Protein AF-A0A1F8PKK1-F1 (afdb_monomer)

Mean predicted aligned error: 17.19 Å

Sequence (999 aa):
MHVAVSKPDPAILRLCERICGFEVVPWLASKGTIEKELKEAKHPSRSLIPALMPALSDLLTLLGMVTPAQADGIRYDERGLYHSLPEGLVREKYLDEFDLVQTLSLQTGLPGTRLDHARITKRNFSLIPEALAHDHALIPLWANGRDLWMAIADPFDTQGLMQVEKITGMRVQPVLAPRSVISATLDRWLDRRQSGSTDPQVLSVLQHLVGEGVITQVSATAALNAYSRDSLPLDEAIASASLMPRLVIAKALSSYNGLPFESLQLVEQHIKRLDALGQEVERTVFVDPVHEQTVTLMTLEQARQYSAIPIRDDGVQLTVGFADPVFSDDLKHLHQLLKRDINPVMVCREEMEDALQRTLGRKTIGTYLLLDGLISRVQLNQALDIARRTGVRLGQALINRGFITDDQLYRYLAKQSSLPLVDLDALSIDFKLANSLPHAFARQNGVLPIERSSGTITLATVDPFNTAGVDQTRLRLGEKISLVLVTESDFEAALERLFKGSYLAQSTSELLERAPQDSAFRVLTRAQAIAFLGLALGSLLWLWFDFNSYIILINALATLFYVGFSSYKFYLVYHALSYNMEMTVSPEELESLDDRDLPVYTLLIPAYKEAEVLPELLSALNRLDYPPTKLDIQVLMEQGDPETIKAYDEWKPPSHFHRVIVPSSIPMTKPKACNYGLIHARGEYVVIYDAEDLPEPDQLKKIVAAFAKAPADVACIQSKLNYFNSEQNILTQWFTIEYSMWFDLFLPGLAASHAPIPLGGTSNHFKRNGLVEVGAWDPYNVTEDADLGIRLFKRGYKTAIVDSTTYEEANSRLYNWLRQRSRWIKGYIQTWLVHMRNPFRLIQEIGVMPFLSFQFVVGGTVFAALLNPIYWLLTTLWFLVHWHFIEAIFPGVIHLLGALALFIGNFAFTYMNVAGALRREKYNMVKYALVSPIYWGLASIGAWMGFIQLLYKPHFWEKTHHGFSKDNDVTEVISLTEEALTPVDLFDIHIQGDHGNPR

Nearest PDB structures (foldseek):
  5htl-assembly1_B  TM=8.736E-01  e=1.395E-07  Vibrio cholerae
  8smm-assembly1_A  TM=5.002E-01  e=7.405E-12  Xenopus laevis
  7lko-assembly2_A  TM=7.769E-01  e=1.395E-06  Xanthomonas citri pv. citri str. 306
  7lkm-assembly2_B  TM=7.730E-01  e=1.748E-06  Xanthomonas citri pv. citri str. 306
  6ejf-assembly1_M  TM=8.071E-01  e=4.123E-06  Thermus thermophilus HB8

Structure (mmCIF, N/CA/C/O backbone):
data_AF-A0A1F8PKK1-F1
#
_entry.id   AF-A0A1F8PKK1-F1
#
loop_
_atom_site.group_PDB
_atom_site.id
_atom_site.type_symbol
_atom_site.label_atom_id
_atom_site.label_alt_id
_atom_site.label_comp_id
_atom_site.label_asym_id
_atom_site.label_entity_id
_atom_site.label_seq_id
_atom_site.pdbx_PDB_ins_code
_atom_site.Cartn_x
_atom_site.Cartn_y
_atom_site.Cartn_z
_atom_site.occupancy
_atom_site.B_iso_or_equiv
_atom_site.auth_seq_id
_atom_site.auth_comp_id
_atom_site.auth_asym_id
_atom_site.auth_atom_id
_atom_site.pdbx_PDB_model_num
ATOM 1 N N . MET A 1 1 ? -65.310 14.454 -2.378 1.00 24.61 1 MET A N 1
ATOM 2 C CA . MET A 1 1 ? -65.255 12.975 -2.419 1.00 24.61 1 MET A CA 1
ATOM 3 C C . MET A 1 1 ? -63.812 12.556 -2.654 1.00 24.61 1 MET A C 1
ATOM 5 O O . MET A 1 1 ? -63.186 13.242 -3.439 1.00 24.61 1 MET A O 1
ATOM 9 N N . HIS A 1 2 ? -63.242 11.562 -1.963 1.00 22.56 2 HIS A N 1
ATOM 10 C CA . HIS A 1 2 ? -61.847 11.751 -1.535 1.00 22.56 2 HIS A CA 1
ATOM 11 C C . HIS A 1 2 ? -60.929 10.452 -1.419 1.00 22.56 2 HIS A C 1
ATOM 13 O O . HIS A 1 2 ? -61.454 9.373 -1.627 1.00 22.56 2 HIS A O 1
ATOM 19 N N . VAL A 1 3 ? -59.602 10.493 -1.097 1.00 29.44 3 VAL A N 1
ATOM 20 C CA . VAL A 1 3 ? -58.678 9.423 -0.527 1.00 29.44 3 VAL A CA 1
ATOM 21 C C . VAL A 1 3 ? -57.476 10.039 0.290 1.00 29.44 3 VAL A C 1
ATOM 23 O O . VAL A 1 3 ? -56.706 10.790 -0.295 1.00 29.44 3 VAL A O 1
ATOM 26 N N . ALA A 1 4 ? -57.323 9.850 1.627 1.00 25.89 4 ALA A N 1
ATOM 27 C CA . ALA A 1 4 ? -56.476 10.705 2.514 1.00 25.89 4 ALA A CA 1
ATOM 28 C C . ALA A 1 4 ? -55.176 10.112 3.080 1.00 25.89 4 ALA A C 1
ATOM 30 O O . ALA A 1 4 ? -55.055 8.930 3.378 1.00 25.89 4 ALA A O 1
ATOM 31 N N . VAL A 1 5 ? -54.298 11.064 3.404 1.00 29.00 5 VAL A N 1
ATOM 32 C CA . VAL A 1 5 ? -53.088 10.974 4.227 1.00 29.00 5 VAL A CA 1
ATOM 33 C C . VAL A 1 5 ? -53.212 12.027 5.343 1.00 29.00 5 VAL A C 1
ATOM 35 O O . VAL A 1 5 ? -54.004 12.970 5.223 1.00 29.00 5 VAL A O 1
ATOM 38 N N . SER A 1 6 ? -52.433 11.931 6.423 1.00 35.66 6 SER A N 1
ATOM 39 C CA . SER A 1 6 ? -52.254 13.020 7.395 1.00 35.66 6 SER A CA 1
ATOM 40 C C . SER A 1 6 ? -51.558 14.230 6.745 1.00 35.66 6 SER A C 1
ATOM 42 O O . SER A 1 6 ? -50.356 14.410 6.901 1.00 35.66 6 SER A O 1
ATOM 44 N N . LYS A 1 7 ? -52.339 15.048 6.020 1.00 37.59 7 LYS A N 1
ATOM 45 C CA . LYS A 1 7 ? -51.914 16.153 5.135 1.00 37.59 7 LYS A CA 1
ATOM 46 C C . LYS A 1 7 ? -50.948 15.715 4.011 1.00 37.59 7 LYS A C 1
ATOM 48 O O . LYS A 1 7 ? -49.741 15.851 4.180 1.00 37.59 7 LYS A O 1
ATOM 53 N N . PRO A 1 8 ? -51.452 15.259 2.846 1.00 42.22 8 PRO A N 1
ATOM 54 C CA . PRO A 1 8 ? -50.613 15.155 1.651 1.00 42.22 8 PRO A CA 1
ATOM 55 C C . PRO A 1 8 ? -50.120 16.547 1.218 1.00 42.22 8 PRO A C 1
ATOM 57 O O . PRO A 1 8 ? -50.826 17.544 1.406 1.00 42.22 8 PRO A O 1
ATOM 60 N N . ASP A 1 9 ? -48.922 16.617 0.636 1.00 43.06 9 ASP A N 1
ATOM 61 C CA . ASP A 1 9 ? -48.311 17.876 0.199 1.00 43.06 9 ASP A CA 1
ATOM 62 C C . ASP A 1 9 ? -49.167 18.565 -0.895 1.00 43.06 9 ASP A C 1
ATOM 64 O O . ASP A 1 9 ? -49.429 17.968 -1.949 1.00 43.06 9 ASP A O 1
ATOM 68 N N . PRO A 1 10 ? -49.590 19.834 -0.702 1.00 44.72 10 PRO A N 1
ATOM 69 C CA . PRO A 1 10 ? -50.296 20.614 -1.718 1.00 44.72 10 PRO A CA 1
ATOM 70 C C . PRO A 1 10 ? -49.543 20.794 -3.046 1.00 44.72 10 PRO A C 1
ATOM 72 O O . PRO A 1 10 ? -50.165 21.184 -4.035 1.00 44.72 10 PRO A O 1
ATOM 75 N N . ALA A 1 11 ? -48.224 20.599 -3.095 1.00 42.50 11 ALA A N 1
ATOM 76 C CA . ALA A 1 11 ? -47.442 20.588 -4.330 1.00 42.50 11 ALA A CA 1
ATOM 77 C C . ALA A 1 11 ? -47.634 19.279 -5.114 1.00 42.50 11 ALA A C 1
ATOM 79 O O . ALA A 1 11 ? -47.857 19.335 -6.324 1.00 42.50 11 ALA A O 1
ATOM 80 N N . ILE A 1 12 ? -47.636 18.132 -4.422 1.00 41.41 12 ILE A N 1
ATOM 81 C CA . ILE A 1 12 ? -47.846 16.800 -5.014 1.00 41.41 12 ILE A CA 1
ATOM 82 C C . ILE A 1 12 ? -49.275 16.680 -5.552 1.00 41.41 12 ILE A C 1
ATOM 84 O O . ILE A 1 12 ? -49.453 16.303 -6.707 1.00 41.41 12 ILE A O 1
ATOM 88 N N . LEU A 1 13 ? -50.287 17.115 -4.788 1.00 44.22 13 LEU A N 1
ATOM 89 C CA . LEU A 1 13 ? -51.675 17.183 -5.273 1.00 44.22 13 LEU A CA 1
ATOM 90 C C . LEU A 1 13 ? -51.778 17.981 -6.585 1.00 44.22 13 LEU A C 1
ATOM 92 O O . LEU A 1 13 ? -52.236 17.454 -7.595 1.00 44.22 13 LEU A O 1
ATOM 96 N N . ARG A 1 14 ? -51.230 19.204 -6.619 1.00 46.88 14 ARG A N 1
ATOM 97 C CA . ARG A 1 14 ? -51.224 20.072 -7.816 1.00 46.88 14 ARG A CA 1
ATOM 98 C C . ARG A 1 14 ? -50.297 19.597 -8.943 1.00 46.88 14 ARG A C 1
ATOM 100 O O . ARG A 1 14 ? -50.269 20.219 -10.012 1.00 46.88 14 ARG A O 1
ATOM 107 N N . LEU A 1 15 ? -49.494 18.559 -8.723 1.00 41.72 15 LEU A N 1
ATOM 108 C CA . LEU A 1 15 ? -48.728 17.870 -9.761 1.00 41.72 15 LEU A CA 1
ATOM 109 C C . LEU A 1 15 ? -49.557 16.716 -10.340 1.00 41.72 15 LEU A C 1
ATOM 111 O O . LEU A 1 15 ? -49.727 16.656 -11.555 1.00 41.72 15 LEU A O 1
ATOM 115 N N . CYS A 1 16 ? -50.162 15.885 -9.487 1.00 40.19 16 CYS A N 1
ATOM 116 C CA . CYS A 1 16 ? -51.088 14.824 -9.889 1.00 40.19 16 CYS A CA 1
ATOM 117 C C . CYS A 1 16 ? -52.283 15.372 -10.686 1.00 40.19 16 CYS A C 1
ATOM 119 O O . CYS A 1 16 ? -52.606 14.837 -11.741 1.00 40.19 16 CYS A O 1
ATOM 121 N N . GLU A 1 17 ? -52.878 16.490 -10.261 1.00 46.81 17 GLU A N 1
ATOM 122 C CA . GLU A 1 17 ? -53.968 17.161 -10.990 1.00 46.81 17 GLU A CA 1
ATOM 123 C C . GLU A 1 17 ? -53.546 17.627 -12.394 1.00 46.81 17 GLU A C 1
ATOM 125 O O . GLU A 1 17 ? -54.329 17.560 -13.342 1.00 46.81 17 GLU A O 1
ATOM 130 N N . ARG A 1 18 ? -52.284 18.053 -12.553 1.00 43.91 18 ARG A N 1
ATOM 131 C CA . ARG A 1 18 ? -51.707 18.452 -13.849 1.00 43.91 18 ARG A CA 1
ATOM 132 C C . ARG A 1 18 ? -51.390 17.267 -14.757 1.00 43.91 18 ARG A C 1
ATOM 134 O O . ARG A 1 18 ? -51.532 17.403 -15.967 1.00 43.91 18 ARG A O 1
ATOM 141 N N . ILE A 1 19 ? -50.949 16.144 -14.191 1.00 42.03 19 ILE A N 1
ATOM 142 C CA . ILE A 1 19 ? -50.595 14.928 -14.941 1.00 42.03 19 ILE A CA 1
ATOM 143 C C . ILE A 1 19 ? -51.859 14.167 -15.365 1.00 42.03 19 ILE A C 1
ATOM 145 O O . ILE A 1 19 ? -51.962 13.739 -16.512 1.00 42.03 19 ILE A O 1
ATOM 149 N N . CYS A 1 20 ? -52.836 14.028 -14.465 1.00 41.56 20 CYS A N 1
ATOM 150 C CA . CYS A 1 20 ? -54.058 13.257 -14.702 1.00 41.56 20 CYS A CA 1
ATOM 151 C C . CYS A 1 20 ? -55.187 14.074 -15.359 1.00 41.56 20 CYS A C 1
ATOM 153 O O . CYS A 1 20 ? -56.102 13.485 -15.930 1.00 41.56 20 CYS A O 1
ATOM 155 N N . GLY A 1 21 ? -55.140 15.411 -15.295 1.00 36.22 21 GLY A N 1
ATOM 156 C CA . GLY A 1 21 ? -56.101 16.308 -15.952 1.00 36.22 21 GLY A CA 1
ATOM 157 C C . GLY A 1 21 ? -57.422 16.544 -15.204 1.00 36.22 21 GLY A C 1
ATOM 158 O O . GLY A 1 21 ? -58.341 17.127 -15.781 1.00 36.22 21 GLY A O 1
ATOM 159 N N . PHE A 1 22 ? -57.530 16.119 -13.939 1.00 40.66 22 PHE A N 1
ATOM 160 C CA . PHE A 1 22 ? -58.726 16.246 -13.090 1.00 40.66 22 PHE A CA 1
ATOM 161 C C . PHE A 1 22 ? -58.343 16.561 -11.627 1.00 40.66 22 PHE A C 1
ATOM 163 O O . PHE A 1 22 ? -57.220 16.281 -11.220 1.00 40.66 22 PHE A O 1
ATOM 170 N N . GLU A 1 23 ? -59.271 17.125 -10.844 1.00 37.94 23 GLU A N 1
ATOM 171 C CA . GLU A 1 23 ? -59.099 17.494 -9.419 1.00 37.94 23 GLU A CA 1
ATOM 172 C C . GLU A 1 23 ? -58.963 16.254 -8.498 1.00 37.94 23 GLU A C 1
ATOM 174 O O . GLU A 1 23 ? -59.710 15.284 -8.657 1.00 37.94 23 GLU A O 1
ATOM 179 N N . VAL A 1 24 ? -58.040 16.276 -7.521 1.00 39.00 24 VAL A N 1
ATOM 180 C CA . VAL A 1 24 ? -57.687 15.122 -6.654 1.00 39.00 24 VAL A CA 1
ATOM 181 C C . VAL A 1 24 ? -57.893 15.474 -5.167 1.00 39.00 24 VAL A C 1
ATOM 183 O O . VAL A 1 24 ? -57.402 16.494 -4.698 1.00 39.00 24 VAL A O 1
ATOM 186 N N . VAL A 1 25 ? -58.615 14.655 -4.378 1.00 37.47 25 VAL A N 1
ATOM 187 C CA . VAL A 1 25 ? -59.196 15.092 -3.071 1.00 37.47 25 VAL A CA 1
ATOM 188 C C . VAL A 1 25 ? -59.065 14.016 -1.943 1.00 37.47 25 VAL A C 1
ATOM 190 O O . VAL A 1 25 ? -59.103 12.851 -2.318 1.00 37.47 25 VAL A O 1
ATOM 193 N N . PRO A 1 26 ? -58.978 14.299 -0.593 1.00 39.00 26 PRO A N 1
ATOM 194 C CA . PRO A 1 26 ? -58.599 13.284 0.455 1.00 39.00 26 PRO A CA 1
ATOM 195 C C . PRO A 1 26 ? -59.604 12.744 1.567 1.00 39.00 26 PRO A C 1
ATOM 197 O O . PRO A 1 26 ? -60.076 13.516 2.397 1.00 39.00 26 PRO A O 1
ATOM 200 N N . TRP A 1 27 ? -59.921 11.414 1.592 1.00 40.34 27 TRP A N 1
ATOM 201 C CA . TRP A 1 27 ? -60.769 10.577 2.522 1.00 40.34 27 TRP A CA 1
ATOM 202 C C . TRP A 1 27 ? -59.883 9.610 3.355 1.00 40.34 27 TRP A C 1
ATOM 204 O O . TRP A 1 27 ? -59.414 8.595 2.845 1.00 40.34 27 TRP A O 1
ATOM 214 N N . LEU A 1 28 ? -59.775 9.808 4.661 1.00 33.06 28 LEU A N 1
ATOM 215 C CA . LEU A 1 28 ? -59.649 8.725 5.642 1.00 33.06 28 LEU A CA 1
ATOM 216 C C . LEU A 1 28 ? -60.792 9.024 6.582 1.00 33.06 28 LEU A C 1
ATOM 218 O O . LEU A 1 28 ? -60.871 10.134 7.111 1.00 33.06 28 LEU A O 1
ATOM 222 N N . ALA A 1 29 ? -61.714 8.088 6.749 1.00 31.12 29 ALA A N 1
ATOM 223 C CA . ALA A 1 29 ? -62.821 8.330 7.645 1.00 31.12 29 ALA A CA 1
ATOM 224 C C . ALA A 1 29 ? -63.253 7.082 8.386 1.00 31.12 29 ALA A C 1
ATOM 226 O O . ALA A 1 29 ? -63.248 5.966 7.867 1.00 31.12 29 ALA A O 1
ATOM 227 N N . SER A 1 30 ? -63.655 7.313 9.631 1.00 37.06 30 SER A N 1
ATOM 228 C CA . SER A 1 30 ? -64.253 6.295 10.467 1.00 37.06 30 SER A CA 1
ATOM 229 C C . SER A 1 30 ? -65.570 5.803 9.860 1.00 37.06 30 SER A C 1
ATOM 231 O O . SER A 1 30 ? -66.240 6.485 9.078 1.00 37.06 30 SER A O 1
ATOM 233 N N . LYS A 1 31 ? -65.955 4.593 10.269 1.00 36.91 31 LYS A N 1
ATOM 234 C CA . LYS A 1 31 ? -67.135 3.856 9.798 1.00 36.91 31 LYS A CA 1
ATOM 235 C C . LYS A 1 31 ? -68.398 4.718 9.607 1.00 36.91 31 LYS A C 1
ATOM 237 O O . LYS A 1 31 ? -69.097 4.560 8.610 1.00 36.91 31 LYS A O 1
ATOM 242 N N . GLY A 1 32 ? -68.683 5.628 10.543 1.00 39.34 32 GLY A N 1
ATOM 243 C CA . GLY A 1 32 ? -69.891 6.462 10.519 1.00 39.34 32 GLY A CA 1
ATOM 244 C C . GLY A 1 32 ? -69.946 7.481 9.375 1.00 39.34 32 GLY A C 1
ATOM 245 O O . GLY A 1 32 ? -71.037 7.850 8.946 1.00 39.34 32 GLY A O 1
ATOM 246 N N . THR A 1 33 ? -68.801 7.915 8.848 1.00 39.25 33 THR A N 1
ATOM 247 C CA . THR A 1 33 ? -68.749 8.865 7.726 1.00 39.25 33 THR A CA 1
ATOM 248 C C . THR A 1 33 ? -68.895 8.137 6.389 1.00 39.25 33 THR A C 1
ATOM 250 O O . THR A 1 33 ? -69.630 8.603 5.520 1.00 39.25 33 THR A O 1
ATOM 253 N N . ILE A 1 34 ? -68.288 6.949 6.252 1.00 39.09 34 ILE A N 1
ATOM 254 C CA . ILE A 1 34 ? -68.420 6.082 5.066 1.00 39.09 34 ILE A CA 1
ATOM 255 C C . ILE A 1 34 ? -69.894 5.698 4.842 1.00 39.09 34 ILE A C 1
ATOM 257 O O . ILE A 1 34 ? -70.418 5.859 3.741 1.00 39.09 34 ILE A O 1
ATOM 261 N N . GLU A 1 35 ? -70.602 5.274 5.897 1.00 42.25 35 GLU A N 1
ATOM 262 C CA . GLU A 1 35 ? -72.040 4.944 5.837 1.00 42.25 35 GLU A CA 1
ATOM 263 C C . GLU A 1 35 ? -72.948 6.153 5.518 1.00 42.25 35 GLU A C 1
ATOM 265 O O . GLU A 1 35 ? -74.111 5.964 5.141 1.00 42.25 35 GLU A O 1
ATOM 270 N N . LYS A 1 36 ? -72.437 7.385 5.671 1.00 41.16 36 LYS A N 1
ATOM 271 C CA . LYS A 1 36 ? -73.161 8.631 5.396 1.00 41.16 36 LYS A CA 1
ATOM 272 C C . LYS A 1 36 ? -72.995 9.076 3.941 1.00 41.16 36 LYS A C 1
ATOM 274 O O . LYS A 1 36 ? -73.998 9.197 3.246 1.00 41.16 36 LYS A O 1
ATOM 279 N N . GLU A 1 37 ? -71.769 9.250 3.445 1.00 41.31 37 GLU A N 1
ATOM 280 C CA . GLU A 1 37 ? -71.571 9.722 2.062 1.00 41.31 37 GLU A CA 1
ATOM 281 C C . GLU A 1 37 ? -71.900 8.659 1.000 1.00 41.31 37 GLU A C 1
ATOM 283 O O . GLU A 1 37 ? -72.373 9.018 -0.076 1.00 41.31 37 GLU A O 1
ATOM 288 N N . LEU A 1 38 ? -71.784 7.353 1.293 1.00 43.44 38 LEU A N 1
ATOM 289 C CA . LEU A 1 38 ? -72.246 6.300 0.366 1.00 43.44 38 LEU A CA 1
ATOM 290 C C . LEU A 1 38 ? -73.766 6.326 0.108 1.00 43.44 38 LEU A C 1
ATOM 292 O O . LEU A 1 38 ? -74.231 5.704 -0.847 1.00 43.44 38 LEU A O 1
ATOM 296 N N . LYS A 1 39 ? -74.551 7.035 0.933 1.00 41.00 39 LYS A N 1
ATOM 297 C CA . LYS A 1 39 ? -75.982 7.293 0.686 1.00 41.00 39 LYS A CA 1
ATOM 298 C C . LYS A 1 39 ? -76.246 8.565 -0.125 1.00 41.00 39 LYS A C 1
ATOM 300 O O . LYS A 1 39 ? -77.358 8.724 -0.620 1.00 41.00 39 LYS A O 1
ATOM 305 N N . GLU A 1 40 ? -75.267 9.462 -0.238 1.00 39.34 40 GLU A N 1
ATOM 306 C CA . GLU A 1 40 ? -75.428 10.808 -0.810 1.00 39.34 40 GLU A CA 1
ATOM 307 C C . GLU A 1 40 ? -74.640 11.005 -2.125 1.00 39.34 40 GLU A C 1
ATOM 309 O O . GLU A 1 40 ? -74.975 11.887 -2.919 1.00 39.34 40 GLU A O 1
ATOM 314 N N . ALA A 1 41 ? -73.634 10.169 -2.406 1.00 38.44 41 ALA A N 1
ATOM 315 C CA . ALA A 1 41 ? -72.797 10.269 -3.601 1.00 38.44 41 ALA A CA 1
ATOM 316 C C . ALA A 1 41 ? -73.542 9.915 -4.906 1.00 38.44 41 ALA A C 1
ATOM 318 O O . ALA A 1 41 ? -74.078 8.818 -5.075 1.00 38.44 41 ALA A O 1
ATOM 319 N N . LYS A 1 42 ? -73.510 10.832 -5.883 1.00 38.59 42 LYS A N 1
ATOM 320 C CA . LYS A 1 42 ? -73.927 10.554 -7.268 1.00 38.59 42 LYS A CA 1
ATOM 321 C C . LYS A 1 42 ? -72.873 9.695 -7.971 1.00 38.59 42 LYS A C 1
ATOM 323 O O . LYS A 1 42 ? -71.682 9.950 -7.836 1.00 38.59 42 LYS A O 1
ATOM 328 N N . HIS A 1 43 ? -73.335 8.707 -8.738 1.00 40.19 43 HIS A N 1
ATOM 329 C CA . HIS A 1 43 ? -72.501 7.704 -9.407 1.00 40.19 43 HIS A CA 1
ATOM 330 C C . HIS A 1 43 ? -71.327 8.305 -10.210 1.00 40.19 43 HIS A C 1
ATOM 332 O O . HIS A 1 43 ? -71.581 9.162 -11.064 1.00 40.19 43 HIS A O 1
ATOM 338 N N . PRO A 1 44 ? -70.088 7.795 -10.064 1.00 37.59 44 PRO A N 1
ATOM 339 C CA . PRO A 1 44 ? -69.090 7.948 -11.112 1.00 37.59 44 PRO A CA 1
ATOM 340 C C . PRO A 1 44 ? -69.559 7.175 -12.355 1.00 37.59 44 PRO A C 1
ATOM 342 O O . PRO A 1 44 ? -69.989 6.021 -12.284 1.00 37.59 44 PRO A O 1
ATOM 345 N N . SER A 1 45 ? -69.530 7.840 -13.508 1.00 36.88 45 SER A N 1
ATOM 346 C CA . SER A 1 45 ? -69.841 7.221 -14.797 1.00 36.88 45 SER A CA 1
ATOM 347 C C . SER A 1 45 ? -68.774 6.179 -15.150 1.00 36.88 45 SER A C 1
ATOM 349 O O . SER A 1 45 ? -67.588 6.435 -14.965 1.00 36.88 45 SER A O 1
ATOM 351 N N . ARG A 1 46 ? -69.171 5.037 -15.733 1.00 40.72 46 ARG A N 1
ATOM 352 C CA . ARG A 1 46 ? -68.276 3.953 -16.212 1.00 40.72 46 ARG A CA 1
ATOM 353 C C . ARG A 1 46 ? -67.503 4.353 -17.490 1.00 40.72 46 ARG A C 1
ATOM 355 O O . ARG A 1 46 ? -67.311 3.536 -18.384 1.00 40.72 46 ARG A O 1
ATOM 362 N N . SER A 1 47 ? -67.143 5.628 -17.625 1.00 38.56 47 SER A N 1
ATOM 363 C CA . SER A 1 47 ? -66.555 6.237 -18.819 1.00 38.56 47 SER A CA 1
ATOM 364 C C . SER A 1 47 ? -65.151 6.753 -18.526 1.00 38.56 47 SER A C 1
ATOM 366 O O . SER A 1 47 ? -65.013 7.677 -17.731 1.00 38.56 47 SER A O 1
ATOM 368 N N . LEU A 1 48 ? -64.175 6.216 -19.267 1.00 40.41 48 LEU A N 1
ATOM 369 C CA . LEU A 1 48 ? -62.749 6.575 -19.281 1.00 40.41 48 LEU A CA 1
ATOM 370 C C . LEU A 1 48 ? -61.937 6.110 -18.057 1.00 40.41 48 LEU A C 1
ATOM 372 O O . LEU A 1 48 ? -61.618 6.893 -17.171 1.00 40.41 48 LEU A O 1
ATOM 376 N N . ILE A 1 49 ? -61.454 4.863 -18.124 1.00 44.94 49 ILE A N 1
ATOM 377 C CA . ILE A 1 49 ? -60.030 4.643 -17.822 1.00 44.94 49 ILE A CA 1
ATOM 378 C C . ILE A 1 49 ? -59.265 5.406 -18.925 1.00 44.94 49 ILE A C 1
ATOM 380 O O . ILE A 1 49 ? -59.567 5.171 -20.104 1.00 44.94 49 ILE A O 1
ATOM 384 N N . PRO A 1 50 ? -58.370 6.360 -18.609 1.00 41.53 50 PRO A N 1
ATOM 385 C CA . PRO A 1 50 ? -57.699 7.166 -19.627 1.00 41.53 50 PRO A CA 1
ATOM 386 C C . PRO A 1 50 ? -56.844 6.323 -20.582 1.00 41.53 50 PRO A C 1
ATOM 388 O O . PRO A 1 50 ? -56.204 5.358 -20.176 1.00 41.53 50 PRO A O 1
ATOM 391 N N . ALA A 1 51 ? -56.794 6.715 -21.860 1.00 44.66 51 ALA A N 1
ATOM 392 C CA . ALA A 1 51 ? -56.021 6.003 -22.886 1.00 44.66 51 ALA A CA 1
ATOM 393 C C . ALA A 1 51 ? -54.489 6.131 -22.722 1.00 44.66 51 ALA A C 1
ATOM 395 O O . ALA A 1 51 ? -53.745 5.393 -23.364 1.00 44.66 51 ALA A O 1
ATOM 396 N N . LEU A 1 52 ? -54.025 7.048 -21.865 1.00 45.81 52 LEU A N 1
ATOM 397 C CA . LEU A 1 52 ? -52.674 7.062 -21.308 1.00 45.81 52 LEU A CA 1
ATOM 398 C C . LEU A 1 52 ? -52.793 6.983 -19.782 1.00 45.81 52 LEU A C 1
ATOM 400 O O . LEU A 1 52 ? -53.315 7.906 -19.162 1.00 45.81 52 LEU A O 1
ATOM 404 N N . MET A 1 53 ? -52.277 5.908 -19.191 1.00 56.06 53 MET A N 1
ATOM 405 C CA . MET A 1 53 ? -51.957 5.847 -17.763 1.00 56.06 53 MET A CA 1
ATOM 406 C C . MET A 1 53 ? -50.437 6.011 -17.612 1.00 56.06 53 MET A C 1
ATOM 408 O O . MET A 1 53 ? -49.707 5.416 -18.410 1.00 56.06 53 MET A O 1
ATOM 412 N N . PRO A 1 54 ? -49.935 6.764 -16.615 1.00 57.97 54 PRO A N 1
ATOM 413 C CA . PRO A 1 54 ? -48.520 6.712 -16.252 1.00 57.97 54 PRO A CA 1
ATOM 414 C C . PRO A 1 54 ? -48.141 5.276 -15.872 1.00 57.97 54 PRO A C 1
ATOM 416 O O . PRO A 1 54 ? -48.962 4.564 -15.279 1.00 57.97 54 PRO A O 1
ATOM 419 N N . ALA A 1 55 ? -46.920 4.835 -16.187 1.00 64.94 55 ALA A N 1
ATOM 420 C CA . ALA A 1 55 ? -46.476 3.521 -15.740 1.00 64.94 55 ALA A CA 1
ATOM 421 C C . ALA A 1 55 ? -46.394 3.499 -14.206 1.00 64.94 55 ALA A C 1
ATOM 423 O O . ALA A 1 55 ? -46.057 4.497 -13.567 1.00 64.94 55 ALA A O 1
ATOM 424 N N . LEU A 1 56 ? -46.726 2.354 -13.603 1.00 67.44 56 LEU A N 1
ATOM 425 C CA . LEU A 1 56 ? -46.786 2.248 -12.144 1.00 67.44 56 LEU A CA 1
ATOM 426 C C . LEU A 1 56 ? -45.404 2.453 -11.498 1.00 67.44 56 LEU A C 1
ATOM 428 O O . LEU A 1 56 ? -45.333 3.042 -10.427 1.00 67.44 56 LEU A O 1
ATOM 432 N N . SER A 1 57 ? -44.321 2.049 -12.178 1.00 61.59 57 SER A N 1
ATOM 433 C CA . SER A 1 57 ? -42.938 2.382 -11.800 1.00 61.59 57 SER A CA 1
ATOM 434 C C . SER A 1 57 ? -42.758 3.885 -11.607 1.00 61.59 57 SER A C 1
ATOM 436 O O . SER A 1 57 ? -42.305 4.333 -10.560 1.00 61.59 57 SER A O 1
ATOM 438 N N . ASP A 1 58 ? -43.183 4.659 -12.598 1.00 62.06 58 ASP A N 1
ATOM 439 C CA . ASP A 1 58 ? -42.912 6.087 -12.690 1.00 62.06 58 ASP A CA 1
ATOM 440 C C . ASP A 1 58 ? -43.712 6.839 -11.620 1.00 62.06 58 ASP A C 1
ATOM 442 O O . ASP A 1 58 ? -43.202 7.773 -11.011 1.00 62.06 58 ASP A O 1
ATOM 446 N N . LEU A 1 59 ? -44.939 6.388 -11.330 1.00 62.91 59 LEU A N 1
ATOM 447 C CA . LEU A 1 59 ? -45.751 6.882 -10.214 1.00 62.91 59 LEU A CA 1
ATOM 448 C C . LEU A 1 59 ? -45.130 6.565 -8.847 1.00 62.91 59 LEU A C 1
ATOM 450 O O . LEU A 1 59 ? -45.071 7.453 -8.001 1.00 62.91 59 LEU A O 1
ATOM 454 N N . LEU A 1 60 ? -44.656 5.335 -8.622 1.00 63.34 60 LEU A N 1
ATOM 455 C CA . LEU A 1 60 ? -44.028 4.940 -7.354 1.00 63.34 60 LEU A CA 1
ATOM 456 C C . LEU A 1 60 ? -42.714 5.703 -7.108 1.00 63.34 60 LEU A C 1
ATOM 458 O O . LEU A 1 60 ? -42.454 6.136 -5.985 1.00 63.34 60 LEU A O 1
ATOM 462 N N . THR A 1 61 ? -41.927 5.936 -8.160 1.00 63.88 61 THR A N 1
ATOM 463 C CA . THR A 1 61 ? -40.710 6.756 -8.103 1.00 63.88 61 THR A CA 1
ATOM 464 C C . THR A 1 61 ? -41.012 8.246 -7.927 1.00 63.88 61 THR A C 1
ATOM 466 O O . THR A 1 61 ? -40.374 8.895 -7.102 1.00 63.88 61 THR A O 1
ATOM 469 N N . LEU A 1 62 ? -42.016 8.799 -8.619 1.00 53.44 62 LEU A N 1
ATOM 470 C CA . LEU A 1 62 ? -42.434 10.202 -8.462 1.00 53.44 62 LEU A CA 1
ATOM 471 C C . LEU A 1 62 ? -42.966 10.499 -7.049 1.00 53.44 62 LEU A C 1
ATOM 473 O O . LEU A 1 62 ? -42.766 11.594 -6.529 1.00 53.44 62 LEU A O 1
ATOM 477 N N . LEU A 1 63 ? -43.636 9.526 -6.423 1.00 52.12 63 LEU A N 1
ATOM 478 C CA . LEU A 1 63 ? -44.105 9.609 -5.037 1.00 52.12 63 LEU A CA 1
ATOM 479 C C . LEU A 1 63 ? -42.987 9.373 -4.002 1.00 52.12 63 LEU A C 1
ATOM 481 O O . LEU A 1 63 ? -43.259 9.431 -2.805 1.00 52.12 63 LEU A O 1
ATOM 485 N N . GLY A 1 64 ? -41.751 9.101 -4.438 1.00 50.81 64 GLY A N 1
ATOM 486 C CA . GLY A 1 64 ? -40.609 8.826 -3.561 1.00 50.81 64 GLY A CA 1
ATOM 487 C C . GLY A 1 64 ? -40.717 7.511 -2.784 1.00 50.81 64 GLY A C 1
ATOM 488 O O . GLY A 1 64 ? -39.995 7.325 -1.809 1.00 50.81 64 GLY A O 1
ATOM 489 N N . MET A 1 65 ? -41.622 6.612 -3.185 1.00 54.44 65 MET A N 1
ATOM 490 C CA . MET A 1 65 ? -41.884 5.357 -2.475 1.00 54.44 65 MET A CA 1
ATOM 491 C C . MET A 1 65 ? -40.861 4.266 -2.818 1.00 54.44 65 MET A C 1
ATOM 493 O O . MET A 1 65 ? -40.589 3.410 -1.984 1.00 54.44 65 MET A O 1
ATOM 497 N N . VAL A 1 66 ? -40.279 4.303 -4.024 1.00 60.69 66 VAL A N 1
ATOM 498 C CA . VAL A 1 66 ? -39.169 3.432 -4.457 1.00 60.69 66 VAL A CA 1
ATOM 499 C C . VAL A 1 66 ? -38.195 4.215 -5.335 1.00 60.69 66 VAL A C 1
ATOM 501 O O . VAL A 1 66 ? -38.606 5.081 -6.112 1.00 60.69 66 VAL A O 1
ATOM 504 N N . THR A 1 67 ? -36.903 3.906 -5.266 1.00 69.06 67 THR A N 1
ATOM 505 C CA . THR A 1 67 ? -35.911 4.509 -6.171 1.00 69.06 67 THR A CA 1
ATOM 506 C C . THR A 1 67 ? -36.044 3.943 -7.596 1.00 69.06 67 THR A C 1
ATOM 508 O O . THR A 1 67 ? -36.568 2.837 -7.766 1.00 69.06 67 THR A O 1
ATOM 511 N N . PRO A 1 68 ? -35.544 4.642 -8.639 1.00 65.50 68 PRO A N 1
ATOM 512 C CA . PRO A 1 68 ? -35.517 4.096 -10.000 1.00 65.50 68 PRO A CA 1
ATOM 513 C C . PRO A 1 68 ? -34.815 2.729 -10.059 1.00 65.50 68 PRO A C 1
ATOM 515 O O . PRO A 1 68 ? -35.332 1.786 -10.648 1.00 65.50 68 PRO A O 1
ATOM 518 N N . ALA A 1 69 ? -33.687 2.593 -9.350 1.00 64.56 69 ALA A N 1
ATOM 519 C CA . ALA A 1 69 ? -32.921 1.351 -9.266 1.00 64.56 69 ALA A CA 1
ATOM 520 C C . ALA A 1 69 ? -33.711 0.197 -8.615 1.00 64.56 69 ALA A C 1
ATOM 522 O O . ALA A 1 69 ? -33.643 -0.934 -9.091 1.00 64.56 69 ALA A O 1
ATOM 523 N N . GLN A 1 70 ? -34.508 0.469 -7.574 1.00 64.25 70 GLN A N 1
ATOM 524 C CA . GLN A 1 70 ? -35.398 -0.532 -6.969 1.00 64.25 70 GLN A CA 1
ATOM 525 C C . GLN A 1 70 ? -36.534 -0.943 -7.919 1.00 64.25 70 GLN A C 1
ATOM 527 O O . GLN A 1 70 ? -36.888 -2.120 -7.977 1.00 64.25 70 GLN A O 1
ATOM 532 N N . ALA A 1 71 ? -37.094 -0.002 -8.687 1.00 63.19 71 ALA A N 1
ATOM 533 C CA . ALA A 1 71 ? -38.156 -0.290 -9.652 1.00 63.19 71 ALA A CA 1
ATOM 534 C C . ALA A 1 71 ? -37.661 -1.092 -10.872 1.00 63.19 71 ALA A C 1
ATOM 536 O O . ALA A 1 71 ? -38.375 -1.977 -11.351 1.00 63.19 71 ALA A O 1
ATOM 537 N N . ASP A 1 72 ? -36.450 -0.814 -11.365 1.00 63.75 72 ASP A N 1
ATOM 538 C CA . ASP A 1 72 ? -35.855 -1.534 -12.495 1.00 63.75 72 ASP A CA 1
ATOM 539 C C . ASP A 1 72 ? -35.203 -2.866 -12.086 1.00 63.75 72 ASP A C 1
ATOM 541 O O . ASP A 1 72 ? -35.285 -3.832 -12.846 1.00 63.75 72 ASP A O 1
ATOM 545 N N . GLY A 1 73 ? -34.649 -2.981 -10.873 1.00 57.56 73 GLY A N 1
ATOM 546 C CA . GLY A 1 73 ? -34.054 -4.226 -10.365 1.00 57.56 73 GLY A CA 1
ATOM 547 C C . GLY A 1 73 ? -35.033 -5.407 -10.311 1.00 57.56 73 GLY A C 1
ATOM 548 O O . GLY A 1 73 ? -34.645 -6.552 -10.528 1.00 57.56 73 GLY A O 1
ATOM 549 N N . ILE A 1 74 ? -36.330 -5.142 -10.124 1.00 60.44 74 ILE A N 1
ATOM 550 C CA . ILE A 1 74 ? -37.380 -6.178 -10.120 1.00 60.44 74 ILE A CA 1
ATOM 551 C C . ILE A 1 74 ? -37.759 -6.656 -11.533 1.00 60.44 74 ILE A C 1
ATOM 553 O O . ILE A 1 74 ? -38.388 -7.704 -11.689 1.00 60.44 74 ILE A O 1
ATOM 557 N N . ARG A 1 75 ? -37.340 -5.951 -12.592 1.00 53.84 75 ARG A N 1
ATOM 558 C CA . ARG A 1 75 ? -37.610 -6.360 -13.982 1.00 53.84 75 ARG A CA 1
ATOM 559 C C . ARG A 1 75 ? -36.711 -7.503 -14.475 1.00 53.84 75 ARG A C 1
ATOM 561 O O . ARG A 1 75 ? -37.004 -8.055 -15.535 1.00 53.84 75 ARG A O 1
ATOM 568 N N . TYR A 1 76 ? -35.667 -7.882 -13.728 1.00 46.62 76 TYR A N 1
ATOM 569 C CA . TYR A 1 76 ? -34.656 -8.857 -14.158 1.00 46.62 76 TYR A CA 1
ATOM 570 C C . TYR A 1 76 ? -34.286 -9.888 -13.064 1.00 46.62 76 TYR A C 1
ATOM 572 O O . TYR A 1 76 ? -33.215 -9.820 -12.471 1.00 46.62 76 TYR A O 1
ATOM 580 N N . ASP A 1 77 ? -35.136 -10.905 -12.857 1.00 39.91 77 ASP A N 1
ATOM 581 C CA . ASP A 1 77 ? -34.724 -12.209 -12.289 1.00 39.91 77 ASP A CA 1
ATOM 582 C C . ASP A 1 77 ? -34.712 -13.251 -13.424 1.00 39.91 77 ASP A C 1
ATOM 584 O O . ASP A 1 77 ? -35.700 -13.417 -14.150 1.00 39.91 77 ASP A O 1
ATOM 588 N N . GLU A 1 78 ? -33.592 -13.962 -13.579 1.00 38.31 78 GLU A N 1
ATOM 589 C CA . GLU A 1 78 ? -33.243 -14.847 -14.706 1.00 38.31 78 GLU A CA 1
ATOM 590 C C . GLU A 1 78 ? -34.161 -16.076 -14.888 1.00 38.31 78 GLU A C 1
ATOM 592 O O . GLU A 1 78 ? -33.931 -16.915 -15.761 1.00 38.31 78 GLU A O 1
ATOM 597 N N . ARG A 1 79 ? -35.219 -16.208 -14.080 1.00 40.72 79 ARG A N 1
ATOM 598 C CA . ARG A 1 79 ? -36.190 -17.316 -14.137 1.00 40.72 79 ARG A CA 1
ATOM 599 C C . ARG A 1 79 ? -37.525 -16.955 -14.786 1.00 40.72 79 ARG A C 1
ATOM 601 O O . ARG A 1 79 ? -38.351 -17.848 -14.963 1.00 40.72 79 ARG A O 1
ATOM 608 N N . GLY A 1 80 ? -37.751 -15.684 -15.136 1.00 39.34 80 GLY A N 1
ATOM 609 C CA . GLY A 1 80 ? -38.930 -15.246 -15.900 1.00 39.34 80 GLY A CA 1
ATOM 610 C C . GLY A 1 80 ? -40.282 -15.544 -15.232 1.00 39.34 80 GLY A C 1
ATOM 611 O O . GLY A 1 80 ? -41.263 -15.795 -15.928 1.00 39.34 80 GLY A O 1
ATOM 612 N N . LEU A 1 81 ? -40.323 -15.566 -13.894 1.00 43.44 81 LEU A N 1
ATOM 613 C CA . LEU A 1 81 ? -41.439 -16.089 -13.092 1.00 43.44 81 LEU A CA 1
ATOM 614 C C . LEU A 1 81 ? -41.991 -15.082 -12.062 1.00 43.44 81 LEU A C 1
ATOM 616 O O . LEU A 1 81 ? -42.328 -15.454 -10.941 1.00 43.44 81 LEU A O 1
ATOM 620 N N . TYR A 1 82 ? -42.156 -13.818 -12.464 1.00 42.84 82 TYR A N 1
ATOM 621 C CA . TYR A 1 82 ? -42.987 -12.843 -11.743 1.00 42.84 82 TYR A CA 1
ATOM 622 C C . TYR A 1 82 ? -43.932 -12.150 -12.725 1.00 42.84 82 TYR A C 1
ATOM 624 O O . TYR A 1 82 ? -43.497 -11.645 -13.758 1.00 42.84 82 TYR A O 1
ATOM 632 N N . HIS A 1 83 ? -45.233 -12.152 -12.423 1.00 51.91 83 HIS A N 1
ATOM 633 C CA . HIS A 1 83 ? -46.259 -11.665 -13.351 1.00 51.91 83 HIS A CA 1
ATOM 634 C C . HIS A 1 83 ? -46.675 -10.203 -13.133 1.00 51.91 83 HIS A C 1
ATOM 636 O O . HIS A 1 83 ? -47.397 -9.665 -13.971 1.00 51.91 83 HIS A O 1
ATOM 642 N N . SER A 1 84 ? -46.191 -9.527 -12.084 1.00 62.22 84 SER A N 1
ATOM 643 C CA . SER A 1 84 ? -46.405 -8.087 -11.907 1.00 62.22 84 SER A CA 1
ATOM 644 C C . SER A 1 84 ? -45.306 -7.410 -11.060 1.00 62.22 84 SER A C 1
ATOM 646 O O . SER A 1 84 ? -44.847 -7.957 -10.059 1.00 62.22 84 SER A O 1
ATOM 648 N N . LEU A 1 85 ? -44.897 -6.191 -11.448 1.00 63.41 85 LEU A N 1
ATOM 649 C CA . LEU A 1 85 ? -43.988 -5.320 -10.674 1.00 63.41 85 LEU A CA 1
ATOM 650 C C . LEU A 1 85 ? -44.457 -5.080 -9.212 1.00 63.41 85 LEU A C 1
ATOM 652 O O . LEU A 1 85 ? -43.615 -5.156 -8.317 1.00 63.41 85 LEU A O 1
ATOM 656 N N . PRO A 1 86 ? -45.763 -4.847 -8.938 1.00 64.06 86 PRO A N 1
ATOM 657 C CA . PRO A 1 86 ? -46.321 -4.796 -7.584 1.00 64.06 86 PRO A CA 1
ATOM 658 C C . PRO A 1 86 ? -45.890 -5.916 -6.635 1.00 64.06 86 PRO A C 1
ATOM 660 O O . PRO A 1 86 ? -45.509 -5.651 -5.498 1.00 64.06 86 PRO A O 1
ATOM 663 N N . GLU A 1 87 ? -45.954 -7.168 -7.091 1.00 62.75 87 GLU A N 1
ATOM 664 C CA . GLU A 1 87 ? -45.743 -8.337 -6.231 1.00 62.75 87 GLU A CA 1
ATOM 665 C C . GLU A 1 87 ? -44.277 -8.491 -5.822 1.00 62.75 87 GLU A C 1
ATOM 667 O O . GLU A 1 87 ? -43.993 -8.897 -4.695 1.00 62.75 87 GLU A O 1
ATOM 672 N N . GLY A 1 88 ? -43.344 -8.114 -6.701 1.00 64.00 88 GLY A N 1
ATOM 673 C CA . GLY A 1 88 ? -41.922 -8.081 -6.370 1.00 64.00 88 GLY A CA 1
ATOM 674 C C . GLY A 1 88 ? -41.598 -7.023 -5.312 1.00 64.00 88 GLY A C 1
ATOM 675 O O . GLY A 1 88 ? -40.934 -7.334 -4.325 1.00 64.00 88 GLY A O 1
ATOM 676 N N . LEU A 1 89 ? -42.096 -5.790 -5.484 1.00 66.06 89 LEU A N 1
ATOM 677 C CA . LEU A 1 89 ? -41.779 -4.667 -4.586 1.00 66.06 89 LEU A CA 1
ATOM 678 C C . LEU A 1 89 ? -42.264 -4.916 -3.151 1.00 66.06 89 LEU A C 1
ATOM 680 O O . LEU A 1 89 ? -41.557 -4.594 -2.196 1.00 66.06 89 LEU A O 1
ATOM 684 N N . VAL A 1 90 ? -43.433 -5.543 -3.005 1.00 62.84 90 VAL A N 1
ATOM 685 C CA . VAL A 1 90 ? -43.965 -5.970 -1.704 1.00 62.84 90 VAL A CA 1
ATOM 686 C C . VAL A 1 90 ? -43.149 -7.129 -1.119 1.00 62.84 90 VAL A C 1
ATOM 688 O O . VAL A 1 90 ? -42.810 -7.105 0.065 1.00 62.84 90 VAL A O 1
ATOM 691 N N . ARG A 1 91 ? -42.794 -8.145 -1.923 1.00 60.12 91 ARG A N 1
ATOM 692 C CA . ARG A 1 91 ? -42.076 -9.335 -1.426 1.00 60.12 91 ARG A CA 1
ATOM 693 C C . ARG A 1 91 ? -40.679 -9.006 -0.903 1.00 60.12 91 ARG A C 1
ATOM 695 O O . ARG A 1 91 ? -40.306 -9.492 0.163 1.00 60.12 91 ARG A O 1
ATOM 702 N N . GLU A 1 92 ? -39.941 -8.165 -1.621 1.00 64.44 92 GLU A N 1
ATOM 703 C CA . GLU A 1 92 ? -38.602 -7.708 -1.222 1.00 64.44 92 GLU A CA 1
ATOM 704 C C . GLU A 1 92 ? -38.650 -6.568 -0.178 1.00 64.44 92 GLU A C 1
ATOM 706 O O . GLU A 1 92 ? -37.617 -6.033 0.219 1.00 64.44 92 GLU A O 1
ATOM 711 N N . LYS A 1 93 ? -39.851 -6.240 0.334 1.00 57.97 93 LYS A N 1
ATOM 712 C CA . LYS A 1 93 ? -40.121 -5.248 1.392 1.00 57.97 93 LYS A CA 1
ATOM 713 C C . LYS A 1 93 ? -39.715 -3.810 1.046 1.00 57.97 93 LYS A C 1
ATOM 715 O O . LYS A 1 93 ? -39.486 -3.007 1.949 1.00 57.97 93 LYS A O 1
ATOM 720 N N . TYR A 1 94 ? -39.661 -3.471 -0.241 1.00 53.88 94 TYR A N 1
ATOM 721 C CA . TYR A 1 94 ? -39.463 -2.091 -0.695 1.00 53.88 94 TYR A CA 1
ATOM 722 C C . TYR A 1 94 ? -40.747 -1.255 -0.624 1.00 53.88 94 TYR A C 1
ATOM 724 O O . TYR A 1 94 ? -40.665 -0.032 -0.615 1.00 53.88 94 TYR A O 1
ATOM 732 N N . LEU A 1 95 ? -41.922 -1.891 -0.559 1.00 59.88 95 LEU A N 1
ATOM 733 C CA . LEU A 1 95 ? -43.219 -1.217 -0.478 1.00 59.88 95 LEU A CA 1
ATOM 734 C C . LEU A 1 95 ? -44.200 -1.990 0.421 1.00 59.88 95 LEU A C 1
ATOM 736 O O . LEU A 1 95 ? -44.189 -3.221 0.411 1.00 59.88 95 LEU A O 1
ATOM 740 N N . ASP A 1 96 ? -45.082 -1.301 1.151 1.00 62.44 96 ASP A N 1
ATOM 741 C CA . ASP A 1 96 ? -46.226 -1.949 1.814 1.00 62.44 96 ASP A CA 1
ATOM 742 C C . ASP A 1 96 ? -47.372 -2.209 0.816 1.00 62.44 96 ASP A C 1
ATOM 744 O O . ASP A 1 96 ? -47.583 -1.451 -0.137 1.00 62.44 96 ASP A O 1
ATOM 748 N N . GLU A 1 97 ? -48.181 -3.249 1.049 1.00 62.34 97 GLU A N 1
ATOM 749 C CA . GLU A 1 97 ? -49.367 -3.502 0.220 1.00 62.34 97 GLU A CA 1
ATOM 750 C C . GLU A 1 97 ? -50.398 -2.367 0.319 1.00 62.34 97 GLU A C 1
ATOM 752 O O . GLU A 1 97 ? -51.190 -2.172 -0.607 1.00 62.34 97 GLU A O 1
ATOM 757 N N . PHE A 1 98 ? -50.423 -1.610 1.422 1.00 62.12 98 PHE A N 1
ATOM 758 C CA . PHE A 1 98 ? -51.334 -0.476 1.547 1.00 62.12 98 PHE A CA 1
ATOM 759 C C . PHE A 1 98 ? -50.888 0.733 0.717 1.00 62.12 98 PHE A C 1
ATOM 761 O O . PHE A 1 98 ? -51.736 1.387 0.103 1.00 62.12 98 PHE A O 1
ATOM 768 N N . ASP A 1 99 ? -49.582 0.990 0.633 1.00 60.28 99 ASP A N 1
ATOM 769 C CA . ASP A 1 99 ? -49.024 2.028 -0.238 1.00 60.28 99 ASP A CA 1
ATOM 770 C C . ASP A 1 99 ? -49.281 1.681 -1.709 1.00 60.28 99 ASP A C 1
ATOM 772 O O . ASP A 1 99 ? -49.790 2.516 -2.456 1.00 60.28 99 ASP A O 1
ATOM 776 N N . LEU A 1 100 ? -49.094 0.411 -2.094 1.00 67.94 100 LEU A N 1
ATOM 777 C CA . LEU A 1 100 ? -49.463 -0.101 -3.419 1.00 67.94 100 LEU A CA 1
ATOM 778 C C . LEU A 1 100 ? -50.942 0.161 -3.752 1.00 67.94 100 LEU A C 1
ATOM 780 O O . LEU A 1 100 ? -51.263 0.623 -4.848 1.00 67.94 100 LEU A O 1
ATOM 784 N N . VAL A 1 101 ? -51.853 -0.117 -2.813 1.00 66.88 101 VAL A N 1
ATOM 785 C CA . VAL A 1 101 ? -53.294 0.139 -2.981 1.00 66.88 101 VAL A CA 1
ATOM 786 C C . VAL A 1 101 ? -53.587 1.633 -3.135 1.00 66.88 101 VAL A C 1
ATOM 788 O O . VAL A 1 101 ? -54.456 1.992 -3.933 1.00 66.88 101 VAL A O 1
ATOM 791 N N . GLN A 1 102 ? -52.863 2.514 -2.438 1.00 60.28 102 GLN A N 1
ATOM 792 C CA . GLN A 1 102 ? -52.978 3.960 -2.651 1.00 60.28 102 GLN A CA 1
ATOM 793 C C . GLN A 1 102 ? -52.468 4.376 -4.035 1.00 60.28 102 GLN A C 1
ATOM 795 O O . GLN A 1 102 ? -53.161 5.122 -4.727 1.00 60.28 102 GLN A O 1
ATOM 800 N N . THR A 1 103 ? -51.320 3.870 -4.494 1.00 63.41 103 THR A N 1
ATOM 801 C CA . THR A 1 103 ? -50.798 4.203 -5.828 1.00 63.41 103 THR A CA 1
ATOM 802 C C . THR A 1 103 ? -51.707 3.683 -6.943 1.00 63.41 103 THR A C 1
ATOM 804 O O . THR A 1 103 ? -51.990 4.418 -7.886 1.00 63.41 103 THR A O 1
ATOM 807 N N . LEU A 1 104 ? -52.249 2.466 -6.819 1.00 67.38 104 LEU A N 1
ATOM 808 C CA . LEU A 1 104 ? -53.245 1.926 -7.754 1.00 67.38 104 LEU A CA 1
ATOM 809 C C . LEU A 1 104 ? -54.560 2.723 -7.716 1.00 67.38 104 LEU A C 1
ATOM 811 O O . LEU A 1 104 ? -55.177 2.936 -8.761 1.00 67.38 104 LEU A O 1
ATOM 815 N N . SER A 1 105 ? -54.976 3.214 -6.544 1.00 61.41 105 SER A N 1
ATOM 816 C CA . SER A 1 105 ? -56.135 4.105 -6.396 1.00 61.41 105 SER A CA 1
ATOM 817 C C . SER A 1 105 ? -55.918 5.436 -7.128 1.00 61.41 105 SER A C 1
ATOM 819 O O . SER A 1 105 ? -56.797 5.875 -7.871 1.00 61.41 105 SER A O 1
ATOM 821 N N . LEU A 1 106 ? -54.722 6.025 -7.018 1.00 60.59 106 LEU A N 1
ATOM 822 C CA . LEU A 1 106 ? -54.322 7.230 -7.756 1.00 60.59 106 LEU A CA 1
ATOM 823 C C . LEU A 1 106 ? -54.200 6.988 -9.272 1.00 60.59 106 LEU A C 1
ATOM 825 O O . LEU A 1 106 ? -54.591 7.850 -10.056 1.00 60.59 106 LEU A O 1
ATOM 829 N N . GLN A 1 107 ? -53.693 5.825 -9.694 1.00 62.66 107 GLN A N 1
ATOM 830 C CA . GLN A 1 107 ? -53.509 5.474 -11.108 1.00 62.66 107 GLN A CA 1
ATOM 831 C C . GLN A 1 107 ? -54.838 5.184 -11.827 1.00 62.66 107 GLN A C 1
ATOM 833 O O . GLN A 1 107 ? -54.991 5.522 -12.999 1.00 62.66 107 GLN A O 1
ATOM 838 N N . THR A 1 108 ? -55.793 4.544 -11.143 1.00 60.62 108 THR A N 1
ATOM 839 C CA . THR A 1 108 ? -57.044 4.046 -11.753 1.00 60.62 108 THR A CA 1
ATOM 840 C C . THR A 1 108 ? -58.288 4.866 -11.412 1.00 60.62 108 THR A C 1
ATOM 842 O O . THR A 1 108 ? -59.329 4.684 -12.043 1.00 60.62 108 THR A O 1
ATOM 845 N N . GLY A 1 109 ? -58.216 5.746 -10.410 1.00 52.75 109 GLY A N 1
ATOM 846 C CA . GLY A 1 109 ? -59.361 6.502 -9.894 1.00 52.75 109 GLY A CA 1
ATOM 847 C C . GLY A 1 109 ? -60.362 5.667 -9.083 1.00 52.75 109 GLY A C 1
ATOM 848 O O . GLY A 1 109 ? -61.405 6.187 -8.682 1.00 52.75 109 GLY A O 1
ATOM 849 N N . LEU A 1 110 ? -60.080 4.382 -8.831 1.00 60.38 110 LEU A N 1
ATOM 850 C CA . LEU A 1 110 ? -60.919 3.527 -7.992 1.00 60.38 110 LEU A CA 1
ATOM 851 C C . LEU A 1 110 ? -60.651 3.786 -6.502 1.00 60.38 110 LEU A C 1
ATOM 853 O O . LEU A 1 110 ? -59.496 3.955 -6.114 1.00 60.38 110 LEU A O 1
ATOM 857 N N . PRO A 1 111 ? -61.679 3.789 -5.634 1.00 50.72 111 PRO A N 1
ATOM 858 C CA . PRO A 1 111 ? -61.491 4.046 -4.209 1.00 50.72 111 PRO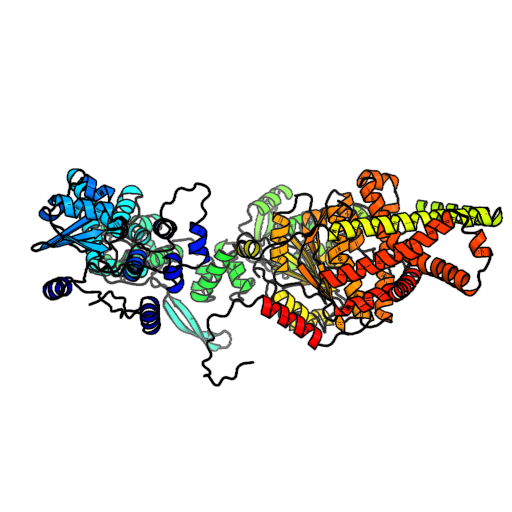 A CA 1
ATOM 859 C C . PRO A 1 111 ? -60.738 2.892 -3.532 1.00 50.72 111 PRO A C 1
ATOM 861 O O . PRO A 1 111 ? -61.146 1.738 -3.645 1.00 50.72 111 PRO A O 1
ATOM 864 N N . GLY A 1 112 ? -59.673 3.197 -2.788 1.00 55.94 112 GLY A N 1
ATOM 865 C CA . GLY A 1 112 ? -59.020 2.247 -1.879 1.00 55.94 112 GLY A CA 1
ATOM 866 C C . GLY A 1 112 ? -59.759 2.098 -0.543 1.00 55.94 112 GLY A C 1
ATOM 867 O O . GLY A 1 112 ? -60.402 3.036 -0.065 1.00 55.94 112 GLY A O 1
ATOM 868 N N . THR A 1 113 ? -59.675 0.926 0.093 1.00 56.59 113 THR A N 1
ATOM 869 C CA . THR A 1 113 ? -60.281 0.668 1.406 1.00 56.59 113 THR A CA 1
ATOM 870 C C . THR A 1 113 ? -59.428 -0.224 2.309 1.00 56.59 113 THR A C 1
ATOM 872 O O . THR A 1 113 ? -58.749 -1.145 1.858 1.00 56.59 113 THR A O 1
ATOM 875 N N . ARG A 1 114 ? -59.510 0.019 3.623 1.00 53.41 114 ARG A N 1
ATOM 876 C CA . ARG A 1 114 ? -58.930 -0.849 4.656 1.00 53.41 114 ARG A CA 1
ATOM 877 C C . ARG A 1 114 ? -59.970 -1.863 5.114 1.00 53.41 114 ARG A C 1
ATOM 879 O O . ARG A 1 114 ? -60.830 -1.558 5.941 1.00 53.41 114 ARG A O 1
ATOM 886 N N . LEU A 1 115 ? -59.884 -3.083 4.585 1.00 57.47 115 LEU A N 1
ATOM 887 C CA . LEU A 1 115 ? -60.761 -4.188 4.992 1.00 57.47 115 LEU A CA 1
ATOM 888 C C . LEU A 1 115 ? -60.508 -4.673 6.428 1.00 57.47 115 LEU A C 1
ATOM 890 O O . LEU A 1 115 ? -61.381 -5.334 6.987 1.00 57.47 115 LEU A O 1
ATOM 894 N N . ASP A 1 116 ? -59.384 -4.280 7.039 1.00 48.25 116 ASP A N 1
ATOM 895 C CA . ASP A 1 116 ? -58.958 -4.567 8.420 1.00 48.25 116 ASP A CA 1
ATOM 896 C C . ASP A 1 116 ? -60.083 -4.454 9.471 1.00 48.25 116 ASP A C 1
ATOM 898 O O . ASP A 1 116 ? -60.078 -5.162 10.478 1.00 48.25 116 ASP A O 1
ATOM 902 N N . HIS A 1 117 ? -61.068 -3.578 9.231 1.00 43.75 117 HIS A N 1
ATOM 903 C CA . HIS A 1 117 ? -62.179 -3.289 10.145 1.00 43.75 117 HIS A CA 1
ATOM 904 C C . HIS A 1 117 ? -63.583 -3.527 9.538 1.00 43.75 117 HIS A C 1
ATOM 906 O O . HIS A 1 117 ? -64.600 -3.180 10.151 1.00 43.75 117 HIS A O 1
ATOM 912 N N . ALA A 1 118 ? -63.681 -4.117 8.341 1.00 47.34 118 ALA A N 1
ATOM 913 C CA . ALA A 1 118 ? -64.946 -4.306 7.629 1.00 47.34 118 ALA A CA 1
ATOM 914 C C . ALA A 1 118 ? -65.749 -5.518 8.155 1.00 47.34 118 ALA A C 1
ATOM 916 O O . ALA A 1 118 ? -65.310 -6.666 8.097 1.00 47.34 118 ALA A O 1
ATOM 917 N N . ARG A 1 119 ? -66.989 -5.296 8.622 1.00 47.06 119 ARG A N 1
ATOM 918 C CA . ARG A 1 119 ? -67.901 -6.385 9.037 1.00 47.06 119 ARG A CA 1
ATOM 919 C C . ARG A 1 119 ? -68.606 -7.030 7.838 1.00 47.06 119 ARG A C 1
ATOM 921 O O . ARG A 1 119 ? -69.783 -6.772 7.593 1.00 47.06 119 ARG A O 1
ATOM 928 N N . ILE A 1 120 ? -67.908 -7.912 7.130 1.00 60.47 120 ILE A N 1
ATOM 929 C CA . ILE A 1 120 ? -68.499 -8.710 6.046 1.00 60.47 120 ILE A CA 1
ATOM 930 C C . ILE A 1 120 ? -69.395 -9.802 6.656 1.00 60.47 120 ILE A C 1
ATOM 932 O O . ILE A 1 120 ? -68.967 -10.572 7.518 1.00 60.47 120 ILE A O 1
ATOM 936 N N . THR A 1 121 ? -70.666 -9.868 6.246 1.00 59.03 121 THR A N 1
ATOM 937 C CA . THR A 1 121 ? -71.621 -10.847 6.799 1.00 59.03 121 THR A CA 1
ATOM 938 C C . THR A 1 121 ? -71.661 -12.136 5.975 1.00 59.03 121 THR A C 1
ATOM 940 O O . THR A 1 121 ? -71.373 -12.126 4.780 1.00 59.03 121 THR A O 1
ATOM 943 N N . LYS A 1 122 ? -72.110 -13.252 6.577 1.00 61.22 122 LYS A N 1
ATOM 944 C CA . LYS A 1 122 ? -72.304 -14.534 5.862 1.00 61.22 122 LYS A CA 1
ATOM 945 C C . LYS A 1 122 ? -73.208 -14.423 4.624 1.00 61.22 122 LYS A C 1
ATOM 947 O O . LYS A 1 122 ? -73.071 -15.238 3.725 1.00 61.22 122 LYS A O 1
ATOM 952 N N . ARG A 1 123 ? -74.110 -13.432 4.576 1.00 61.56 123 ARG A N 1
ATOM 953 C CA . ARG A 1 123 ? -75.006 -13.178 3.436 1.00 61.56 123 ARG A CA 1
ATOM 954 C C . ARG A 1 123 ? -74.281 -12.568 2.230 1.00 61.56 123 ARG A C 1
ATOM 956 O O . ARG A 1 123 ? -74.822 -12.610 1.133 1.00 61.56 123 ARG A O 1
ATOM 963 N N . ASN A 1 124 ? -73.097 -11.992 2.433 1.00 68.06 124 ASN A N 1
ATOM 964 C CA . ASN A 1 124 ? -72.343 -11.314 1.384 1.00 68.06 124 ASN A CA 1
ATOM 965 C C . ASN A 1 124 ? -71.442 -12.315 0.646 1.00 68.06 124 ASN A C 1
ATOM 967 O O . ASN A 1 124 ? -71.460 -12.357 -0.577 1.00 68.06 124 ASN A O 1
ATOM 971 N N . PHE A 1 125 ? -70.733 -13.182 1.380 1.00 70.38 125 PHE A N 1
ATOM 972 C CA . PHE A 1 125 ? -69.907 -14.246 0.788 1.00 70.38 125 PHE A CA 1
ATOM 973 C C . PHE A 1 125 ? -70.709 -15.244 -0.060 1.00 70.38 125 PHE A C 1
ATOM 975 O O . PHE A 1 125 ? -70.175 -15.787 -1.014 1.00 70.38 125 PHE A O 1
ATOM 982 N N . SER A 1 126 ? -71.999 -15.450 0.225 1.00 72.31 126 SER A N 1
ATOM 983 C CA . SER A 1 126 ? -72.868 -16.323 -0.576 1.00 72.31 126 SER A CA 1
ATOM 984 C C . SER A 1 126 ? -73.416 -15.684 -1.865 1.00 72.31 126 SER A C 1
ATOM 986 O O . SER A 1 126 ? -74.254 -16.295 -2.526 1.00 72.31 126 SER A O 1
ATOM 988 N N . LEU A 1 127 ? -72.979 -14.470 -2.231 1.00 75.44 127 LEU A N 1
ATOM 989 C CA . LEU A 1 127 ? -73.366 -13.804 -3.485 1.00 75.44 127 LEU A CA 1
ATOM 990 C C . LEU A 1 127 ? -72.544 -14.265 -4.700 1.00 75.44 127 LEU A C 1
ATOM 992 O O . LEU A 1 127 ? -72.999 -14.083 -5.826 1.00 75.44 127 LEU A O 1
ATOM 996 N N . ILE A 1 128 ? -71.359 -14.849 -4.488 1.00 82.75 128 ILE A N 1
ATOM 997 C CA . ILE A 1 128 ? -70.477 -15.366 -5.546 1.00 82.75 128 ILE A CA 1
ATOM 998 C C . ILE A 1 128 ? -69.945 -16.764 -5.173 1.00 82.75 128 ILE A C 1
ATOM 1000 O O . ILE A 1 128 ? -69.894 -17.086 -3.986 1.00 82.75 128 ILE A O 1
ATOM 1004 N N . PRO A 1 129 ? -69.561 -17.617 -6.143 1.00 82.12 129 PRO A N 1
ATOM 1005 C CA . PRO A 1 129 ? -68.940 -18.911 -5.851 1.00 82.12 129 PRO A CA 1
ATOM 1006 C C . PRO A 1 129 ? -67.585 -18.774 -5.138 1.00 82.12 129 PRO A C 1
ATOM 1008 O O . PRO A 1 129 ? -66.797 -17.898 -5.482 1.00 82.12 129 PRO A O 1
ATOM 1011 N N . GLU A 1 130 ? -67.282 -19.689 -4.210 1.00 76.69 130 GLU A N 1
ATOM 1012 C CA . GLU A 1 130 ? -66.030 -19.692 -3.425 1.00 76.69 130 GLU A CA 1
ATOM 1013 C C . GLU A 1 130 ? -64.772 -19.743 -4.315 1.00 76.69 130 GLU A C 1
ATOM 1015 O O . GLU A 1 130 ? -63.840 -18.976 -4.095 1.00 76.69 130 GLU A O 1
ATOM 1020 N N . ALA A 1 131 ? -64.775 -20.575 -5.365 1.00 76.88 131 ALA A N 1
ATOM 1021 C CA . ALA A 1 131 ? -63.674 -20.642 -6.333 1.00 76.88 131 ALA A CA 1
ATOM 1022 C C . ALA A 1 131 ? -63.449 -19.292 -7.038 1.00 76.88 131 ALA A C 1
ATOM 1024 O O . ALA A 1 131 ? -62.337 -18.784 -7.049 1.00 76.88 131 ALA A O 1
ATOM 1025 N N . LEU A 1 132 ? -64.522 -18.642 -7.507 1.00 81.75 132 LEU A N 1
ATOM 1026 C CA . LEU A 1 132 ? -64.442 -17.327 -8.156 1.00 81.75 132 LEU A CA 1
ATOM 1027 C C . LEU A 1 132 ? -63.909 -16.238 -7.204 1.00 81.75 132 LEU A C 1
ATOM 1029 O O . LEU A 1 132 ? -63.222 -15.322 -7.644 1.00 81.75 132 LEU A O 1
ATOM 1033 N N . ALA A 1 133 ? -64.222 -16.337 -5.908 1.00 80.31 133 ALA A N 1
ATOM 1034 C CA . ALA A 1 133 ? -63.719 -15.421 -4.887 1.00 80.31 133 ALA A CA 1
ATOM 1035 C C . ALA A 1 133 ? -62.206 -15.581 -4.643 1.00 80.31 133 ALA A C 1
ATOM 1037 O O . ALA A 1 133 ? -61.518 -14.576 -4.474 1.00 80.31 133 ALA A O 1
ATOM 1038 N N . HIS A 1 134 ? -61.685 -16.813 -4.656 1.00 79.06 134 HIS A N 1
ATOM 1039 C CA . HIS A 1 134 ? -60.250 -17.085 -4.515 1.00 79.06 134 HIS A CA 1
ATOM 1040 C C . HIS A 1 134 ? -59.463 -16.811 -5.803 1.00 79.06 134 HIS A C 1
ATOM 1042 O O . HIS A 1 134 ? -58.488 -16.063 -5.756 1.00 79.06 134 HIS A O 1
ATOM 1048 N N . ASP A 1 135 ? -59.896 -17.366 -6.939 1.00 77.88 135 ASP A N 1
ATOM 1049 C CA . ASP A 1 135 ? -59.168 -17.325 -8.218 1.00 77.88 135 ASP A CA 1
ATOM 1050 C C . ASP A 1 135 ? -58.902 -15.883 -8.689 1.00 77.88 135 ASP A C 1
ATOM 1052 O O . ASP A 1 135 ? -57.845 -15.594 -9.248 1.00 77.88 135 ASP A O 1
ATOM 1056 N N . HIS A 1 136 ? -59.839 -14.971 -8.405 1.00 79.38 136 HIS A N 1
ATOM 1057 C CA . HIS A 1 136 ? -59.792 -13.557 -8.795 1.00 79.38 136 HIS A CA 1
ATOM 1058 C C . HIS A 1 136 ? -59.611 -12.585 -7.605 1.00 79.38 136 HIS A C 1
ATOM 1060 O O . HIS A 1 136 ? -59.724 -11.374 -7.775 1.00 79.38 136 HIS A O 1
ATOM 1066 N N . ALA A 1 137 ? -59.361 -13.091 -6.387 1.00 82.19 137 ALA A N 1
ATOM 1067 C CA . ALA A 1 137 ? -59.227 -12.294 -5.156 1.00 82.19 137 ALA A CA 1
ATOM 1068 C C . ALA A 1 137 ? -60.358 -11.248 -4.965 1.00 82.19 137 ALA A C 1
ATOM 1070 O O . ALA A 1 137 ? -60.115 -10.040 -4.889 1.00 82.19 137 ALA A O 1
ATOM 1071 N N . LEU A 1 138 ? -61.607 -11.724 -4.882 1.00 83.88 138 LEU A N 1
ATOM 1072 C CA . LEU A 1 138 ? -62.826 -10.904 -4.835 1.00 83.88 138 LEU A CA 1
ATOM 1073 C C . LEU A 1 138 ? -63.599 -11.090 -3.521 1.00 83.88 138 LEU A C 1
ATOM 1075 O O . LEU A 1 138 ? -63.937 -12.212 -3.142 1.00 83.88 138 LEU A O 1
ATOM 1079 N N . ILE A 1 139 ? -63.989 -9.992 -2.863 1.00 80.38 139 ILE A N 1
ATOM 1080 C CA . ILE A 1 139 ? -64.855 -10.026 -1.669 1.00 80.38 139 ILE A CA 1
ATOM 1081 C C . ILE A 1 139 ? -66.086 -9.124 -1.854 1.00 80.38 139 ILE A C 1
ATOM 1083 O O . ILE A 1 139 ? -65.946 -7.904 -1.958 1.00 80.38 139 ILE A O 1
ATOM 1087 N N . PRO A 1 140 ? -67.320 -9.669 -1.815 1.00 77.25 140 PRO A N 1
ATOM 1088 C CA . PRO A 1 140 ? -68.537 -8.860 -1.805 1.00 77.25 140 PRO A CA 1
ATOM 1089 C C . PRO A 1 140 ? -68.671 -8.069 -0.492 1.00 77.25 140 PRO A C 1
ATOM 1091 O O . PRO A 1 140 ? -68.869 -8.642 0.583 1.00 77.25 140 PRO A O 1
ATOM 1094 N N . LEU A 1 141 ? -68.608 -6.739 -0.565 1.00 67.75 141 LEU A N 1
ATOM 1095 C CA . LEU A 1 141 ? -68.703 -5.860 0.604 1.00 67.75 141 LEU A CA 1
ATOM 1096 C C . LEU A 1 141 ? -70.151 -5.537 0.959 1.00 67.75 141 LEU A C 1
ATOM 1098 O O . LEU A 1 141 ? -70.544 -5.681 2.117 1.00 67.75 141 LEU A O 1
ATOM 1102 N N . TRP A 1 142 ? -70.954 -5.115 -0.021 1.00 66.81 142 TRP A N 1
ATOM 1103 C CA . TRP A 1 142 ? -72.355 -4.739 0.185 1.00 66.81 142 TRP A CA 1
ATOM 1104 C C . TRP A 1 142 ? -73.139 -4.697 -1.132 1.00 66.81 142 TRP A C 1
ATOM 1106 O O . TRP A 1 142 ? -72.589 -4.367 -2.176 1.00 66.81 142 TRP A O 1
ATOM 1116 N N . ALA A 1 143 ? -74.438 -4.991 -1.080 1.00 64.75 143 ALA A N 1
ATOM 1117 C CA . ALA A 1 143 ? -75.338 -4.990 -2.231 1.00 64.75 143 ALA A CA 1
ATOM 1118 C C . ALA A 1 143 ? -76.487 -3.994 -2.009 1.00 64.75 143 ALA A C 1
ATOM 1120 O O . ALA A 1 143 ? -77.152 -4.046 -0.971 1.00 64.75 143 ALA A O 1
ATOM 1121 N N . ASN A 1 144 ? -76.745 -3.117 -2.984 1.00 60.97 144 ASN A N 1
ATOM 1122 C CA . ASN A 1 144 ? -77.803 -2.109 -2.919 1.00 60.97 144 ASN A CA 1
ATOM 1123 C C . ASN A 1 144 ? -78.513 -1.937 -4.271 1.00 60.97 144 ASN A C 1
ATOM 1125 O O . ASN A 1 144 ? -77.930 -1.465 -5.244 1.00 60.97 144 ASN A O 1
ATOM 1129 N N . GLY A 1 145 ? -79.800 -2.286 -4.335 1.00 71.94 145 GLY A N 1
ATOM 1130 C CA . GLY A 1 145 ? -80.611 -2.127 -5.545 1.00 71.94 145 GLY A CA 1
ATOM 1131 C C . GLY A 1 145 ? -80.090 -2.960 -6.720 1.00 71.94 145 GLY A C 1
ATOM 1132 O O . GLY A 1 145 ? -80.333 -4.163 -6.773 1.00 71.94 145 GLY A O 1
ATOM 1133 N N . ARG A 1 146 ? -79.404 -2.312 -7.670 1.00 75.00 146 ARG A N 1
ATOM 1134 C CA . ARG A 1 146 ? -78.743 -2.956 -8.821 1.00 75.00 146 ARG A CA 1
ATOM 1135 C C . ARG A 1 146 ? -77.213 -2.918 -8.753 1.00 75.00 146 ARG A C 1
ATOM 1137 O O . ARG A 1 146 ? -76.591 -3.459 -9.659 1.00 75.00 146 ARG A O 1
ATOM 1144 N N . ASP A 1 147 ? -76.621 -2.315 -7.724 1.00 69.81 147 ASP A N 1
ATOM 1145 C CA . ASP A 1 147 ? -75.171 -2.161 -7.575 1.00 69.81 147 ASP A CA 1
ATOM 1146 C C . ASP A 1 147 ? -74.618 -3.095 -6.478 1.00 69.81 147 ASP A C 1
ATOM 1148 O O . ASP A 1 147 ? -75.193 -3.215 -5.390 1.00 69.81 147 ASP A O 1
ATOM 1152 N N . LEU A 1 148 ? -73.495 -3.758 -6.761 1.00 76.25 148 LEU A N 1
ATOM 1153 C CA . LEU A 1 148 ? -72.772 -4.662 -5.863 1.00 76.25 148 LEU A CA 1
ATOM 1154 C C . LEU A 1 148 ? -71.356 -4.125 -5.630 1.00 76.25 148 LEU A C 1
ATOM 1156 O O . LEU A 1 148 ? -70.521 -4.158 -6.529 1.00 76.25 148 LEU A O 1
ATOM 1160 N N . TRP A 1 149 ? -71.079 -3.651 -4.420 1.00 74.19 149 TRP A N 1
ATOM 1161 C CA . TRP A 1 149 ? -69.757 -3.172 -4.023 1.00 74.19 149 TRP A CA 1
ATOM 1162 C C . TRP A 1 149 ? -68.841 -4.347 -3.694 1.00 74.19 149 TRP A C 1
ATOM 1164 O O . TRP A 1 149 ? -69.191 -5.204 -2.874 1.00 74.19 149 TRP A O 1
ATOM 1174 N N . MET A 1 150 ? -67.671 -4.380 -4.324 1.00 76.62 150 MET A N 1
ATOM 1175 C CA . MET A 1 150 ? -66.746 -5.511 -4.295 1.00 76.62 150 MET A CA 1
ATOM 1176 C C . MET A 1 150 ? -65.323 -5.030 -4.034 1.00 76.62 150 MET A C 1
ATOM 1178 O O . MET A 1 150 ? -64.831 -4.168 -4.754 1.00 76.62 150 MET A O 1
ATOM 1182 N N . ALA A 1 151 ? -64.667 -5.595 -3.023 1.00 76.94 151 ALA A N 1
ATOM 1183 C CA . ALA A 1 151 ? -63.234 -5.421 -2.856 1.00 76.94 151 ALA A CA 1
ATOM 1184 C C . ALA A 1 151 ? -62.483 -6.328 -3.831 1.00 76.94 151 ALA A C 1
ATOM 1186 O O . ALA A 1 151 ? -62.836 -7.504 -3.958 1.00 76.94 151 ALA A O 1
ATOM 1187 N N . ILE A 1 152 ? -61.464 -5.769 -4.479 1.00 79.75 152 ILE A N 1
ATOM 1188 C CA . ILE A 1 152 ? -60.591 -6.440 -5.443 1.00 79.75 152 ILE A CA 1
ATOM 1189 C C . ILE A 1 152 ? -59.126 -6.109 -5.147 1.00 79.75 152 ILE A C 1
ATOM 1191 O O . ILE A 1 152 ? -58.824 -5.009 -4.678 1.00 79.75 152 ILE A O 1
ATOM 1195 N N . ALA A 1 153 ? -58.231 -7.055 -5.430 1.00 75.00 153 ALA A N 1
ATOM 1196 C CA . ALA A 1 153 ? -56.786 -6.845 -5.317 1.00 75.00 153 ALA A CA 1
ATOM 1197 C C . ALA A 1 153 ? -56.191 -6.170 -6.566 1.00 75.00 153 ALA A C 1
ATOM 1199 O O . ALA A 1 153 ? -55.340 -5.293 -6.445 1.00 75.00 153 ALA A O 1
ATOM 1200 N N . ASP A 1 154 ? -56.655 -6.563 -7.757 1.00 76.81 154 ASP A N 1
ATOM 1201 C CA . ASP A 1 154 ? -56.168 -6.069 -9.048 1.00 76.81 154 ASP A CA 1
ATOM 1202 C C . ASP A 1 154 ? -57.295 -5.326 -9.798 1.00 76.81 154 ASP A C 1
ATOM 1204 O O . ASP A 1 154 ? -58.312 -5.943 -10.130 1.00 76.81 154 ASP A O 1
ATOM 1208 N N . PRO A 1 155 ? -57.156 -4.015 -10.088 1.00 70.94 155 PRO A N 1
ATOM 1209 C CA . PRO A 1 155 ? -58.149 -3.259 -10.853 1.00 70.94 155 PRO A CA 1
ATOM 1210 C C . PRO A 1 155 ? -58.225 -3.650 -12.336 1.00 70.94 155 PRO A C 1
ATOM 1212 O O . PRO A 1 155 ? -59.197 -3.294 -13.008 1.00 70.94 155 PRO A O 1
ATOM 1215 N N . PHE A 1 156 ? -57.222 -4.358 -12.856 1.00 72.06 156 PHE A N 1
ATOM 1216 C CA . PHE A 1 156 ? -57.120 -4.750 -14.259 1.00 72.06 156 PHE A CA 1
ATOM 1217 C C . PHE A 1 156 ? -57.676 -6.157 -14.537 1.00 72.06 156 PHE A C 1
ATOM 1219 O O . PHE A 1 156 ? -57.856 -6.514 -15.708 1.00 72.06 156 PHE A O 1
ATOM 1226 N N . ASP A 1 157 ? -58.066 -6.916 -13.502 1.00 71.00 157 ASP A N 1
ATOM 1227 C CA . ASP A 1 157 ? -58.800 -8.181 -13.640 1.00 71.00 157 ASP A CA 1
ATOM 1228 C C . ASP A 1 157 ? -60.267 -7.954 -14.051 1.00 71.00 157 ASP A C 1
ATOM 1230 O O . ASP A 1 157 ? -61.248 -8.118 -13.316 1.00 71.00 157 ASP A O 1
ATOM 1234 N N . THR A 1 158 ? -60.416 -7.576 -15.314 1.00 70.88 158 THR A N 1
ATOM 1235 C CA . THR A 1 158 ? -61.715 -7.395 -15.955 1.00 70.88 158 THR A CA 1
ATOM 1236 C C . THR A 1 158 ? -62.483 -8.711 -16.114 1.00 70.88 158 THR A C 1
ATOM 1238 O O . THR A 1 158 ? -63.710 -8.672 -16.235 1.00 70.88 158 THR A O 1
ATOM 1241 N N . GLN A 1 159 ? -61.817 -9.875 -16.087 1.00 75.69 159 GLN A N 1
ATOM 1242 C CA . GLN A 1 159 ? -62.486 -11.169 -16.241 1.00 75.69 159 GLN A CA 1
ATOM 1243 C C . GLN A 1 159 ? -63.272 -11.546 -14.985 1.00 75.69 159 GLN A C 1
ATOM 1245 O O . GLN A 1 159 ? -64.458 -11.867 -15.108 1.00 75.69 159 GLN A O 1
ATOM 1250 N N . GLY A 1 160 ? -62.662 -11.454 -13.799 1.00 77.06 160 GLY A N 1
ATOM 1251 C CA . GLY A 1 160 ? -63.340 -11.721 -12.529 1.00 77.06 160 GLY A CA 1
ATOM 1252 C C . GLY A 1 160 ? -64.565 -10.821 -12.344 1.00 77.06 160 GLY A C 1
ATOM 1253 O O . GLY A 1 160 ? -65.680 -11.302 -12.113 1.00 77.06 160 GLY A O 1
ATOM 1254 N N . LEU A 1 161 ? -64.395 -9.515 -12.577 1.00 78.69 161 LEU A N 1
ATOM 1255 C CA . LEU A 1 161 ? -65.473 -8.523 -12.500 1.00 78.69 161 LEU A CA 1
ATOM 1256 C C . LEU A 1 161 ? -66.637 -8.819 -13.468 1.00 78.69 161 LEU A C 1
ATOM 1258 O O . LEU A 1 161 ? -67.800 -8.809 -13.056 1.00 78.69 161 LEU A O 1
ATOM 1262 N N . MET A 1 162 ? -66.352 -9.130 -14.739 1.00 76.88 162 MET A N 1
ATOM 1263 C CA . MET A 1 162 ? -67.391 -9.472 -15.725 1.00 76.88 162 MET A CA 1
ATOM 1264 C C . MET A 1 162 ? -68.131 -10.773 -15.383 1.00 76.88 162 MET A C 1
ATOM 1266 O O . MET A 1 162 ? -69.338 -10.875 -15.625 1.00 76.88 162 MET A O 1
ATOM 1270 N N . GLN A 1 163 ? -67.443 -11.769 -14.816 1.00 82.06 163 GLN A N 1
ATOM 1271 C CA . GLN A 1 163 ? -68.082 -13.008 -14.369 1.00 82.06 163 GLN A CA 1
ATOM 1272 C C . GLN A 1 163 ? -69.047 -12.754 -13.204 1.00 82.06 163 GLN A C 1
ATOM 1274 O O . GLN A 1 163 ? -70.171 -13.262 -13.230 1.00 82.06 163 GLN A O 1
ATOM 1279 N N . VAL A 1 164 ? -68.676 -11.907 -12.237 1.00 82.69 164 VAL A N 1
ATOM 1280 C CA . VAL A 1 164 ? -69.572 -11.509 -11.139 1.00 82.69 164 VAL A CA 1
ATOM 1281 C C . VAL A 1 164 ? -70.793 -10.736 -11.649 1.00 82.69 164 VAL A C 1
ATOM 1283 O O . VAL A 1 164 ? -71.911 -11.073 -11.250 1.00 82.69 164 VAL A O 1
ATOM 1286 N N . GLU A 1 165 ? -70.633 -9.759 -12.554 1.00 81.94 165 GLU A N 1
ATOM 1287 C CA . GLU A 1 165 ? -71.780 -9.040 -13.147 1.00 81.94 165 GLU A CA 1
ATOM 1288 C C . GLU A 1 165 ? -72.749 -10.014 -13.845 1.00 81.94 165 GLU A C 1
ATOM 1290 O O . GLU A 1 165 ? -73.969 -9.925 -13.682 1.00 81.94 165 GLU A O 1
ATOM 1295 N N . LYS A 1 166 ? -72.212 -11.003 -14.571 1.00 82.06 166 LYS A N 1
ATOM 1296 C CA . LYS A 1 166 ? -72.993 -12.018 -15.294 1.00 82.06 166 LYS A CA 1
ATOM 1297 C C . LYS A 1 166 ? -73.721 -13.006 -14.374 1.00 82.06 166 LYS A C 1
ATOM 1299 O O . LYS A 1 166 ? -74.838 -13.403 -14.695 1.00 82.06 166 LYS A O 1
ATOM 1304 N N . ILE A 1 167 ? -73.101 -13.421 -13.267 1.00 83.88 167 ILE A N 1
ATOM 1305 C CA . ILE A 1 167 ? -73.677 -14.384 -12.309 1.00 83.88 167 ILE A CA 1
ATOM 1306 C C . ILE A 1 167 ? -74.732 -13.717 -11.421 1.00 83.88 167 ILE A C 1
ATOM 1308 O O . ILE A 1 167 ? -75.794 -14.289 -11.184 1.00 83.88 167 ILE A O 1
ATOM 1312 N N . THR A 1 168 ? -74.449 -12.511 -10.929 1.00 81.44 168 THR A N 1
ATOM 1313 C CA . THR A 1 168 ? -75.317 -11.814 -9.966 1.00 81.44 168 THR A CA 1
ATOM 1314 C C . THR A 1 168 ? -76.435 -11.012 -10.634 1.00 81.44 168 THR A C 1
ATOM 1316 O O . THR A 1 168 ? -77.437 -10.706 -9.989 1.00 81.44 168 THR A O 1
ATOM 1319 N N . GLY A 1 169 ? -76.272 -10.634 -11.909 1.00 79.12 169 GLY A N 1
ATOM 1320 C CA . GLY A 1 169 ? -77.158 -9.690 -12.597 1.00 79.12 169 GLY A CA 1
ATOM 1321 C C . GLY A 1 169 ? -77.080 -8.258 -12.046 1.00 79.12 169 GLY A C 1
ATOM 1322 O O . GLY A 1 169 ? -77.891 -7.409 -12.424 1.00 79.12 169 GLY A O 1
ATOM 1323 N N . MET A 1 170 ? -76.130 -7.991 -11.145 1.00 80.75 170 MET A N 1
ATOM 1324 C CA . MET A 1 170 ? -75.865 -6.686 -10.548 1.00 80.75 170 MET A CA 1
ATOM 1325 C C . MET A 1 170 ? -74.689 -6.019 -11.264 1.00 80.75 170 MET A C 1
ATOM 1327 O O . MET A 1 170 ? -73.786 -6.688 -11.758 1.00 80.75 170 MET A O 1
ATOM 1331 N N . ARG A 1 171 ? -74.683 -4.687 -11.300 1.00 76.06 171 ARG A N 1
ATOM 1332 C CA . ARG A 1 171 ? -73.530 -3.897 -11.732 1.00 76.06 171 ARG A CA 1
ATOM 1333 C C . ARG A 1 171 ? -72.489 -3.905 -10.618 1.00 76.06 171 ARG A C 1
ATOM 1335 O O . ARG A 1 171 ? -72.826 -3.574 -9.483 1.00 76.06 171 ARG A O 1
ATOM 1342 N N . VAL A 1 172 ? -71.245 -4.260 -10.916 1.00 76.31 172 VAL A N 1
ATOM 1343 C CA . VAL A 1 172 ? -70.190 -4.303 -9.892 1.00 76.31 172 VAL A CA 1
ATOM 1344 C C . VAL A 1 172 ? -69.538 -2.928 -9.748 1.00 76.31 172 VAL A C 1
ATOM 1346 O O . VAL A 1 172 ? -69.201 -2.279 -10.736 1.00 76.31 172 VAL A O 1
ATOM 1349 N N . GLN A 1 173 ? -69.376 -2.492 -8.500 1.00 73.25 173 GLN A N 1
ATOM 1350 C CA . GLN A 1 173 ? -68.699 -1.261 -8.096 1.00 73.25 173 GLN A CA 1
ATOM 1351 C C . GLN A 1 173 ? -67.399 -1.655 -7.367 1.00 73.25 173 GLN A C 1
ATOM 1353 O O . GLN A 1 173 ? -67.457 -2.054 -6.198 1.00 73.25 173 GLN A O 1
ATOM 1358 N N . PRO A 1 174 ? -66.242 -1.649 -8.054 1.00 70.38 174 PRO A N 1
ATOM 1359 C CA . PRO A 1 174 ? -64.988 -2.123 -7.482 1.00 70.38 174 PRO A CA 1
ATOM 1360 C C . PRO A 1 174 ? -64.374 -1.128 -6.486 1.00 70.38 174 PRO A C 1
ATOM 1362 O O . PRO A 1 174 ? -64.487 0.089 -6.635 1.00 70.38 174 PRO A O 1
ATOM 1365 N N . VAL A 1 175 ? -63.698 -1.676 -5.479 1.00 69.06 175 VAL A N 1
ATOM 1366 C CA . VAL A 1 175 ? -62.963 -0.972 -4.421 1.00 69.06 175 VAL A CA 1
ATOM 1367 C C . VAL A 1 175 ? -61.631 -1.696 -4.234 1.00 69.06 175 VAL A C 1
ATOM 1369 O O . VAL A 1 175 ? -61.618 -2.919 -4.137 1.00 69.06 175 VAL A O 1
ATOM 1372 N N . LEU A 1 176 ? -60.513 -0.981 -4.183 1.00 65.81 176 LEU A N 1
ATOM 1373 C CA . LEU A 1 176 ? -59.193 -1.598 -4.037 1.00 65.81 176 LEU A CA 1
ATOM 1374 C C . LEU A 1 176 ? -58.906 -1.974 -2.581 1.00 65.81 176 LEU A C 1
ATOM 1376 O O . LEU A 1 176 ? -59.156 -1.175 -1.677 1.00 65.81 176 LEU A O 1
ATOM 1380 N N . ALA A 1 177 ? -58.356 -3.164 -2.347 1.00 69.06 177 ALA A N 1
ATOM 1381 C CA . ALA A 1 177 ? -57.873 -3.591 -1.035 1.00 69.06 177 ALA A CA 1
ATOM 1382 C C . ALA A 1 177 ? -56.641 -4.513 -1.155 1.00 69.06 177 ALA A C 1
ATOM 1384 O O . ALA A 1 177 ? -56.490 -5.177 -2.181 1.00 69.06 177 ALA A O 1
ATOM 1385 N N . PRO A 1 178 ? -55.775 -4.590 -0.123 1.00 74.19 178 PRO A N 1
ATOM 1386 C CA . PRO A 1 178 ? -54.545 -5.384 -0.175 1.00 74.19 178 PRO A CA 1
ATOM 1387 C C . PRO A 1 178 ? -54.799 -6.870 -0.472 1.00 74.19 178 PRO A C 1
ATOM 1389 O O . PRO A 1 178 ? -55.732 -7.466 0.083 1.00 74.19 178 PRO A O 1
ATOM 1392 N N . ARG A 1 179 ? -53.958 -7.485 -1.317 1.00 75.81 179 ARG A N 1
ATOM 1393 C CA . ARG A 1 179 ? -54.121 -8.888 -1.742 1.00 75.81 179 ARG A CA 1
ATOM 1394 C C . ARG A 1 179 ? -54.002 -9.838 -0.551 1.00 75.81 179 ARG A C 1
ATOM 1396 O O . ARG A 1 179 ? -54.841 -10.727 -0.411 1.00 75.81 179 ARG A O 1
ATOM 1403 N N . SER A 1 180 ? -53.040 -9.611 0.345 1.00 64.44 180 SER A N 1
ATOM 1404 C CA . SER A 1 180 ? -52.892 -10.372 1.592 1.00 64.44 180 SER A CA 1
ATOM 1405 C C . SER A 1 180 ? -54.126 -10.270 2.489 1.00 64.44 180 SER A C 1
ATOM 1407 O O . SER A 1 180 ? -54.547 -11.271 3.065 1.00 64.44 180 SER A O 1
ATOM 1409 N N . VAL A 1 181 ? -54.755 -9.093 2.581 1.00 66.56 181 VAL A N 1
ATOM 1410 C CA . VAL A 1 181 ? -55.940 -8.870 3.423 1.00 66.56 181 VAL A CA 1
ATOM 1411 C C . VAL A 1 181 ? -57.174 -9.546 2.826 1.00 66.56 181 VAL A C 1
ATOM 1413 O O . VAL A 1 181 ? -57.979 -10.104 3.576 1.00 66.56 181 VAL A O 1
ATOM 1416 N N . ILE A 1 182 ? -57.316 -9.558 1.496 1.00 73.94 182 ILE A N 1
ATOM 1417 C CA . ILE A 1 182 ? -58.361 -10.327 0.810 1.00 73.94 182 ILE A CA 1
ATOM 1418 C C . ILE A 1 182 ? -58.161 -11.830 1.044 1.00 73.94 182 ILE A C 1
ATOM 1420 O O . ILE A 1 182 ? -59.065 -12.473 1.584 1.00 73.94 182 ILE A O 1
ATOM 1424 N N . SER A 1 183 ? -56.978 -12.375 0.741 1.00 71.25 183 SER A N 1
ATOM 1425 C CA . SER A 1 183 ? -56.670 -13.798 0.947 1.00 71.25 183 SER A CA 1
ATOM 1426 C C . SER A 1 183 ? -56.864 -14.211 2.406 1.00 71.25 183 SER A C 1
ATOM 1428 O O . SER A 1 183 ? -57.678 -15.083 2.687 1.00 71.25 183 SER A O 1
ATOM 1430 N N . ALA A 1 184 ? -56.269 -13.494 3.365 1.00 62.56 184 ALA A N 1
ATOM 1431 C CA . ALA A 1 184 ? -56.411 -13.787 4.792 1.00 62.56 184 ALA A CA 1
ATOM 1432 C C . ALA A 1 184 ? -57.856 -13.657 5.313 1.00 62.56 184 ALA A C 1
ATOM 1434 O O . ALA A 1 184 ? -58.190 -14.219 6.358 1.00 62.56 184 ALA A O 1
ATOM 1435 N N . THR A 1 185 ? -58.727 -12.916 4.622 1.00 67.81 185 THR A N 1
ATOM 1436 C CA . THR A 1 185 ? -60.157 -12.830 4.957 1.00 67.81 185 THR A CA 1
ATOM 1437 C C . THR A 1 185 ? -60.942 -14.025 4.407 1.00 67.81 185 THR A C 1
ATOM 1439 O O . THR A 1 185 ? -61.832 -14.525 5.102 1.00 67.81 185 THR A O 1
ATOM 1442 N N . LEU A 1 186 ? -60.601 -14.506 3.208 1.00 72.50 186 LEU A N 1
ATOM 1443 C CA . LEU A 1 186 ? -61.149 -15.731 2.616 1.00 72.50 186 LEU A CA 1
ATOM 1444 C C . LEU A 1 186 ? -60.671 -16.977 3.384 1.00 72.50 186 LEU A C 1
ATOM 1446 O O . LEU A 1 186 ? -61.491 -17.768 3.853 1.00 72.50 186 LEU A O 1
ATOM 1450 N N . ASP A 1 187 ? -59.368 -17.083 3.642 1.00 65.81 187 ASP A N 1
ATOM 1451 C CA . ASP A 1 187 ? -58.754 -18.180 4.395 1.00 65.81 187 ASP A CA 1
ATOM 1452 C C . ASP A 1 187 ? -59.339 -18.274 5.809 1.00 65.81 187 ASP A C 1
ATOM 1454 O O . ASP A 1 187 ? -59.766 -19.341 6.235 1.00 65.81 187 ASP A O 1
ATOM 1458 N N . ARG A 1 188 ? -59.509 -17.149 6.520 1.00 63.25 188 ARG A N 1
ATOM 1459 C CA . ARG A 1 188 ? -60.154 -17.115 7.851 1.00 63.25 188 ARG A CA 1
ATOM 1460 C C . ARG A 1 188 ? -61.621 -17.566 7.830 1.00 63.25 188 ARG A C 1
ATOM 1462 O O . ARG A 1 188 ? -62.148 -18.003 8.859 1.00 63.25 188 ARG A O 1
ATOM 1469 N N . TRP A 1 189 ? -62.312 -17.438 6.698 1.00 62.38 189 TRP A N 1
ATOM 1470 C CA . TRP A 1 189 ? -63.671 -17.957 6.533 1.00 62.38 189 TRP A CA 1
ATOM 1471 C C . TRP A 1 189 ? -63.676 -19.485 6.355 1.00 62.38 189 TRP A C 1
ATOM 1473 O O . TRP A 1 189 ? -64.561 -20.148 6.906 1.00 62.38 189 TRP A O 1
ATOM 1483 N N . LEU A 1 190 ? -62.657 -20.040 5.689 1.00 58.59 190 LEU A N 1
ATOM 1484 C CA . LEU A 1 190 ? -62.415 -21.482 5.577 1.00 58.59 190 LEU A CA 1
ATOM 1485 C C . LEU A 1 190 ? -61.928 -22.092 6.909 1.00 58.59 190 LEU A C 1
ATOM 1487 O O . LEU A 1 190 ? -62.541 -23.039 7.405 1.00 58.59 190 LEU A O 1
ATOM 1491 N N . ASP A 1 191 ? -60.911 -21.504 7.545 1.00 49.38 191 ASP A N 1
ATOM 1492 C CA . ASP A 1 191 ? -60.264 -21.990 8.778 1.00 49.38 191 ASP A CA 1
ATOM 1493 C C . ASP A 1 191 ? -61.188 -22.002 9.999 1.00 49.38 191 ASP A C 1
ATOM 1495 O O . ASP A 1 191 ? -61.039 -22.831 10.901 1.00 49.38 191 ASP A O 1
ATOM 1499 N N . ARG A 1 192 ? -62.233 -21.163 10.008 1.00 50.69 192 ARG A N 1
ATOM 1500 C CA . ARG A 1 192 ? -63.317 -21.239 11.006 1.00 50.69 192 ARG A CA 1
ATOM 1501 C C . ARG A 1 192 ? -64.104 -22.557 10.978 1.00 50.69 192 ARG A C 1
ATOM 1503 O O . ARG A 1 192 ? -64.975 -22.744 11.828 1.00 50.69 192 ARG A O 1
ATOM 1510 N N . ARG A 1 193 ? -63.824 -23.462 10.032 1.00 43.84 193 ARG A N 1
ATOM 1511 C CA . ARG A 1 193 ? -64.293 -24.855 10.039 1.00 43.84 193 ARG A CA 1
ATOM 1512 C C . ARG A 1 193 ? -63.308 -25.850 10.682 1.00 43.84 193 ARG A C 1
ATOM 1514 O O . ARG A 1 193 ? -63.735 -26.987 10.862 1.00 43.84 193 ARG A O 1
ATOM 1521 N N . GLN A 1 194 ? -62.048 -25.498 10.992 1.00 44.53 194 GLN A N 1
ATOM 1522 C CA . GLN A 1 194 ? -61.003 -26.507 11.274 1.00 44.53 194 GLN A CA 1
ATOM 1523 C C . GLN A 1 194 ? -60.090 -26.343 12.511 1.00 44.53 194 GLN A C 1
ATOM 1525 O O . GLN A 1 194 ? -59.660 -27.383 13.007 1.00 44.53 194 GLN A O 1
ATOM 1530 N N . SER A 1 195 ? -59.775 -25.152 13.046 1.00 40.91 195 SER A N 1
ATOM 1531 C CA . SER A 1 195 ? -58.753 -25.046 14.119 1.00 40.91 195 SER A CA 1
ATOM 1532 C C . SER A 1 195 ? -59.292 -24.908 15.556 1.00 40.91 195 SER A C 1
ATOM 1534 O O . SER A 1 195 ? -60.321 -24.284 15.820 1.00 40.91 195 SER A O 1
ATOM 1536 N N . GLY A 1 196 ? -58.570 -25.522 16.502 1.00 43.28 196 GLY A N 1
ATOM 1537 C CA . GLY A 1 196 ? -58.807 -25.467 17.948 1.00 43.28 196 GLY A CA 1
ATOM 1538 C C . GLY A 1 196 ? -57.525 -25.147 18.730 1.00 43.28 196 GLY A C 1
ATOM 1539 O O . GLY A 1 196 ? -56.453 -25.064 18.142 1.00 43.28 196 GLY A O 1
ATOM 1540 N N . SER A 1 197 ? -57.667 -24.973 20.051 1.00 49.84 197 SER A N 1
ATOM 1541 C CA . SER A 1 197 ? -56.636 -24.542 21.021 1.00 49.84 197 SER A CA 1
ATOM 1542 C C . SER A 1 197 ? -55.841 -23.292 20.619 1.00 49.84 197 SER A C 1
ATOM 1544 O O . SER A 1 197 ? -54.826 -23.359 19.933 1.00 49.84 197 SER A O 1
ATOM 1546 N N . THR A 1 198 ? -56.274 -22.143 21.128 1.00 57.47 198 THR A N 1
ATOM 1547 C CA . THR A 1 198 ? -55.537 -20.874 21.076 1.00 57.47 198 THR A CA 1
ATOM 1548 C C . THR A 1 198 ? -55.685 -20.217 22.442 1.00 57.47 198 THR A C 1
ATOM 1550 O O . THR A 1 198 ? -56.789 -20.246 22.992 1.00 57.47 198 THR A O 1
ATOM 1553 N N . ASP A 1 199 ? -54.609 -19.667 23.010 1.00 67.81 199 ASP A N 1
ATOM 1554 C CA . ASP A 1 199 ? -54.668 -19.077 24.351 1.00 67.81 199 ASP A CA 1
ATOM 1555 C C . ASP A 1 199 ? -55.617 -17.855 24.365 1.00 67.81 199 ASP A C 1
ATOM 1557 O O . ASP A 1 199 ? -55.397 -16.901 23.605 1.00 67.81 199 ASP A O 1
ATOM 1561 N N . PRO A 1 200 ? -56.682 -17.855 25.196 1.00 72.56 200 PRO A N 1
ATOM 1562 C CA . PRO A 1 200 ? -57.632 -16.749 25.251 1.00 72.56 200 PRO A CA 1
ATOM 1563 C C . PRO A 1 200 ? -57.012 -15.410 25.672 1.00 72.56 200 PRO A C 1
ATOM 1565 O O . PRO A 1 200 ? -57.505 -14.369 25.238 1.00 72.56 200 PRO A O 1
ATOM 1568 N N . GLN A 1 201 ? -55.961 -15.424 26.500 1.00 76.81 201 GLN A N 1
ATOM 1569 C CA . GLN A 1 201 ? -55.332 -14.223 27.059 1.00 76.81 201 GLN A CA 1
ATOM 1570 C C . GLN A 1 201 ? -54.397 -13.558 26.039 1.00 76.81 201 GLN A C 1
ATOM 1572 O O . GLN A 1 201 ? -54.413 -12.338 25.875 1.00 76.81 201 GLN A O 1
ATOM 1577 N N . VAL A 1 202 ? -53.655 -14.357 25.267 1.00 80.12 202 VAL A N 1
ATOM 1578 C CA . VAL A 1 202 ? -52.843 -13.877 24.131 1.00 80.12 202 VAL A CA 1
ATOM 1579 C C . VAL A 1 202 ? -53.741 -13.266 23.051 1.00 80.12 202 VAL A C 1
ATOM 1581 O O . VAL A 1 202 ? -53.466 -12.184 22.528 1.00 80.12 202 VAL A O 1
ATOM 1584 N N . LEU A 1 203 ? -54.874 -13.915 22.760 1.00 79.75 203 LEU A N 1
ATOM 1585 C CA . LEU A 1 203 ? -55.884 -13.391 21.841 1.00 79.75 203 LEU A CA 1
ATOM 1586 C C . LEU A 1 203 ? -56.482 -12.055 22.306 1.00 79.75 203 LEU A C 1
ATOM 1588 O O . LEU A 1 203 ? -56.739 -11.205 21.452 1.00 79.75 203 LEU A O 1
ATOM 1592 N N . SER A 1 204 ? -56.700 -11.842 23.609 1.00 80.44 204 SER A N 1
ATOM 1593 C CA . SER A 1 204 ? -57.230 -10.566 24.111 1.00 80.44 204 SER A CA 1
ATOM 1594 C C . SER A 1 204 ? -56.196 -9.437 24.097 1.00 80.44 204 SER A C 1
ATOM 1596 O O . SER A 1 204 ? -56.572 -8.319 23.745 1.00 80.44 204 SER A O 1
ATOM 1598 N N . VAL A 1 205 ? -54.911 -9.718 24.367 1.00 83.69 205 VAL A N 1
ATOM 1599 C CA . VAL A 1 205 ? -53.807 -8.750 24.165 1.00 83.69 205 VAL A CA 1
ATOM 1600 C C . VAL A 1 205 ? -53.796 -8.277 22.711 1.00 83.69 205 VAL A C 1
ATOM 1602 O O . VAL A 1 205 ? -53.920 -7.085 22.433 1.00 83.69 205 VAL A O 1
ATOM 1605 N N . LEU A 1 206 ? -53.710 -9.216 21.764 1.00 82.12 206 LEU A N 1
ATOM 1606 C CA . LEU A 1 206 ? -53.616 -8.901 20.338 1.00 82.12 206 LEU A CA 1
ATOM 1607 C C . LEU A 1 206 ? -54.868 -8.171 19.824 1.00 82.12 206 LEU A C 1
ATOM 1609 O O . LEU A 1 206 ? -54.750 -7.227 19.047 1.00 82.12 206 LEU A O 1
ATOM 1613 N N . GLN A 1 207 ? -56.067 -8.547 20.284 1.00 77.75 207 GLN A N 1
ATOM 1614 C CA . GLN A 1 207 ? -57.306 -7.838 19.939 1.00 77.75 207 GLN A CA 1
ATOM 1615 C C . GLN A 1 207 ? -57.358 -6.413 20.501 1.00 77.75 207 GLN A C 1
ATOM 1617 O O . GLN A 1 207 ? -57.864 -5.524 19.817 1.00 77.75 207 GLN A O 1
ATOM 1622 N N . HIS A 1 208 ? -56.833 -6.173 21.706 1.00 80.69 208 HIS A N 1
ATOM 1623 C CA . HIS A 1 208 ? -56.742 -4.825 22.267 1.00 80.69 208 HIS A CA 1
ATOM 1624 C C . HIS A 1 208 ? -55.757 -3.957 21.474 1.00 80.69 208 HIS A C 1
ATOM 1626 O O . HIS A 1 208 ? -56.117 -2.858 21.067 1.00 80.69 208 HIS A O 1
ATOM 1632 N N . LEU A 1 209 ? -54.566 -4.475 21.154 1.00 78.25 209 LEU A N 1
ATOM 1633 C CA . LEU A 1 209 ? -53.567 -3.751 20.356 1.00 78.25 209 LEU A CA 1
ATOM 1634 C C . LEU A 1 209 ? -54.053 -3.425 18.932 1.00 78.25 209 LEU A C 1
ATOM 1636 O O . LEU A 1 209 ? -53.726 -2.363 18.405 1.00 78.25 209 LEU A O 1
ATOM 1640 N N . VAL A 1 210 ? -54.864 -4.297 18.318 1.00 75.25 210 VAL A N 1
ATOM 1641 C CA . VAL A 1 210 ? -55.558 -3.991 17.051 1.00 75.25 210 VAL A CA 1
ATOM 1642 C C . VAL A 1 210 ? -56.668 -2.950 17.253 1.00 75.25 210 VAL A C 1
ATOM 1644 O O . VAL A 1 210 ? -56.866 -2.094 16.393 1.00 75.25 210 VAL A O 1
ATOM 1647 N N . GLY A 1 211 ? -57.388 -2.996 18.378 1.00 67.44 211 GLY A N 1
ATOM 1648 C CA . GLY A 1 211 ? -58.437 -2.031 18.727 1.00 67.44 211 GLY A CA 1
ATOM 1649 C C . GLY A 1 211 ? -57.916 -0.606 18.944 1.00 67.44 211 GLY A C 1
ATOM 1650 O O . GLY A 1 211 ? -58.542 0.341 18.475 1.00 67.44 211 GLY A O 1
ATOM 1651 N N . GLU A 1 212 ? -56.751 -0.472 19.579 1.00 72.81 212 GLU A N 1
ATOM 1652 C CA . GLU A 1 212 ? -56.018 0.791 19.772 1.00 72.81 212 GLU A CA 1
ATOM 1653 C C . GLU A 1 212 ? -55.234 1.236 18.516 1.00 72.81 212 GLU A C 1
ATOM 1655 O O . GLU A 1 212 ? -54.619 2.300 18.505 1.00 72.81 212 GLU A O 1
ATOM 1660 N N . GLY A 1 213 ? -55.233 0.437 17.440 1.00 68.25 213 GLY A N 1
ATOM 1661 C CA . GLY A 1 213 ? -54.532 0.753 16.190 1.00 68.25 213 GLY A CA 1
ATOM 1662 C C . GLY A 1 213 ? -53.002 0.656 16.262 1.00 68.25 213 GLY A C 1
ATOM 1663 O O . GLY A 1 213 ? -52.320 1.177 15.383 1.00 68.25 213 GLY A O 1
ATOM 1664 N N . VAL A 1 214 ? -52.457 -0.009 17.286 1.00 73.00 214 VAL A N 1
ATOM 1665 C CA . VAL A 1 214 ? -51.008 -0.181 17.498 1.00 73.00 214 VAL A CA 1
ATOM 1666 C C . VAL A 1 214 ? -50.421 -1.220 16.541 1.00 73.00 214 VAL A C 1
ATOM 1668 O O . VAL A 1 214 ? -49.284 -1.074 16.101 1.00 73.00 214 VAL A O 1
ATOM 1671 N N . ILE A 1 215 ? -51.192 -2.257 16.197 1.00 74.50 215 ILE A N 1
ATOM 1672 C CA . ILE A 1 215 ? -50.815 -3.281 15.212 1.00 74.50 215 ILE A CA 1
ATOM 1673 C C . ILE A 1 215 ? -51.978 -3.598 14.270 1.00 74.50 215 ILE A C 1
ATOM 1675 O O . ILE A 1 215 ? -53.146 -3.433 14.619 1.00 74.50 215 ILE A O 1
ATOM 1679 N N . THR A 1 216 ? -51.673 -4.093 13.070 1.00 73.81 216 THR A N 1
ATOM 1680 C CA . THR A 1 216 ? -52.705 -4.536 12.121 1.00 73.81 216 THR A CA 1
ATOM 1681 C C . THR A 1 216 ? -53.230 -5.932 12.471 1.00 73.81 216 THR A C 1
ATOM 1683 O O . THR A 1 216 ? -52.570 -6.718 13.152 1.00 73.81 216 THR A O 1
ATOM 1686 N N . GLN A 1 217 ? -54.400 -6.298 11.939 1.00 62.12 217 GLN A N 1
ATOM 1687 C CA . GLN A 1 217 ? -54.933 -7.661 12.066 1.00 62.12 217 GLN A CA 1
ATOM 1688 C C . GLN A 1 217 ? -54.024 -8.714 11.388 1.00 62.12 217 GLN A C 1
ATOM 1690 O O . GLN A 1 217 ? -54.026 -9.878 11.796 1.00 62.12 217 GLN A O 1
ATOM 1695 N N . VAL A 1 218 ? -53.240 -8.314 10.376 1.00 63.41 218 VAL A N 1
ATOM 1696 C CA . VAL A 1 218 ? -52.230 -9.159 9.713 1.00 63.41 218 VAL A CA 1
ATOM 1697 C C . VAL A 1 218 ? -51.046 -9.384 10.654 1.00 63.41 218 VAL A C 1
ATOM 1699 O O . VAL A 1 218 ? -50.745 -10.532 10.979 1.00 63.41 218 VAL A O 1
ATOM 1702 N N . SER A 1 219 ? -50.464 -8.310 11.197 1.00 72.44 219 SER A N 1
ATOM 1703 C CA . SER A 1 219 ? -49.385 -8.364 12.193 1.00 72.44 219 SER A CA 1
ATOM 1704 C C . SER A 1 219 ? -49.787 -9.150 13.441 1.00 72.44 219 SER A C 1
ATOM 1706 O O . SER A 1 219 ? -49.007 -9.957 13.925 1.00 72.44 219 SER A O 1
ATOM 1708 N N . ALA A 1 220 ? -51.023 -9.003 13.926 1.00 73.56 220 ALA A N 1
ATOM 1709 C CA . ALA A 1 220 ? -51.540 -9.797 15.040 1.00 73.56 220 ALA A CA 1
ATOM 1710 C C . ALA A 1 220 ? -51.612 -11.304 14.721 1.00 73.56 220 ALA A C 1
ATOM 1712 O O . ALA A 1 220 ? -51.372 -12.133 15.594 1.00 73.56 220 ALA A O 1
ATOM 1713 N N . THR A 1 221 ? -51.911 -11.673 13.471 1.00 71.62 221 THR A N 1
ATOM 1714 C CA . THR A 1 221 ? -51.948 -13.082 13.038 1.00 71.62 221 THR A CA 1
ATOM 1715 C C . THR A 1 221 ? -50.531 -13.647 12.876 1.00 71.62 221 THR A C 1
ATOM 1717 O O . THR A 1 221 ? -50.266 -14.775 13.285 1.00 71.62 221 THR A O 1
ATOM 1720 N N . ALA A 1 222 ? -49.598 -12.856 12.338 1.00 71.81 222 ALA A N 1
ATOM 1721 C CA . ALA A 1 222 ? -48.185 -13.220 12.252 1.00 71.81 222 ALA A CA 1
ATOM 1722 C C . ALA A 1 222 ? -47.530 -13.342 13.643 1.00 71.81 222 ALA A C 1
ATOM 1724 O O . ALA A 1 222 ? -46.853 -14.334 13.899 1.00 71.81 222 ALA A O 1
ATOM 1725 N N . ALA A 1 223 ? -47.816 -12.418 14.567 1.00 78.31 223 ALA A N 1
ATOM 1726 C CA . ALA A 1 223 ? -47.375 -12.485 15.961 1.00 78.31 223 ALA A CA 1
ATOM 1727 C C . ALA A 1 223 ? -47.922 -13.730 16.675 1.00 78.31 223 ALA A C 1
ATOM 1729 O O . ALA A 1 223 ? -47.171 -14.446 17.328 1.00 78.31 223 ALA A O 1
ATOM 1730 N N . LEU A 1 224 ? -49.210 -14.051 16.498 1.00 80.62 224 LEU A N 1
ATOM 1731 C CA . LEU A 1 224 ? -49.801 -15.272 17.053 1.00 80.62 224 LEU A CA 1
ATOM 1732 C C . LEU A 1 224 ? -49.120 -16.545 16.515 1.00 80.62 224 LEU A C 1
ATOM 1734 O O . LEU A 1 224 ? -48.907 -17.494 17.272 1.00 80.62 224 LEU A O 1
ATOM 1738 N N . ASN A 1 225 ? -48.749 -16.565 15.229 1.00 74.62 225 ASN A N 1
ATOM 1739 C CA . ASN A 1 225 ? -48.003 -17.674 14.627 1.00 74.62 225 ASN A CA 1
ATOM 1740 C C . ASN A 1 225 ? -46.576 -17.787 15.184 1.00 74.62 225 ASN A C 1
ATOM 1742 O O . ASN A 1 225 ? -46.174 -18.893 15.533 1.00 74.62 225 ASN A O 1
ATOM 1746 N N . ALA A 1 226 ? -45.846 -16.675 15.307 1.00 75.44 226 ALA A N 1
ATOM 1747 C CA . ALA A 1 226 ? -44.488 -16.647 15.855 1.00 75.44 226 ALA A CA 1
ATOM 1748 C C . ALA A 1 226 ? -44.463 -17.070 17.338 1.00 75.44 226 ALA A C 1
ATOM 1750 O O . ALA A 1 226 ? -43.684 -17.935 17.730 1.00 75.44 226 ALA A O 1
ATOM 1751 N N . TYR A 1 227 ? -45.403 -16.563 18.140 1.00 81.25 227 TYR A N 1
ATOM 1752 C CA . TYR A 1 227 ? -45.628 -17.005 19.519 1.00 81.25 227 TYR A CA 1
ATOM 1753 C C . TYR A 1 227 ? -45.911 -18.519 19.602 1.00 81.25 227 TYR A C 1
ATOM 1755 O O . TYR A 1 227 ? -45.293 -19.230 20.391 1.00 81.25 227 TYR A O 1
ATOM 1763 N N . SER A 1 228 ? -46.798 -19.045 18.745 1.00 74.56 228 SER A N 1
ATOM 1764 C CA . SER A 1 228 ? -47.229 -20.454 18.819 1.00 74.56 228 SER A CA 1
ATOM 1765 C C . SER A 1 228 ? -46.242 -21.464 18.219 1.00 74.56 228 SER A C 1
ATOM 1767 O O . SER A 1 228 ? -46.292 -22.637 18.586 1.00 74.56 228 SER A O 1
ATOM 1769 N N . ARG A 1 229 ? -45.400 -21.061 17.256 1.00 71.38 229 ARG A N 1
ATOM 1770 C CA . ARG A 1 229 ? -44.460 -21.959 16.554 1.00 71.38 229 ARG A CA 1
ATOM 1771 C C . ARG A 1 229 ? -43.026 -21.818 17.039 1.00 71.38 229 ARG A C 1
ATOM 1773 O O . ARG A 1 229 ? -42.364 -22.832 17.241 1.00 71.38 229 ARG A O 1
ATOM 1780 N N . ASP A 1 230 ? -42.573 -20.587 17.244 1.00 62.72 230 ASP A N 1
ATOM 1781 C CA . ASP A 1 230 ? -41.164 -20.277 17.495 1.00 62.72 230 ASP A CA 1
ATOM 1782 C C . ASP A 1 230 ? -40.873 -20.082 18.997 1.00 62.72 230 ASP A C 1
ATOM 1784 O O . ASP A 1 230 ? -39.728 -19.870 19.387 1.00 62.72 230 ASP A O 1
ATOM 1788 N N . SER A 1 231 ? -41.902 -20.204 19.853 1.00 71.12 231 SER A N 1
ATOM 1789 C CA . SER A 1 231 ? -41.837 -20.033 21.319 1.00 71.12 231 SER A CA 1
ATOM 1790 C C . SER A 1 231 ? -41.261 -18.682 21.768 1.00 71.12 231 SER A C 1
ATOM 1792 O O . SER A 1 231 ? -40.646 -18.584 22.831 1.00 71.12 231 SER A O 1
ATOM 1794 N N . LEU A 1 232 ? -41.447 -17.641 20.952 1.00 77.19 232 LEU A N 1
ATOM 1795 C CA . LEU A 1 232 ? -41.012 -16.285 21.276 1.00 77.19 232 LEU A CA 1
ATOM 1796 C C . LEU A 1 232 ? -41.926 -15.644 22.337 1.00 77.19 232 LEU A C 1
ATOM 1798 O O . LEU A 1 232 ? -43.140 -15.860 22.288 1.00 77.19 232 LEU A O 1
ATOM 1802 N N . PRO A 1 233 ? -41.382 -14.798 23.237 1.00 85.12 233 PRO A N 1
ATOM 1803 C CA . PRO A 1 233 ? -42.175 -13.886 24.063 1.00 85.12 233 PRO A CA 1
ATOM 1804 C C . PRO A 1 233 ? -43.127 -13.041 23.210 1.00 85.12 233 PRO A C 1
ATOM 1806 O O . PRO A 1 233 ? -42.831 -12.729 22.050 1.00 85.12 233 PRO A O 1
ATOM 1809 N N . LEU A 1 234 ? -44.284 -12.674 23.759 1.00 85.62 234 LEU A N 1
ATOM 1810 C CA . LEU A 1 234 ? -45.361 -12.084 22.964 1.00 85.62 234 LEU A CA 1
ATOM 1811 C C . LEU A 1 234 ? -44.991 -10.688 22.434 1.00 85.62 234 LEU A C 1
ATOM 1813 O O . LEU A 1 234 ? -45.306 -10.378 21.286 1.00 85.62 234 LEU A O 1
ATOM 1817 N N . ASP A 1 235 ? -44.263 -9.873 23.197 1.00 86.19 235 ASP A N 1
ATOM 1818 C CA . ASP A 1 235 ? -43.749 -8.573 22.754 1.00 86.19 235 ASP A CA 1
ATOM 1819 C C . ASP A 1 235 ? -42.730 -8.695 21.601 1.00 86.19 235 ASP A C 1
ATOM 1821 O O . ASP A 1 235 ? -42.766 -7.896 20.662 1.00 86.19 235 ASP A O 1
ATOM 1825 N N . GLU A 1 236 ? -41.880 -9.729 21.601 1.00 83.56 236 GLU A N 1
ATOM 1826 C CA . GLU A 1 236 ? -40.948 -10.018 20.497 1.00 83.56 236 GLU A CA 1
ATOM 1827 C C . GLU A 1 236 ? -41.672 -10.538 19.250 1.00 83.56 236 GLU A C 1
ATOM 1829 O O . GLU A 1 236 ? -41.367 -10.122 18.125 1.00 83.56 236 GLU A O 1
ATOM 1834 N N . ALA A 1 237 ? -42.670 -11.403 19.440 1.00 83.00 237 ALA A N 1
ATOM 1835 C CA . ALA A 1 237 ? -43.545 -11.872 18.372 1.00 83.00 237 ALA A CA 1
ATOM 1836 C C . ALA A 1 237 ? -44.333 -10.706 17.738 1.00 83.00 237 ALA A C 1
ATOM 1838 O O . ALA A 1 237 ? -44.500 -10.652 16.520 1.00 83.00 237 ALA A O 1
ATOM 1839 N N . ILE A 1 238 ? -44.759 -9.723 18.538 1.00 83.06 238 ILE A N 1
ATOM 1840 C CA . ILE A 1 238 ? -45.402 -8.493 18.056 1.00 83.06 238 ILE A CA 1
ATOM 1841 C C . ILE A 1 238 ? -44.402 -7.581 17.328 1.00 83.06 238 ILE A C 1
ATOM 1843 O O . ILE A 1 238 ? -44.724 -7.066 16.254 1.00 83.06 238 ILE A O 1
ATOM 1847 N N . ALA A 1 239 ? -43.196 -7.379 17.865 1.00 80.12 239 ALA A N 1
ATOM 1848 C CA . ALA A 1 239 ? -42.183 -6.506 17.265 1.00 80.12 239 ALA A CA 1
ATOM 1849 C C . ALA A 1 239 ? -41.717 -7.017 15.893 1.00 80.12 239 ALA A C 1
ATOM 1851 O O . ALA A 1 239 ? -41.699 -6.263 14.917 1.00 80.12 239 ALA A O 1
ATOM 1852 N N . SER A 1 240 ? -41.420 -8.315 15.794 1.00 76.62 240 SER A N 1
ATOM 1853 C CA . SER A 1 240 ? -41.025 -8.970 14.538 1.00 76.62 240 SER A CA 1
ATOM 1854 C C . SER A 1 240 ? -42.132 -8.961 13.472 1.00 76.62 240 SER A C 1
ATOM 1856 O O . SER A 1 240 ? -41.831 -8.881 12.282 1.00 76.62 240 SER A O 1
ATOM 1858 N N . ALA A 1 241 ? -43.405 -8.981 13.883 1.00 75.12 241 ALA A N 1
ATOM 1859 C CA . ALA A 1 241 ? -44.565 -9.000 12.991 1.00 75.12 241 ALA A CA 1
ATOM 1860 C C . ALA A 1 241 ? -45.129 -7.617 12.600 1.00 75.12 241 ALA A C 1
ATOM 1862 O O . ALA A 1 241 ? -46.006 -7.545 11.733 1.00 75.12 241 ALA A O 1
ATOM 1863 N N . SER A 1 242 ? -44.696 -6.528 13.246 1.00 72.38 242 SER A N 1
ATOM 1864 C CA . SER A 1 242 ? -45.267 -5.182 13.040 1.00 72.38 242 SER A CA 1
ATOM 1865 C C . SER A 1 242 ? -44.271 -4.102 12.616 1.00 72.38 242 SER A C 1
ATOM 1867 O O . SER A 1 242 ? -44.718 -3.032 12.218 1.00 72.38 242 SER A O 1
ATOM 1869 N N . LEU A 1 243 ? -42.955 -4.347 12.706 1.00 66.44 243 LEU A N 1
ATOM 1870 C CA . LEU A 1 243 ? -41.890 -3.347 12.480 1.00 66.44 243 LEU A CA 1
ATOM 1871 C C . LEU A 1 243 ? -41.989 -2.087 13.374 1.00 66.44 243 LEU A C 1
ATOM 1873 O O . LEU A 1 243 ? -41.232 -1.134 13.193 1.00 66.44 243 LEU A O 1
ATOM 1877 N N . MET A 1 244 ? -42.885 -2.078 14.366 1.00 73.19 244 MET A N 1
ATOM 1878 C CA . MET A 1 244 ? -43.079 -0.947 15.270 1.00 73.19 244 MET A CA 1
ATOM 1879 C C . MET A 1 244 ? -41.919 -0.837 16.274 1.00 73.19 244 MET A C 1
ATOM 1881 O O . MET A 1 244 ? -41.455 -1.861 16.786 1.00 73.19 244 MET A O 1
ATOM 1885 N N . PRO A 1 245 ? -41.467 0.383 16.634 1.00 75.81 245 PRO A N 1
ATOM 1886 C CA . PRO A 1 245 ? -40.431 0.559 17.649 1.00 75.81 245 PRO A CA 1
ATOM 1887 C C . PRO A 1 245 ? -40.844 -0.078 18.982 1.00 75.81 245 PRO A C 1
ATOM 1889 O O . PRO A 1 245 ? -41.946 0.177 19.476 1.00 75.81 245 PRO A O 1
ATOM 1892 N N . ARG A 1 246 ? -39.953 -0.855 19.615 1.00 82.62 246 ARG A N 1
ATOM 1893 C CA . ARG A 1 246 ? -40.277 -1.624 20.838 1.00 82.62 246 ARG A CA 1
ATOM 1894 C C . ARG A 1 246 ? -40.815 -0.765 21.989 1.00 82.62 246 ARG A C 1
ATOM 1896 O O . ARG A 1 246 ? -41.677 -1.213 22.739 1.00 82.62 246 ARG A O 1
ATOM 1903 N N . LEU A 1 247 ? -40.383 0.495 22.080 1.00 82.69 247 LEU A N 1
ATOM 1904 C CA . LEU A 1 247 ? -40.898 1.472 23.046 1.00 82.69 247 LEU A CA 1
ATOM 1905 C C . LEU A 1 247 ? -42.402 1.771 22.868 1.00 82.69 247 LEU A C 1
ATOM 1907 O O . LEU A 1 247 ? -43.092 2.040 23.850 1.00 82.69 247 LEU A O 1
ATOM 1911 N N . VAL A 1 248 ? -42.920 1.734 21.635 1.00 82.31 248 VAL A N 1
ATOM 1912 C CA . VAL A 1 248 ? -44.353 1.917 21.343 1.00 82.31 248 VAL A CA 1
ATOM 1913 C C . VAL A 1 248 ? -45.139 0.690 21.805 1.00 82.31 248 VAL A C 1
ATOM 1915 O O . VAL A 1 248 ? -46.168 0.837 22.462 1.00 82.31 248 VAL A O 1
ATOM 1918 N N . ILE A 1 249 ? -44.611 -0.509 21.542 1.00 84.12 249 ILE A N 1
ATOM 1919 C CA . ILE A 1 249 ? -45.210 -1.783 21.966 1.00 84.12 249 ILE A CA 1
ATOM 1920 C C . ILE A 1 249 ? -45.284 -1.845 23.499 1.00 84.12 249 ILE A C 1
ATOM 1922 O O . ILE A 1 249 ? -46.366 -2.039 24.044 1.00 84.12 249 ILE A O 1
ATOM 1926 N N . ALA A 1 250 ? -44.185 -1.569 24.208 1.00 85.00 250 ALA A N 1
ATOM 1927 C CA . ALA A 1 250 ? -44.152 -1.592 25.674 1.00 85.00 250 ALA A CA 1
ATOM 1928 C C . ALA A 1 250 ? -45.149 -0.606 26.325 1.00 85.00 250 ALA A C 1
ATOM 1930 O O . ALA A 1 250 ? -45.805 -0.938 27.314 1.00 85.00 250 ALA A O 1
ATOM 1931 N N . LYS A 1 251 ? -45.334 0.588 25.740 1.00 86.19 251 LYS A N 1
ATOM 1932 C CA . LYS A 1 251 ? -46.356 1.556 26.183 1.00 86.19 251 LYS A CA 1
ATOM 1933 C C . LYS A 1 251 ? -47.786 1.082 25.909 1.00 86.19 251 LYS A C 1
ATOM 1935 O O . LYS A 1 251 ? -48.677 1.339 26.714 1.00 86.19 251 LYS A O 1
ATOM 1940 N N . ALA A 1 252 ? -48.016 0.370 24.810 1.00 83.12 252 ALA A N 1
ATOM 1941 C CA . ALA A 1 252 ? -49.323 -0.206 24.514 1.00 83.12 252 ALA A CA 1
ATOM 1942 C C . ALA A 1 252 ? -49.665 -1.386 25.444 1.00 83.12 252 ALA A C 1
ATOM 1944 O O . ALA A 1 252 ? -50.803 -1.503 25.896 1.00 83.12 252 ALA A O 1
ATOM 1945 N N . LEU A 1 253 ? -48.676 -2.210 25.810 1.00 86.88 253 LEU A N 1
ATOM 1946 C CA . LEU A 1 253 ? -48.842 -3.269 26.811 1.00 86.88 253 LEU A CA 1
ATOM 1947 C C . LEU A 1 253 ? -49.098 -2.703 28.221 1.00 86.88 253 LEU A C 1
ATOM 1949 O O . LEU A 1 253 ? -49.976 -3.194 28.925 1.00 86.88 253 LEU A O 1
ATOM 1953 N N . SER A 1 254 ? -48.426 -1.606 28.595 1.00 88.00 254 SER A N 1
ATOM 1954 C CA . SER A 1 254 ? -48.740 -0.812 29.799 1.00 88.00 254 SER A CA 1
ATOM 1955 C C . SER A 1 254 ? -50.215 -0.396 29.854 1.00 88.00 254 SER A C 1
ATOM 1957 O O . SER A 1 254 ? -50.868 -0.605 30.879 1.00 88.00 254 SER A O 1
ATOM 1959 N N . SER A 1 255 ? -50.765 0.096 28.738 1.00 85.31 255 SER A N 1
ATOM 1960 C CA . SER A 1 255 ? -52.190 0.433 28.622 1.00 85.31 255 SER A CA 1
ATOM 1961 C C . SER A 1 255 ? -53.102 -0.792 28.790 1.00 85.31 255 SER A C 1
ATOM 1963 O O . SER A 1 255 ? -54.077 -0.728 29.537 1.00 85.31 255 SER A O 1
ATOM 1965 N N . TYR A 1 256 ? -52.766 -1.927 28.161 1.00 86.88 256 TYR A N 1
ATOM 1966 C CA . TYR A 1 256 ? -53.548 -3.167 28.258 1.00 86.88 256 TYR A CA 1
ATOM 1967 C C . TYR A 1 256 ? -53.594 -3.744 29.680 1.00 86.88 256 TYR A C 1
ATOM 1969 O O . TYR A 1 256 ? -54.667 -4.069 30.187 1.00 86.88 256 TYR A O 1
ATOM 1977 N N . ASN A 1 257 ? -52.433 -3.882 30.329 1.00 87.38 257 ASN A N 1
ATOM 1978 C CA . ASN A 1 257 ? -52.335 -4.465 31.667 1.00 87.38 257 ASN A CA 1
ATOM 1979 C C . ASN A 1 257 ? -52.783 -3.494 32.779 1.00 87.38 257 ASN A C 1
ATOM 1981 O O . ASN A 1 257 ? -52.929 -3.918 33.924 1.00 87.38 257 ASN A O 1
ATOM 1985 N N . GLY A 1 258 ? -52.998 -2.208 32.470 1.00 84.56 258 GLY A N 1
ATOM 1986 C CA . GLY A 1 258 ? -53.335 -1.176 33.456 1.00 84.56 258 GLY A CA 1
ATOM 1987 C C . GLY A 1 258 ? -52.178 -0.837 34.405 1.00 84.56 258 GLY A C 1
ATOM 1988 O O . GLY A 1 258 ? -52.414 -0.390 35.526 1.00 84.56 258 GLY A O 1
ATOM 1989 N N . LEU A 1 259 ? -50.938 -1.078 33.970 1.00 88.50 259 LEU A N 1
ATOM 1990 C CA . LEU A 1 259 ? -49.716 -0.923 34.762 1.00 88.50 259 LEU A CA 1
ATOM 1991 C C . LEU A 1 259 ? -48.934 0.320 34.319 1.00 88.50 259 LEU A C 1
ATOM 1993 O O . LEU A 1 259 ? -48.907 0.615 33.122 1.00 88.50 259 LEU A O 1
ATOM 1997 N N . PRO A 1 260 ? -48.257 1.043 35.228 1.00 89.31 260 PRO A N 1
ATOM 1998 C CA . PRO A 1 260 ? -47.431 2.184 34.844 1.00 89.31 260 PRO A CA 1
ATOM 1999 C C . PRO A 1 260 ? -46.223 1.731 34.010 1.00 89.31 260 PRO A C 1
ATOM 2001 O O . PRO A 1 260 ? -45.657 0.663 34.245 1.00 89.31 260 PRO A O 1
ATOM 2004 N N . PHE A 1 261 ? -45.818 2.557 33.044 1.00 90.12 261 PHE A N 1
ATOM 2005 C CA . PHE A 1 261 ? -44.581 2.369 32.286 1.00 90.12 261 PHE A CA 1
ATOM 2006 C C . PHE A 1 261 ? -43.419 3.094 32.978 1.00 90.12 261 PHE A C 1
ATOM 2008 O O . PHE A 1 261 ? -43.508 4.299 33.223 1.00 90.12 261 PHE A O 1
ATOM 2015 N N . GLU A 1 262 ? -42.316 2.390 33.226 1.00 89.44 262 GLU A N 1
ATOM 2016 C CA . GLU A 1 262 ? -41.053 2.966 33.696 1.00 89.44 262 GLU A CA 1
ATOM 2017 C C . GLU A 1 262 ? -39.937 2.721 32.671 1.00 89.44 262 GLU A C 1
ATOM 2019 O O . GLU A 1 262 ? -39.872 1.671 32.033 1.00 89.44 262 GLU A O 1
ATOM 2024 N N . SER A 1 263 ? -39.043 3.699 32.507 1.00 86.56 263 SER A N 1
ATOM 2025 C CA . SER A 1 263 ? -37.843 3.532 31.682 1.00 86.56 263 SER A CA 1
ATOM 2026 C C . SER A 1 263 ? -36.665 3.090 32.545 1.00 86.56 263 SER A C 1
ATOM 2028 O O . SER A 1 263 ? -36.471 3.608 33.645 1.00 86.56 263 SER A O 1
ATOM 2030 N N . LEU A 1 264 ? -35.859 2.158 32.031 1.00 86.12 264 LEU A N 1
ATOM 2031 C CA . LEU A 1 264 ? -34.653 1.649 32.698 1.00 86.12 264 LEU A CA 1
ATOM 2032 C C . LEU A 1 264 ? -33.363 2.293 32.162 1.00 86.12 264 LEU A C 1
ATOM 2034 O O . LEU A 1 264 ? -32.261 1.794 32.419 1.00 86.12 264 LEU A O 1
ATOM 2038 N N . GLN A 1 265 ? -33.491 3.391 31.411 1.00 82.19 265 GLN A N 1
ATOM 2039 C CA . GLN A 1 265 ? -32.363 4.201 30.958 1.00 82.19 265 GLN A CA 1
ATOM 2040 C C . GLN A 1 265 ? -31.649 4.862 32.145 1.00 82.19 265 GLN A C 1
ATOM 2042 O O . GLN A 1 265 ? -32.271 5.256 33.130 1.00 82.19 265 GLN A O 1
ATOM 2047 N N . LEU A 1 266 ? -30.325 4.995 32.040 1.00 74.19 266 LEU A N 1
ATOM 2048 C CA . LEU A 1 266 ? -29.519 5.690 33.043 1.00 74.19 266 LEU A CA 1
ATOM 2049 C C . LEU A 1 266 ? -29.949 7.156 33.161 1.00 74.19 266 LEU A C 1
ATOM 2051 O O . LEU A 1 266 ? -30.028 7.866 32.159 1.00 74.19 266 LEU A O 1
ATOM 2055 N N . VAL A 1 267 ? -30.174 7.614 34.391 1.00 78.75 267 VAL A N 1
ATOM 2056 C CA . VAL A 1 267 ? -30.586 8.992 34.670 1.00 78.75 267 VAL A CA 1
ATOM 2057 C C . VAL A 1 267 ? -29.344 9.859 34.835 1.00 78.75 267 VAL A C 1
ATOM 2059 O O . VAL A 1 267 ? -28.488 9.578 35.675 1.00 78.75 267 VAL A O 1
ATOM 2062 N N . GLU A 1 268 ? -29.243 10.924 34.043 1.00 68.69 268 GLU A N 1
ATOM 2063 C CA . GLU A 1 268 ? -28.158 11.893 34.169 1.00 68.69 268 GLU A CA 1
ATOM 2064 C C . GLU A 1 268 ? -28.338 12.746 35.436 1.00 68.69 268 GLU A C 1
ATOM 2066 O O . GLU A 1 268 ? -29.389 13.356 35.640 1.00 68.69 268 GLU A O 1
ATOM 2071 N N . GLN A 1 269 ? -27.320 12.795 36.299 1.00 74.12 269 GLN A N 1
ATOM 2072 C CA . GLN A 1 269 ? -27.285 13.673 37.468 1.00 74.12 269 GLN A CA 1
ATOM 2073 C C . GLN A 1 269 ? -26.004 14.507 37.473 1.00 74.12 269 GLN A C 1
ATOM 2075 O O . GLN A 1 269 ? -24.898 13.970 37.501 1.00 74.12 269 GLN A O 1
ATOM 2080 N N . HIS A 1 270 ? -26.138 15.831 37.502 1.00 68.81 270 HIS A N 1
ATOM 2081 C CA . HIS A 1 270 ? -24.994 16.727 37.665 1.00 68.81 270 HIS A CA 1
ATOM 2082 C C . HIS A 1 270 ? -24.652 16.854 39.154 1.00 68.81 270 HIS A C 1
ATOM 2084 O O . HIS A 1 270 ? -25.409 17.430 39.937 1.00 68.81 270 HIS A O 1
ATOM 2090 N N . ILE A 1 271 ? -23.505 16.308 39.554 1.00 68.06 271 ILE A N 1
ATOM 2091 C CA . ILE A 1 271 ? -23.015 16.339 40.932 1.00 68.06 271 ILE A CA 1
ATOM 2092 C C . ILE A 1 271 ? -21.833 17.304 41.012 1.00 68.06 271 ILE A C 1
ATOM 2094 O O . ILE A 1 271 ? -20.813 17.123 40.345 1.00 68.06 271 ILE A O 1
ATOM 2098 N N . LYS A 1 272 ? -21.946 18.315 41.876 1.00 56.62 272 LYS A N 1
ATOM 2099 C CA . LYS A 1 272 ? -20.832 19.209 42.210 1.00 56.62 272 LYS A CA 1
ATOM 2100 C C . LYS A 1 272 ? -19.858 18.492 43.135 1.00 56.62 272 LYS A C 1
ATOM 2102 O O . LYS A 1 272 ? -20.244 18.018 44.204 1.00 56.62 272 LYS A O 1
ATOM 2107 N N . ARG A 1 273 ? -18.589 18.416 42.735 1.00 54.47 273 ARG A N 1
ATOM 2108 C CA . ARG A 1 273 ? -17.487 17.968 43.595 1.00 54.47 273 ARG A CA 1
ATOM 2109 C C . ARG A 1 273 ? -16.310 18.918 43.478 1.00 54.47 273 ARG A C 1
ATOM 2111 O O . ARG A 1 273 ? -16.093 19.520 42.435 1.00 54.47 273 ARG A O 1
ATOM 2118 N N . LEU A 1 274 ? -15.532 18.999 44.549 1.00 45.09 274 LEU A N 1
ATOM 2119 C CA . LEU A 1 274 ? -14.229 19.648 44.517 1.00 45.09 274 LEU A CA 1
ATOM 2120 C C . LEU A 1 274 ? -13.238 18.743 43.771 1.00 45.09 274 LEU A C 1
ATOM 2122 O O . LEU A 1 274 ? -13.212 17.530 44.004 1.00 45.09 274 LEU A O 1
ATOM 2126 N N . ASP A 1 275 ? -12.454 19.321 42.868 1.00 44.03 275 ASP A N 1
ATOM 2127 C CA . ASP A 1 275 ? -11.360 18.634 42.188 1.00 44.03 275 ASP A CA 1
ATOM 2128 C C . ASP A 1 275 ? -10.110 18.500 43.084 1.00 44.03 275 ASP A C 1
ATOM 2130 O O . ASP A 1 275 ? -10.106 18.872 44.260 1.00 44.03 275 ASP A O 1
ATOM 2134 N N . ALA A 1 276 ? -9.022 17.959 42.528 1.00 30.59 276 ALA A N 1
ATOM 2135 C CA . ALA A 1 276 ? -7.759 17.779 43.249 1.00 30.59 276 ALA A CA 1
ATOM 2136 C C . ALA A 1 276 ? -7.055 19.102 43.634 1.00 30.59 276 ALA A C 1
ATOM 2138 O O . ALA A 1 276 ? -6.079 19.068 44.382 1.00 30.59 276 ALA A O 1
ATOM 2139 N N . LEU A 1 277 ? -7.534 20.248 43.136 1.00 38.44 277 LEU A N 1
ATOM 2140 C CA . LEU A 1 277 ? -7.037 21.595 43.428 1.00 38.44 277 LEU A CA 1
ATOM 2141 C C . LEU A 1 277 ? -8.010 22.399 44.313 1.00 38.44 277 LEU A C 1
ATOM 2143 O O . LEU A 1 277 ? -7.699 23.528 44.694 1.00 38.44 277 LEU A O 1
ATOM 2147 N N . GLY A 1 278 ? -9.161 21.824 44.677 1.00 37.16 278 GLY A N 1
ATOM 2148 C CA . GLY A 1 278 ? -10.179 22.464 45.507 1.00 37.16 278 GLY A CA 1
ATOM 2149 C C . GLY A 1 278 ? -11.137 23.391 44.750 1.00 37.16 278 GLY A C 1
ATOM 2150 O O . GLY A 1 278 ? -11.787 24.214 45.393 1.00 37.16 278 GLY A O 1
ATOM 2151 N N . GLN A 1 279 ? -11.244 23.285 43.422 1.00 43.47 279 GLN A N 1
ATOM 2152 C CA . GLN A 1 279 ? -12.257 23.999 42.634 1.00 43.47 279 GLN A CA 1
ATOM 2153 C C . GLN A 1 279 ? -13.534 23.165 42.482 1.00 43.47 279 GLN A C 1
ATOM 2155 O O . GLN A 1 279 ? -13.465 21.953 42.292 1.00 43.47 279 GLN A O 1
ATOM 2160 N N . GLU A 1 280 ? -14.709 23.802 42.546 1.00 42.47 280 GLU A N 1
ATOM 2161 C CA . GLU A 1 280 ? -15.976 23.131 42.233 1.00 42.47 280 GLU A CA 1
ATOM 2162 C C . GLU A 1 280 ? -16.055 22.806 40.737 1.00 42.47 280 GLU A C 1
ATOM 2164 O O . GLU A 1 280 ? -16.122 23.701 39.896 1.00 42.47 280 GLU A O 1
ATOM 2169 N N . VAL A 1 281 ? -16.103 21.515 40.420 1.00 47.94 281 VAL A N 1
ATOM 2170 C CA . VAL A 1 281 ? -16.328 20.990 39.074 1.00 47.94 281 VAL A CA 1
ATOM 2171 C C . VAL A 1 281 ? -17.661 20.244 39.069 1.00 47.94 281 VAL A C 1
ATOM 2173 O O . VAL A 1 281 ? -17.889 19.327 39.865 1.00 47.94 281 VAL A O 1
ATOM 2176 N N . GLU A 1 282 ? -18.559 20.630 38.162 1.00 51.97 282 GLU A N 1
ATOM 2177 C CA . GLU A 1 282 ? -19.746 19.833 37.851 1.00 51.97 282 GLU A CA 1
ATOM 2178 C C . GLU A 1 282 ? -19.317 18.583 37.080 1.00 51.97 282 GLU A C 1
ATOM 2180 O O . GLU A 1 282 ? -18.728 18.667 36.003 1.00 51.97 282 GLU A O 1
ATOM 2185 N N . ARG A 1 283 ? -19.610 17.405 37.637 1.00 47.91 283 ARG A N 1
ATOM 2186 C CA . ARG A 1 283 ? -19.529 16.140 36.908 1.00 47.91 283 ARG A CA 1
ATOM 2187 C C . ARG A 1 283 ? -20.926 15.607 36.664 1.00 47.91 283 ARG A C 1
ATOM 2189 O O . ARG A 1 283 ? -21.668 15.368 37.615 1.00 47.91 283 ARG A O 1
ATOM 2196 N N . THR A 1 284 ? -21.238 15.334 35.405 1.00 54.09 284 THR A N 1
ATOM 2197 C CA . THR A 1 284 ? -22.288 14.376 35.070 1.00 54.09 284 THR A CA 1
ATOM 2198 C C . THR A 1 284 ? -21.907 13.007 35.633 1.00 54.09 284 THR A C 1
ATOM 2200 O O . THR A 1 284 ? -20.813 12.499 35.385 1.00 54.09 284 THR A O 1
ATOM 2203 N N . VAL A 1 285 ? -22.818 12.418 36.400 1.00 54.12 285 VAL A N 1
ATOM 2204 C CA . VAL A 1 285 ? -22.766 11.038 36.878 1.00 54.12 285 VAL A CA 1
ATOM 2205 C C . VAL A 1 285 ? -24.070 10.372 36.463 1.00 54.12 285 VAL A C 1
ATOM 2207 O O . VAL A 1 285 ? -25.153 10.905 36.703 1.00 54.12 285 VAL A O 1
ATOM 2210 N N . PHE A 1 286 ? -23.971 9.210 35.829 1.00 63.72 286 PHE A N 1
ATOM 2211 C CA . PHE A 1 286 ? -25.134 8.429 35.434 1.00 63.72 286 PHE A CA 1
ATOM 2212 C C . PHE A 1 286 ? -25.567 7.530 36.591 1.00 63.72 286 PHE A C 1
ATOM 2214 O O . PHE A 1 286 ? -24.789 6.700 37.060 1.00 63.72 286 PHE A O 1
ATOM 2221 N N . VAL A 1 287 ? -26.803 7.700 37.058 1.00 75.06 287 VAL A N 1
ATOM 2222 C CA . VAL A 1 287 ? -27.380 6.886 38.131 1.00 75.06 287 VAL A CA 1
ATOM 2223 C C . VAL A 1 287 ? -28.267 5.802 37.536 1.00 75.06 287 VAL A C 1
ATOM 2225 O O . VAL A 1 287 ? -29.087 6.047 36.648 1.00 75.06 287 VAL A O 1
ATOM 2228 N N . ASP A 1 288 ? -28.082 4.589 38.043 1.00 80.12 288 ASP A N 1
ATOM 2229 C CA . ASP A 1 288 ? -28.879 3.429 37.682 1.00 80.12 288 ASP A CA 1
ATOM 2230 C C . ASP A 1 288 ? -30.275 3.498 38.328 1.00 80.12 288 ASP A C 1
ATOM 2232 O O . ASP A 1 288 ? -30.348 3.543 39.559 1.00 80.12 288 ASP A O 1
ATOM 2236 N N . PRO A 1 289 ? -31.385 3.483 37.562 1.00 83.50 289 PRO A N 1
ATOM 2237 C CA . PRO A 1 289 ? -32.716 3.308 38.147 1.00 83.50 289 PRO A CA 1
ATOM 2238 C C . PRO A 1 289 ? -32.920 1.912 38.763 1.00 83.50 289 PRO A C 1
ATOM 2240 O O . PRO A 1 289 ? -33.831 1.735 39.570 1.00 83.50 289 PRO A O 1
ATOM 2243 N N . VAL A 1 290 ? -32.088 0.926 38.401 1.00 85.69 290 VAL A N 1
ATOM 2244 C CA . VAL A 1 290 ? -32.080 -0.426 38.970 1.00 85.69 290 VAL A CA 1
ATOM 2245 C C . VAL A 1 290 ? -31.065 -0.494 40.111 1.00 85.69 290 VAL A C 1
ATOM 2247 O O . VAL A 1 290 ? -29.864 -0.306 39.926 1.00 85.69 290 VAL A O 1
ATOM 2250 N N . HIS A 1 291 ? -31.535 -0.789 41.319 1.00 85.19 291 HIS A N 1
ATOM 2251 C CA . HIS A 1 291 ? -30.681 -0.916 42.493 1.00 85.19 291 HIS A CA 1
ATOM 2252 C C . HIS A 1 291 ? -29.914 -2.249 42.470 1.00 85.19 291 HIS A C 1
ATOM 2254 O O . HIS A 1 291 ? -30.514 -3.324 42.497 1.00 85.19 291 HIS A O 1
ATOM 2260 N N . GLU A 1 292 ? -28.577 -2.188 42.506 1.00 75.31 292 GLU A N 1
ATOM 2261 C CA . GLU A 1 292 ? -27.686 -3.362 42.411 1.00 75.31 292 GLU A CA 1
ATOM 2262 C C . GLU A 1 292 ? -27.983 -4.424 43.492 1.00 75.31 292 GLU A C 1
ATOM 2264 O O . GLU A 1 292 ? -27.959 -5.617 43.211 1.00 75.31 292 GLU A O 1
ATOM 2269 N N . GLN A 1 293 ? -28.369 -4.015 44.707 1.00 78.25 293 GLN A N 1
ATOM 2270 C CA . GLN A 1 293 ? -28.795 -4.947 45.763 1.00 78.25 293 GLN A CA 1
ATOM 2271 C C . GLN A 1 293 ? -30.121 -5.650 45.432 1.00 78.25 293 GLN A C 1
ATOM 2273 O O . GLN A 1 293 ? -30.279 -6.836 45.716 1.00 78.25 293 GLN A O 1
ATOM 2278 N N . THR A 1 294 ? -31.067 -4.940 44.816 1.00 82.38 294 THR A N 1
ATOM 2279 C CA . THR A 1 294 ? -32.400 -5.460 44.497 1.00 82.38 294 THR A CA 1
ATOM 2280 C C . THR A 1 294 ? -32.367 -6.442 43.331 1.00 82.38 294 THR A C 1
ATOM 2282 O O . THR A 1 294 ? -33.031 -7.475 43.386 1.00 82.38 294 THR A O 1
ATOM 2285 N N . VAL A 1 295 ? -31.574 -6.173 42.292 1.00 82.69 295 VAL A N 1
ATOM 2286 C CA . VAL A 1 295 ? -31.555 -7.033 41.099 1.00 82.69 295 VAL A CA 1
ATOM 2287 C C . VAL A 1 295 ? -31.028 -8.446 41.400 1.00 82.69 295 VAL A C 1
ATOM 2289 O O . VAL A 1 295 ? -31.471 -9.411 40.784 1.00 82.69 295 VAL A O 1
ATOM 2292 N N . THR A 1 296 ? -30.145 -8.591 42.402 1.00 81.19 296 THR A N 1
ATOM 2293 C CA . THR A 1 296 ? -29.578 -9.892 42.826 1.00 81.19 296 THR A CA 1
ATOM 2294 C C . THR A 1 296 ? -30.596 -10.866 43.426 1.00 81.19 296 THR A C 1
ATOM 2296 O O . THR A 1 296 ? -30.264 -12.028 43.657 1.00 81.19 296 THR A O 1
ATOM 2299 N N . LEU A 1 297 ? -31.844 -10.431 43.637 1.00 84.38 297 LEU A N 1
ATOM 2300 C CA . LEU A 1 297 ? -32.959 -11.308 44.002 1.00 84.38 297 LEU A CA 1
ATOM 2301 C C . LEU A 1 297 ? -33.330 -12.302 42.880 1.00 84.38 297 LEU A C 1
ATOM 2303 O O . LEU A 1 297 ? -34.032 -13.275 43.154 1.00 84.38 297 LEU A O 1
ATOM 2307 N N . MET A 1 298 ? -32.856 -12.091 41.644 1.00 85.75 298 MET A N 1
ATOM 2308 C CA . MET A 1 298 ? -33.009 -13.016 40.513 1.00 85.75 298 MET A CA 1
ATOM 2309 C C . MET A 1 298 ? -31.665 -13.331 39.848 1.00 85.75 298 MET A C 1
ATOM 2311 O O . MET A 1 298 ? -30.765 -12.495 39.784 1.00 85.75 298 MET A O 1
ATOM 2315 N N . THR A 1 299 ? -31.538 -14.537 39.292 1.00 82.81 299 THR A N 1
ATOM 2316 C CA . THR A 1 299 ? -30.458 -14.859 38.349 1.00 82.81 299 THR A CA 1
ATOM 2317 C C . THR A 1 299 ? -30.780 -14.327 36.949 1.00 82.81 299 THR A C 1
ATOM 2319 O O . THR A 1 299 ? -31.942 -14.129 36.598 1.00 82.81 299 THR A O 1
ATOM 2322 N N . LEU A 1 300 ? -29.755 -14.149 36.105 1.00 79.25 300 LEU A N 1
ATOM 2323 C CA . LEU A 1 300 ? -29.929 -13.728 34.705 1.00 79.25 300 LEU A CA 1
ATOM 2324 C C . LEU A 1 300 ? -30.840 -14.683 33.905 1.00 79.25 300 LEU A C 1
ATOM 2326 O O . LEU A 1 300 ? -31.605 -14.244 33.050 1.00 79.25 300 LEU A O 1
ATOM 2330 N N . GLU A 1 301 ? -30.770 -15.983 34.197 1.00 78.81 301 GLU A N 1
ATOM 2331 C CA . GLU A 1 301 ? -31.607 -17.012 33.572 1.00 78.81 301 GLU A CA 1
ATOM 2332 C C . GLU A 1 301 ? -33.077 -16.874 33.993 1.00 78.81 301 GLU A C 1
ATOM 2334 O O . GLU A 1 301 ? -33.957 -16.861 33.138 1.00 78.81 301 GLU A O 1
ATOM 2339 N N . GLN A 1 302 ? -33.343 -16.659 35.287 1.00 83.12 302 GLN A N 1
ATOM 2340 C CA . GLN A 1 302 ? -34.693 -16.393 35.794 1.00 83.12 302 GLN A CA 1
ATOM 2341 C C . GLN A 1 302 ? -35.264 -15.087 35.227 1.00 83.12 302 GLN A C 1
ATOM 2343 O O . GLN A 1 302 ? -36.424 -15.049 34.829 1.00 83.12 302 GLN A O 1
ATOM 2348 N N . ALA A 1 303 ? -34.462 -14.022 35.162 1.00 84.81 303 ALA A N 1
ATOM 2349 C CA . ALA A 1 303 ? -34.912 -12.729 34.652 1.00 84.81 303 ALA A CA 1
ATOM 2350 C C . ALA A 1 303 ? -35.372 -12.814 33.187 1.00 84.81 303 ALA A C 1
ATOM 2352 O O . ALA A 1 303 ? -36.420 -12.279 32.828 1.00 84.81 303 ALA A O 1
ATOM 2353 N N . ARG A 1 304 ? -34.640 -13.571 32.360 1.00 83.00 304 ARG A N 1
ATOM 2354 C CA . ARG A 1 304 ? -35.035 -13.867 30.976 1.00 83.00 304 ARG A CA 1
ATOM 2355 C C . ARG A 1 304 ? -36.233 -14.805 30.889 1.00 83.00 304 ARG A C 1
ATOM 2357 O O . ARG A 1 304 ? -37.145 -14.531 30.118 1.00 83.00 304 ARG A O 1
ATOM 2364 N N . GLN A 1 305 ? -36.268 -15.864 31.702 1.00 82.44 305 GLN A N 1
ATOM 2365 C CA . GLN A 1 305 ? -37.378 -16.821 31.739 1.00 82.44 305 GLN A CA 1
ATOM 2366 C C . GLN A 1 305 ? -38.724 -16.139 32.023 1.00 82.44 305 GLN A C 1
ATOM 2368 O O . GLN A 1 305 ? -39.712 -16.455 31.368 1.00 82.44 305 GLN A O 1
ATOM 2373 N N . TYR A 1 306 ? -38.762 -15.209 32.980 1.00 85.38 306 TYR A N 1
ATOM 2374 C CA . TYR A 1 306 ? -39.979 -14.483 33.357 1.00 85.38 306 TYR A CA 1
ATOM 2375 C C . TYR A 1 306 ? -40.151 -13.140 32.625 1.00 85.38 306 TYR A C 1
ATOM 2377 O O . TYR A 1 306 ? -41.097 -12.415 32.919 1.00 85.38 306 TYR A O 1
ATOM 2385 N N . SER A 1 307 ? -39.246 -12.787 31.698 1.00 88.62 307 SER A N 1
ATOM 2386 C CA . SER A 1 307 ? -39.188 -11.468 31.039 1.00 88.62 307 SER A CA 1
ATOM 2387 C C . SER A 1 307 ? -39.332 -10.295 32.027 1.00 88.62 307 SER A C 1
ATOM 2389 O O . SER A 1 307 ? -40.083 -9.347 31.778 1.00 88.62 307 SER A O 1
ATOM 2391 N N . ALA A 1 308 ? -38.641 -10.393 33.170 1.00 90.44 308 ALA A N 1
ATOM 2392 C CA . ALA A 1 308 ? -38.829 -9.526 34.329 1.00 90.44 308 ALA A CA 1
ATOM 2393 C C . ALA A 1 308 ? -37.511 -9.165 35.039 1.00 90.44 308 ALA A C 1
ATOM 2395 O O . ALA A 1 308 ? -36.611 -9.996 35.169 1.00 90.44 308 ALA A O 1
ATOM 2396 N N . ILE A 1 309 ? -37.418 -7.938 35.563 1.00 90.69 309 ILE A N 1
ATOM 2397 C CA . ILE A 1 309 ? -36.258 -7.423 36.306 1.00 90.69 309 ILE A CA 1
ATOM 2398 C C . ILE A 1 309 ? -36.681 -6.743 37.626 1.00 90.69 309 ILE A C 1
ATOM 2400 O O . ILE A 1 309 ? -37.533 -5.852 37.612 1.00 90.69 309 ILE A O 1
ATOM 2404 N N . PRO A 1 310 ? -36.091 -7.098 38.785 1.00 90.69 310 PRO A N 1
ATOM 2405 C CA . PRO A 1 310 ? -36.293 -6.353 40.028 1.00 90.69 310 PRO A CA 1
ATOM 2406 C C . PRO A 1 310 ? -35.605 -4.980 39.955 1.00 90.69 310 PRO A C 1
ATOM 2408 O O . PRO A 1 310 ? -34.387 -4.910 39.811 1.00 90.69 310 PRO A O 1
ATOM 2411 N N . ILE A 1 311 ? -36.371 -3.890 40.060 1.00 90.06 311 ILE A N 1
ATOM 2412 C CA . ILE A 1 311 ? -35.872 -2.513 39.898 1.00 90.06 311 ILE A CA 1
ATOM 2413 C C . ILE A 1 311 ? -35.413 -1.942 41.245 1.00 90.06 311 ILE A C 1
ATOM 2415 O O . ILE A 1 311 ? -34.265 -1.531 41.389 1.00 90.06 311 ILE A O 1
ATOM 2419 N N . ARG A 1 312 ? -36.302 -1.916 42.247 1.00 89.88 312 ARG A N 1
ATOM 2420 C CA . ARG A 1 312 ? -36.046 -1.329 43.577 1.00 89.88 312 ARG A CA 1
ATOM 2421 C C . ARG A 1 312 ? -36.909 -1.987 44.661 1.00 89.88 312 ARG A C 1
ATOM 2423 O O . ARG A 1 312 ? -38.071 -2.298 44.411 1.00 89.88 312 ARG A O 1
ATOM 2430 N N . ASP A 1 313 ? -36.331 -2.198 45.842 1.00 86.06 313 ASP A N 1
ATOM 2431 C CA . ASP A 1 313 ? -37.002 -2.668 47.068 1.00 86.06 313 ASP A CA 1
ATOM 2432 C C . ASP A 1 313 ? -37.014 -1.494 48.062 1.00 86.06 313 ASP A C 1
ATOM 2434 O O . ASP A 1 313 ? -35.947 -0.981 48.410 1.00 86.06 313 ASP A O 1
ATOM 2438 N N . ASP A 1 314 ? -38.198 -1.032 48.473 1.00 82.38 314 ASP A N 1
ATOM 2439 C CA . ASP A 1 314 ? -38.358 0.030 49.483 1.00 82.38 314 ASP A CA 1
ATOM 2440 C C . ASP A 1 314 ? -38.547 -0.517 50.914 1.00 82.38 314 ASP A C 1
ATOM 2442 O O . ASP A 1 314 ? -38.716 0.243 51.871 1.00 82.38 314 ASP A O 1
ATOM 2446 N N . GLY A 1 315 ? -38.478 -1.843 51.075 1.00 71.00 315 GLY A N 1
ATOM 2447 C CA . GLY A 1 315 ? -38.697 -2.564 52.326 1.00 71.00 315 GLY A CA 1
ATOM 2448 C C . GLY A 1 315 ? -40.157 -2.941 52.592 1.00 71.00 315 GLY A C 1
ATOM 2449 O O . GLY A 1 315 ? -40.406 -3.728 53.510 1.00 71.00 315 GLY A O 1
ATOM 2450 N N . VAL A 1 316 ? -41.109 -2.428 51.805 1.00 75.69 316 VAL A N 1
ATOM 2451 C CA . VAL A 1 316 ? -42.548 -2.726 51.896 1.00 75.69 316 VAL A CA 1
ATOM 2452 C C . VAL A 1 316 ? -43.039 -3.422 50.624 1.00 75.69 316 VAL A C 1
ATOM 2454 O O . VAL A 1 316 ? -43.707 -4.451 50.726 1.00 75.69 316 VAL A O 1
ATOM 2457 N N . GLN A 1 317 ? -42.670 -2.914 49.445 1.00 83.19 317 GLN A N 1
ATOM 2458 C CA . GLN A 1 317 ? -42.963 -3.511 48.142 1.00 83.19 317 GLN A CA 1
ATOM 2459 C C . GLN A 1 317 ? -41.726 -3.542 47.231 1.00 83.19 317 GLN A C 1
ATOM 2461 O O . GLN A 1 317 ? -40.900 -2.630 47.185 1.00 83.19 317 GLN A O 1
ATOM 2466 N N . LEU A 1 318 ? -41.623 -4.622 46.458 1.00 88.62 318 LEU A N 1
ATOM 2467 C CA . LEU A 1 318 ? -40.595 -4.827 45.448 1.00 88.62 318 LEU A CA 1
ATOM 2468 C C . LEU A 1 318 ? -41.138 -4.392 44.085 1.00 88.62 318 LEU A C 1
ATOM 2470 O O . LEU A 1 318 ? -42.044 -5.025 43.543 1.00 88.62 318 LEU A O 1
ATOM 2474 N N . THR A 1 319 ? -40.577 -3.331 43.508 1.00 91.12 319 THR A N 1
ATOM 2475 C CA . THR A 1 319 ? -40.939 -2.909 42.148 1.00 91.12 319 THR A CA 1
ATOM 2476 C C . THR A 1 319 ? -40.247 -3.815 41.132 1.00 91.12 319 THR A C 1
ATOM 2478 O O . THR A 1 319 ? -39.015 -3.887 41.111 1.00 91.12 319 THR A O 1
ATOM 2481 N N . VAL A 1 320 ? -41.026 -4.496 40.288 1.00 91.12 320 VAL A N 1
ATOM 2482 C CA . VAL A 1 320 ? -40.530 -5.419 39.252 1.00 91.12 320 VAL A CA 1
ATOM 2483 C C . VAL A 1 320 ? -41.008 -4.938 37.885 1.00 91.12 320 VAL A C 1
ATOM 2485 O O . VAL A 1 320 ? -42.207 -4.767 37.673 1.00 91.12 320 VAL A O 1
ATOM 2488 N N . GLY A 1 321 ? -40.066 -4.711 36.971 1.00 91.06 321 GLY A N 1
ATOM 2489 C CA . GLY A 1 321 ? -40.336 -4.337 35.587 1.00 91.06 321 GLY A CA 1
ATOM 2490 C C . GLY A 1 321 ? -40.544 -5.562 34.708 1.00 91.06 321 GLY A C 1
ATOM 2491 O O . GLY A 1 321 ? -39.720 -6.469 34.754 1.00 91.06 321 GLY A O 1
ATOM 2492 N N . PHE A 1 322 ? -41.597 -5.570 33.895 1.00 92.50 322 PHE A N 1
ATOM 2493 C CA . PHE A 1 322 ? -41.937 -6.637 32.951 1.00 92.50 322 PHE A CA 1
ATOM 2494 C C . PHE A 1 322 ? -41.861 -6.138 31.505 1.00 92.50 322 PHE A C 1
ATOM 2496 O O . PHE A 1 322 ? -42.336 -5.043 31.199 1.00 92.50 322 PHE A O 1
ATOM 2503 N N . ALA A 1 323 ? -41.266 -6.936 30.619 1.00 88.06 323 ALA A N 1
ATOM 2504 C CA . ALA A 1 323 ? -41.171 -6.637 29.187 1.00 88.06 323 ALA A CA 1
ATOM 2505 C C . ALA A 1 323 ? -42.309 -7.258 28.349 1.00 88.06 323 ALA A C 1
ATOM 2507 O O . ALA A 1 323 ? -42.631 -6.737 27.283 1.00 88.06 323 ALA A O 1
ATOM 2508 N N . ASP A 1 324 ? -42.922 -8.337 28.843 1.00 88.75 324 ASP A N 1
ATOM 2509 C CA . ASP A 1 324 ? -44.029 -9.074 28.211 1.00 88.75 324 ASP A CA 1
ATOM 2510 C C . ASP A 1 324 ? -45.331 -8.880 29.035 1.00 88.75 324 ASP A C 1
ATOM 2512 O O . ASP A 1 324 ? -45.241 -8.489 30.205 1.00 88.75 324 ASP A O 1
ATOM 2516 N N . PRO A 1 325 ? -46.548 -9.101 28.489 1.00 84.06 325 PRO A N 1
ATOM 2517 C CA . PRO A 1 325 ? -47.796 -8.871 29.217 1.00 84.06 325 PRO A CA 1
ATOM 2518 C C . PRO A 1 325 ? -47.899 -9.685 30.503 1.00 84.06 325 PRO A C 1
ATOM 2520 O O . PRO A 1 325 ? -47.731 -10.901 30.516 1.00 84.06 325 PRO A O 1
ATOM 2523 N N . VAL A 1 326 ? -48.252 -9.007 31.591 1.00 81.62 326 VAL A N 1
ATOM 2524 C CA . VAL A 1 326 ? -48.305 -9.619 32.920 1.00 81.62 326 VAL A CA 1
ATOM 2525 C C . VAL A 1 326 ? -49.619 -10.378 33.114 1.00 81.62 326 VAL A C 1
ATOM 2527 O O . VAL A 1 326 ? -50.677 -9.762 33.280 1.00 81.62 326 VAL A O 1
ATOM 2530 N N . PHE A 1 327 ? -49.562 -11.710 33.132 1.00 80.62 327 PHE A N 1
ATOM 2531 C CA . PHE A 1 327 ? -50.715 -12.561 33.433 1.00 80.62 327 PHE A CA 1
ATOM 2532 C C . PHE A 1 327 ? -50.784 -12.936 34.924 1.00 80.62 327 PHE A C 1
ATOM 2534 O O . PHE A 1 327 ? -49.817 -12.842 35.684 1.00 80.62 327 PHE A O 1
ATOM 2541 N N . SER A 1 328 ? -51.969 -13.356 35.385 1.00 70.25 328 SER A N 1
ATOM 2542 C CA . SER A 1 328 ? -52.244 -13.538 36.821 1.00 70.25 328 SER A CA 1
ATOM 2543 C C . SER A 1 328 ? -51.488 -14.689 37.487 1.00 70.25 328 SER A C 1
ATOM 2545 O O . SER A 1 328 ? -51.487 -14.776 38.715 1.00 70.25 328 SER A O 1
ATOM 2547 N N . ASP A 1 329 ? -50.908 -15.597 36.704 1.00 71.06 329 ASP A N 1
ATOM 2548 C CA . ASP A 1 329 ? -50.202 -16.774 37.214 1.00 71.06 329 ASP A CA 1
ATOM 2549 C C . ASP A 1 329 ? -48.683 -16.551 37.289 1.00 71.06 329 ASP A C 1
ATOM 2551 O O . ASP A 1 329 ? -48.054 -17.013 38.244 1.00 71.06 329 ASP A O 1
ATOM 2555 N N . ASP A 1 330 ? -48.113 -15.724 36.408 1.00 69.50 330 ASP A N 1
ATOM 2556 C CA . ASP A 1 330 ? -46.703 -15.311 36.471 1.00 69.50 330 ASP A CA 1
ATOM 2557 C C . ASP A 1 330 ? -46.412 -14.492 37.732 1.00 69.50 330 ASP A C 1
ATOM 2559 O O . ASP A 1 330 ? -45.444 -14.762 38.446 1.00 69.50 330 ASP A O 1
ATOM 2563 N N . LEU A 1 331 ? -47.314 -13.567 38.090 1.00 78.50 331 LEU A N 1
ATOM 2564 C CA . LEU A 1 331 ? -47.229 -12.813 39.346 1.00 78.50 331 LEU A CA 1
ATOM 2565 C C . LEU A 1 331 ? -47.236 -13.722 40.582 1.00 78.50 331 LEU A C 1
ATOM 2567 O O . LEU A 1 331 ? -46.505 -13.459 41.535 1.00 78.50 331 LEU A O 1
ATOM 2571 N N . LYS A 1 332 ? -48.019 -14.810 40.580 1.00 79.12 332 LYS A N 1
ATOM 2572 C CA . LYS A 1 332 ? -48.053 -15.766 41.704 1.00 79.12 332 LYS A CA 1
ATOM 2573 C C . LYS A 1 332 ? -46.740 -16.536 41.812 1.00 79.12 332 LYS A C 1
ATOM 2575 O O . LYS A 1 332 ? -46.238 -16.707 42.923 1.00 79.12 332 LYS A O 1
ATOM 2580 N N . HIS A 1 333 ? -46.179 -16.983 40.688 1.00 80.19 333 HIS A N 1
ATOM 2581 C CA . HIS A 1 333 ? -44.894 -17.683 40.671 1.00 80.19 333 HIS A CA 1
ATOM 2582 C C . HIS A 1 333 ? -43.740 -16.767 41.098 1.00 80.19 333 HIS A C 1
ATOM 2584 O O . HIS A 1 333 ? -42.956 -17.151 41.966 1.00 80.19 333 HIS A O 1
ATOM 2590 N N . LEU A 1 334 ? -43.677 -15.533 40.589 1.00 81.56 334 LEU A N 1
ATOM 2591 C CA . LEU A 1 334 ? -42.678 -14.546 41.012 1.00 81.56 334 LEU A CA 1
ATOM 2592 C C . LEU A 1 334 ? -42.825 -14.164 42.490 1.00 81.56 334 LEU A C 1
ATOM 2594 O O . LEU A 1 334 ? -41.821 -14.083 43.193 1.00 81.56 334 LEU A O 1
ATOM 2598 N N . HIS A 1 335 ? -44.047 -14.014 43.008 1.00 83.69 335 HIS A N 1
ATOM 2599 C CA . HIS A 1 335 ? -44.274 -13.751 44.433 1.00 83.69 335 HIS A CA 1
ATOM 2600 C C . HIS A 1 335 ? -43.782 -14.913 45.320 1.00 83.69 335 HIS A C 1
ATOM 2602 O O . HIS A 1 335 ? -43.160 -14.685 46.359 1.00 83.69 335 HIS A O 1
ATOM 2608 N N . GLN A 1 336 ? -43.983 -16.168 44.895 1.00 80.81 336 GLN A N 1
ATOM 2609 C CA . GLN A 1 336 ? -43.441 -17.348 45.586 1.00 80.81 336 GLN A CA 1
ATOM 2610 C C . GLN A 1 336 ? -41.908 -17.442 45.501 1.00 80.81 336 GLN A C 1
ATOM 2612 O O . GLN A 1 336 ? -41.268 -17.827 46.483 1.00 80.81 336 GLN A O 1
ATOM 2617 N N . LEU A 1 337 ? -41.325 -17.086 44.351 1.00 83.94 337 LEU A N 1
ATOM 2618 C CA . LEU A 1 337 ? -39.881 -17.097 44.112 1.00 83.94 337 LEU A CA 1
ATOM 2619 C C . LEU A 1 337 ? -39.163 -16.034 44.959 1.00 83.94 337 LEU A C 1
ATOM 2621 O O . LEU A 1 337 ? -38.208 -16.348 45.669 1.00 83.94 337 LEU A O 1
ATOM 2625 N N . LEU A 1 338 ? -39.654 -14.793 44.907 1.00 84.00 338 LEU A N 1
ATOM 2626 C CA . LEU A 1 338 ? -39.019 -13.611 45.495 1.00 84.00 338 LEU A CA 1
ATOM 2627 C C . LEU A 1 338 ? -39.395 -13.387 46.966 1.00 84.00 338 LEU A C 1
ATOM 2629 O O . LEU A 1 338 ? -38.662 -12.711 47.684 1.00 84.00 338 LEU A O 1
ATOM 2633 N N . LYS A 1 339 ? -40.515 -13.959 47.437 1.00 82.56 339 LYS A N 1
ATOM 2634 C CA . LYS A 1 339 ? -41.025 -13.827 48.821 1.00 82.56 339 LYS A CA 1
ATOM 2635 C C . LYS A 1 339 ? -41.191 -12.366 49.269 1.00 82.56 339 LYS A C 1
ATOM 2637 O O . LYS A 1 339 ? -40.991 -12.026 50.438 1.00 82.56 339 LYS A O 1
ATOM 2642 N N . ARG A 1 340 ? -41.558 -11.507 48.318 1.00 82.62 340 ARG A N 1
ATOM 2643 C CA . ARG A 1 340 ? -41.833 -10.076 48.475 1.00 82.62 340 ARG A CA 1
ATOM 2644 C C . ARG A 1 340 ? -43.182 -9.758 47.855 1.00 82.62 340 ARG A C 1
ATOM 2646 O O . ARG A 1 340 ? -43.565 -10.392 46.876 1.00 82.62 340 ARG A O 1
ATOM 2653 N N . ASP A 1 341 ? -43.872 -8.764 48.402 1.00 84.12 341 ASP A N 1
ATOM 2654 C CA . ASP A 1 341 ? -45.029 -8.190 47.721 1.00 84.12 341 ASP A CA 1
ATOM 2655 C C . ASP A 1 341 ? -44.553 -7.419 46.483 1.00 84.12 341 ASP A C 1
ATOM 2657 O O . ASP A 1 341 ? -43.563 -6.690 46.560 1.00 84.12 341 ASP A O 1
ATOM 2661 N N . ILE A 1 342 ? -45.189 -7.650 45.333 1.00 88.50 342 ILE A N 1
ATOM 2662 C CA . ILE A 1 342 ? -44.697 -7.180 44.031 1.00 88.50 342 ILE A CA 1
ATOM 2663 C C . ILE A 1 342 ? -45.556 -6.014 43.560 1.00 88.50 342 ILE A C 1
ATOM 2665 O O . ILE A 1 342 ? -46.769 -6.150 43.424 1.00 88.50 342 ILE A O 1
ATOM 2669 N N . ASN A 1 343 ? -44.901 -4.902 43.239 1.00 89.75 343 ASN A N 1
ATOM 2670 C CA . ASN A 1 343 ? -45.476 -3.782 42.510 1.00 89.75 343 ASN A CA 1
ATOM 2671 C C . ASN A 1 343 ? -45.045 -3.884 41.029 1.00 89.75 343 ASN A C 1
ATOM 2673 O O . ASN A 1 343 ? -43.902 -3.539 40.711 1.00 89.75 343 ASN A O 1
ATOM 2677 N N . PRO A 1 344 ? -45.886 -4.427 40.129 1.00 90.12 344 PRO A N 1
ATOM 2678 C CA . PRO A 1 344 ? -45.506 -4.649 38.740 1.00 90.12 344 PRO A CA 1
ATOM 2679 C C . PRO A 1 344 ? -45.580 -3.357 37.915 1.00 90.12 344 PRO A C 1
ATOM 2681 O O . PRO A 1 344 ? -46.574 -2.632 37.951 1.00 90.12 344 PRO A O 1
ATOM 2684 N N . VAL A 1 345 ? -44.541 -3.102 37.123 1.00 91.62 345 VAL A N 1
ATOM 2685 C CA . VAL A 1 345 ? -44.475 -1.997 36.153 1.00 91.62 345 VAL A CA 1
ATOM 2686 C C . VAL A 1 345 ? -44.087 -2.550 34.782 1.00 91.62 345 VAL A C 1
ATOM 2688 O O . VAL A 1 345 ? -43.441 -3.592 34.700 1.00 91.62 345 VAL A O 1
ATOM 2691 N N . MET A 1 346 ? -44.460 -1.878 33.697 1.00 91.94 346 MET A N 1
ATOM 2692 C CA . MET A 1 346 ? -44.021 -2.261 32.350 1.00 91.94 346 MET A CA 1
ATOM 2693 C C . MET A 1 346 ? -42.742 -1.520 31.968 1.00 91.94 346 MET A C 1
ATOM 2695 O O . MET A 1 346 ? -42.605 -0.330 32.246 1.00 91.94 346 MET A O 1
ATOM 2699 N N . VAL A 1 347 ? -41.830 -2.211 31.288 1.00 92.19 347 VAL A N 1
ATOM 2700 C CA . VAL A 1 347 ? -40.550 -1.670 30.809 1.00 92.19 347 VAL A CA 1
ATOM 2701 C C . VAL A 1 347 ? -40.331 -2.043 29.342 1.00 92.19 347 VAL A C 1
ATOM 2703 O O . VAL A 1 347 ? -40.933 -2.980 28.824 1.00 92.19 347 VAL A O 1
ATOM 2706 N N . CYS A 1 348 ? -39.468 -1.316 28.632 1.00 91.38 348 CYS A N 1
ATOM 2707 C CA . CYS A 1 348 ? -39.088 -1.696 27.269 1.00 91.38 348 CYS A CA 1
ATOM 2708 C C . CYS A 1 348 ? -38.092 -2.868 27.296 1.00 91.38 348 CYS A C 1
ATOM 2710 O O . CYS A 1 348 ? -37.096 -2.796 28.015 1.00 91.38 348 CYS A O 1
ATOM 2712 N N . ARG A 1 349 ? -38.295 -3.914 26.477 1.00 87.38 349 ARG A N 1
ATOM 2713 C CA . ARG A 1 349 ? -37.404 -5.092 26.439 1.00 87.38 349 ARG A CA 1
ATOM 2714 C C . ARG A 1 349 ? -35.935 -4.754 26.175 1.00 87.38 349 ARG A C 1
ATOM 2716 O O . ARG A 1 349 ? -35.061 -5.327 26.813 1.00 87.38 349 ARG A O 1
ATOM 2723 N N . GLU A 1 350 ? -35.651 -3.815 25.273 1.00 81.81 350 GLU A N 1
ATOM 2724 C CA . GLU A 1 350 ? -34.272 -3.369 25.000 1.00 81.81 350 GLU A CA 1
ATOM 2725 C C . GLU A 1 350 ? -33.629 -2.699 26.221 1.00 81.81 350 GLU A C 1
ATOM 2727 O O . GLU A 1 350 ? -32.450 -2.910 26.496 1.00 81.81 350 GLU A O 1
ATOM 2732 N N . GLU A 1 351 ? -34.408 -1.938 26.992 1.00 87.06 351 GLU A N 1
ATOM 2733 C CA . GLU A 1 351 ? -33.938 -1.313 28.230 1.00 87.06 351 GLU A CA 1
ATOM 2734 C C . GLU A 1 351 ? -33.789 -2.343 29.358 1.00 87.06 351 GLU A C 1
ATOM 2736 O O . GLU A 1 351 ? -32.868 -2.228 30.162 1.00 87.06 351 GLU A O 1
ATOM 2741 N N . MET A 1 352 ? -34.643 -3.374 29.391 1.00 88.19 352 MET A N 1
ATOM 2742 C CA . MET A 1 352 ? -34.534 -4.505 30.316 1.00 88.19 352 MET A CA 1
ATOM 2743 C C . MET A 1 352 ? -33.293 -5.353 30.033 1.00 88.19 352 MET A C 1
ATOM 2745 O O . MET A 1 352 ? -32.537 -5.620 30.957 1.00 88.19 352 MET A O 1
ATOM 2749 N N . GLU A 1 353 ? -33.039 -5.760 28.789 1.00 82.81 353 GLU A N 1
ATOM 2750 C CA . GLU A 1 353 ? -31.846 -6.548 28.448 1.00 82.81 353 GLU A CA 1
ATOM 2751 C C . GLU A 1 353 ? -30.553 -5.746 28.661 1.00 82.81 353 GLU A C 1
ATOM 2753 O O . GLU A 1 353 ? -29.586 -6.290 29.194 1.00 82.81 353 GLU A O 1
ATOM 2758 N N . ASP A 1 354 ? -30.538 -4.440 28.359 1.00 75.31 354 ASP A N 1
ATOM 2759 C CA . ASP A 1 354 ? -29.422 -3.561 28.737 1.00 75.31 354 ASP A CA 1
ATOM 2760 C C . ASP A 1 354 ? -29.265 -3.494 30.267 1.00 75.31 354 ASP A C 1
ATOM 2762 O O . ASP A 1 354 ? -28.154 -3.660 30.770 1.00 75.31 354 ASP A O 1
ATOM 2766 N N . ALA A 1 355 ? -30.362 -3.346 31.024 1.00 81.94 355 ALA A N 1
ATOM 2767 C CA . ALA A 1 355 ? -30.372 -3.368 32.491 1.00 81.94 355 ALA A CA 1
ATOM 2768 C C . ALA A 1 355 ? -29.865 -4.694 33.085 1.00 81.94 355 ALA A C 1
ATOM 2770 O O . ALA A 1 355 ? -29.038 -4.682 33.999 1.00 81.94 355 ALA A O 1
ATOM 2771 N N . LEU A 1 356 ? -30.275 -5.839 32.541 1.00 80.50 356 LEU A N 1
ATOM 2772 C CA . LEU A 1 356 ? -29.785 -7.156 32.942 1.00 80.50 356 LEU A CA 1
ATOM 2773 C C . LEU A 1 356 ? -28.297 -7.313 32.610 1.00 80.50 356 LEU A C 1
ATOM 2775 O O . LEU A 1 356 ? -27.519 -7.727 33.469 1.00 80.50 356 LEU A O 1
ATOM 2779 N N . GLN A 1 357 ? -27.866 -6.914 31.411 1.00 71.56 357 GLN A N 1
ATOM 2780 C CA . GLN A 1 357 ? -26.468 -7.000 30.984 1.00 71.56 357 GLN A CA 1
ATOM 2781 C C . GLN A 1 357 ? -25.539 -6.089 31.802 1.00 71.56 357 GLN A C 1
ATOM 2783 O O . GLN A 1 357 ? -24.388 -6.458 32.056 1.00 71.56 357 GLN A O 1
ATOM 2788 N N . ARG A 1 358 ? -26.019 -4.910 32.221 1.00 71.69 358 ARG A N 1
ATOM 2789 C CA . ARG A 1 358 ? -25.241 -3.937 33.002 1.00 71.69 358 ARG A CA 1
ATOM 2790 C C . ARG A 1 358 ? -25.267 -4.163 34.514 1.00 71.69 358 ARG A C 1
ATOM 2792 O O . ARG A 1 358 ? -24.408 -3.600 35.185 1.00 71.69 358 ARG A O 1
ATOM 2799 N N . THR A 1 359 ? -26.171 -4.990 35.043 1.00 77.31 359 THR A N 1
ATOM 2800 C CA . THR A 1 359 ? -26.270 -5.259 36.491 1.00 77.31 359 THR A CA 1
ATOM 2801 C C . THR A 1 359 ? -25.966 -6.717 36.874 1.00 77.31 359 THR A C 1
ATOM 2803 O O . THR A 1 359 ? -25.099 -6.942 37.715 1.00 77.31 359 THR A O 1
ATOM 2806 N N . LEU A 1 360 ? -26.602 -7.705 36.229 1.00 70.88 360 LEU A N 1
ATOM 2807 C CA . LEU A 1 360 ? -26.398 -9.147 36.464 1.00 70.88 360 LEU A CA 1
ATOM 2808 C C . LEU A 1 360 ? -25.398 -9.793 35.487 1.00 70.88 360 LEU A C 1
ATOM 2810 O O . LEU A 1 360 ? -24.811 -10.832 35.788 1.00 70.88 360 LEU A O 1
ATOM 2814 N N . GLY A 1 361 ? -25.220 -9.208 34.302 1.00 61.75 361 GLY A N 1
ATOM 2815 C CA . GLY A 1 361 ? -24.283 -9.675 33.284 1.00 61.75 361 GLY A CA 1
ATOM 2816 C C . GLY A 1 361 ? -22.829 -9.271 33.552 1.00 61.75 361 GLY A C 1
ATOM 2817 O O . GLY A 1 361 ? -22.519 -8.404 34.372 1.00 61.75 361 GLY A O 1
ATOM 2818 N N . ARG A 1 362 ? -21.893 -9.864 32.796 1.00 57.44 362 ARG A N 1
ATOM 2819 C CA . ARG A 1 362 ? -20.512 -9.359 32.745 1.00 57.44 362 ARG A CA 1
ATOM 2820 C C . ARG A 1 362 ? -20.542 -7.988 32.062 1.00 57.44 362 ARG A C 1
ATOM 2822 O O . ARG A 1 362 ? -20.676 -7.923 30.837 1.00 57.44 362 ARG A O 1
ATOM 2829 N N . LYS A 1 363 ? -20.422 -6.916 32.859 1.00 58.78 363 LYS A N 1
ATOM 2830 C CA . LYS A 1 363 ? -20.396 -5.514 32.402 1.00 58.78 363 LYS A CA 1
ATOM 2831 C C . LYS A 1 363 ? -19.468 -5.388 31.178 1.00 58.78 363 LYS A C 1
ATOM 2833 O O . LYS A 1 363 ? -18.303 -5.804 31.205 1.00 58.78 363 LYS A O 1
ATOM 2838 N N . THR A 1 364 ? -20.014 -4.889 30.067 1.00 70.62 364 THR A N 1
ATOM 2839 C CA . THR A 1 364 ? -19.240 -4.679 28.833 1.00 70.62 364 THR A CA 1
ATOM 2840 C C . THR A 1 364 ? -18.316 -3.475 29.008 1.00 70.62 364 THR A C 1
ATOM 2842 O O . THR A 1 364 ? -18.538 -2.651 29.896 1.00 70.62 364 THR A O 1
ATOM 2845 N N . ILE A 1 365 ? -17.292 -3.318 28.165 1.00 78.44 365 ILE A N 1
ATOM 2846 C CA . ILE A 1 365 ? -16.406 -2.153 28.291 1.00 78.44 365 ILE A CA 1
ATOM 2847 C C . ILE A 1 365 ? -17.141 -0.828 28.034 1.00 78.44 365 ILE A C 1
ATOM 2849 O O . ILE A 1 365 ? -16.911 0.138 28.754 1.00 78.44 365 ILE A O 1
ATOM 2853 N N . GLY A 1 366 ? -18.108 -0.808 27.108 1.00 73.88 366 GLY A N 1
ATOM 2854 C CA . GLY A 1 366 ? -18.993 0.343 26.905 1.00 73.88 366 GLY A CA 1
ATOM 2855 C C . GLY A 1 366 ? -19.836 0.656 28.144 1.00 73.88 366 GLY A C 1
ATOM 2856 O O . GLY A 1 366 ? -19.956 1.814 28.527 1.00 73.88 366 GLY A O 1
ATOM 2857 N N . THR A 1 367 ? -20.341 -0.376 28.829 1.00 69.12 367 THR A N 1
ATOM 2858 C CA . THR A 1 367 ? -21.052 -0.235 30.110 1.00 69.12 367 THR A CA 1
ATOM 2859 C C . THR A 1 367 ? -20.158 0.371 31.194 1.00 69.12 367 THR A C 1
ATOM 2861 O O . THR A 1 367 ? -20.580 1.293 31.883 1.00 69.12 367 THR A O 1
ATOM 2864 N N . TYR A 1 368 ? -18.923 -0.120 31.345 1.00 74.56 368 TYR A N 1
ATOM 2865 C CA . TYR A 1 368 ? -17.975 0.409 32.330 1.00 74.56 368 TYR A CA 1
ATOM 2866 C C . TYR A 1 368 ? -17.624 1.882 32.076 1.00 74.56 368 TYR A C 1
ATOM 2868 O O . TYR A 1 368 ? -17.619 2.677 33.011 1.00 74.56 368 TYR A O 1
ATOM 2876 N N . LEU A 1 369 ? -17.355 2.249 30.819 1.00 79.94 369 LEU A N 1
ATOM 2877 C CA . LEU A 1 369 ? -17.028 3.625 30.433 1.00 79.94 369 LEU A CA 1
ATOM 2878 C C . LEU A 1 369 ? -18.215 4.584 30.633 1.00 79.94 369 LEU A C 1
ATOM 2880 O O . LEU A 1 369 ? -18.010 5.732 31.020 1.00 79.94 369 LEU A O 1
ATOM 2884 N N . LEU A 1 370 ? -19.442 4.109 30.394 1.00 75.69 370 LEU A N 1
ATOM 2885 C CA . LEU A 1 370 ? -20.679 4.868 30.591 1.00 75.69 370 LEU A CA 1
ATOM 2886 C C . LEU A 1 370 ? -20.992 5.085 32.083 1.00 75.69 370 LEU A C 1
ATOM 2888 O O . LEU A 1 370 ? -21.311 6.202 32.480 1.00 75.69 370 LEU A O 1
ATOM 2892 N N . LEU A 1 371 ? -20.859 4.047 32.920 1.00 66.31 371 LEU A N 1
ATOM 2893 C CA . LEU A 1 371 ? -21.104 4.137 34.369 1.00 66.31 371 LEU A CA 1
ATOM 2894 C C . LEU A 1 371 ? -20.077 5.025 35.093 1.00 66.31 371 LEU A C 1
ATOM 2896 O O . LEU A 1 371 ? -20.462 5.830 35.938 1.00 66.31 371 LEU A O 1
ATOM 2900 N N . ASP A 1 372 ? -18.792 4.937 34.730 1.00 71.69 372 ASP A N 1
ATOM 2901 C CA . ASP A 1 372 ? -17.739 5.795 35.301 1.00 71.69 372 ASP A CA 1
ATOM 2902 C C . ASP A 1 372 ? -17.742 7.222 34.679 1.00 71.69 372 ASP A C 1
ATOM 2904 O O . ASP A 1 372 ? -16.891 8.050 35.019 1.00 71.69 372 ASP A O 1
ATOM 2908 N N . GLY A 1 373 ? -18.702 7.537 33.793 1.00 71.12 373 GLY A N 1
ATOM 2909 C CA . GLY A 1 373 ? -18.943 8.879 33.242 1.00 71.12 373 GLY A CA 1
ATOM 2910 C C . GLY A 1 373 ? -17.914 9.364 32.214 1.00 71.12 373 GLY A C 1
ATOM 2911 O O . GLY A 1 373 ? -17.770 10.569 32.022 1.00 71.12 373 GLY A O 1
ATOM 2912 N N . LEU A 1 374 ? -17.175 8.453 31.573 1.00 77.25 374 LEU A N 1
ATOM 2913 C CA . LEU A 1 374 ? -16.159 8.794 30.566 1.00 77.25 374 LEU A CA 1
ATOM 2914 C C . LEU A 1 374 ? -16.726 8.971 29.157 1.00 77.25 374 LEU A C 1
ATOM 2916 O O . LEU A 1 374 ? -16.124 9.678 28.357 1.00 77.25 374 LEU A O 1
ATOM 2920 N N . ILE A 1 375 ? -17.860 8.337 28.856 1.00 79.25 375 ILE A N 1
ATOM 2921 C CA . ILE A 1 375 ? -18.584 8.502 27.591 1.00 79.25 375 ILE A CA 1
ATOM 2922 C C . ILE A 1 375 ? -20.076 8.675 27.865 1.00 79.25 375 ILE A C 1
ATOM 2924 O O . ILE A 1 375 ? -20.612 8.096 28.808 1.00 79.25 375 ILE A O 1
ATOM 2928 N N . SER A 1 376 ? -20.765 9.435 27.018 1.00 72.38 376 SER A N 1
ATOM 2929 C CA . SER A 1 376 ? -22.226 9.524 27.025 1.00 72.38 376 SER A CA 1
ATOM 2930 C C . SER A 1 376 ? -22.871 8.353 26.274 1.00 72.38 376 SER A C 1
ATOM 2932 O O . SER A 1 376 ? -22.239 7.679 25.455 1.00 72.38 376 SER A O 1
ATOM 2934 N N . ARG A 1 377 ? -24.177 8.138 26.484 1.00 70.62 377 ARG A N 1
ATOM 2935 C CA . ARG A 1 377 ? -24.964 7.154 25.715 1.00 70.62 377 ARG A CA 1
ATOM 2936 C C . ARG A 1 377 ? -24.942 7.448 24.208 1.00 70.62 377 ARG A C 1
ATOM 2938 O O . ARG A 1 377 ? -24.912 6.515 23.413 1.00 70.62 377 ARG A O 1
ATOM 2945 N N . VAL A 1 378 ? -24.893 8.726 23.817 1.00 68.44 378 VAL A N 1
ATOM 2946 C CA . VAL A 1 378 ? -24.784 9.154 22.410 1.00 68.44 378 VAL A CA 1
ATOM 2947 C C . VAL A 1 378 ? -23.432 8.747 21.820 1.00 68.44 378 VAL A C 1
ATOM 2949 O O . VAL A 1 378 ? -23.398 8.131 20.759 1.00 68.44 378 VAL A O 1
ATOM 2952 N N . GLN A 1 379 ? -22.331 9.012 22.530 1.00 75.00 379 GLN A N 1
ATOM 2953 C CA . GLN A 1 379 ? -20.980 8.613 22.109 1.00 75.00 379 GLN A CA 1
ATOM 2954 C C . GLN A 1 379 ? -20.831 7.088 22.021 1.00 75.00 379 GLN A C 1
ATOM 2956 O O . GLN A 1 379 ? -20.244 6.579 21.066 1.00 75.00 379 GLN A O 1
ATOM 2961 N N . LEU A 1 380 ? -21.405 6.349 22.979 1.00 78.94 380 LEU A N 1
ATOM 2962 C CA . LEU A 1 380 ? -21.433 4.887 22.950 1.00 78.94 380 LEU A CA 1
ATOM 2963 C C . LEU A 1 380 ? -22.201 4.359 21.729 1.00 78.94 380 LEU A C 1
ATOM 2965 O O . LEU A 1 380 ? -21.693 3.481 21.036 1.00 78.94 380 LEU A O 1
ATOM 2969 N N . ASN A 1 381 ? -23.383 4.907 21.432 1.00 73.81 381 ASN A N 1
ATOM 2970 C CA . ASN A 1 381 ? -24.173 4.508 20.264 1.00 73.81 381 ASN A CA 1
ATOM 2971 C C . ASN A 1 381 ? -23.433 4.809 18.950 1.00 73.81 381 ASN A C 1
ATOM 2973 O O . ASN A 1 381 ? -23.317 3.928 18.105 1.00 73.81 381 ASN A O 1
ATOM 2977 N N . GLN A 1 382 ? -22.843 6.002 18.812 1.00 78.50 382 GLN A N 1
ATOM 2978 C CA . GLN A 1 382 ? -22.026 6.366 17.647 1.00 78.50 382 GLN A CA 1
ATOM 2979 C C . GLN A 1 382 ? -20.843 5.405 17.447 1.00 78.50 382 GLN A C 1
ATOM 2981 O O . GLN A 1 382 ? -20.575 4.976 16.325 1.00 78.50 382 GLN A O 1
ATOM 2986 N N . ALA A 1 383 ? -20.149 5.024 18.522 1.00 82.12 383 ALA A N 1
ATOM 2987 C CA . ALA A 1 383 ? -19.045 4.070 18.445 1.00 82.12 383 ALA A CA 1
ATOM 2988 C C . ALA A 1 383 ? -19.508 2.629 18.164 1.00 82.12 383 ALA A C 1
ATOM 2990 O O . ALA A 1 383 ? -18.809 1.897 17.463 1.00 82.12 383 ALA A O 1
ATOM 2991 N N . LEU A 1 384 ? -20.685 2.224 18.654 1.00 80.00 384 LEU A N 1
ATOM 2992 C CA . LEU A 1 384 ? -21.312 0.943 18.314 1.00 80.00 384 LEU A CA 1
ATOM 2993 C C . LEU A 1 384 ? -21.718 0.882 16.839 1.00 80.00 384 LEU A C 1
ATOM 2995 O O . LEU A 1 384 ? -21.511 -0.149 16.206 1.00 80.00 384 LEU A O 1
ATOM 2999 N N . ASP A 1 385 ? -22.246 1.965 16.271 1.00 81.81 385 ASP A N 1
ATOM 3000 C CA . ASP A 1 385 ? -22.610 2.011 14.854 1.00 81.81 385 ASP A CA 1
ATOM 3001 C C . ASP A 1 385 ? -21.377 1.985 13.944 1.00 81.81 385 ASP A C 1
ATOM 3003 O O . ASP A 1 385 ? -21.394 1.298 12.926 1.00 81.81 385 ASP A O 1
ATOM 3007 N N . ILE A 1 386 ? -20.271 2.625 14.338 1.00 85.75 386 ILE A N 1
ATOM 3008 C CA . ILE A 1 386 ? -18.977 2.483 13.645 1.00 85.75 386 ILE A CA 1
ATOM 3009 C C . ILE A 1 386 ? -18.471 1.042 13.747 1.00 85.75 386 ILE A C 1
ATOM 3011 O O . ILE A 1 386 ? -18.162 0.438 12.728 1.00 85.75 386 ILE A O 1
ATOM 3015 N N . ALA A 1 387 ? -18.443 0.461 14.951 1.00 83.81 387 ALA A N 1
ATOM 3016 C CA . ALA A 1 387 ? -18.025 -0.926 15.164 1.00 83.81 387 ALA A CA 1
ATOM 3017 C C . ALA A 1 387 ? -18.866 -1.927 14.346 1.00 83.81 387 ALA A C 1
ATOM 3019 O O . ALA A 1 387 ? -18.332 -2.900 13.819 1.00 83.81 387 ALA A O 1
ATOM 3020 N N . ARG A 1 388 ? -20.171 -1.666 14.183 1.00 84.06 388 ARG A N 1
ATOM 3021 C CA . ARG A 1 388 ? -21.060 -2.437 13.300 1.00 84.06 388 ARG A CA 1
ATOM 3022 C C . ARG A 1 388 ? -20.742 -2.224 11.822 1.00 84.06 388 ARG A C 1
ATOM 3024 O O . ARG A 1 388 ? -20.681 -3.213 11.107 1.00 84.06 388 ARG A O 1
ATOM 3031 N N . ARG A 1 389 ? -20.554 -0.978 11.369 1.00 84.00 389 ARG A N 1
ATOM 3032 C CA . ARG A 1 389 ? -20.308 -0.633 9.954 1.00 84.00 389 ARG A CA 1
ATOM 3033 C C . ARG A 1 389 ? -18.922 -1.020 9.451 1.00 84.00 389 ARG A C 1
ATOM 3035 O O . ARG A 1 389 ? -18.791 -1.303 8.277 1.00 84.00 389 ARG A O 1
ATOM 3042 N N . THR A 1 390 ? -17.901 -1.036 10.306 1.00 86.19 390 THR A N 1
ATOM 3043 C CA . THR A 1 390 ? -16.518 -1.340 9.894 1.00 86.19 390 THR A CA 1
ATOM 3044 C C . THR A 1 390 ? -15.991 -2.653 10.475 1.00 86.19 390 THR A C 1
ATOM 3046 O O . THR A 1 390 ? -14.867 -3.048 10.183 1.00 86.19 390 THR A O 1
ATOM 3049 N N . GLY A 1 391 ? -16.770 -3.356 11.303 1.00 85.88 391 GLY A N 1
ATOM 3050 C CA . GLY A 1 391 ? -16.386 -4.637 11.911 1.00 85.88 391 GLY A CA 1
ATOM 3051 C C . GLY A 1 391 ? -15.313 -4.544 13.007 1.00 85.88 391 GLY A C 1
ATOM 3052 O O . GLY A 1 391 ? -14.868 -5.572 13.519 1.00 85.88 391 GLY A O 1
ATOM 3053 N N . VAL A 1 392 ? -14.873 -3.338 13.386 1.00 88.00 392 VAL A N 1
ATOM 3054 C CA . VAL A 1 392 ? -13.817 -3.151 14.396 1.00 88.00 392 VAL A CA 1
ATOM 3055 C C . VAL A 1 392 ? -14.333 -3.290 15.829 1.00 88.00 392 VAL A C 1
ATOM 3057 O O . VAL A 1 392 ? -15.515 -3.119 16.124 1.00 88.00 392 VAL A O 1
ATOM 3060 N N . ARG A 1 393 ? -13.423 -3.554 16.773 1.00 88.19 393 ARG A N 1
ATOM 3061 C CA . ARG A 1 393 ? -13.753 -3.605 18.206 1.00 88.19 393 ARG A CA 1
ATOM 3062 C C . ARG A 1 393 ? -14.223 -2.231 18.704 1.00 8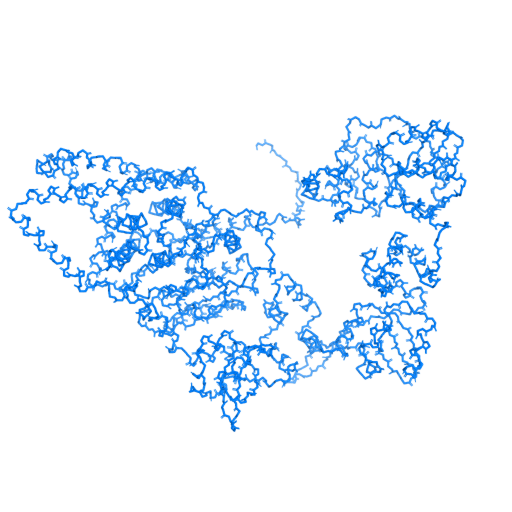8.19 393 ARG A C 1
ATOM 3064 O O . ARG A 1 393 ? -13.627 -1.211 18.369 1.00 88.19 393 ARG A O 1
ATOM 3071 N N . LEU A 1 394 ? -15.216 -2.213 19.600 1.00 87.81 394 LEU A N 1
ATOM 3072 C CA . LEU A 1 394 ? -15.786 -0.984 20.180 1.00 87.81 394 LEU A CA 1
ATOM 3073 C C . LEU A 1 394 ? -14.724 -0.021 20.750 1.00 87.81 394 LEU A C 1
ATOM 3075 O O . LEU A 1 394 ? -14.822 1.183 20.540 1.00 87.81 394 LEU A O 1
ATOM 3079 N N . GLY A 1 395 ? -13.690 -0.539 21.423 1.00 87.44 395 GLY A N 1
ATOM 3080 C CA . GLY A 1 395 ? -12.584 0.283 21.932 1.00 87.44 395 GLY A CA 1
ATOM 3081 C C . GLY A 1 395 ? -11.855 1.065 20.832 1.00 87.44 395 GLY A C 1
ATOM 3082 O O . GLY A 1 395 ? -11.602 2.255 20.993 1.00 87.44 395 GLY A 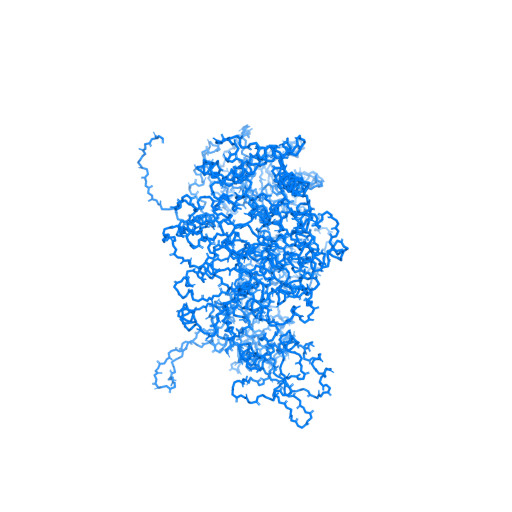O 1
ATOM 3083 N N . GLN A 1 396 ? -11.621 0.437 19.676 1.00 86.56 396 GLN A N 1
ATOM 3084 C CA . GLN A 1 396 ? -10.973 1.068 18.525 1.00 86.56 396 GLN A CA 1
ATOM 3085 C C . GLN A 1 396 ? -11.848 2.156 17.890 1.00 86.56 396 GLN A C 1
ATOM 3087 O O . GLN A 1 396 ? -11.330 3.177 17.437 1.00 86.56 396 GLN A O 1
ATOM 3092 N N . ALA A 1 397 ? -13.170 1.960 17.865 1.00 88.56 397 ALA A N 1
ATOM 3093 C CA . ALA A 1 397 ? -14.119 2.975 17.408 1.00 88.56 397 ALA A CA 1
ATOM 3094 C C . ALA A 1 397 ? -14.181 4.184 18.363 1.00 88.56 397 ALA A C 1
ATOM 3096 O O . ALA A 1 397 ? -14.238 5.324 17.903 1.00 88.56 397 ALA A O 1
ATOM 3097 N N . LEU A 1 398 ? -14.115 3.950 19.681 1.00 89.69 398 LEU A N 1
ATOM 3098 C CA . LEU A 1 398 ? -14.087 5.004 20.703 1.00 89.69 398 LEU A CA 1
ATOM 3099 C C . LEU A 1 398 ? -12.792 5.837 20.646 1.00 89.69 398 LEU A C 1
ATOM 3101 O O . LEU A 1 398 ? -12.864 7.064 20.725 1.00 89.69 398 LEU A O 1
ATOM 3105 N N . ILE A 1 399 ? -11.633 5.190 20.457 1.00 88.56 399 ILE A N 1
ATOM 3106 C CA . ILE A 1 399 ? -10.332 5.867 20.294 1.00 88.56 399 ILE A CA 1
ATOM 3107 C C . ILE A 1 399 ? -10.291 6.672 18.987 1.00 88.56 399 ILE A C 1
ATOM 3109 O O . ILE A 1 399 ? -9.962 7.854 19.019 1.00 88.56 399 ILE A O 1
ATOM 3113 N N . ASN A 1 400 ? -10.704 6.096 17.849 1.00 85.25 400 ASN A N 1
ATOM 3114 C CA . ASN A 1 400 ? -10.683 6.807 16.558 1.00 85.25 400 ASN A CA 1
ATOM 3115 C C . ASN A 1 400 ? -11.627 8.018 16.488 1.00 85.25 400 ASN A C 1
ATOM 3117 O O . ASN A 1 400 ? -11.412 8.911 15.673 1.00 85.25 400 ASN A O 1
ATOM 3121 N N . ARG A 1 401 ? -12.662 8.077 17.334 1.00 86.06 401 ARG A N 1
ATOM 3122 C CA . ARG A 1 401 ? -13.510 9.272 17.490 1.00 86.06 401 ARG A CA 1
ATOM 3123 C C . ARG A 1 401 ? -12.992 10.271 18.528 1.00 86.06 401 ARG A C 1
ATOM 3125 O O . ARG A 1 401 ? -13.627 11.302 18.725 1.00 86.06 401 ARG A O 1
ATOM 3132 N N . GLY A 1 402 ? -11.873 9.982 19.193 1.00 86.94 402 GLY A N 1
ATOM 3133 C CA . GLY A 1 402 ? -11.318 10.815 20.260 1.00 86.94 402 GLY A CA 1
ATOM 3134 C C . GLY A 1 402 ? -12.193 10.876 21.516 1.00 86.94 402 GLY A C 1
ATOM 3135 O O . GLY A 1 402 ? -12.051 11.803 22.308 1.00 86.94 402 GLY A O 1
ATOM 3136 N N . PHE A 1 403 ? -13.119 9.926 21.703 1.00 88.88 403 PHE A N 1
ATOM 3137 C CA . PHE A 1 403 ? -14.012 9.909 22.869 1.00 88.88 403 PHE A CA 1
ATOM 3138 C C . PHE A 1 403 ? -13.307 9.399 24.131 1.00 88.88 403 PHE A C 1
ATOM 3140 O O . PHE A 1 403 ? -13.672 9.803 25.231 1.00 88.88 403 PHE A O 1
ATOM 3147 N N . ILE A 1 404 ? -12.300 8.533 23.973 1.00 90.62 404 ILE A N 1
ATOM 3148 C CA . ILE A 1 404 ? -11.419 8.061 25.050 1.00 90.62 404 ILE A CA 1
ATOM 3149 C C . ILE A 1 404 ? -9.972 7.969 24.554 1.00 90.62 404 ILE A C 1
ATOM 3151 O O . ILE A 1 404 ? -9.734 7.823 23.356 1.00 90.62 404 ILE A O 1
ATOM 3155 N N . THR A 1 405 ? -9.012 7.989 25.479 1.00 88.00 405 THR A N 1
ATOM 3156 C CA . THR A 1 405 ? -7.602 7.677 25.197 1.00 88.00 405 THR A CA 1
ATOM 3157 C C . THR A 1 405 ? -7.301 6.181 25.332 1.00 88.00 405 THR A C 1
ATOM 3159 O O . THR A 1 405 ? -8.065 5.433 25.952 1.00 88.00 405 THR A O 1
ATOM 3162 N N . ASP A 1 406 ? -6.151 5.755 24.804 1.00 85.88 406 ASP A N 1
ATOM 3163 C CA . ASP A 1 406 ? -5.643 4.382 24.928 1.00 85.88 406 ASP A CA 1
ATOM 3164 C C . ASP A 1 406 ? -5.528 3.964 26.411 1.00 85.88 406 ASP A C 1
ATOM 3166 O O . ASP A 1 406 ? -6.172 3.010 26.853 1.00 85.88 406 ASP A O 1
ATOM 3170 N N . ASP A 1 407 ? -4.870 4.785 27.242 1.00 87.69 407 ASP A N 1
ATOM 3171 C CA . ASP A 1 407 ? -4.774 4.588 28.698 1.00 87.69 407 ASP A CA 1
ATOM 3172 C C . ASP A 1 407 ? -6.130 4.425 29.387 1.00 87.69 407 ASP A C 1
ATOM 3174 O O . ASP A 1 407 ? -6.243 3.744 30.411 1.00 87.69 407 ASP A O 1
ATOM 3178 N N . GLN A 1 408 ? -7.159 5.144 28.923 1.00 90.06 408 GLN A N 1
ATOM 3179 C CA . GLN A 1 408 ? -8.501 5.013 29.477 1.00 90.06 408 GLN A CA 1
ATOM 3180 C C . GLN A 1 408 ? -9.058 3.639 29.114 1.00 90.06 408 GLN A C 1
ATOM 3182 O O . GLN A 1 408 ? -9.423 2.903 30.028 1.00 90.06 408 GLN A O 1
ATOM 3187 N N . LEU A 1 409 ? -9.050 3.253 27.834 1.00 90.75 409 LEU A N 1
ATOM 3188 C CA . LEU A 1 409 ? -9.515 1.937 27.386 1.00 90.75 409 LEU A CA 1
ATOM 3189 C C . LEU A 1 409 ? -8.817 0.797 28.147 1.00 90.75 409 LEU A C 1
ATOM 3191 O O . LEU A 1 409 ? -9.486 -0.058 28.736 1.00 90.75 409 LEU A O 1
ATOM 3195 N N . TYR A 1 410 ? -7.485 0.818 28.205 1.00 91.12 410 TYR A N 1
ATOM 3196 C CA . TYR A 1 410 ? -6.685 -0.230 28.836 1.00 91.12 410 TYR A CA 1
ATOM 3197 C C . TYR A 1 410 ? -6.888 -0.325 30.356 1.00 91.12 410 TYR A C 1
ATOM 3199 O O . TYR A 1 410 ? -6.915 -1.432 30.899 1.00 91.12 410 TYR A O 1
ATOM 3207 N N . ARG A 1 411 ? -7.173 0.787 31.054 1.00 90.62 411 ARG A N 1
ATOM 3208 C CA . ARG A 1 411 ? -7.595 0.752 32.470 1.00 90.62 411 ARG A CA 1
ATOM 3209 C C . ARG A 1 411 ? -8.902 -0.017 32.689 1.00 90.62 411 ARG A C 1
ATOM 3211 O O . ARG A 1 411 ? -9.045 -0.665 33.727 1.00 90.62 411 ARG A O 1
ATOM 3218 N N . TYR A 1 412 ? -9.844 0.007 31.744 1.00 88.12 412 TYR A N 1
ATOM 3219 C CA . TYR A 1 412 ? -11.078 -0.789 31.844 1.00 88.12 412 TYR A CA 1
ATOM 3220 C C . TYR A 1 412 ? -10.919 -2.214 31.330 1.00 88.12 412 TYR A C 1
ATOM 3222 O O . TYR A 1 412 ? -11.510 -3.117 31.921 1.00 88.12 412 TYR A O 1
ATOM 3230 N N . LEU A 1 413 ? -10.079 -2.452 30.318 1.00 88.38 413 LEU A N 1
ATOM 3231 C CA . LEU A 1 413 ? -9.693 -3.811 29.925 1.00 88.38 413 LEU A CA 1
ATOM 3232 C C . LEU A 1 413 ? -9.018 -4.550 31.090 1.00 88.38 413 LEU A C 1
ATOM 3234 O O . LEU A 1 413 ? -9.375 -5.695 31.367 1.00 88.38 413 LEU A O 1
ATOM 3238 N N . ALA A 1 414 ? -8.123 -3.892 31.834 1.00 89.50 414 ALA A N 1
ATOM 3239 C CA . ALA A 1 414 ? -7.492 -4.434 33.042 1.00 89.50 414 ALA A CA 1
ATOM 3240 C C . ALA A 1 414 ? -8.529 -4.818 34.116 1.00 89.50 414 ALA A C 1
ATOM 3242 O O . ALA A 1 414 ? -8.555 -5.963 34.569 1.00 89.50 414 ALA A O 1
ATOM 3243 N N . LYS A 1 415 ? -9.464 -3.906 34.448 1.00 84.62 415 LYS A N 1
ATOM 3244 C CA . LYS A 1 415 ? -10.603 -4.191 35.350 1.00 84.62 415 LYS A CA 1
ATOM 3245 C C . LYS A 1 415 ? -11.428 -5.397 34.860 1.00 84.62 415 LYS A C 1
ATOM 3247 O O . LYS A 1 415 ? -11.735 -6.292 35.643 1.00 84.62 415 LYS A O 1
ATOM 3252 N N . GLN A 1 416 ? -11.775 -5.444 33.571 1.00 82.94 416 GLN A N 1
ATOM 3253 C CA . GLN A 1 416 ? -12.646 -6.474 32.986 1.00 82.94 416 GLN A CA 1
ATOM 3254 C C . GLN A 1 416 ? -11.972 -7.855 32.878 1.00 82.94 416 GLN A C 1
ATOM 3256 O O . GLN A 1 416 ? -12.646 -8.884 32.999 1.00 82.94 416 GLN A O 1
ATOM 3261 N N . SER A 1 417 ? -10.660 -7.889 32.636 1.00 85.62 417 SER A N 1
ATOM 3262 C CA . SER A 1 417 ? -9.839 -9.109 32.548 1.00 85.62 417 SER A CA 1
ATOM 3263 C C . SER A 1 417 ? -9.273 -9.564 33.898 1.00 85.62 417 SER A C 1
ATOM 3265 O O . SER A 1 417 ? -8.805 -10.694 33.995 1.00 85.62 417 SER A O 1
ATOM 3267 N N . SER A 1 418 ? -9.358 -8.726 34.941 1.00 87.69 418 SER A N 1
ATOM 3268 C CA . SER A 1 418 ? -8.717 -8.946 36.249 1.00 87.69 418 SER A CA 1
ATOM 3269 C C . SER A 1 418 ? -7.193 -9.124 36.158 1.00 87.69 418 SER A C 1
ATOM 3271 O O . SER A 1 418 ? -6.599 -9.862 36.943 1.00 87.69 418 SER A O 1
ATOM 3273 N N . LEU A 1 419 ? -6.561 -8.433 35.204 1.00 91.19 419 LEU A N 1
ATOM 3274 C CA . LEU A 1 419 ? -5.108 -8.379 35.041 1.00 91.19 419 LEU A CA 1
ATOM 3275 C C . LEU A 1 419 ? -4.554 -7.041 35.552 1.00 91.19 419 LEU A C 1
ATOM 3277 O O . LEU A 1 419 ? -5.228 -6.015 35.426 1.00 91.19 419 LEU A O 1
ATOM 3281 N N . PRO A 1 420 ? -3.325 -7.007 36.098 1.00 92.62 420 PRO A N 1
ATOM 3282 C CA . PRO A 1 420 ? -2.653 -5.749 36.395 1.00 92.62 420 PRO A CA 1
ATOM 3283 C C . PRO A 1 420 ? -2.288 -5.033 35.087 1.00 92.62 420 PRO A C 1
ATOM 3285 O O . PRO A 1 420 ? -1.738 -5.652 34.176 1.00 92.62 420 PRO A O 1
ATOM 3288 N N . LEU A 1 421 ? -2.577 -3.731 35.014 1.00 93.44 421 LEU A N 1
ATOM 3289 C CA . LEU A 1 421 ? -2.039 -2.844 33.981 1.00 93.44 421 LEU A CA 1
ATOM 3290 C C . LEU A 1 421 ? -0.624 -2.418 34.389 1.00 93.44 421 LEU A C 1
ATOM 3292 O O . LEU A 1 421 ? -0.414 -2.029 35.540 1.00 93.44 421 LEU A O 1
ATOM 3296 N N . VAL A 1 422 ? 0.326 -2.503 33.463 1.00 92.19 422 VAL A N 1
ATOM 3297 C CA . VAL A 1 422 ? 1.748 -2.241 33.699 1.00 92.19 422 VAL A CA 1
ATOM 3298 C C . VAL A 1 422 ? 2.275 -1.241 32.672 1.00 92.19 422 VAL A C 1
ATOM 3300 O O . VAL A 1 422 ? 2.049 -1.396 31.478 1.00 92.19 422 VAL A O 1
ATOM 3303 N N . ASP A 1 423 ? 3.009 -0.243 33.156 1.00 89.50 423 ASP A N 1
ATOM 3304 C CA . ASP A 1 423 ? 3.822 0.675 32.354 1.00 89.50 423 ASP A CA 1
ATOM 3305 C C . ASP A 1 423 ? 5.179 0.002 32.064 1.00 89.50 423 ASP A C 1
ATOM 3307 O O . ASP A 1 423 ? 5.882 -0.422 32.988 1.00 89.50 423 ASP A O 1
ATOM 3311 N N . LEU A 1 424 ? 5.531 -0.144 30.782 1.00 88.88 424 LEU A N 1
ATOM 3312 C CA . LEU A 1 424 ? 6.781 -0.784 30.354 1.00 88.88 424 LEU A CA 1
ATOM 3313 C C . LEU A 1 424 ? 7.992 0.157 30.356 1.00 88.88 424 LEU A C 1
ATOM 3315 O O . LEU A 1 424 ? 9.127 -0.326 30.412 1.00 88.88 424 LEU A O 1
ATOM 3319 N N . ASP A 1 425 ? 7.791 1.471 30.312 1.00 84.81 425 ASP A N 1
ATOM 3320 C CA . ASP A 1 425 ? 8.863 2.468 30.355 1.00 84.81 425 ASP A CA 1
ATOM 3321 C C . ASP A 1 425 ? 9.361 2.709 31.783 1.00 84.81 425 ASP A C 1
ATOM 3323 O O . ASP A 1 425 ? 10.559 2.915 31.991 1.00 84.81 425 ASP A O 1
ATOM 3327 N N . ALA A 1 426 ? 8.495 2.522 32.780 1.00 82.75 426 ALA A N 1
ATOM 3328 C CA . ALA A 1 426 ? 8.889 2.431 34.185 1.00 82.75 426 ALA A CA 1
ATOM 3329 C C . ALA A 1 426 ? 9.717 1.167 34.528 1.00 82.75 426 ALA A C 1
ATOM 3331 O O . ALA A 1 426 ? 10.303 1.097 35.614 1.00 82.75 426 ALA A O 1
ATOM 3332 N N . LEU A 1 427 ? 9.782 0.162 33.640 1.00 84.56 427 LEU A N 1
ATOM 3333 C CA . LEU A 1 427 ? 10.410 -1.138 33.903 1.00 84.56 427 LEU A CA 1
ATOM 3334 C C . LEU A 1 427 ? 11.735 -1.380 33.156 1.00 84.56 427 LEU A C 1
ATOM 3336 O O . LEU A 1 427 ? 11.913 -1.105 31.966 1.00 84.56 427 LEU A O 1
ATOM 3340 N N . SER A 1 428 ? 12.661 -2.025 33.871 1.00 84.56 428 SER A N 1
ATOM 3341 C CA . SER A 1 428 ? 13.895 -2.591 33.316 1.00 84.56 428 SER A CA 1
ATOM 3342 C C . SER A 1 428 ? 13.654 -4.022 32.822 1.00 84.56 428 SER A C 1
ATOM 3344 O O . SER A 1 428 ? 13.887 -4.982 33.556 1.00 84.56 428 SER A O 1
ATOM 3346 N N . ILE A 1 429 ? 13.214 -4.160 31.572 1.00 89.31 429 ILE A N 1
ATOM 3347 C CA . ILE A 1 429 ? 12.994 -5.453 30.902 1.00 89.31 429 ILE A CA 1
ATOM 3348 C C . ILE A 1 429 ? 14.329 -6.198 30.708 1.00 89.31 429 ILE A C 1
ATOM 3350 O O . ILE A 1 429 ? 15.301 -5.619 30.216 1.00 89.31 429 ILE A O 1
ATOM 3354 N N . ASP A 1 430 ? 14.386 -7.495 31.039 1.00 87.06 430 ASP A N 1
ATOM 3355 C CA . ASP A 1 430 ? 15.560 -8.325 30.726 1.00 87.06 430 ASP A CA 1
ATOM 3356 C C . ASP A 1 430 ? 15.654 -8.563 29.211 1.00 87.06 430 ASP A C 1
ATOM 3358 O O . ASP A 1 430 ? 14.938 -9.384 28.636 1.00 87.06 430 ASP A O 1
ATOM 3362 N N . PHE A 1 431 ? 16.599 -7.878 28.565 1.00 86.81 431 PHE A N 1
ATOM 3363 C CA . PHE A 1 431 ? 16.880 -8.011 27.136 1.00 86.81 431 PHE A CA 1
ATOM 3364 C C . PHE A 1 431 ? 17.136 -9.464 26.695 1.00 86.81 431 PHE A C 1
ATOM 3366 O O . PHE A 1 431 ? 16.746 -9.837 25.589 1.00 86.81 431 PHE A O 1
ATOM 3373 N N . LYS A 1 432 ? 17.754 -10.317 27.526 1.00 89.12 432 LYS A N 1
ATOM 3374 C CA . LYS A 1 432 ? 17.980 -11.732 27.167 1.00 89.12 432 LYS A CA 1
ATOM 3375 C C . LYS A 1 432 ? 16.684 -12.534 27.180 1.00 89.12 432 LYS A C 1
ATOM 3377 O O . LYS A 1 432 ? 16.518 -13.427 26.353 1.00 89.12 432 LYS A O 1
ATOM 3382 N N . LEU A 1 433 ? 15.781 -12.217 28.105 1.00 91.19 433 LEU A N 1
ATOM 3383 C CA . LEU A 1 433 ? 14.460 -12.827 28.184 1.00 91.19 433 LEU A CA 1
ATOM 3384 C C . LEU A 1 433 ? 13.561 -12.339 27.040 1.00 91.19 433 LEU A C 1
ATOM 3386 O O . LEU A 1 433 ? 12.937 -13.168 26.384 1.00 91.19 433 LEU A O 1
ATOM 3390 N N . ALA A 1 434 ? 13.568 -11.043 26.724 1.00 90.50 434 ALA A N 1
ATOM 3391 C CA . ALA A 1 434 ? 12.846 -10.495 25.576 1.00 90.50 434 ALA A CA 1
ATOM 3392 C C . ALA A 1 434 ? 13.290 -11.154 24.253 1.00 90.50 434 ALA A C 1
ATOM 3394 O O . ALA A 1 434 ? 12.452 -11.633 23.494 1.00 90.50 434 ALA A O 1
ATOM 3395 N N . ASN A 1 435 ? 14.605 -11.292 24.023 1.00 90.19 435 ASN A N 1
ATOM 3396 C CA . ASN A 1 435 ? 15.163 -11.977 22.844 1.00 90.19 435 ASN A CA 1
ATOM 3397 C C . ASN A 1 435 ? 14.946 -13.505 22.821 1.00 90.19 435 ASN A C 1
ATOM 3399 O O . ASN A 1 435 ? 15.314 -14.150 21.839 1.00 90.19 435 ASN A O 1
ATOM 3403 N N . SER A 1 436 ? 14.365 -14.115 23.863 1.00 90.44 436 SER A N 1
ATOM 3404 C CA . SER A 1 436 ? 13.988 -15.538 23.807 1.00 90.44 436 SER A CA 1
ATOM 3405 C C . SER A 1 436 ? 12.805 -15.799 22.863 1.00 90.44 436 SER A C 1
ATOM 3407 O O . SER A 1 436 ? 12.626 -16.928 22.402 1.00 90.44 436 SER A O 1
ATOM 3409 N N . LEU A 1 437 ? 12.042 -14.755 22.513 1.00 90.38 437 LEU A N 1
ATOM 3410 C CA . LEU A 1 437 ? 11.079 -14.768 21.416 1.00 90.38 437 LEU A CA 1
ATOM 3411 C C . LEU A 1 437 ? 11.602 -13.919 20.243 1.00 90.38 437 LEU A C 1
ATOM 3413 O O . LEU A 1 437 ? 12.103 -12.817 20.466 1.00 90.38 437 LEU A O 1
ATOM 3417 N N . PRO A 1 438 ? 11.449 -14.370 18.983 1.00 90.19 438 PRO A N 1
ATOM 3418 C CA . PRO A 1 438 ? 11.711 -13.525 17.821 1.00 90.19 438 PRO A CA 1
ATOM 3419 C C . PRO A 1 438 ? 10.813 -12.283 17.829 1.00 90.19 438 PRO A C 1
ATOM 3421 O O . PRO A 1 438 ? 9.609 -12.402 18.057 1.00 90.19 438 PRO A O 1
ATOM 3424 N N . HIS A 1 439 ? 11.359 -11.110 17.497 1.00 90.31 439 HIS A N 1
ATOM 3425 C CA . HIS A 1 439 ? 10.618 -9.839 17.494 1.00 90.31 439 HIS A CA 1
ATOM 3426 C C . HIS A 1 439 ? 9.359 -9.874 16.620 1.00 90.31 439 HIS A C 1
ATOM 3428 O O . HIS A 1 439 ? 8.311 -9.381 17.025 1.00 90.31 439 HIS A O 1
ATOM 3434 N N . ALA A 1 440 ? 9.435 -10.520 15.452 1.00 86.88 440 ALA A N 1
ATOM 3435 C CA . ALA A 1 440 ? 8.291 -10.704 14.563 1.00 86.88 440 ALA A CA 1
ATOM 3436 C C . ALA A 1 440 ? 7.177 -11.552 15.207 1.00 86.88 440 ALA A C 1
ATOM 3438 O O . ALA A 1 440 ? 6.001 -11.247 15.039 1.00 86.88 440 ALA A O 1
ATOM 3439 N N . PHE A 1 441 ? 7.536 -12.577 15.991 1.00 90.88 441 PHE A N 1
ATOM 3440 C CA . P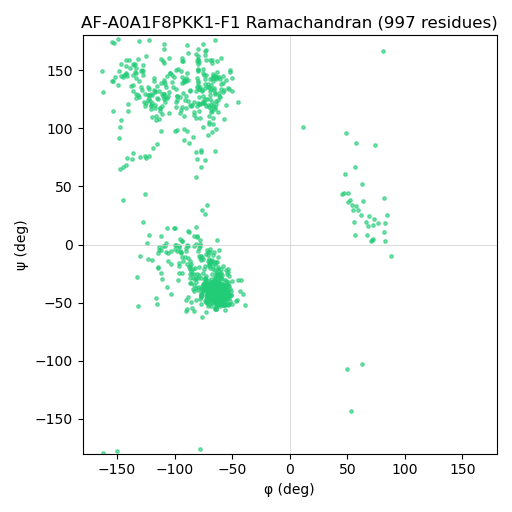HE A 1 441 ? 6.570 -13.395 16.730 1.00 90.88 441 PHE A CA 1
ATOM 3441 C C . PHE A 1 441 ? 5.951 -12.613 17.897 1.00 90.88 441 PHE A C 1
ATOM 3443 O O . PHE A 1 441 ? 4.739 -12.697 18.096 1.00 90.88 441 PHE A O 1
ATOM 3450 N N . ALA A 1 442 ? 6.765 -11.843 18.628 1.00 92.19 442 ALA A N 1
ATOM 3451 C CA . ALA A 1 442 ? 6.318 -10.982 19.721 1.00 92.19 442 ALA A CA 1
ATOM 3452 C C . ALA A 1 442 ? 5.283 -9.952 19.235 1.00 92.19 442 ALA A C 1
ATOM 3454 O O . ALA A 1 442 ? 4.173 -9.917 19.765 1.00 92.19 442 ALA A O 1
ATOM 3455 N N . ARG A 1 443 ? 5.596 -9.199 18.165 1.00 90.81 443 ARG A N 1
ATOM 3456 C CA . ARG A 1 443 ? 4.672 -8.228 17.551 1.00 90.81 443 ARG A CA 1
ATOM 3457 C C . ARG A 1 443 ? 3.416 -8.899 16.987 1.00 90.81 443 ARG A C 1
ATOM 3459 O O . ARG A 1 443 ? 2.317 -8.492 17.336 1.00 90.81 443 ARG A O 1
ATOM 3466 N N . GLN A 1 444 ? 3.553 -9.967 16.192 1.00 88.00 444 GLN A N 1
ATOM 3467 C CA . GLN A 1 444 ? 2.404 -10.658 15.580 1.00 88.00 444 GLN A CA 1
ATOM 3468 C C . GLN A 1 444 ? 1.395 -11.193 16.610 1.00 88.00 444 GLN A C 1
ATOM 3470 O O . GLN A 1 444 ? 0.200 -11.234 16.333 1.00 88.00 444 GLN A O 1
ATOM 3475 N N . ASN A 1 445 ? 1.866 -11.630 17.781 1.00 91.12 445 ASN A N 1
ATOM 3476 C CA . ASN A 1 445 ? 1.005 -12.171 18.834 1.00 91.12 445 ASN A CA 1
ATOM 3477 C C . ASN A 1 445 ? 0.655 -11.138 19.917 1.00 91.12 445 ASN A C 1
ATOM 3479 O O . ASN A 1 445 ? -0.141 -11.457 20.799 1.00 91.12 445 ASN A O 1
ATOM 3483 N N . GLY A 1 446 ? 1.224 -9.929 19.868 1.00 93.25 446 GLY A N 1
ATOM 3484 C CA . GLY A 1 446 ? 1.001 -8.889 20.868 1.00 93.25 446 GLY A CA 1
ATOM 3485 C C . GLY A 1 446 ? 1.496 -9.269 22.267 1.00 93.25 446 GLY A C 1
ATOM 3486 O O . GLY A 1 446 ? 0.812 -8.975 23.243 1.00 93.25 446 GLY A O 1
ATOM 3487 N N . VAL A 1 447 ? 2.632 -9.974 22.369 1.00 95.00 447 VAL A N 1
ATOM 3488 C CA . VAL A 1 447 ? 3.166 -10.531 23.629 1.00 95.00 447 VAL A CA 1
ATOM 3489 C C . VAL A 1 447 ? 4.673 -10.314 23.795 1.00 95.00 447 VAL A C 1
ATOM 3491 O O . VAL A 1 447 ? 5.445 -10.529 22.863 1.00 95.00 447 VAL A O 1
ATOM 3494 N N . LEU A 1 448 ? 5.110 -9.939 25.003 1.00 95.00 448 LEU A N 1
ATOM 3495 C CA . LEU A 1 448 ? 6.514 -9.652 25.329 1.00 95.00 448 LEU A CA 1
ATOM 3496 C C . LEU A 1 448 ? 6.895 -10.197 26.723 1.00 95.00 448 LEU A C 1
ATOM 3498 O O . LEU A 1 448 ? 6.294 -9.798 27.722 1.00 95.00 448 LEU A O 1
ATOM 3502 N N . PRO A 1 449 ? 7.888 -11.099 26.836 1.00 94.19 449 PRO A N 1
ATOM 3503 C CA . PRO A 1 449 ? 8.438 -11.530 28.122 1.00 94.19 449 PRO A CA 1
ATOM 3504 C C . PRO A 1 449 ? 9.211 -10.392 28.796 1.00 94.19 449 PRO A C 1
ATOM 3506 O O . PRO A 1 449 ? 10.189 -9.904 28.229 1.00 94.19 449 PRO A O 1
ATOM 3509 N N . ILE A 1 450 ? 8.794 -9.982 29.999 1.00 93.50 450 ILE A N 1
ATOM 3510 C CA . ILE A 1 450 ? 9.380 -8.818 30.692 1.00 93.50 450 ILE A CA 1
ATOM 3511 C C . ILE A 1 450 ? 10.279 -9.186 31.878 1.00 93.50 450 ILE A C 1
ATOM 3513 O O . ILE A 1 450 ? 11.320 -8.560 32.075 1.00 93.50 450 ILE A O 1
ATOM 3517 N N . GLU A 1 451 ? 9.923 -10.226 32.636 1.00 91.50 451 GLU A N 1
ATOM 3518 C CA . GLU A 1 451 ? 10.634 -10.651 33.850 1.00 91.50 451 GLU A CA 1
ATOM 3519 C C . GLU A 1 451 ? 10.535 -12.175 34.036 1.00 91.50 451 GLU A C 1
ATOM 3521 O O . GLU A 1 451 ? 9.535 -12.789 33.661 1.00 91.50 451 GLU A O 1
ATOM 3526 N N . ARG A 1 452 ? 11.552 -12.802 34.645 1.00 90.31 452 ARG A N 1
ATOM 3527 C CA . ARG A 1 452 ? 11.501 -14.193 35.124 1.00 90.31 452 ARG A CA 1
ATOM 3528 C C . ARG A 1 452 ? 11.752 -14.219 36.631 1.00 90.31 452 ARG A C 1
ATOM 3530 O O . ARG A 1 452 ? 12.847 -13.885 37.074 1.00 90.31 452 ARG A O 1
ATOM 3537 N N . SER A 1 453 ? 10.783 -14.709 37.403 1.00 87.50 453 SER A N 1
ATOM 3538 C CA . SER A 1 453 ? 10.892 -14.872 38.856 1.00 87.50 453 SER A CA 1
ATOM 3539 C C . SER A 1 453 ? 10.405 -16.253 39.297 1.00 87.50 453 SER A C 1
ATOM 3541 O O . SER A 1 453 ? 9.322 -16.700 38.927 1.00 87.50 453 SER A O 1
ATOM 3543 N N . SER A 1 454 ? 11.214 -16.955 40.096 1.00 82.38 454 SER A N 1
ATOM 3544 C CA . SER A 1 454 ? 10.849 -18.227 40.754 1.00 82.38 454 SER A CA 1
ATOM 3545 C C . SER A 1 454 ? 10.248 -19.313 39.832 1.00 82.38 454 SER A C 1
ATOM 3547 O O . SER A 1 454 ? 9.350 -20.052 40.235 1.00 82.38 454 SER A O 1
ATOM 3549 N N . GLY A 1 455 ? 10.726 -19.418 38.585 1.00 82.94 455 GLY A N 1
ATOM 3550 C CA . GLY A 1 455 ? 10.221 -20.381 37.587 1.00 82.94 455 GLY A CA 1
ATOM 3551 C C . GLY A 1 455 ? 8.883 -19.995 36.938 1.00 82.94 455 GLY A C 1
ATOM 3552 O O . GLY A 1 455 ? 8.188 -20.854 36.392 1.00 82.94 455 GLY A O 1
ATOM 3553 N N . THR A 1 456 ? 8.506 -18.718 37.032 1.00 91.06 456 THR A N 1
ATOM 3554 C CA . THR A 1 456 ? 7.384 -18.104 36.317 1.00 91.06 456 THR A CA 1
ATOM 3555 C C . THR A 1 456 ? 7.900 -16.919 35.503 1.00 91.06 456 THR A C 1
ATOM 3557 O O . THR A 1 456 ? 8.688 -16.113 36.000 1.00 91.06 456 THR A O 1
ATOM 3560 N N . ILE A 1 457 ? 7.460 -16.811 34.252 1.00 93.25 457 ILE A N 1
ATOM 3561 C CA . ILE A 1 457 ? 7.733 -15.678 33.367 1.00 93.25 457 ILE A CA 1
ATOM 3562 C C . ILE A 1 457 ? 6.535 -14.732 33.407 1.00 93.25 457 ILE A C 1
ATOM 3564 O O . ILE A 1 457 ? 5.397 -15.147 33.180 1.00 93.25 457 ILE A O 1
ATOM 3568 N N . THR A 1 458 ? 6.794 -13.457 33.668 1.00 94.00 458 THR A N 1
ATOM 3569 C CA . THR A 1 458 ? 5.815 -12.386 33.500 1.00 94.00 458 THR A CA 1
ATOM 3570 C C . THR A 1 458 ? 5.777 -12.007 32.021 1.00 94.00 458 THR A C 1
ATOM 3572 O O . THR A 1 458 ? 6.795 -11.612 31.446 1.00 94.00 458 THR A O 1
ATOM 3575 N N . LEU A 1 459 ? 4.611 -12.161 31.397 1.00 94.62 459 LEU A N 1
ATOM 3576 C CA . LEU A 1 459 ? 4.365 -11.878 29.987 1.00 94.62 459 LEU A CA 1
ATOM 3577 C C . LEU A 1 459 ? 3.420 -10.679 29.876 1.00 94.62 459 LEU A C 1
ATOM 3579 O O . LEU A 1 459 ? 2.260 -10.761 30.285 1.00 94.62 459 LEU A O 1
ATOM 3583 N N . ALA A 1 460 ? 3.920 -9.585 29.312 1.00 95.12 460 ALA A N 1
ATOM 3584 C CA . ALA A 1 460 ? 3.095 -8.469 28.879 1.00 95.12 460 ALA A CA 1
ATOM 3585 C C . ALA A 1 460 ? 2.286 -8.875 27.642 1.00 95.12 460 ALA A C 1
ATOM 3587 O O . ALA A 1 460 ? 2.826 -9.525 26.745 1.00 95.12 460 ALA A O 1
ATOM 3588 N N . THR A 1 461 ? 1.010 -8.491 27.591 1.00 95.19 461 THR A N 1
ATOM 3589 C CA . THR A 1 461 ? 0.146 -8.646 26.413 1.00 95.19 461 THR A CA 1
ATOM 3590 C C . THR A 1 461 ? -0.680 -7.386 26.168 1.00 95.19 461 THR A C 1
ATOM 3592 O O . THR A 1 461 ? -1.101 -6.739 27.127 1.00 95.19 461 THR A O 1
ATOM 3595 N N . VAL A 1 462 ? -0.933 -7.063 24.898 1.00 93.00 462 VAL A N 1
ATOM 3596 C CA . VAL A 1 462 ? -1.876 -5.999 24.490 1.00 93.00 462 VAL A CA 1
ATOM 3597 C C . VAL A 1 462 ? -3.314 -6.519 24.381 1.00 93.00 462 VAL A C 1
ATOM 3599 O O . VAL A 1 462 ? -4.268 -5.794 24.640 1.00 93.00 462 VAL A O 1
ATOM 3602 N N . ASP A 1 463 ? -3.500 -7.807 24.071 1.00 90.62 463 ASP A N 1
ATOM 3603 C CA . ASP A 1 463 ? -4.826 -8.426 24.006 1.00 90.62 463 ASP A CA 1
ATOM 3604 C C . ASP A 1 463 ? -4.963 -9.522 25.079 1.00 90.62 463 ASP A C 1
ATOM 3606 O O . ASP A 1 463 ? -4.391 -10.610 24.930 1.00 90.62 463 ASP A O 1
ATOM 3610 N N . PRO A 1 464 ? -5.734 -9.291 26.160 1.00 87.06 464 PRO A N 1
ATOM 3611 C CA . PRO A 1 464 ? -5.945 -10.290 27.203 1.00 87.06 464 PRO A CA 1
ATOM 3612 C C . PRO A 1 464 ? -6.836 -11.452 26.735 1.00 87.06 464 PRO A C 1
ATOM 3614 O O . PRO A 1 464 ? -6.959 -12.451 27.443 1.00 87.06 464 PRO A O 1
ATOM 3617 N N . PHE A 1 465 ? -7.456 -11.338 25.556 1.00 87.81 465 PHE A N 1
ATOM 3618 C CA . PHE A 1 465 ? -8.284 -12.369 24.939 1.00 87.81 465 PHE A CA 1
ATOM 3619 C C . PHE A 1 465 ? -7.540 -13.164 23.848 1.00 87.81 465 PHE A C 1
ATOM 3621 O O . PHE A 1 465 ? -8.087 -14.152 23.358 1.00 87.81 465 PHE A O 1
ATOM 3628 N N . ASN A 1 466 ? -6.286 -12.817 23.509 1.00 88.75 466 ASN A N 1
ATOM 3629 C CA . ASN A 1 466 ? -5.446 -13.607 22.597 1.00 88.75 466 ASN A CA 1
ATOM 3630 C C . ASN A 1 466 ? -4.863 -14.858 23.289 1.00 88.75 466 ASN A C 1
ATOM 3632 O O . ASN A 1 466 ? -3.654 -14.996 23.497 1.00 88.75 466 ASN A O 1
ATOM 3636 N N . THR A 1 467 ? -5.737 -15.799 23.644 1.00 88.25 467 THR A N 1
ATOM 3637 C CA . THR A 1 467 ? -5.349 -17.069 24.276 1.00 88.25 467 THR A CA 1
ATOM 3638 C C . THR A 1 467 ? -4.390 -17.876 23.400 1.00 88.25 467 THR A C 1
ATOM 3640 O O . THR A 1 467 ? -3.417 -18.424 23.912 1.00 88.25 467 THR A O 1
ATOM 3643 N N . ALA A 1 468 ? -4.592 -17.880 22.079 1.00 90.38 468 ALA A N 1
ATOM 3644 C CA . ALA A 1 468 ? -3.747 -18.604 21.132 1.00 90.38 468 ALA A CA 1
ATOM 3645 C C . ALA A 1 468 ? -2.286 -18.113 21.139 1.00 90.38 468 ALA A C 1
ATOM 3647 O O . ALA A 1 468 ? -1.370 -18.935 21.212 1.00 90.38 468 ALA A O 1
ATOM 3648 N N . GLY A 1 469 ? -2.052 -16.796 21.110 1.00 89.00 469 GLY A N 1
ATOM 3649 C CA . GLY A 1 469 ? -0.702 -16.222 21.170 1.00 89.00 469 GLY A CA 1
ATOM 3650 C C . GLY A 1 469 ? -0.004 -16.485 22.507 1.00 89.00 469 GLY A C 1
ATOM 3651 O O . GLY A 1 469 ? 1.178 -16.847 22.543 1.00 89.00 469 GLY A O 1
ATOM 3652 N N . VAL A 1 470 ? -0.748 -16.401 23.615 1.00 90.69 470 VAL A N 1
ATOM 3653 C CA . VAL A 1 470 ? -0.250 -16.744 24.957 1.00 90.69 470 VAL A CA 1
ATOM 3654 C C . VAL A 1 470 ? 0.102 -18.233 25.065 1.00 90.69 470 VAL A C 1
ATOM 3656 O O . VAL A 1 470 ? 1.157 -18.579 25.601 1.00 90.69 470 VAL A O 1
ATOM 3659 N N . ASP A 1 471 ? -0.731 -19.127 24.537 1.00 90.88 471 ASP A N 1
ATOM 3660 C CA . ASP A 1 471 ? -0.511 -20.575 24.599 1.00 90.88 471 ASP A CA 1
ATOM 3661 C C . ASP A 1 471 ? 0.669 -21.013 23.717 1.00 90.88 471 ASP A C 1
ATOM 3663 O O . ASP A 1 471 ? 1.515 -21.792 24.166 1.00 90.88 471 ASP A O 1
ATOM 3667 N N . GLN A 1 472 ? 0.810 -20.448 22.511 1.00 91.94 472 GLN A N 1
ATOM 3668 C CA . GLN A 1 472 ? 2.005 -20.637 21.676 1.00 91.94 472 GLN A CA 1
ATOM 3669 C C . GLN A 1 472 ? 3.276 -20.138 22.375 1.00 91.94 472 GLN A C 1
ATOM 3671 O O . GLN A 1 472 ? 4.325 -20.782 22.298 1.00 91.94 472 GLN A O 1
ATOM 3676 N N . THR A 1 473 ? 3.188 -19.018 23.094 1.00 91.38 473 THR A N 1
ATOM 3677 C CA . THR A 1 473 ? 4.301 -18.487 23.891 1.00 91.38 473 THR A CA 1
ATOM 3678 C C . THR A 1 473 ? 4.659 -19.423 25.045 1.00 91.38 473 THR A C 1
ATOM 3680 O O . THR A 1 473 ? 5.836 -19.719 25.249 1.00 91.38 473 THR A O 1
ATOM 3683 N N . ARG A 1 474 ? 3.662 -19.986 25.741 1.00 91.44 474 ARG A N 1
ATOM 3684 C CA . ARG A 1 474 ? 3.871 -20.985 26.803 1.00 91.44 474 ARG A CA 1
ATOM 3685 C C . ARG A 1 474 ? 4.575 -22.238 26.283 1.00 91.44 474 ARG A C 1
ATOM 3687 O O . ARG A 1 474 ? 5.502 -22.720 26.927 1.00 91.44 474 ARG A O 1
ATOM 3694 N N . LEU A 1 475 ? 4.186 -22.726 25.104 1.00 90.31 475 LEU A N 1
ATOM 3695 C CA . LEU A 1 475 ? 4.827 -23.872 24.450 1.00 90.31 475 LEU A CA 1
ATOM 3696 C C . LEU A 1 475 ? 6.284 -23.589 24.051 1.00 90.31 475 LEU A C 1
ATOM 3698 O O . LEU A 1 475 ? 7.126 -24.472 24.192 1.00 90.31 475 LEU A O 1
ATOM 3702 N N . ARG A 1 476 ? 6.595 -22.373 23.579 1.00 91.38 476 ARG A N 1
ATOM 3703 C CA . ARG A 1 476 ? 7.965 -21.969 23.204 1.00 91.38 476 ARG A CA 1
ATOM 3704 C C . ARG A 1 476 ? 8.888 -21.783 24.408 1.00 91.38 476 ARG A C 1
ATOM 3706 O O . ARG A 1 476 ? 10.056 -22.148 24.323 1.00 91.38 476 ARG A O 1
ATOM 3713 N N . LEU A 1 477 ? 8.384 -21.202 25.498 1.00 89.88 477 LEU A N 1
ATOM 3714 C CA . LEU A 1 477 ? 9.188 -20.877 26.682 1.00 89.88 477 LEU A CA 1
ATOM 3715 C C . LEU A 1 477 ? 9.292 -22.039 27.684 1.00 89.88 477 LEU A C 1
ATOM 3717 O O . LEU A 1 477 ? 10.253 -22.094 28.443 1.00 89.88 477 LEU A O 1
ATOM 3721 N N . GLY A 1 478 ? 8.325 -22.964 27.706 1.00 85.88 478 GLY A N 1
ATOM 3722 C CA . GLY A 1 478 ? 8.347 -24.157 28.566 1.00 85.88 478 GLY A CA 1
ATOM 3723 C C . GLY A 1 478 ? 8.153 -23.898 30.069 1.00 85.88 478 GLY A C 1
ATOM 3724 O O . GLY A 1 478 ? 8.205 -24.835 30.864 1.00 85.88 478 GLY A O 1
ATOM 3725 N N . GLU A 1 479 ? 7.913 -22.649 30.469 1.00 86.19 479 GLU A N 1
ATOM 3726 C CA . GLU A 1 479 ? 7.742 -22.212 31.860 1.00 86.19 479 GLU A CA 1
ATOM 3727 C C . GLU A 1 479 ? 6.288 -21.816 32.169 1.00 86.19 479 GLU A C 1
ATOM 3729 O O . GLU A 1 479 ? 5.443 -21.664 31.281 1.00 86.19 479 GLU A O 1
ATOM 3734 N N . LYS A 1 480 ? 5.977 -21.632 33.459 1.00 90.19 480 LYS A N 1
ATOM 3735 C CA . LYS A 1 480 ? 4.701 -21.030 33.868 1.00 90.19 480 LYS A CA 1
ATOM 3736 C C . LYS A 1 480 ? 4.673 -19.567 33.433 1.00 90.19 480 LYS A C 1
ATOM 3738 O O . LYS A 1 480 ? 5.687 -18.884 33.524 1.00 90.19 480 LYS A O 1
ATOM 3743 N N . ILE A 1 481 ? 3.509 -19.083 33.008 1.00 92.38 481 ILE A N 1
ATOM 3744 C CA . ILE A 1 481 ? 3.321 -17.694 32.578 1.00 92.38 481 ILE A CA 1
ATOM 3745 C C . ILE A 1 481 ? 2.324 -16.997 33.501 1.00 92.38 481 ILE A C 1
ATOM 3747 O O . ILE A 1 481 ? 1.242 -17.529 33.747 1.00 92.38 481 ILE A O 1
ATOM 3751 N N . SER A 1 482 ? 2.692 -15.804 33.965 1.00 93.12 482 SER A N 1
ATOM 3752 C CA . SER A 1 482 ? 1.795 -14.823 34.578 1.00 93.12 482 SER A CA 1
ATOM 3753 C C . SER A 1 482 ? 1.542 -13.704 33.571 1.00 93.12 482 SER A C 1
ATOM 3755 O O . SER A 1 482 ? 2.495 -13.194 32.987 1.00 93.12 482 SER A O 1
ATOM 3757 N N . LEU A 1 483 ? 0.282 -13.330 33.349 1.00 94.69 483 LEU A N 1
ATOM 3758 C CA . LEU A 1 483 ? -0.079 -12.281 32.393 1.00 94.69 483 LEU A CA 1
ATOM 3759 C C . LEU A 1 483 ? -0.154 -10.913 33.070 1.00 94.69 483 LEU A C 1
ATOM 3761 O O . LEU A 1 483 ? -0.705 -10.788 34.165 1.00 94.69 483 LEU A O 1
ATOM 3765 N N . VAL A 1 484 ? 0.344 -9.892 32.379 1.00 94.94 484 VAL A N 1
ATOM 3766 C CA . VAL A 1 484 ? 0.096 -8.479 32.688 1.00 94.94 484 VAL A CA 1
ATOM 3767 C C . VAL A 1 484 ? -0.397 -7.779 31.427 1.00 94.94 484 VAL A C 1
ATOM 3769 O O . VAL A 1 484 ? 0.004 -8.140 30.320 1.00 94.94 484 VAL A O 1
ATOM 3772 N N . LEU A 1 485 ? -1.289 -6.807 31.585 1.00 95.31 485 LEU A N 1
ATOM 3773 C CA . LEU A 1 485 ? -1.802 -6.013 30.475 1.00 95.31 485 LEU A CA 1
ATOM 3774 C C . LEU A 1 485 ? -0.914 -4.778 30.279 1.00 95.31 485 LEU A C 1
ATOM 3776 O O . LEU A 1 485 ? -0.490 -4.169 31.261 1.00 95.31 485 LEU A O 1
ATOM 3780 N N . VAL A 1 486 ? -0.659 -4.403 29.030 1.00 94.44 486 VAL A N 1
ATOM 3781 C CA . VAL A 1 486 ? 0.075 -3.185 28.639 1.00 94.44 486 VAL A CA 1
ATOM 3782 C C . VAL A 1 486 ? -0.676 -2.497 27.501 1.00 94.44 486 VAL A C 1
ATOM 3784 O O . VAL A 1 486 ? -1.416 -3.176 26.789 1.00 94.44 486 VAL A O 1
ATOM 3787 N N . THR A 1 487 ? -0.527 -1.181 27.328 1.00 91.19 487 THR A N 1
ATOM 3788 C CA . THR A 1 487 ? -1.151 -0.481 26.188 1.00 91.19 487 THR A CA 1
ATOM 3789 C C . THR A 1 487 ? -0.475 -0.874 24.868 1.00 91.19 487 THR A C 1
ATOM 3791 O O . THR A 1 487 ? 0.667 -1.345 24.868 1.00 91.19 487 THR A O 1
ATOM 3794 N N . GLU A 1 488 ? -1.151 -0.687 23.728 1.00 87.75 488 GLU A N 1
ATOM 3795 C CA . GLU A 1 488 ? -0.523 -0.924 22.414 1.00 87.75 488 GLU A CA 1
ATOM 3796 C C . GLU A 1 488 ? 0.627 0.070 22.183 1.00 87.75 488 GLU A C 1
ATOM 3798 O O . GLU A 1 488 ? 1.691 -0.302 21.684 1.00 87.75 488 GLU A O 1
ATOM 3803 N N . SER A 1 489 ? 0.442 1.304 22.655 1.00 86.50 489 SER A N 1
ATOM 3804 C CA . SER A 1 489 ? 1.431 2.382 22.617 1.00 86.50 489 SER A CA 1
ATOM 3805 C C . SER A 1 489 ? 2.722 2.029 23.379 1.00 86.50 489 SER A C 1
ATOM 3807 O O . SER A 1 489 ? 3.814 2.103 22.809 1.00 86.50 489 SER A O 1
ATOM 3809 N N . ASP A 1 490 ? 2.611 1.579 24.636 1.00 90.38 490 ASP A N 1
ATOM 3810 C CA . ASP A 1 490 ? 3.761 1.188 25.472 1.00 90.38 490 ASP A CA 1
ATOM 3811 C C . ASP A 1 490 ? 4.443 -0.076 24.940 1.00 90.38 490 ASP A C 1
ATOM 3813 O O . ASP A 1 490 ? 5.665 -0.219 25.009 1.00 90.38 490 ASP A O 1
ATOM 3817 N N . PHE A 1 491 ? 3.654 -1.014 24.408 1.00 92.44 491 PHE A N 1
ATOM 3818 C CA . PHE A 1 491 ? 4.158 -2.249 23.821 1.00 92.44 491 PHE A CA 1
ATOM 3819 C C . PHE A 1 491 ? 5.033 -1.971 22.597 1.00 92.44 491 PHE A C 1
ATOM 3821 O O . PHE A 1 491 ? 6.159 -2.465 22.521 1.00 92.44 491 PHE A O 1
ATOM 3828 N N . GLU A 1 492 ? 4.559 -1.140 21.669 1.00 90.19 492 GLU A N 1
ATOM 3829 C CA . GLU A 1 492 ? 5.322 -0.757 20.483 1.00 90.19 492 GLU A CA 1
ATOM 3830 C C . GLU A 1 492 ? 6.551 0.098 20.833 1.00 90.19 492 GLU A C 1
ATOM 3832 O O . GLU A 1 492 ? 7.631 -0.135 20.282 1.00 90.19 492 GLU A O 1
ATOM 3837 N N . ALA A 1 493 ? 6.450 1.000 21.817 1.00 90.19 493 ALA A N 1
ATOM 3838 C CA . ALA A 1 493 ? 7.596 1.749 22.339 1.00 90.19 493 ALA A CA 1
ATOM 3839 C C . ALA A 1 493 ? 8.657 0.835 22.989 1.00 90.19 493 ALA A C 1
ATOM 3841 O O . ALA A 1 493 ? 9.859 1.008 22.759 1.00 90.19 493 ALA A O 1
ATOM 3842 N N . ALA A 1 494 ? 8.236 -0.179 23.752 1.00 92.69 494 ALA A N 1
ATOM 3843 C CA . ALA A 1 494 ? 9.130 -1.170 24.346 1.00 92.69 494 ALA A CA 1
ATOM 3844 C C . ALA A 1 494 ? 9.783 -2.069 23.283 1.00 92.69 494 ALA A C 1
ATOM 3846 O O . ALA A 1 494 ? 10.991 -2.313 23.351 1.00 92.69 494 ALA A O 1
ATOM 3847 N N . LEU A 1 495 ? 9.023 -2.526 22.280 1.00 92.75 495 LEU A N 1
ATOM 3848 C CA . LEU A 1 495 ? 9.562 -3.280 21.146 1.00 92.75 495 LEU A CA 1
ATOM 3849 C C . LEU A 1 495 ? 10.596 -2.462 20.363 1.00 92.75 495 LEU A C 1
ATOM 3851 O O . LEU A 1 495 ? 11.672 -2.979 20.072 1.00 92.75 495 LEU A O 1
ATOM 3855 N N . GLU A 1 496 ? 10.323 -1.188 20.082 1.00 91.88 496 GLU A N 1
ATOM 3856 C CA . GLU A 1 496 ? 11.277 -0.279 19.442 1.00 91.88 496 GLU A CA 1
ATOM 3857 C C . GLU A 1 496 ? 12.539 -0.108 20.306 1.00 91.88 496 GLU A C 1
ATOM 3859 O O . GLU A 1 496 ? 13.651 -0.359 19.839 1.00 91.88 496 GLU A O 1
ATOM 3864 N N . ARG A 1 497 ? 12.396 0.215 21.600 1.00 91.25 497 ARG A N 1
ATOM 3865 C CA . ARG A 1 497 ? 13.524 0.368 22.541 1.00 91.25 497 ARG A CA 1
ATOM 3866 C C . ARG A 1 497 ? 14.408 -0.883 22.627 1.00 91.25 497 ARG A C 1
ATOM 3868 O O . ARG A 1 497 ? 15.627 -0.750 22.738 1.00 91.25 497 ARG A O 1
ATOM 3875 N N . LEU A 1 498 ? 13.819 -2.078 22.581 1.00 92.12 498 LEU A N 1
ATOM 3876 C CA . LEU A 1 498 ? 14.542 -3.350 22.664 1.00 92.12 498 LEU A CA 1
ATOM 3877 C C . LEU A 1 498 ? 15.148 -3.769 21.316 1.00 92.12 498 LEU A C 1
ATOM 3879 O O . LEU A 1 498 ? 16.318 -4.141 21.259 1.00 92.12 498 LEU A O 1
ATOM 3883 N N . PHE A 1 499 ? 14.378 -3.722 20.229 1.00 93.31 499 PHE A N 1
ATOM 3884 C CA . PHE A 1 499 ? 14.723 -4.381 18.966 1.00 93.31 499 PHE A CA 1
ATOM 3885 C C . PHE A 1 499 ? 15.155 -3.433 17.837 1.00 93.31 499 PHE A C 1
ATOM 3887 O O . PHE A 1 499 ? 15.540 -3.927 16.779 1.00 93.31 499 PHE A O 1
ATOM 3894 N N . LYS A 1 500 ? 15.216 -2.109 18.053 1.00 92.62 500 LYS A N 1
ATOM 3895 C CA . LYS A 1 500 ? 15.714 -1.101 17.086 1.00 92.62 500 LYS A CA 1
ATOM 3896 C C . LYS A 1 500 ? 17.001 -1.499 16.353 1.00 92.62 500 LYS A C 1
ATOM 3898 O O . LYS A 1 500 ? 17.121 -1.273 15.153 1.00 92.62 500 LYS A O 1
ATOM 3903 N N . GLY A 1 501 ? 17.963 -2.124 17.040 1.00 91.69 501 GLY A N 1
ATOM 3904 C CA . GLY A 1 501 ? 19.187 -2.634 16.403 1.00 91.69 501 GLY A CA 1
ATOM 3905 C C . GLY A 1 501 ? 18.924 -3.753 15.385 1.00 91.69 501 GLY A C 1
ATOM 3906 O O . GLY A 1 501 ? 19.488 -3.739 14.293 1.00 91.69 501 GLY A O 1
ATOM 3907 N N . SER A 1 502 ? 18.024 -4.682 15.714 1.00 92.12 502 SER A N 1
ATOM 3908 C CA . SER A 1 502 ? 17.580 -5.767 14.833 1.00 92.12 502 SER A CA 1
ATOM 3909 C C . SER A 1 502 ? 16.718 -5.250 13.680 1.00 92.12 502 SER A C 1
ATOM 3911 O O . SER A 1 502 ? 16.903 -5.691 12.551 1.00 92.12 502 SER A O 1
ATOM 3913 N N . TYR A 1 503 ? 15.826 -4.285 13.931 1.00 94.50 503 TYR A N 1
ATOM 3914 C CA . TYR A 1 503 ? 15.003 -3.652 12.893 1.00 94.50 503 TYR A CA 1
ATOM 3915 C C . TYR A 1 503 ? 15.862 -2.890 11.880 1.00 94.50 503 TYR A C 1
ATOM 3917 O O . TYR A 1 503 ? 15.632 -2.979 10.678 1.00 94.50 503 TYR A O 1
ATOM 3925 N N . LEU A 1 504 ? 16.897 -2.191 12.354 1.00 93.44 504 LEU A N 1
ATOM 3926 C CA . LEU A 1 504 ? 17.841 -1.455 11.515 1.00 93.44 504 LEU A CA 1
ATOM 3927 C C . LEU A 1 504 ? 18.753 -2.376 10.692 1.00 93.44 504 LEU A C 1
ATOM 3929 O O . LEU A 1 504 ? 19.091 -2.054 9.553 1.00 93.44 504 LEU A O 1
ATOM 3933 N N . ALA A 1 505 ? 19.148 -3.522 11.255 1.00 92.06 505 ALA A N 1
ATOM 3934 C CA . ALA A 1 505 ? 19.831 -4.570 10.503 1.00 92.06 505 ALA A CA 1
ATOM 3935 C C . ALA A 1 505 ? 18.896 -5.123 9.417 1.00 92.06 505 ALA A C 1
ATOM 3937 O O . ALA A 1 505 ? 19.204 -5.008 8.236 1.00 92.06 505 ALA A O 1
ATOM 3938 N N . GLN A 1 506 ? 17.699 -5.585 9.792 1.00 91.88 506 GLN A N 1
ATOM 3939 C CA . GLN A 1 506 ? 16.693 -6.101 8.861 1.00 91.88 506 GLN A CA 1
ATOM 3940 C C . GLN A 1 506 ? 16.377 -5.101 7.731 1.00 91.88 506 GLN A C 1
ATOM 3942 O O . GLN A 1 506 ? 16.370 -5.480 6.562 1.00 91.88 506 GLN A O 1
ATOM 3947 N N . SER A 1 507 ? 16.207 -3.808 8.029 1.00 94.25 507 SER A N 1
ATOM 3948 C CA . SER A 1 507 ? 15.896 -2.803 7.004 1.00 94.25 507 SER A CA 1
ATOM 3949 C C . SER A 1 507 ? 17.044 -2.499 6.031 1.00 94.25 507 SER A C 1
ATOM 3951 O O . SER A 1 507 ? 16.796 -1.924 4.968 1.00 94.25 507 SER A O 1
ATOM 3953 N N . THR A 1 508 ? 18.281 -2.898 6.362 1.00 92.56 508 THR A N 1
ATOM 3954 C CA . THR A 1 508 ? 19.487 -2.666 5.548 1.00 92.56 508 THR A CA 1
ATOM 3955 C C . THR A 1 508 ? 20.086 -3.930 4.918 1.00 92.56 508 THR A C 1
ATOM 3957 O O . THR A 1 508 ? 20.672 -3.825 3.839 1.00 92.56 508 THR A O 1
ATOM 3960 N N . SER A 1 509 ? 19.947 -5.112 5.531 1.00 89.62 509 SER A N 1
ATOM 3961 C CA . SER A 1 509 ? 20.645 -6.341 5.115 1.00 89.62 509 SER A CA 1
ATOM 3962 C C . SER A 1 509 ? 19.756 -7.520 4.700 1.00 89.62 509 SER A C 1
ATOM 3964 O O . SER A 1 509 ? 20.271 -8.421 4.042 1.00 89.62 509 SER A O 1
ATOM 3966 N N . GLU A 1 510 ? 18.445 -7.517 4.973 1.00 89.50 510 GLU A N 1
ATOM 3967 C CA . GLU A 1 510 ? 17.533 -8.656 4.718 1.00 89.50 510 GLU A CA 1
ATOM 3968 C C . GLU A 1 510 ? 17.649 -9.226 3.287 1.00 89.50 510 GLU A C 1
ATOM 3970 O O . GLU A 1 510 ? 17.866 -10.428 3.09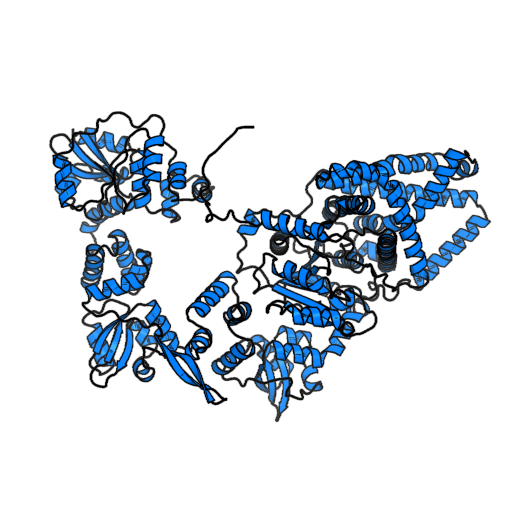6 1.00 89.50 510 GLU A O 1
ATOM 3975 N N . LEU A 1 511 ? 17.571 -8.366 2.261 1.00 92.44 511 LEU A N 1
ATOM 3976 C CA . LEU A 1 511 ? 17.725 -8.776 0.858 1.00 92.44 511 LEU A CA 1
ATOM 3977 C C . LEU A 1 511 ? 19.150 -9.260 0.546 1.00 92.44 511 LEU A C 1
ATOM 3979 O O . LEU A 1 511 ? 19.329 -10.230 -0.189 1.00 92.44 511 LEU A O 1
ATOM 3983 N N . LEU A 1 512 ? 20.168 -8.602 1.105 1.00 90.81 512 LEU A N 1
ATOM 3984 C CA . LEU A 1 512 ? 21.577 -8.938 0.892 1.00 90.81 512 LEU A CA 1
ATOM 3985 C C . LEU A 1 512 ? 21.935 -10.305 1.496 1.00 90.81 512 LEU A C 1
ATOM 3987 O O . LEU A 1 512 ? 22.733 -11.038 0.914 1.00 90.81 512 LEU A O 1
ATOM 3991 N N . GLU A 1 513 ? 21.341 -10.661 2.633 1.00 87.88 513 GLU A N 1
ATOM 3992 C CA . GLU A 1 513 ? 21.542 -11.946 3.305 1.00 87.88 513 GLU A CA 1
ATOM 3993 C C . GLU A 1 513 ? 20.760 -13.075 2.621 1.00 87.88 513 GLU A C 1
ATOM 3995 O O . GLU A 1 513 ? 21.324 -14.139 2.350 1.00 87.88 513 GLU A O 1
ATOM 4000 N N . ARG A 1 514 ? 19.486 -12.843 2.271 1.00 87.25 514 ARG A N 1
ATOM 4001 C CA . ARG A 1 514 ? 18.618 -13.857 1.639 1.00 87.25 514 ARG A CA 1
ATOM 4002 C C . ARG A 1 514 ? 18.912 -14.075 0.155 1.00 87.25 514 ARG A C 1
ATOM 4004 O O . ARG A 1 514 ? 18.800 -15.199 -0.334 1.00 87.25 514 ARG A O 1
ATOM 4011 N N . ALA A 1 515 ? 19.261 -13.019 -0.575 1.00 87.50 515 ALA A N 1
ATOM 4012 C CA . ALA A 1 515 ? 19.474 -13.036 -2.020 1.00 87.50 515 ALA A CA 1
ATOM 4013 C C . ALA A 1 515 ? 20.619 -12.084 -2.443 1.00 87.50 515 ALA A C 1
ATOM 4015 O O . ALA A 1 515 ? 20.399 -11.131 -3.191 1.00 87.50 515 ALA A O 1
ATOM 4016 N N . PRO A 1 516 ? 21.886 -12.359 -2.066 1.00 88.38 516 PRO A N 1
ATOM 4017 C CA . PRO A 1 516 ? 23.028 -11.488 -2.387 1.00 88.38 516 PRO A CA 1
ATOM 4018 C C . PRO A 1 516 ? 23.261 -11.277 -3.892 1.00 88.38 516 PRO A C 1
ATOM 4020 O O . PRO A 1 516 ? 23.914 -10.314 -4.291 1.00 88.38 516 PRO A O 1
ATOM 4023 N N . GLN A 1 517 ? 22.747 -12.178 -4.737 1.00 88.19 517 GLN A N 1
ATOM 4024 C CA . GLN A 1 517 ? 22.798 -12.050 -6.198 1.00 88.19 517 GLN A CA 1
ATOM 4025 C C . GLN A 1 517 ? 21.763 -11.066 -6.759 1.00 88.19 517 GLN A C 1
ATOM 4027 O O . GLN A 1 517 ? 21.922 -10.658 -7.907 1.00 88.19 517 GLN A O 1
ATOM 4032 N N . ASP A 1 518 ? 20.802 -10.625 -5.949 1.00 89.81 518 ASP A N 1
ATOM 4033 C CA . ASP A 1 518 ? 19.717 -9.725 -6.339 1.00 89.81 518 ASP A CA 1
ATOM 4034 C C . ASP A 1 518 ? 19.793 -8.343 -5.654 1.00 89.81 518 ASP A C 1
ATOM 4036 O O . ASP A 1 518 ? 19.029 -7.464 -6.017 1.00 89.81 518 ASP A O 1
ATOM 4040 N N . SER A 1 519 ? 20.735 -8.101 -4.728 1.00 93.44 519 SER A N 1
ATOM 4041 C CA . SER A 1 519 ? 21.011 -6.748 -4.198 1.00 93.44 519 SER A CA 1
ATOM 4042 C C . SER A 1 519 ? 22.116 -6.023 -4.982 1.00 93.44 519 SER A C 1
ATOM 4044 O O . SER A 1 519 ? 23.153 -6.604 -5.342 1.00 93.44 519 SER A O 1
ATOM 4046 N N . ALA A 1 520 ? 21.937 -4.718 -5.187 1.00 92.50 520 ALA A N 1
ATOM 4047 C CA . ALA A 1 520 ? 22.871 -3.780 -5.797 1.00 92.50 520 ALA A CA 1
ATOM 4048 C C . ALA A 1 520 ? 24.083 -3.431 -4.916 1.00 92.50 520 ALA A C 1
ATOM 4050 O O . ALA A 1 520 ? 25.008 -2.799 -5.427 1.00 92.50 520 ALA A O 1
ATOM 4051 N N . PHE A 1 521 ? 24.163 -3.903 -3.658 1.00 90.75 521 PHE A N 1
ATOM 4052 C CA . PHE A 1 521 ? 25.312 -3.705 -2.745 1.00 90.75 521 PHE A CA 1
ATOM 4053 C C . PHE A 1 521 ? 26.690 -3.934 -3.405 1.00 90.75 521 PHE A C 1
ATOM 4055 O O . PHE A 1 521 ? 27.685 -3.304 -3.053 1.00 90.75 521 PHE A O 1
ATOM 4062 N N . ARG A 1 522 ? 26.759 -4.825 -4.404 1.00 88.12 522 ARG A N 1
ATOM 4063 C CA . ARG A 1 522 ? 27.915 -4.988 -5.301 1.00 88.12 522 ARG A CA 1
ATOM 4064 C C . ARG A 1 522 ? 27.516 -4.799 -6.762 1.00 88.12 522 ARG A C 1
ATOM 4066 O O . ARG A 1 522 ? 27.407 -5.788 -7.484 1.00 88.12 522 ARG A O 1
ATOM 4073 N N . VAL A 1 523 ? 27.313 -3.556 -7.203 1.00 86.56 523 VAL A N 1
ATOM 4074 C CA . VAL A 1 523 ? 26.852 -3.204 -8.568 1.00 86.56 523 VAL A CA 1
ATOM 4075 C C . VAL A 1 523 ? 27.470 -4.084 -9.664 1.00 86.56 523 VAL A C 1
ATOM 4077 O O . VAL A 1 523 ? 26.740 -4.690 -10.441 1.00 86.56 523 VAL A O 1
ATOM 4080 N N . LEU A 1 524 ? 28.803 -4.210 -9.692 1.00 90.56 524 LEU A N 1
ATOM 4081 C CA . LEU A 1 524 ? 29.522 -5.026 -10.671 1.00 90.56 524 LEU A CA 1
ATOM 4082 C C . LEU A 1 524 ? 30.242 -6.202 -9.997 1.00 90.56 524 LEU A C 1
ATOM 4084 O O . LEU A 1 524 ? 31.053 -6.017 -9.087 1.00 90.56 524 LEU A O 1
ATOM 4088 N N . THR A 1 525 ? 29.990 -7.427 -10.463 1.00 92.62 525 THR A N 1
ATOM 4089 C CA . THR A 1 525 ? 30.731 -8.609 -9.990 1.00 92.62 525 THR A CA 1
ATOM 4090 C C . THR A 1 525 ? 32.109 -8.714 -10.645 1.00 92.62 525 THR A C 1
ATOM 4092 O O . THR A 1 525 ? 32.328 -8.231 -11.755 1.00 92.62 525 THR A O 1
ATOM 4095 N N . ARG A 1 526 ? 33.051 -9.421 -10.000 1.00 92.25 526 ARG A N 1
ATOM 4096 C CA . ARG A 1 526 ? 34.387 -9.680 -10.579 1.00 92.25 526 ARG A CA 1
ATOM 4097 C C . ARG A 1 526 ? 34.309 -10.391 -11.936 1.00 92.25 526 ARG A C 1
ATOM 4099 O O . ARG A 1 526 ? 35.091 -10.069 -12.821 1.00 92.25 526 ARG A O 1
ATOM 4106 N N . ALA A 1 527 ? 33.362 -11.317 -12.106 1.00 92.88 527 ALA A N 1
ATOM 4107 C CA . ALA A 1 527 ? 33.158 -12.030 -13.366 1.00 92.88 527 ALA A CA 1
ATOM 4108 C C . ALA A 1 527 ? 32.692 -11.085 -14.486 1.00 92.88 527 ALA A C 1
ATOM 4110 O O . ALA A 1 527 ? 33.290 -11.081 -15.558 1.00 92.88 527 ALA A O 1
ATOM 4111 N N . GLN A 1 528 ? 31.701 -10.225 -14.219 1.00 94.31 528 GLN A N 1
ATOM 4112 C CA . GLN A 1 528 ? 31.261 -9.205 -15.178 1.00 94.31 528 GLN A CA 1
ATOM 4113 C C . GLN A 1 528 ? 32.368 -8.189 -15.487 1.00 94.31 528 GLN A C 1
ATOM 4115 O O . GLN A 1 528 ? 32.558 -7.842 -16.644 1.00 94.31 528 GLN A O 1
ATOM 4120 N N . ALA A 1 529 ? 33.140 -7.751 -14.487 1.00 93.50 529 ALA A N 1
ATOM 4121 C CA . ALA A 1 529 ? 34.266 -6.840 -14.696 1.00 93.50 529 ALA A CA 1
ATOM 4122 C C . ALA A 1 529 ? 35.341 -7.445 -15.617 1.00 93.50 529 ALA A C 1
ATOM 4124 O O . ALA A 1 529 ? 35.804 -6.777 -16.539 1.00 93.50 529 ALA A O 1
ATOM 4125 N N . ILE A 1 530 ? 35.697 -8.720 -15.415 1.00 95.88 530 ILE A N 1
ATOM 4126 C CA . ILE A 1 530 ? 36.630 -9.448 -16.290 1.00 95.88 530 ILE A CA 1
ATOM 4127 C C . ILE A 1 530 ? 36.031 -9.631 -17.691 1.00 95.88 530 ILE A C 1
ATOM 4129 O O . ILE A 1 530 ? 36.737 -9.429 -18.675 1.00 95.88 530 ILE A O 1
ATOM 4133 N N . ALA A 1 531 ? 34.740 -9.960 -17.800 1.00 94.81 531 ALA A N 1
ATOM 4134 C CA . ALA A 1 531 ? 34.062 -10.114 -19.085 1.00 94.81 531 ALA A CA 1
ATOM 4135 C C . ALA A 1 531 ? 34.018 -8.795 -19.876 1.00 94.81 531 ALA A C 1
ATOM 4137 O O . ALA A 1 531 ? 34.406 -8.776 -21.041 1.00 94.81 531 ALA A O 1
ATOM 4138 N N . PHE A 1 532 ? 33.628 -7.680 -19.250 1.00 94.56 532 PHE A N 1
ATOM 4139 C CA . PHE A 1 532 ? 33.623 -6.363 -19.892 1.00 94.56 532 PHE A CA 1
ATOM 4140 C C . PHE A 1 532 ? 35.031 -5.877 -20.241 1.00 94.56 532 PHE A C 1
ATOM 4142 O O . PHE A 1 532 ? 35.214 -5.318 -21.318 1.00 94.56 532 PHE A O 1
ATOM 4149 N N . LEU A 1 533 ? 36.038 -6.130 -19.397 1.00 96.00 533 LEU A N 1
ATOM 4150 C CA . LEU A 1 533 ? 37.431 -5.812 -19.725 1.00 96.00 533 LEU A CA 1
ATOM 4151 C C . LEU A 1 533 ? 37.940 -6.656 -20.903 1.00 96.00 533 LEU A C 1
ATOM 4153 O O . LEU A 1 533 ? 38.586 -6.122 -21.799 1.00 96.00 533 LEU A O 1
ATOM 4157 N N . GLY A 1 534 ? 37.621 -7.953 -20.936 1.00 97.44 534 GLY A N 1
ATOM 4158 C CA . GLY A 1 534 ? 37.962 -8.846 -22.044 1.00 97.44 534 GLY A CA 1
ATOM 4159 C C . GLY A 1 534 ? 37.292 -8.437 -23.356 1.00 97.44 534 GLY A C 1
ATOM 4160 O O . GLY A 1 534 ? 37.959 -8.385 -24.387 1.00 97.44 534 GLY A O 1
ATOM 4161 N N . LEU A 1 535 ? 36.006 -8.070 -23.310 1.00 95.81 535 LEU A N 1
ATOM 4162 C CA . LEU A 1 535 ? 35.279 -7.513 -24.453 1.00 95.81 535 LEU A CA 1
ATOM 4163 C C . LEU A 1 535 ? 35.893 -6.185 -24.912 1.00 95.81 535 LEU A C 1
ATOM 4165 O O . LEU A 1 535 ? 36.171 -6.038 -26.094 1.00 95.81 535 LEU A O 1
ATOM 4169 N N . ALA A 1 536 ? 36.180 -5.253 -23.999 1.00 95.62 536 ALA A N 1
ATOM 4170 C CA . ALA A 1 536 ? 36.790 -3.967 -24.335 1.00 95.62 536 ALA A CA 1
ATOM 4171 C C . ALA A 1 536 ? 38.186 -4.126 -24.963 1.00 95.62 536 ALA A C 1
ATOM 4173 O O . ALA A 1 536 ? 38.480 -3.491 -25.974 1.00 95.62 536 ALA A O 1
ATOM 4174 N N . LEU A 1 537 ? 39.033 -5.003 -24.415 1.00 97.25 537 LEU A N 1
ATOM 4175 C CA . LEU A 1 537 ? 40.349 -5.307 -24.984 1.00 97.25 537 LEU A CA 1
ATOM 4176 C C . LEU A 1 537 ? 40.231 -6.005 -26.347 1.00 97.25 537 LEU A C 1
ATOM 4178 O O . LEU A 1 537 ? 40.940 -5.628 -27.275 1.00 97.25 537 LEU A O 1
ATOM 4182 N N . GLY A 1 538 ? 39.315 -6.965 -26.502 1.00 97.19 538 GLY A N 1
ATOM 4183 C CA . GLY A 1 538 ? 39.039 -7.620 -27.785 1.00 97.19 538 GLY A CA 1
ATOM 4184 C C . GLY A 1 538 ? 38.541 -6.641 -28.853 1.00 97.19 538 GLY A C 1
ATOM 4185 O O . GLY A 1 538 ? 39.043 -6.647 -29.974 1.00 97.19 538 GLY A O 1
ATOM 4186 N N . SER A 1 539 ? 37.629 -5.741 -28.481 1.00 95.62 539 SER A N 1
ATOM 4187 C CA . SER A 1 539 ? 37.153 -4.633 -29.314 1.00 95.62 539 SER A CA 1
ATOM 4188 C C . SER A 1 539 ? 38.280 -3.696 -29.743 1.00 95.62 539 SER A C 1
ATOM 4190 O O . SER A 1 539 ? 38.365 -3.356 -30.918 1.00 95.62 539 SER A O 1
ATOM 4192 N N . LEU A 1 540 ? 39.171 -3.299 -28.827 1.00 96.81 540 LEU A N 1
ATOM 4193 C CA . LEU A 1 540 ? 40.322 -2.447 -29.149 1.00 96.81 540 LEU A CA 1
ATOM 4194 C C . LEU A 1 540 ? 41.330 -3.156 -30.068 1.00 96.81 540 LEU A C 1
ATOM 4196 O O . LEU A 1 540 ? 41.863 -2.529 -30.982 1.00 96.81 540 LEU A O 1
ATOM 4200 N N . LEU A 1 541 ? 41.566 -4.456 -29.864 1.00 97.44 541 LEU A N 1
ATOM 4201 C CA . LEU A 1 541 ? 42.439 -5.264 -30.720 1.00 97.44 541 LEU A CA 1
ATOM 4202 C C . LEU A 1 541 ? 41.862 -5.441 -32.131 1.00 97.44 541 LEU A C 1
ATOM 4204 O O . LEU A 1 541 ? 42.606 -5.316 -33.101 1.00 97.44 541 LEU A O 1
ATOM 4208 N N . TRP A 1 542 ? 40.553 -5.682 -32.266 1.00 97.44 542 TRP A N 1
ATOM 4209 C CA . TRP A 1 542 ? 39.901 -5.759 -33.578 1.00 97.44 542 TRP A CA 1
ATOM 4210 C C . TRP A 1 542 ? 39.897 -4.389 -34.264 1.00 97.44 542 TRP A C 1
ATOM 4212 O O . TRP A 1 542 ? 40.342 -4.294 -35.401 1.00 97.44 542 TRP A O 1
ATOM 4222 N N . LEU A 1 543 ? 39.521 -3.314 -33.564 1.00 95.31 543 LEU A N 1
ATOM 4223 C CA . LEU A 1 543 ? 39.568 -1.944 -34.092 1.00 95.31 543 LEU A CA 1
ATOM 4224 C C . LEU A 1 543 ? 40.969 -1.555 -34.610 1.00 95.31 543 LEU A C 1
ATOM 4226 O O . LEU A 1 543 ? 41.075 -0.824 -35.592 1.00 95.31 543 LEU A O 1
ATOM 4230 N N . TRP A 1 544 ? 42.034 -2.045 -33.966 1.00 96.38 544 TRP A N 1
ATOM 4231 C CA . TRP A 1 544 ? 43.420 -1.848 -34.403 1.00 96.38 544 TRP A CA 1
ATOM 4232 C C . TRP A 1 544 ? 43.816 -2.723 -35.605 1.00 96.38 544 TRP A C 1
ATOM 4234 O O . TRP A 1 544 ? 44.557 -2.262 -36.470 1.00 96.38 544 TRP A O 1
ATOM 4244 N N . PHE A 1 545 ? 43.335 -3.968 -35.668 1.00 96.75 545 PHE A N 1
ATOM 4245 C CA . PHE A 1 545 ? 43.656 -4.919 -36.739 1.00 96.75 545 PHE A CA 1
ATOM 4246 C C . PHE A 1 545 ? 42.881 -4.648 -38.041 1.00 96.75 545 PHE A C 1
ATOM 4248 O O . PHE A 1 545 ? 43.468 -4.628 -39.120 1.00 96.75 545 PHE A O 1
ATOM 4255 N N . ASP A 1 546 ? 41.569 -4.434 -37.938 1.00 95.38 546 ASP A N 1
ATOM 4256 C CA . ASP A 1 546 ? 40.679 -4.071 -39.041 1.00 95.38 546 ASP A CA 1
ATOM 4257 C C . ASP A 1 546 ? 39.545 -3.181 -38.519 1.00 95.38 546 ASP A C 1
ATOM 4259 O O . ASP A 1 546 ? 38.475 -3.632 -38.096 1.00 95.38 546 ASP A O 1
ATOM 4263 N N . PHE A 1 547 ? 39.809 -1.878 -38.579 1.00 93.69 547 PHE A N 1
ATOM 4264 C CA . PHE A 1 547 ? 38.881 -0.821 -38.203 1.00 93.69 547 PHE A CA 1
ATOM 4265 C C . PHE A 1 547 ? 37.523 -0.939 -38.914 1.00 93.69 547 PHE A C 1
ATOM 4267 O O . PHE A 1 547 ? 36.477 -0.743 -38.292 1.00 93.69 547 PHE A O 1
ATOM 4274 N N . ASN A 1 548 ? 37.521 -1.255 -40.213 1.00 91.81 548 ASN A N 1
ATOM 4275 C CA . ASN A 1 548 ? 36.312 -1.182 -41.030 1.00 91.81 548 ASN A CA 1
ATOM 4276 C C . ASN A 1 548 ? 35.348 -2.320 -40.691 1.00 91.81 548 ASN A C 1
ATOM 4278 O O . ASN A 1 548 ? 34.175 -2.051 -40.429 1.00 91.81 548 ASN A O 1
ATOM 4282 N N . SER A 1 549 ? 35.817 -3.574 -40.643 1.00 93.81 549 SER A N 1
ATOM 4283 C CA . SER A 1 549 ? 34.925 -4.694 -40.306 1.00 93.81 549 SER A CA 1
ATOM 4284 C C . SER A 1 549 ? 34.386 -4.600 -38.879 1.00 93.81 549 SER A C 1
ATOM 4286 O O . SER A 1 549 ? 33.207 -4.888 -38.663 1.00 93.81 549 SER A O 1
ATOM 4288 N N . TYR A 1 550 ? 35.194 -4.117 -37.927 1.00 95.06 550 TYR A N 1
ATOM 4289 C CA . TYR A 1 550 ? 34.744 -3.893 -36.556 1.00 95.06 550 TYR A CA 1
ATOM 4290 C C . TYR A 1 550 ? 33.621 -2.848 -36.475 1.00 95.06 550 TYR A C 1
ATOM 4292 O O . TYR A 1 550 ? 32.562 -3.127 -35.912 1.00 95.06 550 TYR A O 1
ATOM 4300 N N . ILE A 1 551 ? 33.805 -1.655 -37.058 1.00 93.88 551 ILE A N 1
ATOM 4301 C CA . ILE A 1 551 ? 32.783 -0.597 -36.992 1.00 93.88 551 ILE A CA 1
ATOM 4302 C C . ILE A 1 551 ? 31.514 -1.001 -37.759 1.00 93.88 551 ILE A C 1
ATOM 4304 O O . ILE A 1 551 ? 30.411 -0.760 -37.266 1.00 93.88 551 ILE A O 1
ATOM 4308 N N . ILE A 1 552 ? 31.641 -1.681 -38.906 1.00 94.19 552 ILE A N 1
ATOM 4309 C CA . ILE A 1 552 ? 30.491 -2.232 -39.643 1.00 94.19 552 ILE A CA 1
ATOM 4310 C C . ILE A 1 552 ? 29.721 -3.241 -38.778 1.00 94.19 552 ILE A C 1
ATOM 4312 O O . ILE A 1 552 ? 28.493 -3.176 -38.734 1.00 94.19 552 ILE A O 1
ATOM 4316 N N . LEU A 1 553 ? 30.404 -4.135 -38.049 1.00 94.19 553 LEU A N 1
ATOM 4317 C CA . LEU A 1 553 ? 29.744 -5.071 -37.132 1.00 94.19 553 LEU A CA 1
ATOM 4318 C C . LEU A 1 553 ? 29.023 -4.341 -35.991 1.00 94.19 553 LEU A C 1
ATOM 4320 O O . LEU A 1 553 ? 27.868 -4.654 -35.710 1.00 94.19 553 LEU A O 1
ATOM 4324 N N . ILE A 1 554 ? 29.669 -3.370 -35.342 1.00 93.88 554 ILE A N 1
ATOM 4325 C CA . ILE A 1 554 ? 29.045 -2.607 -34.251 1.00 93.88 554 ILE A CA 1
ATOM 4326 C C . ILE A 1 554 ? 27.808 -1.851 -34.753 1.00 93.88 554 ILE A C 1
ATOM 4328 O O . ILE A 1 554 ? 26.762 -1.913 -34.110 1.00 93.88 554 ILE A O 1
ATOM 4332 N N . ASN A 1 555 ? 27.874 -1.228 -35.933 1.00 93.44 555 ASN A N 1
ATOM 4333 C CA . ASN A 1 555 ? 26.715 -0.589 -36.555 1.00 93.44 555 ASN A CA 1
ATOM 4334 C C . ASN A 1 555 ? 25.627 -1.596 -36.949 1.00 93.44 555 ASN A C 1
ATOM 4336 O O . ASN A 1 555 ? 24.448 -1.293 -36.772 1.00 93.44 555 ASN A O 1
ATOM 4340 N N . ALA A 1 556 ? 25.978 -2.796 -37.423 1.00 93.69 556 ALA A N 1
ATOM 4341 C CA . ALA A 1 556 ? 25.012 -3.860 -37.700 1.00 93.69 556 ALA A CA 1
ATOM 4342 C C . ALA A 1 556 ? 24.269 -4.294 -36.427 1.00 93.69 556 ALA A C 1
ATOM 4344 O O . ALA A 1 556 ? 23.041 -4.375 -36.427 1.00 93.69 556 ALA A O 1
ATOM 4345 N N . LEU A 1 557 ? 25.003 -4.527 -35.333 1.00 94.31 557 LEU A N 1
ATOM 4346 C CA . LEU A 1 557 ? 24.447 -4.929 -34.040 1.00 94.31 557 LEU A CA 1
ATOM 4347 C C . LEU A 1 557 ? 23.581 -3.825 -33.423 1.00 94.31 557 LEU A C 1
ATOM 4349 O O . LEU A 1 557 ? 22.471 -4.108 -32.978 1.00 94.31 557 LEU A O 1
ATOM 4353 N N . ALA A 1 558 ? 24.042 -2.572 -33.446 1.00 92.88 558 ALA A N 1
ATOM 4354 C CA . ALA A 1 558 ? 23.269 -1.428 -32.970 1.00 92.88 558 ALA A CA 1
ATOM 4355 C C . ALA A 1 558 ? 22.000 -1.213 -33.808 1.00 92.88 558 ALA A C 1
ATOM 4357 O O . ALA A 1 558 ? 20.925 -1.013 -33.251 1.00 92.88 558 ALA A O 1
ATOM 4358 N N . THR A 1 559 ? 22.090 -1.325 -35.136 1.00 92.12 559 THR A N 1
ATOM 4359 C CA . THR A 1 559 ? 20.932 -1.207 -36.038 1.00 92.12 559 THR A CA 1
ATOM 4360 C C . THR A 1 559 ? 19.918 -2.324 -35.790 1.00 92.12 559 THR A C 1
ATOM 4362 O O . THR A 1 559 ? 18.726 -2.051 -35.667 1.00 92.12 559 THR A O 1
ATOM 4365 N N . LEU A 1 560 ? 20.373 -3.574 -35.649 1.00 92.56 560 LEU A N 1
ATOM 4366 C CA . LEU A 1 560 ? 19.515 -4.712 -35.306 1.00 92.56 560 LEU A CA 1
ATOM 4367 C C . LEU A 1 560 ? 18.841 -4.518 -33.939 1.00 92.56 560 LEU A C 1
ATOM 4369 O O . LEU A 1 560 ? 17.643 -4.773 -33.806 1.00 92.56 560 LEU A O 1
ATOM 4373 N N . PHE A 1 561 ? 19.585 -4.020 -32.948 1.00 92.62 561 PHE A N 1
ATOM 4374 C CA . PHE A 1 561 ? 19.046 -3.640 -31.645 1.00 92.62 561 PHE A CA 1
ATOM 4375 C C . PHE A 1 561 ? 17.970 -2.551 -31.772 1.00 92.62 561 PHE A C 1
ATOM 4377 O O . PHE A 1 561 ? 16.880 -2.741 -31.240 1.00 92.62 561 PHE A O 1
ATOM 4384 N N . TYR A 1 562 ? 18.219 -1.458 -32.503 1.00 91.56 562 TYR A N 1
ATOM 4385 C CA . TYR A 1 562 ? 17.246 -0.374 -32.687 1.00 91.56 562 TYR A CA 1
ATOM 4386 C C . TYR A 1 562 ? 15.977 -0.838 -33.402 1.00 91.56 562 TYR A C 1
ATOM 4388 O O . TYR A 1 562 ? 14.883 -0.450 -32.992 1.00 91.56 562 TYR A O 1
ATOM 4396 N N . VAL A 1 563 ? 16.100 -1.678 -34.435 1.00 90.88 563 VAL A N 1
ATOM 4397 C CA . VAL A 1 563 ? 14.946 -2.283 -35.117 1.00 90.88 563 VAL A CA 1
ATOM 4398 C C . VAL A 1 563 ? 14.154 -3.146 -34.132 1.00 90.88 563 VAL A C 1
ATOM 4400 O O . VAL A 1 563 ? 12.962 -2.912 -33.960 1.00 90.88 563 VAL A O 1
ATOM 4403 N N . GLY A 1 564 ? 14.806 -4.063 -33.407 1.00 92.25 564 GLY A N 1
ATOM 4404 C CA . GLY A 1 564 ? 14.144 -4.915 -32.412 1.00 92.25 564 GLY A CA 1
ATOM 4405 C C . GLY A 1 564 ? 13.466 -4.127 -31.284 1.00 92.25 564 GLY A C 1
ATOM 4406 O O . GLY A 1 564 ? 12.293 -4.349 -30.999 1.00 92.25 564 GLY A O 1
ATOM 4407 N N . PHE A 1 565 ? 14.171 -3.160 -30.694 1.00 91.38 565 PHE A N 1
ATOM 4408 C CA . PHE A 1 565 ? 13.681 -2.281 -29.628 1.00 91.38 565 PHE A CA 1
ATOM 4409 C C . PHE A 1 565 ? 12.474 -1.448 -30.075 1.00 91.38 565 PHE A C 1
ATOM 4411 O O . PHE A 1 565 ? 11.463 -1.407 -29.373 1.00 91.38 565 PHE A O 1
ATOM 4418 N N . SER A 1 566 ? 12.554 -0.823 -31.255 1.00 90.12 566 SER A N 1
ATOM 4419 C CA . SER A 1 566 ? 11.470 0.011 -31.790 1.00 90.12 566 SER A CA 1
ATOM 4420 C C . SER A 1 566 ? 10.254 -0.837 -32.158 1.00 90.12 566 SER A C 1
ATOM 4422 O O . SER A 1 566 ? 9.137 -0.494 -31.778 1.00 90.12 566 SER A O 1
ATOM 4424 N N . SER A 1 567 ? 10.456 -1.979 -32.828 1.00 90.50 567 SER A N 1
ATOM 4425 C CA . SER A 1 567 ? 9.376 -2.917 -33.153 1.00 90.50 567 SER A CA 1
ATOM 4426 C C . SER A 1 567 ? 8.710 -3.485 -31.899 1.00 90.50 567 SER A C 1
ATOM 4428 O O . SER A 1 567 ? 7.487 -3.587 -31.866 1.00 90.50 567 SER A O 1
ATOM 4430 N N . TYR A 1 568 ? 9.480 -3.809 -30.855 1.00 91.56 568 TYR A N 1
ATOM 4431 C CA . TYR A 1 568 ? 8.940 -4.324 -29.598 1.00 91.56 568 TYR A CA 1
ATOM 4432 C C . TYR A 1 568 ? 8.138 -3.265 -28.830 1.00 91.56 568 TYR A C 1
ATOM 4434 O O . TYR A 1 568 ? 7.007 -3.532 -28.426 1.00 91.56 568 TYR A O 1
ATOM 4442 N N . LYS A 1 569 ? 8.665 -2.039 -28.678 1.00 89.25 569 LYS A N 1
ATOM 4443 C CA . LYS A 1 569 ? 7.921 -0.951 -28.021 1.00 89.25 569 LYS A CA 1
ATOM 4444 C C . LYS A 1 569 ? 6.663 -0.551 -28.802 1.00 89.25 569 LYS A C 1
ATOM 4446 O O . LYS A 1 569 ? 5.622 -0.336 -28.184 1.00 89.25 569 LYS A O 1
ATOM 4451 N N . PHE A 1 570 ? 6.730 -0.520 -30.136 1.00 87.88 570 PHE A N 1
ATOM 4452 C CA . PHE A 1 570 ? 5.560 -0.274 -30.982 1.00 87.88 570 PHE A CA 1
ATOM 4453 C C . PHE A 1 570 ? 4.514 -1.389 -30.853 1.00 87.88 570 PHE A C 1
ATOM 4455 O O . PHE A 1 570 ? 3.337 -1.083 -30.698 1.00 87.88 570 PHE A O 1
ATOM 4462 N N . TYR A 1 571 ? 4.927 -2.663 -30.847 1.00 89.06 571 TYR A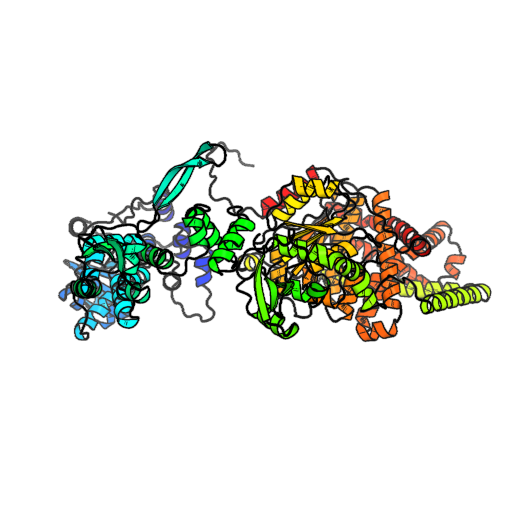 N 1
ATOM 4463 C CA . TYR A 1 571 ? 4.031 -3.803 -30.623 1.00 89.06 571 TYR A CA 1
ATOM 4464 C C . TYR A 1 571 ? 3.254 -3.673 -29.305 1.00 89.06 571 TYR A C 1
ATOM 4466 O O . TYR A 1 571 ? 2.032 -3.795 -29.315 1.00 89.06 571 TYR A O 1
ATOM 4474 N N . LEU A 1 572 ? 3.937 -3.365 -28.194 1.00 88.38 572 LEU A N 1
ATOM 4475 C CA . LEU A 1 572 ? 3.296 -3.218 -26.882 1.00 88.38 572 LEU A CA 1
ATOM 4476 C C . LEU A 1 572 ? 2.243 -2.102 -26.866 1.00 88.38 572 LEU A C 1
ATOM 4478 O O . LEU A 1 572 ? 1.115 -2.339 -26.437 1.00 88.38 572 LEU A O 1
ATOM 4482 N N . VAL A 1 573 ? 2.577 -0.906 -27.367 1.00 84.38 573 VAL A N 1
ATOM 4483 C CA . VAL A 1 573 ? 1.630 0.224 -27.376 1.00 84.38 573 VAL A CA 1
ATOM 4484 C C . VAL A 1 573 ? 0.509 0.025 -28.394 1.00 84.38 573 VAL A C 1
ATOM 4486 O O . VAL A 1 573 ? -0.634 0.344 -28.092 1.00 84.38 573 VAL A O 1
ATOM 4489 N N . TYR A 1 574 ? 0.778 -0.564 -29.561 1.00 83.56 574 TYR A N 1
ATOM 4490 C CA . TYR A 1 574 ? -0.276 -0.922 -30.514 1.00 83.56 574 TYR A CA 1
ATOM 4491 C C . TYR A 1 574 ? -1.287 -1.904 -29.897 1.00 83.56 574 TYR A C 1
ATOM 4493 O O . TYR A 1 574 ? -2.497 -1.740 -30.061 1.00 83.56 574 TYR A O 1
ATOM 4501 N N . HIS A 1 575 ? -0.805 -2.882 -29.125 1.00 81.31 575 HIS A N 1
ATOM 4502 C CA . HIS A 1 575 ? -1.667 -3.827 -28.418 1.00 81.31 575 HIS A CA 1
ATOM 4503 C C . HIS A 1 575 ? -2.462 -3.156 -27.281 1.00 81.31 575 HIS A C 1
ATOM 4505 O O . HIS A 1 575 ? -3.639 -3.463 -27.111 1.00 81.31 575 HIS A O 1
ATOM 4511 N N . ALA A 1 576 ? -1.859 -2.209 -26.552 1.00 82.25 576 ALA A N 1
ATOM 4512 C CA . ALA A 1 576 ? -2.511 -1.437 -25.485 1.00 82.25 576 ALA A CA 1
ATOM 4513 C C . ALA A 1 576 ? -3.485 -0.347 -25.983 1.00 82.25 576 ALA A C 1
ATOM 4515 O O . ALA A 1 576 ? -4.356 0.081 -25.232 1.00 82.25 576 ALA A O 1
ATOM 4516 N N . LEU A 1 577 ? -3.353 0.100 -27.238 1.00 79.12 577 LEU A N 1
ATOM 4517 C CA . LEU A 1 577 ? -4.330 0.962 -27.920 1.00 79.12 577 LEU A CA 1
ATOM 4518 C C . LEU A 1 577 ? -5.524 0.175 -28.474 1.00 79.12 577 LEU A C 1
ATOM 4520 O O . LEU A 1 577 ? -6.593 0.741 -28.674 1.00 79.12 577 LEU A O 1
ATOM 4524 N N . SER A 1 578 ? -5.335 -1.116 -28.757 1.00 69.88 578 SER A N 1
ATOM 4525 C CA . SER A 1 578 ? -6.368 -1.972 -29.356 1.00 69.88 578 SER A CA 1
ATOM 4526 C C . SER A 1 578 ? -7.311 -2.598 -28.322 1.00 69.88 578 SER A C 1
ATOM 4528 O O . SER A 1 578 ? -8.375 -3.089 -28.691 1.00 69.88 578 SER A O 1
ATOM 4530 N N . TYR A 1 579 ? -6.922 -2.600 -27.043 1.00 65.12 579 TYR A N 1
ATOM 4531 C CA . TYR A 1 579 ? -7.649 -3.225 -25.939 1.00 65.12 579 TYR A CA 1
ATOM 4532 C C . TYR A 1 579 ? -7.410 -2.444 -24.639 1.00 65.12 579 TYR A C 1
ATOM 4534 O O . TYR A 1 579 ? -6.266 -2.109 -24.327 1.00 65.12 579 TYR A O 1
ATOM 4542 N N . ASN A 1 580 ? -8.453 -2.226 -23.832 1.00 66.06 580 ASN A N 1
ATOM 4543 C CA . ASN A 1 580 ? -8.283 -1.732 -22.463 1.00 66.06 580 ASN A CA 1
ATOM 4544 C C . ASN A 1 580 ? -7.678 -2.849 -21.597 1.00 66.06 580 ASN A C 1
ATOM 4546 O O . ASN A 1 580 ? -8.389 -3.708 -21.088 1.00 66.06 580 ASN A O 1
ATOM 4550 N N . MET A 1 581 ? -6.348 -2.846 -21.469 1.00 77.50 581 MET A N 1
ATOM 4551 C CA . MET A 1 581 ? -5.574 -3.841 -20.706 1.00 77.50 581 MET A CA 1
ATOM 4552 C C . MET A 1 581 ? -5.392 -3.480 -19.217 1.00 77.50 581 MET A C 1
ATOM 4554 O O . MET A 1 581 ? -4.562 -4.073 -18.530 1.00 77.50 581 MET A O 1
ATOM 4558 N N . GLU A 1 582 ? -6.125 -2.482 -18.733 1.00 85.25 582 GLU A N 1
ATOM 4559 C CA . GLU A 1 582 ? -6.094 -1.996 -17.350 1.00 85.25 582 GLU A CA 1
ATOM 4560 C C . GLU A 1 582 ? -7.201 -2.669 -16.534 1.00 85.25 582 GLU A C 1
ATOM 4562 O O . GLU A 1 582 ? -8.266 -2.995 -17.058 1.00 85.25 582 GLU A O 1
ATOM 4567 N N . MET A 1 583 ? -6.967 -2.864 -15.237 1.00 87.12 583 MET A N 1
ATOM 4568 C CA . MET A 1 583 ? -8.021 -3.254 -14.307 1.00 87.12 583 MET A CA 1
ATOM 4569 C C . MET A 1 583 ? -8.899 -2.040 -14.021 1.00 87.12 583 MET A C 1
ATOM 4571 O O . MET A 1 583 ? -8.536 -1.173 -13.228 1.00 87.12 583 MET A O 1
ATOM 4575 N N . THR A 1 584 ? -10.060 -1.989 -14.665 1.00 86.56 584 THR A N 1
ATOM 4576 C CA . THR A 1 584 ? -11.120 -1.041 -14.326 1.00 86.56 584 THR A CA 1
ATOM 4577 C C . THR A 1 584 ? -11.920 -1.551 -13.127 1.00 86.56 584 THR A C 1
ATOM 4579 O O . THR A 1 584 ? -12.190 -2.753 -12.991 1.00 86.56 584 THR A O 1
ATOM 4582 N N . VAL A 1 585 ? -12.331 -0.623 -12.270 1.00 90.12 585 VAL A N 1
ATOM 4583 C CA . VAL A 1 585 ? -13.307 -0.855 -11.203 1.00 90.12 585 VAL A CA 1
ATOM 4584 C C . VAL A 1 585 ? -14.437 0.133 -11.432 1.00 90.12 585 VAL A C 1
ATOM 4586 O O . VAL A 1 585 ? -14.175 1.325 -11.578 1.00 90.12 585 VAL A O 1
ATOM 4589 N N . SER A 1 586 ? -15.663 -0.367 -11.554 1.00 88.94 586 SER A N 1
ATOM 4590 C CA . SER A 1 586 ? -16.824 0.477 -11.809 1.00 88.94 586 SER A CA 1
ATOM 4591 C C . SER A 1 586 ? -17.326 1.132 -10.512 1.00 88.94 586 SER A C 1
ATOM 4593 O O . SER A 1 586 ? -17.057 0.613 -9.423 1.00 88.94 586 SER A O 1
ATOM 4595 N N . PRO A 1 587 ? -18.061 2.257 -10.592 1.00 88.06 587 PRO A N 1
ATOM 4596 C CA . PRO A 1 587 ? -18.668 2.878 -9.416 1.00 88.06 587 PRO A CA 1
ATOM 4597 C C . PRO A 1 587 ? -19.578 1.912 -8.646 1.00 88.06 587 PRO A C 1
ATOM 4599 O O . PRO A 1 587 ? -19.506 1.850 -7.424 1.00 88.06 587 PRO A O 1
ATOM 4602 N N . GLU A 1 588 ? -20.352 1.079 -9.346 1.00 87.00 588 GLU A N 1
ATOM 4603 C CA . GLU A 1 588 ? -21.245 0.090 -8.731 1.00 87.00 588 GLU A CA 1
ATOM 4604 C C . GLU A 1 588 ? -20.470 -0.969 -7.933 1.00 87.00 588 GLU A C 1
ATOM 4606 O O . GLU A 1 588 ? -20.922 -1.424 -6.883 1.00 87.00 588 GLU A O 1
ATOM 4611 N N . GLU A 1 589 ? -19.276 -1.354 -8.396 1.00 88.62 589 GLU A N 1
ATOM 4612 C CA . GLU A 1 589 ? -18.406 -2.269 -7.657 1.00 88.62 589 GLU A CA 1
ATOM 4613 C C . GLU A 1 589 ? -17.822 -1.606 -6.403 1.00 88.62 589 GLU A C 1
ATOM 4615 O O . GLU A 1 589 ? -17.715 -2.278 -5.378 1.00 88.62 589 GLU A O 1
ATOM 4620 N N . LEU A 1 590 ? -17.494 -0.307 -6.445 1.00 90.38 590 LEU A N 1
ATOM 4621 C CA . LEU A 1 590 ? -17.054 0.453 -5.267 1.00 90.38 590 LEU A CA 1
ATOM 4622 C C . LEU A 1 590 ? -18.179 0.613 -4.237 1.00 90.38 590 LEU A C 1
ATOM 4624 O O . LEU A 1 590 ? -17.943 0.394 -3.051 1.00 90.38 590 LEU A O 1
ATOM 4628 N N . GLU A 1 591 ? -19.398 0.931 -4.680 1.00 86.50 591 GLU A N 1
ATOM 4629 C CA . GLU A 1 591 ? -20.591 1.018 -3.825 1.00 86.50 591 GLU A CA 1
ATOM 4630 C C . GLU A 1 591 ? -20.982 -0.341 -3.220 1.00 86.50 591 GLU A C 1
ATOM 4632 O O . GLU A 1 591 ? -21.545 -0.394 -2.126 1.00 86.50 591 GLU A O 1
ATOM 4637 N N . SER A 1 592 ? -20.656 -1.450 -3.896 1.00 88.62 592 SER A N 1
ATOM 4638 C CA . SER A 1 592 ? -20.907 -2.806 -3.390 1.00 88.62 592 SER A CA 1
ATOM 4639 C C . SER A 1 592 ? -19.948 -3.264 -2.280 1.00 88.62 592 SER A C 1
ATOM 4641 O O . SER A 1 592 ? -20.203 -4.292 -1.646 1.00 88.62 592 SER A O 1
ATOM 4643 N N . LEU A 1 593 ? -18.847 -2.539 -2.037 1.00 91.06 593 LEU A N 1
ATOM 4644 C CA . LEU A 1 593 ? -17.882 -2.885 -0.994 1.00 91.06 593 LEU A CA 1
ATOM 4645 C C . LEU A 1 593 ? -18.454 -2.597 0.397 1.00 91.06 593 LEU A C 1
ATOM 4647 O O . LEU A 1 593 ? -18.713 -1.453 0.764 1.00 91.06 593 LEU A O 1
ATOM 4651 N N . ASP A 1 594 ? -18.569 -3.641 1.215 1.00 90.00 594 ASP A N 1
ATOM 4652 C CA . ASP A 1 594 ? -18.926 -3.491 2.620 1.00 90.00 594 ASP A CA 1
ATOM 4653 C C . ASP A 1 594 ? -17.703 -3.054 3.445 1.00 90.00 594 ASP A C 1
ATOM 4655 O O . ASP A 1 594 ? -16.697 -3.768 3.538 1.00 90.00 594 ASP A O 1
ATOM 4659 N N . ASP A 1 595 ? -17.808 -1.899 4.105 1.00 90.44 595 ASP A N 1
ATOM 4660 C CA . ASP A 1 595 ? -16.800 -1.372 5.034 1.00 90.44 595 ASP A CA 1
ATOM 4661 C C . ASP A 1 595 ? -16.413 -2.375 6.142 1.00 90.44 595 ASP A C 1
ATOM 4663 O O . ASP A 1 595 ? -15.325 -2.259 6.720 1.00 90.44 595 ASP A O 1
ATOM 4667 N N . ARG A 1 596 ? -17.255 -3.377 6.449 1.00 90.19 596 ARG A N 1
ATOM 4668 C CA . ARG A 1 596 ? -16.962 -4.489 7.373 1.00 90.19 596 ARG A CA 1
ATOM 4669 C C . ARG A 1 596 ? -15.926 -5.466 6.836 1.00 90.19 596 ARG A C 1
ATOM 4671 O O . ARG A 1 596 ? -15.103 -5.931 7.627 1.00 90.19 596 ARG A O 1
ATOM 4678 N N . ASP A 1 597 ? -15.908 -5.700 5.530 1.00 91.94 597 ASP A N 1
ATOM 4679 C CA . ASP A 1 597 ? -15.087 -6.730 4.883 1.00 91.94 597 ASP A CA 1
ATOM 4680 C C . ASP A 1 597 ? -13.760 -6.179 4.335 1.00 91.94 597 ASP A C 1
ATOM 4682 O O . ASP A 1 597 ? -12.821 -6.941 4.109 1.00 91.94 597 ASP A O 1
ATOM 4686 N N . LEU A 1 598 ? -13.629 -4.851 4.206 1.00 95.56 598 LEU A N 1
ATOM 4687 C CA . LEU A 1 598 ? -12.361 -4.198 3.854 1.00 95.56 598 LEU A CA 1
ATOM 4688 C C . LEU A 1 598 ? -11.213 -4.622 4.805 1.00 95.56 598 LEU A C 1
ATOM 4690 O O . LEU A 1 598 ? -11.405 -4.617 6.024 1.00 95.56 598 LEU A O 1
ATOM 4694 N N . PRO A 1 599 ? -10.006 -4.955 4.321 1.00 96.06 599 PRO A N 1
ATOM 4695 C CA . PRO A 1 599 ? -8.884 -5.307 5.192 1.00 96.06 599 PRO A CA 1
ATOM 4696 C C . PRO A 1 599 ? -8.261 -4.073 5.865 1.00 96.06 599 PRO A C 1
ATOM 4698 O O . PRO A 1 599 ? -8.578 -2.928 5.537 1.00 96.06 599 PRO A O 1
ATOM 4701 N N . VAL A 1 600 ? -7.325 -4.288 6.795 1.00 96.00 600 VAL A N 1
ATOM 4702 C CA . VAL A 1 600 ? -6.442 -3.203 7.257 1.00 96.00 600 VAL A CA 1
ATOM 4703 C C . VAL A 1 600 ? -5.459 -2.855 6.136 1.00 96.00 600 VAL A C 1
ATOM 4705 O O . VAL A 1 600 ? -4.879 -3.757 5.523 1.00 96.00 600 VAL A O 1
ATOM 4708 N N . TYR A 1 601 ? -5.254 -1.562 5.889 1.00 98.00 601 TYR A N 1
ATOM 4709 C CA . TYR A 1 601 ? -4.395 -1.044 4.824 1.00 98.00 601 TYR A CA 1
ATOM 4710 C C . TYR A 1 601 ? -3.278 -0.170 5.414 1.00 98.00 601 TYR A C 1
ATOM 4712 O O . TYR A 1 601 ? -3.562 0.842 6.054 1.00 98.00 601 TYR A O 1
ATOM 4720 N N . THR A 1 602 ? -2.008 -0.535 5.191 1.00 98.56 602 THR A N 1
ATOM 4721 C CA . THR A 1 602 ? -0.856 0.287 5.608 1.00 98.56 602 THR A CA 1
ATOM 4722 C C . THR A 1 602 ? -0.403 1.228 4.495 1.00 98.56 602 THR A C 1
ATOM 4724 O O . THR A 1 602 ? -0.144 0.791 3.371 1.00 98.56 602 THR A O 1
ATOM 4727 N N . LEU A 1 603 ? -0.236 2.507 4.824 1.00 98.19 603 LEU A N 1
ATOM 4728 C CA . LEU A 1 603 ? 0.364 3.519 3.951 1.00 98.19 603 LEU A CA 1
ATOM 4729 C C . LEU A 1 603 ? 1.746 3.875 4.507 1.00 98.19 603 LEU A C 1
ATOM 4731 O O . LEU A 1 603 ? 1.863 4.228 5.677 1.00 98.19 603 LEU A O 1
ATOM 4735 N N . LEU A 1 604 ? 2.791 3.780 3.689 1.00 98.00 604 LEU A N 1
ATOM 4736 C CA . LEU A 1 604 ? 4.165 4.124 4.051 1.00 98.00 604 LEU A CA 1
ATOM 4737 C C . LEU A 1 604 ? 4.536 5.466 3.416 1.00 98.00 604 LEU A C 1
ATOM 4739 O O . LEU A 1 604 ? 4.641 5.556 2.195 1.00 98.00 604 LEU A O 1
ATOM 4743 N N . ILE A 1 605 ? 4.748 6.486 4.249 1.00 96.31 605 ILE A N 1
ATOM 4744 C CA . ILE A 1 605 ? 4.991 7.870 3.825 1.00 96.31 605 ILE A CA 1
ATOM 4745 C C . ILE A 1 605 ? 6.420 8.284 4.230 1.00 96.31 605 ILE A C 1
ATOM 4747 O O . ILE A 1 605 ? 6.620 8.776 5.345 1.00 96.31 605 ILE A O 1
ATOM 4751 N N . PRO A 1 606 ? 7.454 8.022 3.406 1.00 94.31 606 PRO A N 1
ATOM 4752 C CA . PRO A 1 606 ? 8.820 8.465 3.674 1.00 94.31 606 PRO A CA 1
ATOM 4753 C C . PRO A 1 606 ? 8.947 9.990 3.567 1.00 94.31 606 PRO A C 1
ATOM 4755 O O . PRO A 1 606 ? 8.850 10.542 2.478 1.00 94.31 606 PRO A O 1
ATOM 4758 N N . ALA A 1 607 ? 9.233 10.649 4.693 1.00 92.00 607 ALA A N 1
ATOM 4759 C CA . ALA A 1 607 ? 9.402 12.098 4.781 1.00 92.00 607 ALA A CA 1
ATOM 4760 C C . ALA A 1 607 ? 10.814 12.461 5.283 1.00 92.00 607 ALA A C 1
ATOM 4762 O O . ALA A 1 607 ? 11.235 12.062 6.373 1.00 92.00 607 ALA A O 1
ATOM 4763 N N . TYR A 1 608 ? 11.571 13.225 4.494 1.00 89.75 608 TYR A N 1
ATOM 4764 C CA . TYR A 1 608 ? 12.907 13.712 4.833 1.00 89.75 608 TYR A CA 1
ATOM 4765 C C . TYR A 1 608 ? 13.197 15.096 4.239 1.00 89.75 608 TYR A C 1
ATOM 4767 O O . TYR A 1 608 ? 13.542 15.236 3.060 1.00 89.75 608 TYR A O 1
ATOM 4775 N N . LYS A 1 609 ? 13.209 16.108 5.109 1.00 88.50 609 LYS A N 1
ATOM 4776 C CA . LYS A 1 609 ? 13.301 17.544 4.808 1.00 88.50 609 LYS A CA 1
ATOM 4777 C C . LYS A 1 609 ? 12.110 18.036 3.989 1.00 88.50 609 LYS A C 1
ATOM 4779 O O . LYS A 1 609 ? 12.288 18.655 2.943 1.00 88.50 609 LYS A O 1
ATOM 4784 N N . GLU A 1 610 ? 10.917 17.728 4.490 1.00 85.69 610 GLU A N 1
ATOM 4785 C CA . GLU A 1 610 ? 9.613 18.073 3.904 1.00 85.69 610 GLU A CA 1
ATOM 4786 C C . GLU A 1 610 ? 8.685 18.785 4.912 1.00 85.69 610 GLU A C 1
ATOM 4788 O O . GLU A 1 610 ? 7.479 18.867 4.705 1.00 85.69 610 GLU A O 1
ATOM 4793 N N . ALA A 1 611 ? 9.241 19.351 5.992 1.00 86.94 611 ALA A N 1
ATOM 4794 C CA . ALA A 1 611 ? 8.494 20.050 7.045 1.00 86.94 611 ALA A CA 1
ATOM 4795 C C . ALA A 1 611 ? 7.498 21.118 6.539 1.00 86.94 611 ALA A C 1
ATOM 4797 O O . ALA A 1 611 ? 6.469 21.329 7.174 1.00 86.94 611 ALA A O 1
ATOM 4798 N N . GLU A 1 612 ? 7.798 21.778 5.414 1.00 84.00 612 GLU A N 1
ATOM 4799 C CA . GLU A 1 612 ? 6.950 22.816 4.808 1.00 84.00 612 GLU A CA 1
ATOM 4800 C C . GLU A 1 612 ? 5.696 22.243 4.119 1.00 84.00 612 GLU A C 1
ATOM 4802 O O . GLU A 1 612 ? 4.628 22.834 4.236 1.00 84.00 612 GLU A O 1
ATOM 4807 N N . VAL A 1 613 ? 5.801 21.085 3.451 1.00 82.56 613 VAL A N 1
ATOM 4808 C CA . VAL A 1 613 ? 4.701 20.465 2.674 1.00 82.56 613 VAL A CA 1
ATOM 4809 C C . VAL A 1 613 ? 3.926 19.400 3.458 1.00 82.56 613 VAL A C 1
ATOM 4811 O O . VAL A 1 613 ? 2.789 19.070 3.121 1.00 82.56 613 VAL A O 1
ATOM 4814 N N . LEU A 1 614 ? 4.515 18.876 4.539 1.00 86.81 614 LEU A N 1
ATOM 4815 C CA . LEU A 1 614 ? 3.940 17.789 5.333 1.00 86.81 614 LEU A CA 1
ATOM 4816 C C . LEU A 1 614 ? 2.487 18.044 5.803 1.00 86.81 614 LEU A C 1
ATOM 4818 O O . LEU A 1 614 ? 1.685 17.119 5.689 1.00 86.81 614 LEU A O 1
ATOM 4822 N N . PRO A 1 615 ? 2.081 19.235 6.296 1.00 87.25 615 PRO A N 1
ATOM 4823 C CA . PRO A 1 615 ? 0.706 19.444 6.763 1.00 87.25 615 PRO A CA 1
ATOM 4824 C C . PRO A 1 615 ? -0.354 19.295 5.660 1.00 87.25 615 PRO A C 1
ATOM 4826 O O . PRO A 1 615 ? -1.458 18.817 5.931 1.00 87.25 615 PRO A O 1
ATOM 4829 N N . GLU A 1 616 ? -0.028 19.677 4.423 1.00 84.38 616 GLU A N 1
ATOM 4830 C CA . GLU A 1 616 ? -0.926 19.555 3.268 1.00 84.38 616 GLU A CA 1
ATOM 4831 C C . GLU A 1 616 ? -1.066 18.090 2.846 1.00 84.38 616 GLU A C 1
ATOM 4833 O O . GLU A 1 616 ? -2.190 17.602 2.702 1.00 84.38 616 GLU A O 1
ATOM 4838 N N . LEU A 1 617 ? 0.055 17.361 2.781 1.00 85.81 617 LEU A N 1
ATOM 4839 C CA . LEU A 1 617 ? 0.091 15.917 2.540 1.00 85.81 617 LEU A CA 1
ATOM 4840 C C . LEU A 1 617 ? -0.742 15.142 3.570 1.00 85.81 617 LEU A C 1
ATOM 4842 O O . LEU A 1 617 ? -1.610 14.358 3.197 1.00 85.81 617 LEU A O 1
ATOM 4846 N N . LEU A 1 618 ? -0.518 15.362 4.872 1.00 90.38 618 LEU A N 1
ATOM 4847 C CA . LEU A 1 618 ? -1.265 14.659 5.925 1.00 90.38 618 LEU A CA 1
ATOM 4848 C C . LEU A 1 618 ? -2.769 14.962 5.844 1.00 90.38 618 LEU A C 1
ATOM 4850 O O . LEU A 1 618 ? -3.595 14.071 6.049 1.00 90.38 618 LEU A O 1
ATOM 4854 N N . SER A 1 619 ? -3.126 16.192 5.470 1.00 89.19 619 SER A N 1
ATOM 4855 C CA . SER A 1 619 ? -4.518 16.589 5.244 1.00 89.19 619 SER A CA 1
ATOM 4856 C C . SER A 1 619 ? -5.128 15.914 4.009 1.00 89.19 619 SER A C 1
ATOM 4858 O O . SER A 1 619 ? -6.296 15.537 4.058 1.00 89.19 619 SER A O 1
ATOM 4860 N N . ALA A 1 620 ? -4.363 15.715 2.930 1.00 87.19 620 ALA A N 1
ATOM 4861 C CA . ALA A 1 620 ? -4.800 14.976 1.744 1.00 87.19 620 ALA A CA 1
ATOM 4862 C C . ALA A 1 620 ? -4.975 13.475 2.029 1.00 87.19 620 ALA A C 1
ATOM 4864 O O . ALA A 1 620 ? -6.019 12.909 1.712 1.00 87.19 620 ALA A O 1
ATOM 4865 N N . LEU A 1 621 ? -4.016 12.845 2.714 1.00 91.44 621 LEU A N 1
ATOM 4866 C CA . LEU A 1 621 ? -4.095 11.434 3.108 1.00 91.44 621 LEU A CA 1
ATOM 4867 C C . LEU A 1 621 ? -5.267 11.155 4.067 1.00 91.44 621 LEU A C 1
ATOM 4869 O O . LEU A 1 621 ? -5.888 10.099 3.992 1.00 91.44 621 LEU A O 1
ATOM 4873 N N . ASN A 1 622 ? -5.623 12.116 4.926 1.00 90.88 622 ASN A N 1
ATOM 4874 C CA . ASN A 1 622 ? -6.795 12.033 5.805 1.00 90.88 622 ASN A CA 1
ATOM 4875 C C . ASN A 1 622 ? -8.144 12.202 5.058 1.00 90.88 622 ASN A C 1
ATOM 4877 O O . ASN A 1 622 ? -9.194 12.011 5.668 1.00 90.88 622 ASN A O 1
ATOM 4881 N N . ARG A 1 623 ? -8.141 12.565 3.764 1.00 90.31 623 ARG A N 1
ATOM 4882 C CA . ARG A 1 623 ? -9.341 12.627 2.900 1.00 90.31 623 ARG A CA 1
ATOM 4883 C C . ARG A 1 623 ? -9.562 11.370 2.047 1.00 90.31 623 ARG A C 1
ATOM 4885 O O . ARG A 1 623 ? -10.546 11.326 1.319 1.00 90.31 623 ARG A O 1
ATOM 4892 N N . LEU A 1 624 ? -8.681 10.367 2.118 1.00 94.19 624 LEU A N 1
ATOM 4893 C CA . LEU A 1 624 ? -8.863 9.101 1.399 1.00 94.19 624 LEU A CA 1
ATOM 4894 C C . LEU A 1 624 ? -10.171 8.410 1.827 1.00 94.19 624 LEU A C 1
ATOM 4896 O O . LEU A 1 624 ? -10.445 8.273 3.020 1.00 94.19 624 LEU A O 1
ATOM 4900 N N . ASP A 1 625 ? -10.952 7.936 0.856 1.00 94.62 625 ASP A N 1
ATOM 4901 C CA . ASP A 1 625 ? -12.194 7.195 1.080 1.00 94.62 625 ASP A CA 1
ATOM 4902 C C . ASP A 1 625 ? -11.888 5.747 1.488 1.00 94.62 625 ASP A C 1
ATOM 4904 O O . ASP A 1 625 ? -11.921 4.795 0.703 1.00 94.62 625 ASP A O 1
ATOM 4908 N N . TYR A 1 626 ? -11.544 5.589 2.761 1.00 95.50 626 TYR A N 1
ATOM 4909 C CA . TYR A 1 626 ? -11.364 4.303 3.413 1.00 95.50 626 TYR A CA 1
ATOM 4910 C C . TYR A 1 626 ? -11.670 4.451 4.908 1.00 95.50 626 TYR A C 1
ATOM 4912 O O . TYR A 1 626 ? -11.315 5.477 5.493 1.00 95.50 626 TYR A O 1
ATOM 4920 N N . PRO A 1 627 ? -12.276 3.455 5.581 1.00 93.44 627 PRO A N 1
ATOM 4921 C CA . PRO A 1 627 ? -12.586 3.567 7.002 1.00 93.44 627 PRO A CA 1
ATOM 4922 C C . PRO A 1 627 ? -11.341 3.901 7.842 1.00 93.44 627 PRO A C 1
ATOM 4924 O O . PRO A 1 627 ? -10.426 3.074 7.907 1.00 93.44 627 PRO A O 1
ATOM 4927 N N . PRO A 1 628 ? -11.299 5.036 8.575 1.00 92.44 628 PRO A N 1
ATOM 4928 C CA . PRO A 1 628 ? -10.126 5.415 9.370 1.00 92.44 628 PRO A CA 1
ATOM 4929 C C . PRO A 1 628 ? -9.747 4.368 10.423 1.00 92.44 628 PRO A C 1
ATOM 4931 O O . PRO A 1 628 ? -8.585 4.203 10.766 1.00 92.44 628 PRO A O 1
ATOM 4934 N N . THR A 1 629 ? -10.722 3.578 10.887 1.00 91.12 629 THR A N 1
ATOM 4935 C CA . THR A 1 629 ? -10.504 2.453 11.809 1.00 91.12 629 THR A CA 1
ATOM 4936 C C . THR A 1 629 ? -9.759 1.261 11.188 1.00 91.12 629 THR A C 1
ATOM 4938 O O . THR A 1 629 ? -9.477 0.302 11.902 1.00 91.12 629 THR A O 1
ATOM 4941 N N . LYS A 1 630 ? -9.504 1.285 9.875 1.00 94.31 630 LYS A N 1
ATOM 4942 C CA . LYS A 1 630 ? -8.793 0.267 9.086 1.00 94.31 630 LYS A CA 1
ATOM 4943 C C . LYS A 1 630 ? -7.596 0.835 8.311 1.00 94.31 630 LYS A C 1
ATOM 4945 O O . LYS A 1 630 ? -6.925 0.078 7.611 1.00 94.31 630 LYS A O 1
ATOM 4950 N N . LEU A 1 631 ? -7.308 2.129 8.449 1.00 95.75 631 LEU A N 1
ATOM 4951 C CA . LEU A 1 631 ? -6.085 2.739 7.934 1.00 95.75 631 LEU A CA 1
ATOM 4952 C C . LEU A 1 631 ? -4.957 2.645 8.966 1.00 95.75 631 LEU A C 1
ATOM 4954 O O . LEU A 1 631 ? -5.162 2.809 10.166 1.00 95.75 631 LEU A O 1
ATOM 4958 N N . ASP A 1 632 ? -3.754 2.393 8.469 1.00 95.69 632 ASP A N 1
ATOM 4959 C CA . ASP A 1 632 ? -2.508 2.329 9.227 1.00 95.69 632 ASP A CA 1
ATOM 4960 C C . ASP A 1 632 ? -1.479 3.213 8.509 1.00 95.69 632 ASP A C 1
ATOM 4962 O O . ASP A 1 632 ? -0.627 2.733 7.762 1.00 95.69 632 ASP A O 1
ATOM 4966 N N . ILE A 1 633 ? -1.615 4.534 8.652 1.00 96.88 633 ILE A N 1
ATOM 4967 C CA . ILE A 1 633 ? -0.760 5.505 7.960 1.00 96.88 633 ILE A CA 1
ATOM 4968 C C . ILE A 1 633 ? 0.511 5.693 8.780 1.00 96.88 633 ILE A C 1
ATOM 4970 O O . ILE A 1 633 ? 0.446 6.101 9.935 1.00 96.88 633 ILE A O 1
ATOM 4974 N N . GLN A 1 634 ? 1.670 5.391 8.203 1.00 96.94 634 GLN A N 1
ATOM 4975 C CA . GLN A 1 634 ? 2.962 5.431 8.880 1.00 96.94 634 GLN A CA 1
ATOM 4976 C C . GLN A 1 634 ? 3.853 6.492 8.242 1.00 96.94 634 GLN A C 1
ATOM 4978 O O . GLN A 1 634 ? 4.314 6.338 7.110 1.00 96.94 634 GLN A O 1
ATOM 4983 N N . VAL A 1 635 ? 4.107 7.569 8.985 1.00 96.75 635 VAL A N 1
ATOM 4984 C CA . VAL A 1 635 ? 4.964 8.673 8.540 1.00 96.75 635 VAL A CA 1
ATOM 4985 C C . VAL A 1 635 ? 6.388 8.385 8.999 1.00 96.75 635 VAL A C 1
ATOM 4987 O O . VAL A 1 635 ? 6.680 8.358 10.199 1.00 96.75 635 VAL A O 1
ATOM 4990 N N . LEU A 1 636 ? 7.256 8.100 8.029 1.00 96.44 636 LEU A N 1
ATOM 4991 C CA . LEU A 1 636 ? 8.599 7.567 8.233 1.00 96.44 636 LEU A CA 1
ATOM 4992 C C . LEU A 1 636 ? 9.603 8.722 8.178 1.00 96.44 636 LEU A C 1
ATOM 4994 O O . LEU A 1 636 ? 9.995 9.158 7.097 1.00 96.44 636 LEU A O 1
ATOM 4998 N N . MET A 1 637 ? 10.015 9.217 9.343 1.00 95.00 637 MET A N 1
ATOM 4999 C CA . MET A 1 637 ? 10.889 10.388 9.471 1.00 95.00 637 MET A CA 1
ATOM 5000 C C . MET A 1 637 ? 12.281 9.975 9.945 1.00 95.00 637 MET A C 1
ATOM 5002 O O . MET A 1 637 ? 12.420 9.267 10.942 1.00 95.00 637 MET A O 1
ATOM 5006 N N . GLU A 1 638 ? 13.333 10.413 9.254 1.00 93.56 638 GLU A N 1
ATOM 5007 C CA . GLU A 1 638 ? 14.714 10.137 9.673 1.00 93.56 638 GLU A CA 1
ATOM 5008 C C . GLU A 1 638 ? 15.042 10.844 11.000 1.00 93.56 638 GLU A C 1
ATOM 5010 O O . GLU A 1 638 ? 14.812 12.040 11.165 1.00 93.56 638 GLU A O 1
ATOM 5015 N N . GLN A 1 639 ? 15.685 10.132 11.930 1.00 92.88 639 GLN A N 1
ATOM 5016 C CA . GLN A 1 639 ? 16.076 10.648 13.252 1.00 92.88 639 GLN A CA 1
ATOM 5017 C C . GLN A 1 639 ? 16.947 11.926 13.190 1.00 92.88 639 GLN A C 1
ATOM 5019 O O . GLN A 1 639 ? 17.033 12.672 14.165 1.00 92.88 639 GLN A O 1
ATOM 5024 N N . GLY A 1 640 ? 17.614 12.177 12.059 1.00 90.69 640 GLY A N 1
ATOM 5025 C CA . GLY A 1 640 ? 18.407 13.382 11.804 1.00 90.69 640 GLY A CA 1
ATOM 5026 C C . GLY A 1 640 ? 17.618 14.609 11.325 1.00 90.69 640 GLY A C 1
ATOM 5027 O O . GLY A 1 640 ? 18.259 15.584 10.934 1.00 90.69 640 GLY A O 1
ATOM 5028 N N . ASP A 1 641 ? 16.284 14.565 11.308 1.00 91.81 641 ASP A N 1
ATOM 5029 C CA . ASP A 1 641 ? 15.414 15.620 10.773 1.00 91.81 641 ASP A CA 1
ATOM 5030 C C . ASP A 1 641 ? 14.355 16.101 11.795 1.00 91.81 641 ASP A C 1
ATOM 5032 O O . ASP A 1 641 ? 13.178 15.741 11.718 1.00 91.81 641 ASP A O 1
ATOM 5036 N N . PRO A 1 642 ? 14.758 16.913 12.792 1.00 94.44 642 PRO A N 1
ATOM 5037 C CA . PRO A 1 642 ? 13.856 17.382 13.843 1.00 94.44 642 PRO A CA 1
ATOM 5038 C C . PRO A 1 642 ? 12.805 18.389 13.351 1.00 94.44 642 PRO A C 1
ATOM 5040 O O . PRO A 1 642 ? 11.810 18.594 14.042 1.00 94.44 642 PRO A O 1
ATOM 5043 N N . GLU A 1 643 ? 13.005 19.023 12.192 1.00 94.50 643 GLU A N 1
ATOM 5044 C CA . GLU A 1 643 ? 12.070 20.010 11.634 1.00 94.50 643 GLU A CA 1
ATOM 5045 C C . GLU A 1 643 ? 10.804 19.314 11.119 1.00 94.50 643 GLU A C 1
ATOM 5047 O O . GLU A 1 643 ? 9.698 19.684 11.515 1.00 94.50 643 GLU A O 1
ATOM 5052 N N . THR A 1 644 ? 10.958 18.240 10.337 1.00 92.50 644 THR A N 1
ATOM 5053 C CA . THR A 1 644 ? 9.827 17.431 9.847 1.00 92.50 644 THR A CA 1
ATOM 5054 C C . THR A 1 644 ? 9.100 16.721 11.000 1.00 92.50 644 THR A C 1
ATOM 5056 O O . THR A 1 644 ? 7.871 16.713 11.037 1.00 92.50 644 THR A O 1
ATOM 5059 N N . ILE A 1 645 ? 9.835 16.215 12.003 1.00 94.50 645 ILE A N 1
ATOM 5060 C CA . ILE A 1 645 ? 9.242 15.611 13.216 1.00 94.50 645 ILE A CA 1
ATOM 5061 C C . ILE A 1 645 ? 8.398 16.634 13.989 1.00 94.50 645 ILE A C 1
ATOM 5063 O O . ILE A 1 645 ? 7.283 16.326 14.408 1.00 94.50 645 ILE A O 1
ATOM 5067 N N . LYS A 1 646 ? 8.894 17.868 14.144 1.00 95.00 646 LYS A N 1
ATOM 5068 C CA . LYS A 1 646 ? 8.148 18.949 14.797 1.00 95.00 646 LYS A CA 1
ATOM 5069 C C . LYS A 1 646 ? 6.878 19.312 14.020 1.00 95.00 646 LYS A C 1
ATOM 5071 O O . LYS A 1 646 ? 5.836 19.477 14.645 1.00 95.00 646 LYS A O 1
ATOM 5076 N N . ALA A 1 647 ? 6.946 19.393 12.690 1.00 93.19 647 ALA A N 1
ATOM 5077 C CA . ALA A 1 647 ? 5.781 19.672 11.847 1.00 93.19 647 ALA A CA 1
ATOM 5078 C C . ALA A 1 647 ? 4.688 18.592 11.988 1.00 93.19 647 ALA A C 1
ATOM 5080 O O . ALA A 1 647 ? 3.508 18.926 12.097 1.00 93.19 647 ALA A O 1
ATOM 5081 N N . TYR A 1 648 ? 5.075 17.311 12.073 1.00 94.81 648 TYR A N 1
ATOM 5082 C CA . TYR A 1 648 ? 4.154 16.206 12.369 1.00 94.81 648 TYR A CA 1
ATOM 5083 C C . TYR A 1 648 ? 3.475 16.374 13.738 1.00 94.81 648 TYR A C 1
ATOM 5085 O O . TYR A 1 648 ? 2.249 16.318 13.833 1.00 94.81 648 TYR A O 1
ATOM 5093 N N . ASP A 1 649 ? 4.255 16.608 14.799 1.00 93.38 649 ASP A N 1
ATOM 5094 C CA . ASP A 1 649 ? 3.720 16.750 16.160 1.00 93.38 649 ASP A CA 1
ATOM 5095 C C . ASP A 1 649 ? 2.821 18.009 16.301 1.00 93.38 649 ASP A C 1
ATOM 5097 O O . ASP A 1 649 ? 1.840 17.993 17.050 1.00 93.38 649 ASP A O 1
ATOM 5101 N N . GLU A 1 650 ? 3.100 19.091 15.559 1.00 94.56 650 GLU A N 1
ATOM 5102 C CA . GLU A 1 650 ? 2.300 20.328 15.556 1.00 94.56 650 GLU A CA 1
ATOM 5103 C C . GLU A 1 650 ? 0.953 20.198 14.819 1.00 94.56 650 GLU A C 1
ATOM 5105 O O . GLU A 1 650 ? -0.012 20.854 15.223 1.00 94.56 650 GLU A O 1
ATOM 5110 N N . TRP A 1 651 ? 0.846 19.323 13.809 1.00 93.06 651 TRP A N 1
ATOM 5111 C CA . TRP A 1 651 ? -0.411 19.045 13.087 1.00 93.06 651 TRP A CA 1
ATOM 5112 C C . TRP A 1 651 ? -1.458 18.301 13.940 1.00 93.06 651 TRP A C 1
ATOM 5114 O O . TRP A 1 651 ? -2.651 18.382 13.657 1.00 93.06 651 TRP A O 1
ATOM 5124 N N . LYS A 1 652 ? -1.032 17.635 15.026 1.00 89.19 652 LYS A N 1
ATOM 5125 C CA . LYS A 1 652 ? -1.862 16.801 15.928 1.00 89.19 652 LYS A CA 1
ATOM 5126 C C . LYS A 1 652 ? -2.614 15.663 15.208 1.00 89.19 652 LYS A C 1
ATOM 5128 O O . LYS A 1 652 ? -3.847 15.664 15.175 1.00 89.19 652 LYS A O 1
ATOM 5133 N N . PRO A 1 653 ? -1.880 14.676 14.665 1.00 88.56 653 PRO A N 1
ATOM 5134 C CA . PRO A 1 653 ? -2.453 13.586 13.886 1.00 88.56 653 PRO A CA 1
ATOM 5135 C C . PRO A 1 653 ? -3.563 12.791 14.602 1.00 88.56 653 PRO A C 1
ATOM 5137 O O . PRO A 1 653 ? -3.432 12.493 15.794 1.00 88.56 653 PRO A O 1
ATOM 5140 N N . PRO A 1 654 ? -4.622 12.372 13.879 1.00 88.94 654 PRO A N 1
ATOM 5141 C CA . PRO A 1 654 ? -5.576 11.370 14.352 1.00 88.94 654 PRO A CA 1
ATOM 5142 C C . PRO A 1 654 ? -4.915 10.019 14.663 1.00 88.94 654 PRO A C 1
ATOM 5144 O O . PRO A 1 654 ? -3.866 9.686 14.121 1.00 88.94 654 PRO A O 1
ATOM 5147 N N . SER A 1 655 ? -5.580 9.173 15.455 1.00 86.38 655 SER A N 1
ATOM 5148 C CA . SER A 1 655 ? -5.035 7.891 15.947 1.00 86.38 655 SER A CA 1
ATOM 5149 C C . SER A 1 655 ? -4.682 6.840 14.885 1.00 86.38 655 SER A C 1
ATOM 5151 O O . SER A 1 655 ? -4.090 5.823 15.228 1.00 86.38 655 SER A O 1
ATOM 5153 N N . HIS A 1 656 ? -5.068 7.032 13.622 1.00 90.44 656 HIS A N 1
ATOM 5154 C CA . HIS A 1 656 ? -4.689 6.142 12.519 1.00 90.44 656 HIS A CA 1
ATOM 5155 C C . HIS A 1 656 ? -3.379 6.568 11.820 1.00 90.44 656 HIS A C 1
ATOM 5157 O O . HIS A 1 656 ? -2.855 5.822 10.989 1.00 90.44 656 HIS A O 1
ATOM 5163 N N . PHE A 1 657 ? -2.811 7.720 12.199 1.00 93.88 657 PHE A N 1
ATOM 5164 C CA . PHE A 1 657 ? -1.473 8.173 11.815 1.00 93.88 657 PHE A CA 1
ATOM 5165 C C . PHE A 1 657 ? -0.441 7.806 12.892 1.00 93.88 657 PHE A C 1
ATOM 5167 O O . PHE A 1 657 ? -0.578 8.148 14.067 1.00 93.88 657 PHE A O 1
ATOM 5174 N N . HIS A 1 658 ? 0.628 7.136 12.471 1.00 91.88 658 HIS A N 1
ATOM 5175 C CA . HIS A 1 658 ? 1.662 6.571 13.327 1.00 91.88 658 HIS A CA 1
ATOM 5176 C C . HIS A 1 658 ? 3.016 7.196 13.000 1.00 91.88 658 HIS A C 1
ATOM 5178 O O . HIS A 1 658 ? 3.467 7.218 11.852 1.00 91.88 658 HIS A O 1
ATOM 5184 N N . ARG A 1 659 ? 3.691 7.675 14.045 1.00 92.81 659 ARG A N 1
ATOM 5185 C CA . ARG A 1 659 ? 5.025 8.269 13.966 1.00 92.81 659 ARG A CA 1
ATOM 5186 C C . ARG A 1 659 ? 6.088 7.173 13.970 1.00 92.81 659 ARG A C 1
ATOM 5188 O O . ARG A 1 659 ? 6.287 6.533 15.000 1.00 92.81 659 ARG A O 1
ATOM 5195 N N . VAL A 1 660 ? 6.826 7.014 12.873 1.00 94.88 660 VAL A N 1
ATOM 5196 C CA . VAL A 1 660 ? 7.949 6.066 12.786 1.00 94.88 660 VAL A CA 1
ATOM 5197 C C . VAL A 1 660 ? 9.255 6.843 12.638 1.00 94.88 660 VAL A C 1
ATOM 5199 O O . VAL A 1 660 ? 9.535 7.421 11.589 1.00 94.88 660 VAL A O 1
ATOM 5202 N N . ILE A 1 661 ? 10.074 6.862 13.695 1.00 94.94 661 ILE A N 1
ATOM 5203 C CA . ILE A 1 661 ? 11.380 7.537 13.677 1.00 94.94 661 ILE A CA 1
ATOM 5204 C C . ILE A 1 661 ? 12.455 6.566 13.188 1.00 94.94 661 ILE A C 1
ATOM 5206 O O . ILE A 1 661 ? 12.997 5.764 13.950 1.00 94.94 661 ILE A O 1
ATOM 5210 N N . VAL A 1 662 ? 12.781 6.663 11.902 1.00 95.31 662 VAL A N 1
ATOM 5211 C CA . VAL A 1 662 ? 13.768 5.817 11.231 1.00 95.31 662 VAL A CA 1
ATOM 5212 C C . VAL A 1 662 ? 15.169 6.131 11.780 1.00 95.31 662 VAL A C 1
ATOM 5214 O O . VAL A 1 662 ? 15.617 7.279 11.705 1.00 95.31 662 VAL A O 1
ATOM 5217 N N . PRO A 1 663 ? 15.908 5.148 12.328 1.00 93.38 663 PRO A N 1
ATOM 5218 C CA . PRO A 1 663 ? 17.235 5.397 12.879 1.00 93.38 663 PRO A CA 1
ATOM 5219 C C . PRO A 1 663 ? 18.262 5.807 11.814 1.00 93.38 663 PRO A C 1
ATOM 5221 O O . PRO A 1 663 ? 18.313 5.243 10.713 1.00 93.38 663 PRO A O 1
ATOM 5224 N N . SER A 1 664 ? 19.153 6.727 12.187 1.00 90.31 664 SER A N 1
ATOM 5225 C CA . SER A 1 664 ? 20.283 7.140 11.350 1.00 90.31 664 SER A CA 1
ATOM 5226 C C . SER A 1 664 ? 21.261 5.980 11.127 1.00 90.31 664 SER A C 1
ATOM 5228 O O . SER A 1 664 ? 21.878 5.480 12.069 1.00 90.31 664 SER A O 1
ATOM 5230 N N . SER A 1 665 ? 21.444 5.575 9.871 1.00 87.31 665 SER A N 1
ATOM 5231 C CA . SER A 1 665 ? 22.401 4.542 9.450 1.00 87.31 665 SER A CA 1
ATOM 5232 C C . SER A 1 665 ? 22.821 4.740 7.991 1.00 87.31 665 SER A C 1
ATOM 5234 O O . SER A 1 665 ? 22.302 5.616 7.299 1.00 87.31 665 SER A O 1
ATOM 5236 N N . ILE A 1 666 ? 23.779 3.936 7.523 1.00 81.50 666 ILE A N 1
ATOM 5237 C CA . ILE A 1 666 ? 24.201 3.896 6.119 1.00 81.50 666 ILE A CA 1
ATOM 5238 C C . ILE A 1 666 ? 23.728 2.557 5.525 1.00 81.50 666 ILE A C 1
ATOM 5240 O O . ILE A 1 666 ? 24.079 1.520 6.089 1.00 81.50 666 ILE A O 1
ATOM 5244 N N . PRO A 1 667 ? 23.006 2.543 4.388 1.00 84.38 667 PRO A N 1
ATOM 5245 C CA . PRO A 1 667 ? 22.631 3.688 3.553 1.00 84.38 667 PRO A CA 1
ATOM 5246 C C . PRO A 1 667 ? 21.425 4.467 4.113 1.00 84.38 667 PRO A C 1
ATOM 5248 O O . PRO A 1 667 ? 20.451 3.876 4.562 1.00 84.38 667 PRO A O 1
ATOM 5251 N N . MET A 1 668 ? 21.470 5.801 4.053 1.00 84.44 668 MET A N 1
ATOM 5252 C CA . MET A 1 668 ? 20.343 6.674 4.414 1.00 84.44 668 MET A CA 1
ATOM 5253 C C . MET A 1 668 ? 19.515 6.952 3.151 1.00 84.44 668 MET A C 1
ATOM 5255 O O . MET A 1 668 ? 19.843 7.857 2.382 1.00 84.44 668 MET A O 1
ATOM 5259 N N . THR A 1 669 ? 18.521 6.103 2.881 1.00 88.94 669 THR A N 1
ATOM 5260 C CA . THR A 1 669 ? 17.759 6.067 1.618 1.00 88.94 669 THR A CA 1
ATOM 5261 C C . THR A 1 669 ? 16.271 5.771 1.855 1.00 88.94 669 THR A C 1
ATOM 5263 O O . THR A 1 669 ? 15.920 5.089 2.820 1.00 88.94 669 THR A O 1
ATOM 5266 N N . LYS A 1 670 ? 15.396 6.230 0.940 1.00 91.19 670 LYS A N 1
ATOM 5267 C CA . LYS A 1 670 ? 13.953 5.904 0.905 1.00 91.19 670 LYS A CA 1
ATOM 5268 C C . LYS A 1 670 ? 13.678 4.396 1.088 1.00 91.19 670 LYS A C 1
ATOM 5270 O O . LYS A 1 670 ? 12.904 4.066 1.987 1.00 91.19 670 LYS A O 1
ATOM 5275 N N . PRO A 1 671 ? 14.346 3.468 0.365 1.00 93.62 671 PRO A N 1
ATOM 5276 C CA . PRO A 1 671 ? 14.169 2.031 0.582 1.00 93.62 671 PRO A CA 1
ATOM 5277 C C . PRO A 1 671 ? 14.475 1.555 2.010 1.00 93.62 671 PRO A C 1
ATOM 5279 O O . PRO A 1 671 ? 13.718 0.742 2.535 1.00 93.62 671 PRO A O 1
ATOM 5282 N N . LYS A 1 672 ? 15.511 2.082 2.689 1.00 94.44 672 LYS A N 1
ATOM 5283 C CA . LYS A 1 672 ? 15.765 1.763 4.112 1.00 94.44 672 LYS A CA 1
ATOM 5284 C C . LYS A 1 672 ? 14.582 2.195 4.984 1.00 94.44 672 LYS A C 1
ATOM 5286 O O . LYS A 1 672 ? 14.134 1.415 5.822 1.00 94.44 672 LYS A O 1
ATOM 5291 N N . ALA A 1 673 ? 14.095 3.424 4.804 1.00 95.19 673 ALA A N 1
ATOM 5292 C CA . ALA A 1 673 ? 12.959 3.943 5.564 1.00 95.19 673 ALA A CA 1
ATOM 5293 C C . ALA A 1 673 ? 11.708 3.075 5.351 1.00 95.19 673 ALA A C 1
ATOM 5295 O O . ALA A 1 673 ? 11.126 2.602 6.326 1.00 95.19 673 ALA A O 1
ATOM 5296 N N . CYS A 1 674 ? 11.367 2.769 4.096 1.00 96.38 674 CYS A N 1
ATOM 5297 C CA . CYS A 1 674 ? 10.218 1.930 3.743 1.00 96.38 674 CYS A CA 1
ATOM 5298 C C . CYS A 1 674 ? 10.351 0.498 4.287 1.00 96.38 674 CYS A C 1
ATOM 5300 O O . CYS A 1 674 ? 9.394 -0.037 4.842 1.00 96.38 674 CYS A O 1
ATOM 5302 N N . ASN A 1 675 ? 11.545 -0.105 4.220 1.00 97.00 675 ASN A N 1
ATOM 5303 C CA . ASN A 1 675 ? 11.816 -1.400 4.851 1.00 97.00 675 ASN A CA 1
ATOM 5304 C C . ASN A 1 675 ? 11.648 -1.349 6.377 1.00 97.00 675 ASN A C 1
ATOM 5306 O O . ASN A 1 675 ? 11.167 -2.319 6.953 1.00 97.00 675 ASN A O 1
ATOM 5310 N N . TYR A 1 676 ? 12.035 -0.248 7.035 1.00 96.56 676 TYR A N 1
ATOM 5311 C CA . TYR A 1 676 ? 11.821 -0.066 8.474 1.00 96.56 676 TYR A CA 1
ATOM 5312 C C . TYR A 1 676 ? 10.317 -0.016 8.776 1.00 96.56 676 TYR A C 1
ATOM 5314 O O . TYR A 1 676 ? 9.826 -0.846 9.535 1.00 96.56 676 TYR A O 1
ATOM 5322 N N . GLY A 1 677 ? 9.564 0.855 8.093 1.00 96.50 677 GLY A N 1
ATOM 5323 C CA . GLY A 1 677 ? 8.101 0.944 8.207 1.00 96.50 677 GLY A CA 1
ATOM 5324 C C . GLY A 1 677 ? 7.382 -0.387 7.947 1.00 96.50 677 GLY A C 1
ATOM 5325 O O . GLY A 1 677 ? 6.494 -0.771 8.699 1.00 96.50 677 GLY A O 1
ATOM 5326 N N . LEU A 1 678 ? 7.829 -1.188 6.975 1.00 96.69 678 LEU A N 1
ATOM 5327 C CA . LEU A 1 678 ? 7.253 -2.509 6.679 1.00 96.69 678 LEU A CA 1
ATOM 5328 C C . LEU A 1 678 ? 7.320 -3.507 7.861 1.00 96.69 678 LEU A C 1
ATOM 5330 O O . LEU A 1 678 ? 6.486 -4.419 7.949 1.00 96.69 678 LEU A O 1
ATOM 5334 N N . ILE A 1 679 ? 8.269 -3.332 8.791 1.00 94.56 679 ILE A N 1
ATOM 5335 C CA . ILE A 1 679 ? 8.370 -4.114 10.039 1.00 94.56 679 ILE A CA 1
ATOM 5336 C C . ILE A 1 679 ? 7.270 -3.693 11.037 1.00 94.56 679 ILE A C 1
ATOM 5338 O O . ILE A 1 679 ? 6.807 -4.523 11.824 1.00 94.56 679 ILE A O 1
ATOM 5342 N N . HIS A 1 680 ? 6.822 -2.434 10.997 1.00 93.31 680 HIS A N 1
ATOM 5343 C CA . HIS A 1 680 ? 5.727 -1.888 11.815 1.00 93.31 680 HIS A CA 1
ATOM 5344 C C . HIS A 1 680 ? 4.354 -1.953 11.130 1.00 93.31 680 HIS A C 1
ATOM 5346 O O . HIS A 1 680 ? 3.344 -1.790 11.807 1.00 93.31 680 HIS A O 1
ATOM 5352 N N . ALA A 1 681 ? 4.285 -2.195 9.817 1.00 94.44 681 ALA A N 1
ATOM 5353 C CA . ALA A 1 681 ? 3.027 -2.344 9.086 1.00 94.44 681 ALA A CA 1
ATOM 5354 C C . ALA A 1 681 ? 2.078 -3.346 9.774 1.00 94.44 681 ALA A C 1
ATOM 5356 O O . ALA A 1 681 ? 2.517 -4.387 10.282 1.00 94.44 681 ALA A O 1
ATOM 5357 N N . ARG A 1 682 ? 0.770 -3.076 9.745 1.00 91.31 682 ARG A N 1
ATOM 5358 C CA . ARG A 1 682 ? -0.280 -3.997 10.226 1.00 91.31 682 ARG A CA 1
ATOM 5359 C C . ARG A 1 682 ? -1.205 -4.502 9.117 1.00 91.31 682 ARG A C 1
ATOM 5361 O O . ARG A 1 682 ? -1.811 -5.556 9.287 1.00 91.31 682 ARG A O 1
ATOM 5368 N N . GLY A 1 683 ? -1.272 -3.805 7.986 1.00 95.19 683 GLY A N 1
ATOM 5369 C CA . GLY A 1 683 ? -2.172 -4.118 6.882 1.00 95.19 683 GLY A CA 1
ATOM 5370 C C . GLY A 1 683 ? -1.872 -5.420 6.138 1.00 95.19 683 GLY A C 1
ATOM 5371 O O . GLY A 1 683 ? -0.739 -5.913 6.112 1.00 95.19 683 GLY A O 1
ATOM 5372 N N . GLU A 1 684 ? -2.914 -5.955 5.498 1.00 96.19 684 GLU A N 1
ATOM 5373 C CA . GLU A 1 684 ? -2.799 -7.009 4.480 1.00 96.19 684 GLU A CA 1
ATOM 5374 C C . GLU A 1 684 ? -2.188 -6.437 3.195 1.00 96.19 684 GLU A C 1
ATOM 5376 O O . GLU A 1 684 ? -1.304 -7.048 2.580 1.00 96.19 684 GLU A O 1
ATOM 5381 N N . TYR A 1 685 ? -2.626 -5.226 2.839 1.00 98.25 685 TYR A N 1
ATOM 5382 C CA . TYR A 1 685 ? -2.075 -4.434 1.753 1.00 98.25 685 TYR A CA 1
ATOM 5383 C C . TYR A 1 685 ? -1.170 -3.321 2.283 1.00 98.25 685 TYR A C 1
ATOM 5385 O O . TYR A 1 685 ? -1.404 -2.750 3.352 1.00 98.25 685 TYR A O 1
ATOM 5393 N N . VAL A 1 686 ? -0.120 -3.027 1.516 1.00 98.44 686 VAL A N 1
ATOM 5394 C CA . VAL A 1 686 ? 0.852 -1.960 1.783 1.00 98.44 686 VAL A CA 1
ATOM 5395 C C . VAL A 1 686 ? 1.002 -1.113 0.524 1.00 98.44 686 VAL A C 1
ATOM 5397 O O . VAL A 1 686 ? 1.127 -1.670 -0.564 1.00 98.44 686 VAL A O 1
ATOM 5400 N N . VAL A 1 687 ? 1.020 0.210 0.657 1.00 98.19 687 VAL A N 1
ATOM 5401 C CA . VAL A 1 687 ? 1.356 1.149 -0.427 1.00 98.19 687 VAL A CA 1
ATOM 5402 C C . VAL A 1 687 ? 2.430 2.131 0.043 1.00 98.19 687 VAL A C 1
ATOM 5404 O O . VAL A 1 687 ? 2.505 2.427 1.235 1.00 98.19 687 VAL A O 1
ATOM 5407 N N . ILE A 1 688 ? 3.267 2.614 -0.877 1.00 96.12 688 ILE A N 1
ATOM 5408 C CA . ILE A 1 688 ? 4.109 3.800 -0.665 1.00 96.12 688 ILE A CA 1
ATOM 5409 C C . ILE A 1 688 ? 3.460 4.988 -1.375 1.00 96.12 688 ILE A C 1
ATOM 5411 O O . ILE A 1 688 ? 3.078 4.845 -2.539 1.00 96.12 688 ILE A O 1
ATOM 5415 N N . TYR A 1 689 ? 3.417 6.132 -0.693 1.00 94.88 689 TYR A N 1
ATOM 5416 C CA . TYR A 1 689 ? 3.223 7.449 -1.302 1.00 94.88 689 TYR A CA 1
ATOM 5417 C C . TYR A 1 689 ? 4.412 8.349 -0.948 1.00 94.88 689 TYR A C 1
ATOM 5419 O O . TYR A 1 689 ? 4.836 8.358 0.209 1.00 94.88 689 TYR A O 1
ATOM 5427 N N . ASP A 1 690 ? 4.968 9.068 -1.921 1.00 90.19 690 ASP A N 1
ATOM 5428 C CA . ASP A 1 690 ? 5.973 10.109 -1.682 1.00 90.19 690 ASP A CA 1
ATOM 5429 C C . ASP A 1 690 ? 5.324 11.368 -1.072 1.00 90.19 690 ASP A C 1
ATOM 5431 O O . ASP A 1 690 ? 4.101 11.497 -1.001 1.00 90.19 690 ASP A O 1
ATOM 5435 N N . ALA A 1 691 ? 6.145 12.286 -0.557 1.00 81.38 691 ALA A N 1
ATOM 5436 C CA . ALA A 1 691 ? 5.661 13.416 0.239 1.00 81.38 691 ALA A CA 1
ATOM 5437 C C . ALA A 1 691 ? 4.905 14.488 -0.576 1.00 81.38 691 ALA A C 1
ATOM 5439 O O . ALA A 1 691 ? 4.235 15.344 0.002 1.00 81.38 691 ALA A O 1
ATOM 5440 N N . GLU A 1 692 ? 5.020 14.440 -1.902 1.00 82.50 692 GLU A N 1
ATOM 5441 C CA . GLU A 1 692 ? 4.323 15.286 -2.874 1.00 82.50 692 GLU A CA 1
ATOM 5442 C C . GLU A 1 692 ? 3.074 14.636 -3.511 1.00 82.50 692 GLU A C 1
ATOM 5444 O O . GLU A 1 692 ? 2.433 15.264 -4.356 1.00 82.50 692 GLU A O 1
ATOM 5449 N N . ASP A 1 693 ? 2.735 13.393 -3.149 1.00 89.50 693 ASP A N 1
ATOM 5450 C CA . ASP A 1 693 ? 1.713 12.607 -3.850 1.00 89.50 693 ASP A CA 1
ATOM 5451 C C . ASP A 1 693 ? 0.274 12.991 -3.485 1.00 89.50 693 ASP A C 1
ATOM 5453 O O . ASP A 1 693 ? -0.121 13.032 -2.317 1.00 89.50 693 ASP A O 1
ATOM 5457 N N . LEU A 1 694 ? -0.554 13.135 -4.520 1.00 90.25 694 LEU A N 1
ATOM 5458 C CA . LEU A 1 694 ? -1.997 13.344 -4.426 1.00 90.25 694 LEU A CA 1
ATOM 5459 C C . LEU A 1 694 ? -2.743 12.177 -5.109 1.00 90.25 694 LEU A C 1
ATOM 5461 O O . LEU A 1 694 ? -3.084 12.272 -6.294 1.00 90.25 694 LEU A O 1
ATOM 5465 N N . PRO A 1 695 ? -2.959 11.042 -4.415 1.00 94.19 695 PRO A N 1
ATOM 5466 C CA . PRO A 1 695 ? -3.783 9.942 -4.917 1.00 94.19 695 PRO A CA 1
ATOM 5467 C C . PRO A 1 695 ? -5.263 10.338 -5.027 1.00 94.19 695 PRO A C 1
ATOM 5469 O O . PRO A 1 695 ? -5.777 11.092 -4.199 1.00 94.19 695 PRO A O 1
ATOM 5472 N N . GLU A 1 696 ? -5.969 9.785 -6.018 1.00 93.75 696 GLU A N 1
ATOM 5473 C CA . GLU A 1 696 ? -7.440 9.803 -6.052 1.00 93.75 696 GLU A CA 1
ATOM 5474 C C . GLU A 1 696 ? -8.020 9.252 -4.727 1.00 93.75 696 GLU A C 1
ATOM 5476 O O . GLU A 1 696 ? -7.571 8.194 -4.273 1.00 93.75 696 GLU A O 1
ATOM 5481 N N . PRO A 1 697 ? -9.017 9.901 -4.090 1.00 94.12 697 PRO A N 1
ATOM 5482 C CA . PRO A 1 697 ? -9.438 9.493 -2.746 1.00 94.12 697 PRO A CA 1
ATOM 5483 C C . PRO A 1 697 ? -10.002 8.070 -2.642 1.00 94.12 697 PRO A C 1
ATOM 5485 O O . PRO A 1 697 ? -9.789 7.407 -1.630 1.00 94.12 697 PRO A O 1
ATOM 5488 N N . ASP A 1 698 ? -10.653 7.563 -3.687 1.00 95.12 698 ASP A N 1
ATOM 5489 C CA . ASP A 1 698 ? -11.210 6.204 -3.761 1.00 95.12 698 ASP A CA 1
ATOM 5490 C C . ASP A 1 698 ? -10.179 5.122 -4.159 1.00 95.12 698 ASP A C 1
ATOM 5492 O O . ASP A 1 698 ? -10.504 3.929 -4.204 1.00 95.12 698 ASP A O 1
ATOM 5496 N N . GLN A 1 699 ? -8.919 5.501 -4.415 1.00 96.75 699 GLN A N 1
ATOM 5497 C CA . GLN A 1 699 ? -7.872 4.610 -4.930 1.00 96.75 699 GLN A CA 1
ATOM 5498 C C . GLN A 1 699 ? -7.671 3.361 -4.061 1.00 96.75 699 GLN A C 1
ATOM 5500 O O . GLN A 1 699 ? -7.487 2.266 -4.591 1.00 96.75 699 GLN A O 1
ATOM 5505 N N . LEU A 1 700 ? -7.754 3.477 -2.731 1.00 97.56 700 LEU A N 1
ATOM 5506 C CA . LEU A 1 700 ? -7.600 2.322 -1.839 1.00 97.56 700 LEU A CA 1
ATOM 5507 C C . LEU A 1 700 ? -8.729 1.293 -2.019 1.00 97.56 700 LEU A C 1
ATOM 5509 O O . LEU A 1 700 ? -8.449 0.095 -2.087 1.00 97.56 700 LEU A O 1
ATOM 5513 N N . LYS A 1 701 ? -9.986 1.735 -2.173 1.00 96.56 701 LYS A N 1
ATOM 5514 C CA . LYS A 1 701 ? -11.128 0.850 -2.464 1.00 96.56 701 LYS A CA 1
ATOM 5515 C C . LYS A 1 701 ? -11.028 0.242 -3.864 1.00 96.56 701 LYS A C 1
ATOM 5517 O O . LYS A 1 701 ? -11.185 -0.974 -3.996 1.00 96.56 701 LYS A O 1
ATOM 5522 N N . LYS A 1 702 ? -10.661 1.037 -4.884 1.00 97.12 702 LYS A N 1
ATOM 5523 C CA . LYS A 1 702 ? -10.359 0.539 -6.244 1.00 97.12 702 LYS A CA 1
ATOM 5524 C C . LYS A 1 702 ? -9.318 -0.584 -6.202 1.00 97.12 702 LYS A C 1
ATOM 5526 O O . LYS A 1 702 ? -9.495 -1.621 -6.833 1.00 97.12 702 LYS A O 1
ATOM 5531 N N . ILE A 1 703 ? -8.258 -0.429 -5.414 1.00 97.62 703 ILE A N 1
ATOM 5532 C CA . ILE A 1 703 ? -7.202 -1.438 -5.279 1.00 97.62 703 ILE A CA 1
ATOM 5533 C C . ILE A 1 703 ? -7.684 -2.708 -4.564 1.00 97.62 703 ILE A C 1
ATOM 5535 O O . ILE A 1 703 ? -7.346 -3.803 -5.014 1.00 97.62 703 ILE A O 1
ATOM 5539 N N . VAL A 1 704 ? -8.487 -2.599 -3.499 1.00 96.94 704 VAL A N 1
ATOM 5540 C CA . VAL A 1 704 ? -9.082 -3.773 -2.829 1.00 96.94 704 VAL A CA 1
ATOM 5541 C C . VAL A 1 704 ? -9.980 -4.549 -3.801 1.00 96.94 704 VAL A C 1
ATOM 5543 O O . VAL A 1 704 ? -9.813 -5.760 -3.956 1.00 96.94 704 VAL A O 1
ATOM 5546 N N . ALA A 1 705 ? -10.863 -3.857 -4.529 1.00 96.00 705 ALA A N 1
ATOM 5547 C CA . ALA A 1 705 ? -11.708 -4.468 -5.556 1.00 96.00 705 ALA A CA 1
ATOM 5548 C C . ALA A 1 705 ? -10.884 -5.097 -6.696 1.00 96.00 705 ALA A C 1
ATOM 5550 O O . ALA A 1 705 ? -11.180 -6.206 -7.146 1.00 96.00 705 ALA A O 1
ATOM 5551 N N . ALA A 1 706 ? -9.811 -4.438 -7.143 1.00 95.69 706 ALA A N 1
ATOM 5552 C CA . ALA A 1 706 ? -8.919 -4.973 -8.166 1.00 95.69 706 ALA A CA 1
ATOM 5553 C C . ALA A 1 706 ? -8.179 -6.234 -7.681 1.00 95.69 706 ALA A C 1
ATOM 5555 O O . ALA A 1 706 ? -8.137 -7.224 -8.410 1.00 95.69 706 ALA A O 1
ATOM 5556 N N . PHE A 1 707 ? -7.666 -6.261 -6.443 1.00 96.00 707 PHE A N 1
ATOM 5557 C CA . PHE A 1 707 ? -7.034 -7.454 -5.865 1.00 96.00 707 PHE A CA 1
ATOM 5558 C C . PHE A 1 707 ? -8.006 -8.625 -5.675 1.00 96.00 707 PHE A C 1
ATOM 5560 O O . PHE A 1 707 ? -7.579 -9.768 -5.836 1.00 96.00 707 PHE A O 1
ATOM 5567 N N . ALA A 1 708 ? -9.283 -8.360 -5.379 1.00 93.19 708 ALA A N 1
ATOM 5568 C CA . ALA A 1 708 ? -10.318 -9.388 -5.260 1.00 93.19 708 ALA A CA 1
ATOM 5569 C C . ALA A 1 708 ? -10.633 -10.077 -6.605 1.00 93.19 708 ALA A C 1
ATOM 5571 O O . ALA A 1 708 ? -10.895 -11.279 -6.637 1.00 93.19 708 ALA A O 1
ATOM 5572 N N . LYS A 1 709 ? -10.560 -9.337 -7.721 1.00 91.94 709 LYS A N 1
ATOM 5573 C CA . LYS A 1 709 ? -10.696 -9.880 -9.089 1.00 91.94 709 LYS A CA 1
ATOM 5574 C C . LYS A 1 709 ? -9.393 -10.470 -9.638 1.00 91.94 709 LYS A C 1
ATOM 5576 O O . LYS A 1 709 ? -9.419 -11.288 -10.559 1.00 91.94 709 LYS A O 1
ATOM 5581 N N . ALA A 1 710 ? -8.247 -10.010 -9.140 1.00 93.00 710 ALA A N 1
ATOM 5582 C CA . ALA A 1 710 ? -6.945 -10.371 -9.675 1.00 93.00 710 ALA A CA 1
ATOM 5583 C C . ALA A 1 710 ? -6.598 -11.851 -9.408 1.00 93.00 710 ALA A C 1
ATOM 5585 O O . ALA A 1 710 ? -6.842 -12.365 -8.314 1.00 93.00 710 ALA A O 1
ATOM 5586 N N . PRO A 1 711 ? -5.942 -12.538 -10.363 1.00 91.06 711 PRO A N 1
ATOM 5587 C CA . PRO A 1 711 ? -5.366 -13.856 -10.127 1.00 91.06 711 PRO A CA 1
ATOM 5588 C C . PRO A 1 711 ? -4.458 -13.905 -8.887 1.00 91.06 711 PRO A C 1
ATOM 5590 O O . PRO A 1 711 ? -3.799 -12.928 -8.526 1.00 91.06 711 PRO A O 1
ATOM 5593 N N . ALA A 1 712 ? -4.383 -15.073 -8.241 1.00 90.50 712 ALA A N 1
ATOM 5594 C CA . ALA A 1 712 ? -3.634 -15.247 -6.994 1.00 90.50 712 ALA A CA 1
ATOM 5595 C C . ALA A 1 712 ? -2.126 -14.936 -7.117 1.00 90.50 712 ALA A C 1
ATOM 5597 O O . ALA A 1 712 ? -1.505 -14.558 -6.124 1.00 90.50 712 ALA A O 1
ATOM 5598 N N . ASP A 1 713 ? -1.555 -15.052 -8.322 1.00 90.94 713 ASP A N 1
ATOM 5599 C CA . ASP A 1 713 ? -0.164 -14.705 -8.632 1.00 90.94 713 ASP A CA 1
ATOM 5600 C C . ASP A 1 713 ? 0.073 -13.195 -8.832 1.00 90.94 713 ASP A C 1
ATOM 5602 O O . ASP A 1 713 ? 1.222 -12.768 -8.925 1.00 90.94 713 ASP A O 1
ATOM 5606 N N . VAL A 1 714 ? -0.963 -12.349 -8.828 1.00 95.69 714 VAL A N 1
ATOM 5607 C CA . VAL A 1 714 ? -0.801 -10.889 -8.771 1.00 95.69 714 VAL A CA 1
ATOM 5608 C C . VAL A 1 714 ? -0.491 -10.472 -7.333 1.00 95.69 714 VAL A C 1
ATOM 5610 O O . VAL A 1 714 ? -1.360 -10.522 -6.456 1.00 95.69 714 VAL A O 1
ATOM 5613 N N . ALA A 1 715 ? 0.754 -10.055 -7.091 1.00 95.81 715 ALA A N 1
ATOM 5614 C CA . ALA A 1 715 ? 1.226 -9.576 -5.786 1.00 95.81 715 ALA A CA 1
ATOM 5615 C C . ALA A 1 715 ? 1.346 -8.048 -5.703 1.00 95.81 715 ALA A C 1
ATOM 5617 O O . ALA A 1 715 ? 1.408 -7.511 -4.597 1.00 95.81 715 ALA A O 1
ATOM 5618 N N . CYS A 1 716 ? 1.365 -7.362 -6.849 1.00 97.75 716 CYS A N 1
ATOM 5619 C CA . CYS A 1 716 ? 1.434 -5.910 -6.943 1.00 97.75 716 CYS A CA 1
ATOM 5620 C C . CYS A 1 716 ? 0.365 -5.377 -7.909 1.00 97.75 716 CYS A C 1
ATOM 5622 O O . CYS A 1 716 ? 0.128 -5.964 -8.966 1.00 97.75 716 CYS A O 1
ATOM 5624 N N . ILE A 1 717 ? -0.249 -4.252 -7.561 1.00 97.50 717 ILE A N 1
ATOM 5625 C CA . ILE A 1 717 ? -1.044 -3.431 -8.469 1.00 97.50 717 ILE A CA 1
ATOM 5626 C C . ILE A 1 717 ? -0.427 -2.032 -8.480 1.00 97.50 717 ILE A C 1
ATOM 5628 O O . ILE A 1 717 ? -0.195 -1.434 -7.432 1.00 97.50 717 ILE A O 1
ATOM 5632 N N . GLN A 1 718 ? -0.113 -1.533 -9.668 1.00 97.44 718 GLN A N 1
ATOM 5633 C CA . GLN A 1 718 ? 0.427 -0.198 -9.897 1.00 97.44 718 GLN A CA 1
ATOM 5634 C C . GLN A 1 718 ? -0.723 0.728 -10.297 1.00 97.44 718 GLN A C 1
ATOM 5636 O O . GLN A 1 718 ? -1.402 0.461 -11.291 1.00 97.44 718 GLN A O 1
ATOM 5641 N N . SER A 1 719 ? -0.910 1.825 -9.569 1.00 96.69 719 SER A N 1
ATOM 5642 C CA . SER A 1 719 ? -1.750 2.933 -10.037 1.00 96.69 719 SER A CA 1
ATOM 5643 C C . SER A 1 719 ? -0.970 3.791 -11.032 1.00 96.69 719 SER A C 1
ATOM 5645 O O . SER A 1 719 ? 0.266 3.804 -11.043 1.00 96.69 719 SER A O 1
ATOM 5647 N N . LYS A 1 720 ? -1.684 4.494 -11.904 1.00 95.12 720 LYS A N 1
ATOM 5648 C CA . LYS A 1 720 ? -1.099 5.377 -12.916 1.00 95.12 720 LYS A CA 1
ATOM 5649 C C . LYS A 1 720 ? -0.556 6.637 -12.247 1.00 95.12 720 LYS A C 1
ATOM 5651 O O . LYS A 1 720 ? -1.153 7.132 -11.297 1.00 95.12 720 LYS A O 1
ATOM 5656 N N . LEU A 1 721 ? 0.534 7.188 -12.771 1.00 95.38 721 LEU A N 1
ATOM 5657 C CA . LEU A 1 721 ? 1.105 8.445 -12.283 1.00 95.38 721 LEU A CA 1
ATOM 5658 C C . LEU A 1 721 ? 0.939 9.530 -13.352 1.00 95.38 721 LEU A C 1
ATOM 5660 O O . LEU A 1 721 ? 1.120 9.264 -14.545 1.00 95.38 721 LEU A O 1
ATOM 5664 N N . ASN A 1 722 ? 0.596 10.749 -12.942 1.00 94.50 722 ASN A N 1
ATOM 5665 C CA . ASN A 1 722 ? 0.560 11.924 -13.818 1.00 94.50 722 ASN A CA 1
ATOM 5666 C C . ASN A 1 722 ? 0.866 13.207 -13.022 1.00 94.50 722 ASN A C 1
ATOM 5668 O O . ASN A 1 722 ? 1.164 13.132 -11.837 1.00 94.50 722 ASN A O 1
ATOM 5672 N N . TYR A 1 723 ? 0.823 14.380 -13.656 1.00 93.00 723 TYR A N 1
ATOM 5673 C CA . TYR A 1 723 ? 1.275 15.635 -13.042 1.00 93.00 723 TYR A CA 1
ATOM 5674 C C . TYR A 1 723 ? 0.172 16.682 -12.890 1.00 93.00 723 TYR A C 1
ATOM 5676 O O . TYR A 1 723 ? -0.523 16.989 -13.862 1.00 93.00 723 TYR A O 1
ATOM 5684 N N . PHE A 1 724 ? 0.063 17.294 -11.704 1.00 90.94 724 PHE A N 1
ATOM 5685 C CA . PHE A 1 724 ? -0.899 18.379 -11.472 1.00 90.94 724 PHE A CA 1
ATOM 5686 C C . PHE A 1 724 ? -0.477 19.679 -12.181 1.00 90.94 724 PHE A C 1
ATOM 5688 O O . PHE A 1 724 ? -1.216 20.206 -13.011 1.00 90.94 724 PHE A O 1
ATOM 5695 N N . ASN A 1 725 ? 0.773 20.123 -12.014 1.00 92.62 725 ASN A N 1
ATOM 5696 C CA . ASN A 1 725 ? 1.344 21.319 -12.664 1.00 92.62 725 ASN A CA 1
ATOM 5697 C C . ASN A 1 725 ? 1.715 21.109 -14.155 1.00 92.62 725 ASN A C 1
ATOM 5699 O O . ASN A 1 725 ? 2.641 21.736 -14.683 1.00 92.62 725 ASN A O 1
ATOM 5703 N N . SER A 1 726 ? 1.005 20.220 -14.855 1.00 91.44 726 SER A N 1
ATOM 5704 C CA . SER A 1 726 ? 1.310 19.785 -16.226 1.00 91.44 726 SER A CA 1
ATOM 5705 C C . SER A 1 726 ? 1.481 20.937 -17.229 1.00 91.44 726 SER A C 1
ATOM 5707 O O . SER A 1 726 ? 2.363 20.878 -18.090 1.00 91.44 726 SER A O 1
ATOM 5709 N N . GLU A 1 727 ? 0.719 22.027 -17.094 1.00 89.62 727 GLU A N 1
ATOM 5710 C CA . GLU A 1 727 ? 0.740 23.168 -18.024 1.00 89.62 727 GLU A CA 1
ATOM 5711 C C . GLU A 1 727 ? 1.769 24.266 -17.686 1.00 89.62 727 GLU A C 1
ATOM 5713 O O . GLU A 1 727 ? 1.895 25.235 -18.437 1.00 89.62 727 GLU A O 1
ATOM 5718 N N . GLN A 1 728 ? 2.543 24.123 -16.602 1.00 92.62 728 GLN A N 1
ATOM 5719 C CA . GLN A 1 728 ? 3.411 25.187 -16.083 1.00 92.62 728 GLN A CA 1
ATOM 5720 C C . GLN A 1 728 ? 4.461 25.686 -17.095 1.00 92.62 728 GLN A C 1
ATOM 5722 O O . GLN A 1 728 ? 4.736 26.890 -17.148 1.00 92.62 728 GLN A O 1
ATOM 5727 N N . ASN A 1 729 ? 5.076 24.795 -17.885 1.00 93.19 729 ASN A N 1
ATOM 5728 C CA . ASN A 1 729 ? 5.925 25.147 -19.029 1.00 93.19 729 ASN A CA 1
ATOM 5729 C C . ASN A 1 729 ? 6.133 23.965 -20.009 1.00 93.19 729 ASN A C 1
ATOM 5731 O O . ASN A 1 729 ? 5.638 22.862 -19.808 1.00 93.19 729 ASN A O 1
ATOM 5735 N N . ILE A 1 730 ? 6.911 24.170 -21.080 1.00 93.62 730 ILE A N 1
ATOM 5736 C CA . ILE A 1 730 ? 7.171 23.127 -22.093 1.00 93.62 730 ILE A CA 1
ATOM 5737 C C . ILE A 1 730 ? 7.850 21.862 -21.530 1.00 93.62 730 ILE A C 1
ATOM 5739 O O . ILE A 1 730 ? 7.637 20.770 -22.054 1.00 93.62 730 ILE A O 1
ATOM 5743 N N . LEU A 1 731 ? 8.645 21.980 -20.459 1.00 94.38 731 LEU A N 1
ATOM 5744 C CA . LEU A 1 731 ? 9.290 20.835 -19.816 1.00 94.38 731 LEU A CA 1
ATOM 5745 C C . LEU A 1 731 ? 8.271 19.997 -19.038 1.00 94.38 731 LEU A C 1
ATOM 5747 O O . LEU A 1 731 ? 8.282 18.779 -19.192 1.00 94.38 731 LEU A O 1
ATOM 5751 N N . THR A 1 732 ? 7.363 20.626 -18.280 1.00 94.25 732 THR A N 1
ATOM 5752 C CA . THR A 1 732 ? 6.274 19.911 -17.583 1.00 94.25 732 THR A CA 1
ATOM 5753 C C . THR A 1 732 ? 5.313 19.265 -18.580 1.00 94.25 732 THR A C 1
ATOM 5755 O O . THR A 1 732 ? 4.915 18.119 -18.385 1.00 94.25 732 THR A O 1
ATOM 5758 N N . GLN A 1 733 ? 5.035 19.922 -19.711 1.00 94.81 733 GLN A N 1
ATOM 5759 C CA . GLN A 1 733 ? 4.223 19.362 -20.798 1.00 94.81 733 GLN A CA 1
ATOM 5760 C C . GLN A 1 733 ? 4.881 18.130 -21.436 1.00 94.81 733 GLN A C 1
ATOM 5762 O O . GLN A 1 733 ? 4.237 17.091 -21.551 1.00 94.81 733 GLN A O 1
ATOM 5767 N N . TRP A 1 734 ? 6.170 18.184 -21.799 1.00 94.88 734 TRP A N 1
ATOM 5768 C CA . TRP A 1 734 ? 6.887 16.993 -22.284 1.00 94.88 734 TRP A CA 1
ATOM 5769 C C . TRP A 1 734 ? 6.908 15.856 -21.264 1.00 94.88 734 TRP A C 1
ATOM 5771 O O . TRP A 1 734 ? 6.787 14.694 -21.648 1.00 94.88 734 TRP A O 1
ATOM 5781 N N . PHE A 1 735 ? 7.038 16.187 -19.982 1.00 92.44 735 PHE A N 1
ATOM 5782 C CA . PHE A 1 735 ? 7.081 15.203 -18.911 1.00 92.44 735 PHE A CA 1
ATOM 5783 C C . PHE A 1 735 ? 5.716 14.516 -18.714 1.00 92.44 735 PHE A C 1
ATOM 5785 O O . PHE A 1 735 ? 5.646 13.292 -18.663 1.00 92.44 735 PHE A O 1
ATOM 5792 N N . THR A 1 736 ? 4.628 15.291 -18.749 1.00 94.56 736 THR A N 1
ATOM 5793 C CA . THR A 1 736 ? 3.227 14.819 -18.745 1.00 94.56 736 THR A CA 1
ATOM 5794 C C . THR A 1 736 ? 2.939 13.885 -19.924 1.00 94.56 736 THR A C 1
ATOM 5796 O O . THR A 1 736 ? 2.314 12.838 -19.759 1.00 94.56 736 THR A O 1
ATOM 5799 N N . ILE A 1 737 ? 3.433 14.223 -21.121 1.00 95.25 737 ILE A N 1
ATOM 5800 C CA . ILE A 1 737 ? 3.299 13.388 -22.325 1.00 95.25 737 ILE A CA 1
ATOM 5801 C C . ILE A 1 737 ? 4.056 12.059 -22.166 1.00 95.25 737 ILE A C 1
ATOM 5803 O O . ILE A 1 737 ? 3.513 11.008 -22.506 1.00 95.25 737 ILE A O 1
ATOM 5807 N N . GLU A 1 738 ? 5.291 12.088 -21.647 1.00 93.75 738 GLU A N 1
ATOM 5808 C CA . GLU A 1 738 ? 6.078 10.875 -21.381 1.00 93.75 738 GLU A CA 1
ATOM 5809 C C . GLU A 1 738 ? 5.369 9.966 -20.368 1.00 93.75 738 GLU A C 1
ATOM 5811 O O . GLU A 1 738 ? 5.225 8.773 -20.628 1.00 93.75 738 GLU A O 1
ATOM 5816 N N . TYR A 1 739 ? 4.876 10.529 -19.260 1.00 93.88 739 TYR A N 1
ATOM 5817 C CA . TYR A 1 739 ? 4.137 9.794 -18.232 1.00 93.88 739 TYR A CA 1
ATOM 5818 C C . TYR A 1 739 ? 2.830 9.198 -18.758 1.00 93.88 739 TYR A C 1
ATOM 5820 O O . TYR A 1 739 ? 2.584 8.016 -18.538 1.00 93.88 739 TYR A O 1
ATOM 5828 N N . SER A 1 740 ? 2.041 9.953 -19.527 1.00 93.81 740 SER A N 1
ATOM 5829 C CA . SER A 1 740 ? 0.783 9.448 -20.104 1.00 93.81 740 SER A CA 1
ATOM 5830 C C . SER A 1 740 ? 1.042 8.308 -21.106 1.00 93.81 740 SER A C 1
ATOM 5832 O O . SER A 1 740 ? 0.340 7.302 -21.125 1.00 93.81 740 SER A O 1
ATOM 5834 N N . MET A 1 741 ? 2.109 8.396 -21.911 1.00 92.81 741 MET A N 1
ATOM 5835 C CA . MET A 1 741 ? 2.542 7.283 -22.770 1.00 92.81 741 MET A CA 1
ATOM 5836 C C . MET A 1 741 ? 3.060 6.087 -21.951 1.00 92.81 741 MET A C 1
ATOM 5838 O O . MET A 1 741 ? 2.812 4.935 -22.311 1.00 92.81 741 MET A O 1
ATOM 5842 N N . TRP A 1 742 ? 3.755 6.327 -20.840 1.00 93.50 742 TRP A N 1
ATOM 5843 C CA . TRP A 1 742 ? 4.306 5.269 -19.997 1.00 93.50 742 TRP A CA 1
ATOM 5844 C C . TRP A 1 742 ? 3.222 4.526 -19.202 1.00 93.50 742 TRP A C 1
ATOM 5846 O O . TRP A 1 742 ? 3.068 3.316 -19.372 1.00 93.50 742 TRP A O 1
ATOM 5856 N N . PHE A 1 743 ? 2.448 5.232 -18.376 1.00 93.12 743 PHE A N 1
ATOM 5857 C CA . PHE A 1 743 ? 1.475 4.647 -17.450 1.00 93.12 743 PHE A CA 1
ATOM 5858 C C . PHE A 1 743 ? 0.155 4.237 -18.109 1.00 93.12 743 PHE A C 1
ATOM 5860 O O . PHE A 1 743 ? -0.372 3.195 -17.736 1.00 93.12 743 PHE A O 1
ATOM 5867 N N . ASP A 1 744 ? -0.354 4.980 -19.101 1.00 90.50 744 ASP A N 1
ATOM 5868 C CA . ASP A 1 744 ? -1.639 4.656 -19.748 1.00 90.50 744 ASP A CA 1
ATOM 5869 C C . ASP A 1 744 ? -1.492 3.811 -21.034 1.00 90.50 744 ASP A C 1
ATOM 5871 O O . ASP A 1 744 ? -2.487 3.377 -21.610 1.00 90.50 744 ASP A O 1
ATOM 5875 N N . LEU A 1 745 ? -0.276 3.569 -21.547 1.00 90.31 745 LEU A N 1
ATOM 5876 C CA . LEU A 1 745 ? -0.077 2.733 -22.748 1.00 90.31 745 LEU A CA 1
ATOM 5877 C C . LEU A 1 745 ? 1.012 1.673 -22.574 1.00 90.31 745 LEU A C 1
ATOM 5879 O O . LEU A 1 745 ? 0.772 0.490 -22.822 1.00 90.31 745 LEU A O 1
ATOM 5883 N N . PHE A 1 746 ? 2.216 2.067 -22.162 1.00 91.88 746 PHE A N 1
ATOM 5884 C CA . PHE A 1 746 ? 3.358 1.155 -22.159 1.00 91.88 746 PHE A CA 1
ATOM 5885 C C . PHE A 1 746 ? 3.282 0.093 -21.050 1.00 91.88 746 PHE A C 1
ATOM 5887 O O . PHE A 1 746 ? 3.466 -1.093 -21.334 1.00 91.88 746 PHE A O 1
ATOM 5894 N N . LEU A 1 747 ? 2.973 0.486 -19.809 1.00 92.56 747 LEU A N 1
ATOM 5895 C CA . LEU A 1 747 ? 2.849 -0.449 -18.687 1.00 92.56 747 LEU A CA 1
ATOM 5896 C C . LEU A 1 747 ? 1.653 -1.417 -18.823 1.00 92.56 747 LEU A C 1
ATOM 5898 O O . LEU A 1 747 ? 1.870 -2.615 -18.620 1.00 92.56 747 LEU A O 1
ATOM 5902 N N . PRO A 1 748 ? 0.441 -0.992 -19.245 1.00 90.94 748 PRO A N 1
ATOM 5903 C CA . PRO A 1 748 ? -0.651 -1.917 -19.559 1.00 90.94 748 PRO A CA 1
ATOM 5904 C C . PRO A 1 748 ? -0.277 -2.916 -20.661 1.00 90.94 748 PRO A C 1
ATOM 5906 O O . PRO A 1 748 ? -0.574 -4.105 -20.546 1.00 90.94 748 PRO A O 1
ATOM 5909 N N . GLY A 1 749 ? 0.453 -2.472 -21.693 1.00 91.25 749 GLY A N 1
ATOM 5910 C CA . GLY A 1 749 ? 0.997 -3.356 -22.728 1.00 91.25 749 GLY A CA 1
ATOM 5911 C C . GLY A 1 749 ? 1.978 -4.400 -22.177 1.00 91.25 749 GLY A C 1
ATOM 5912 O O . GLY A 1 749 ? 1.926 -5.568 -22.573 1.00 91.25 749 GLY A O 1
ATOM 5913 N N . LEU A 1 750 ? 2.842 -4.024 -21.226 1.00 92.06 750 LEU A N 1
ATOM 5914 C CA . LEU A 1 750 ? 3.739 -4.968 -20.548 1.00 92.06 750 LEU A CA 1
ATOM 5915 C C . LEU A 1 750 ? 2.972 -5.984 -19.691 1.00 92.06 750 LEU A C 1
ATOM 5917 O O . LEU A 1 750 ? 3.236 -7.184 -19.820 1.00 92.06 750 LEU A O 1
ATOM 5921 N N . ALA A 1 751 ? 1.999 -5.532 -18.892 1.00 90.38 751 ALA A N 1
ATOM 5922 C CA . ALA A 1 751 ? 1.139 -6.392 -18.073 1.00 90.38 751 ALA A CA 1
ATOM 5923 C C . ALA A 1 751 ? 0.398 -7.435 -18.930 1.00 90.38 751 ALA A C 1
ATOM 5925 O O . ALA A 1 751 ? 0.458 -8.639 -18.652 1.00 90.38 751 ALA A O 1
ATOM 5926 N N . ALA A 1 752 ? -0.206 -6.975 -20.032 1.00 87.00 752 ALA A N 1
ATOM 5927 C CA . ALA A 1 752 ? -0.865 -7.802 -21.041 1.00 87.00 752 ALA A CA 1
ATOM 5928 C C . ALA A 1 752 ? 0.063 -8.873 -21.632 1.00 87.00 752 ALA A C 1
ATOM 5930 O O . ALA A 1 752 ? -0.342 -10.015 -21.833 1.00 87.00 752 ALA A O 1
ATOM 5931 N N . SER A 1 753 ? 1.324 -8.514 -21.891 1.00 87.81 753 SER A N 1
ATOM 5932 C CA . SER A 1 753 ? 2.324 -9.420 -22.468 1.00 87.81 753 SER A CA 1
ATOM 5933 C C . SER A 1 753 ? 2.933 -10.420 -21.472 1.00 87.81 753 SER A C 1
ATOM 5935 O O . SER A 1 753 ? 3.805 -11.199 -21.859 1.00 87.81 753 SER A O 1
ATOM 5937 N N . HIS A 1 754 ? 2.504 -10.392 -20.202 1.00 86.88 754 HIS A N 1
ATOM 5938 C CA . HIS A 1 754 ? 3.117 -11.127 -19.089 1.00 86.88 754 HIS A CA 1
ATOM 5939 C C . HIS A 1 754 ? 4.638 -10.904 -19.006 1.00 86.88 754 HIS A C 1
ATOM 5941 O O . HIS A 1 754 ? 5.414 -11.843 -18.828 1.00 86.88 754 HIS A O 1
ATOM 5947 N N . ALA A 1 755 ? 5.065 -9.651 -19.160 1.00 91.56 755 ALA A N 1
ATOM 5948 C CA . ALA A 1 755 ? 6.454 -9.237 -19.012 1.00 91.56 755 ALA A CA 1
ATOM 5949 C C . ALA A 1 755 ? 6.755 -8.734 -17.586 1.00 91.56 755 ALA A C 1
ATOM 5951 O O . ALA A 1 755 ? 5.842 -8.279 -16.893 1.00 91.56 755 ALA A O 1
ATOM 5952 N N . PRO A 1 756 ? 8.030 -8.745 -17.146 1.00 92.88 756 PRO A N 1
ATOM 5953 C CA . PRO A 1 756 ? 8.444 -8.033 -15.947 1.00 92.88 756 PRO A CA 1
ATOM 5954 C C . PRO A 1 756 ? 8.203 -6.530 -16.118 1.00 92.88 756 PRO A C 1
ATOM 5956 O O . PRO A 1 756 ? 8.667 -5.916 -17.081 1.00 92.88 756 PRO A O 1
ATOM 5959 N N . ILE A 1 757 ? 7.500 -5.939 -15.155 1.00 94.50 757 ILE A N 1
ATOM 5960 C CA . ILE A 1 757 ? 7.205 -4.508 -15.118 1.00 94.50 757 ILE A CA 1
ATOM 5961 C C . ILE A 1 757 ? 8.207 -3.837 -14.176 1.00 94.50 757 ILE A C 1
ATOM 5963 O O . ILE A 1 757 ? 8.191 -4.165 -12.991 1.00 94.50 757 ILE A O 1
ATOM 5967 N N . PRO A 1 758 ? 9.061 -2.903 -14.639 1.00 94.06 758 PRO A N 1
ATOM 5968 C CA . PRO A 1 758 ? 9.720 -1.982 -13.723 1.00 94.06 758 PRO A CA 1
ATOM 5969 C C . PRO A 1 758 ? 8.641 -1.075 -13.119 1.00 94.06 758 PRO A C 1
ATOM 5971 O O . PRO A 1 758 ? 7.923 -0.398 -13.858 1.00 94.06 758 PRO A O 1
ATOM 5974 N N . LEU A 1 759 ? 8.486 -1.112 -11.796 1.00 93.81 759 LEU A N 1
ATOM 5975 C CA . LEU A 1 759 ? 7.462 -0.330 -11.099 1.00 93.81 759 LEU A CA 1
ATOM 5976 C C . LEU A 1 759 ? 7.765 1.175 -11.197 1.00 93.81 759 LEU A C 1
ATOM 5978 O O . LEU A 1 759 ? 8.907 1.566 -11.451 1.00 93.81 759 LEU A O 1
ATOM 5982 N N . GLY A 1 760 ? 6.741 2.010 -11.004 1.00 89.88 760 GLY A N 1
ATOM 5983 C CA . GLY A 1 760 ? 6.931 3.442 -10.761 1.00 89.88 760 GLY A CA 1
ATOM 5984 C C . GLY A 1 760 ? 7.485 3.700 -9.356 1.00 89.88 760 GLY A C 1
ATOM 5985 O O . GLY A 1 760 ? 7.441 2.817 -8.505 1.00 89.88 760 GLY A O 1
ATOM 5986 N N . GLY A 1 761 ? 7.957 4.918 -9.084 1.00 86.38 761 GLY A N 1
ATOM 5987 C CA . GLY A 1 761 ? 8.563 5.255 -7.786 1.00 86.38 761 GLY A CA 1
ATOM 5988 C C . GLY A 1 761 ? 7.587 5.291 -6.607 1.00 86.38 761 GLY A C 1
ATOM 5989 O O . GLY A 1 761 ? 8.026 5.295 -5.455 1.00 86.38 761 GLY A O 1
ATOM 5990 N N . THR A 1 762 ? 6.285 5.317 -6.895 1.00 93.88 762 THR A N 1
ATOM 5991 C CA . THR A 1 762 ? 5.214 5.470 -5.914 1.00 93.88 762 THR A CA 1
ATOM 5992 C C . THR A 1 762 ? 3.904 4.820 -6.379 1.00 93.88 762 THR A C 1
ATOM 5994 O O . THR A 1 762 ? 3.802 4.326 -7.510 1.00 93.88 762 THR A O 1
ATOM 5997 N N . SER A 1 763 ? 2.903 4.793 -5.491 1.00 96.06 763 SER A N 1
ATOM 5998 C CA . SER A 1 763 ? 1.564 4.234 -5.714 1.00 96.06 763 SER A CA 1
ATOM 5999 C C . SER A 1 763 ? 1.612 2.786 -6.235 1.00 96.06 763 SER A C 1
ATOM 6001 O O . SER A 1 763 ? 0.851 2.346 -7.102 1.00 96.06 763 SER A O 1
ATOM 6003 N N . ASN A 1 764 ? 2.571 2.026 -5.696 1.00 97.19 764 ASN A N 1
ATOM 6004 C CA . ASN A 1 764 ? 2.651 0.582 -5.862 1.00 97.19 764 ASN A CA 1
ATOM 6005 C C . ASN A 1 764 ? 1.960 -0.068 -4.661 1.00 97.19 764 ASN A C 1
ATOM 6007 O O . ASN A 1 764 ? 2.419 0.045 -3.523 1.00 97.19 764 ASN A O 1
ATOM 6011 N N . HIS A 1 765 ? 0.868 -0.769 -4.920 1.00 98.19 765 HIS A N 1
ATOM 6012 C CA . HIS A 1 765 ? 0.067 -1.437 -3.911 1.00 98.19 765 HIS A CA 1
ATOM 6013 C C . HIS A 1 765 ? 0.452 -2.916 -3.875 1.00 98.19 765 HIS A C 1
ATOM 6015 O O . HIS A 1 765 ? 0.382 -3.605 -4.891 1.00 98.19 765 HIS A O 1
ATOM 6021 N N . PHE A 1 766 ? 0.872 -3.427 -2.721 1.00 98.38 766 PHE A N 1
ATOM 6022 C CA . PHE A 1 766 ? 1.375 -4.790 -2.564 1.00 98.38 766 PHE A CA 1
ATOM 6023 C C . PHE A 1 766 ? 0.508 -5.615 -1.621 1.00 98.38 766 PHE A C 1
ATOM 6025 O O . PHE A 1 766 ? 0.167 -5.159 -0.531 1.00 98.38 766 PHE A O 1
ATOM 6032 N N . LYS A 1 767 ? 0.304 -6.894 -1.957 1.00 97.75 767 LYS A N 1
ATOM 6033 C CA . LYS A 1 767 ? 0.055 -7.936 -0.949 1.00 97.75 767 LYS A CA 1
ATOM 6034 C C . LYS A 1 767 ? 1.297 -8.031 -0.065 1.00 97.75 767 LYS A C 1
ATOM 6036 O O . LYS A 1 767 ? 2.358 -8.448 -0.543 1.00 97.75 767 LYS A O 1
ATOM 6041 N N . ARG A 1 768 ? 1.181 -7.678 1.220 1.00 96.44 768 ARG A N 1
ATOM 6042 C CA . ARG A 1 768 ? 2.321 -7.571 2.149 1.00 96.44 768 ARG A CA 1
ATOM 6043 C C . ARG A 1 768 ? 3.209 -8.815 2.153 1.00 96.44 768 ARG A C 1
ATOM 6045 O O . ARG A 1 768 ? 4.433 -8.704 2.120 1.00 96.44 768 ARG A O 1
ATOM 6052 N N . ASN A 1 769 ? 2.595 -9.997 2.161 1.00 92.56 769 ASN A N 1
ATOM 6053 C CA . ASN A 1 769 ? 3.315 -11.269 2.201 1.00 92.56 769 ASN A CA 1
ATOM 6054 C C . ASN A 1 769 ? 4.227 -11.461 0.977 1.00 92.56 769 ASN A C 1
ATOM 6056 O O . ASN A 1 769 ? 5.372 -11.872 1.145 1.00 92.56 769 ASN A O 1
ATOM 6060 N N . GLY A 1 770 ? 3.768 -11.099 -0.228 1.00 92.12 770 GLY A N 1
ATOM 6061 C CA . GLY A 1 770 ? 4.579 -11.183 -1.449 1.00 92.12 770 GLY A CA 1
ATOM 6062 C C . GLY A 1 770 ? 5.770 -10.221 -1.415 1.00 92.12 770 GLY A C 1
ATOM 6063 O O . GLY A 1 770 ? 6.895 -10.613 -1.719 1.00 92.12 770 GLY A O 1
ATOM 6064 N N . LEU A 1 771 ? 5.554 -8.988 -0.945 1.00 96.12 771 LEU A N 1
ATOM 6065 C CA . LEU A 1 771 ? 6.613 -7.990 -0.755 1.00 96.12 771 LEU A CA 1
ATOM 6066 C C . LEU A 1 771 ? 7.698 -8.465 0.237 1.00 96.12 771 LEU A C 1
ATOM 6068 O O . LEU A 1 771 ? 8.893 -8.346 -0.038 1.00 96.12 771 LEU A O 1
ATOM 6072 N N . VAL A 1 772 ? 7.300 -9.058 1.367 1.00 93.88 772 VAL A N 1
ATOM 6073 C CA . VAL A 1 772 ? 8.228 -9.627 2.367 1.00 93.88 772 VAL A CA 1
ATOM 6074 C C . VAL A 1 772 ? 8.939 -10.888 1.840 1.00 93.88 772 VAL A C 1
ATOM 6076 O O . VAL A 1 772 ? 10.115 -11.126 2.149 1.00 93.88 772 VAL A O 1
ATOM 6079 N N . GLU A 1 773 ? 8.280 -11.696 1.004 1.00 91.06 773 GLU A N 1
ATOM 6080 C CA . GLU A 1 773 ? 8.892 -12.884 0.396 1.00 91.06 773 GLU A CA 1
ATOM 6081 C C . GLU A 1 773 ? 10.024 -12.522 -0.580 1.00 91.06 773 GLU A C 1
ATOM 6083 O O . GLU A 1 773 ? 11.078 -13.167 -0.574 1.00 91.06 773 GLU A O 1
ATOM 6088 N N . VAL A 1 774 ? 9.856 -11.458 -1.372 1.00 91.62 774 VAL A N 1
ATOM 6089 C CA . VAL A 1 774 ? 10.877 -11.015 -2.340 1.00 91.62 774 VAL A CA 1
ATOM 6090 C C . VAL A 1 774 ? 12.003 -10.175 -1.725 1.00 91.62 774 VAL A C 1
ATOM 6092 O O . VAL A 1 774 ? 12.926 -9.778 -2.439 1.00 91.62 774 VAL A O 1
ATOM 6095 N N . GLY A 1 775 ? 11.958 -9.940 -0.409 1.00 91.94 775 GLY A N 1
ATOM 6096 C CA . GLY A 1 775 ? 12.970 -9.190 0.340 1.00 91.94 775 GLY A CA 1
ATOM 6097 C C . GLY A 1 775 ? 12.780 -7.671 0.322 1.00 91.94 775 GLY A C 1
ATOM 6098 O O . GLY A 1 775 ? 13.763 -6.956 0.480 1.00 91.94 775 GLY A O 1
ATOM 6099 N N . ALA A 1 776 ? 11.545 -7.190 0.127 1.00 95.81 776 ALA A N 1
ATOM 6100 C CA . ALA A 1 776 ? 11.172 -5.771 0.142 1.00 95.81 776 ALA A CA 1
ATOM 6101 C C . ALA A 1 776 ? 12.018 -4.902 -0.817 1.00 95.81 776 ALA A C 1
ATOM 6103 O O . ALA A 1 776 ? 12.323 -5.346 -1.927 1.00 95.81 776 ALA A O 1
ATOM 6104 N N . TRP A 1 777 ? 12.361 -3.663 -0.464 1.00 96.38 777 TRP A N 1
ATOM 6105 C CA . TRP A 1 777 ? 13.123 -2.759 -1.335 1.00 96.38 777 TRP A CA 1
ATOM 6106 C C . TRP A 1 777 ? 14.637 -2.897 -1.109 1.00 96.38 777 TRP A C 1
ATOM 6108 O O . TRP A 1 777 ? 15.077 -3.074 0.025 1.00 96.38 777 TRP A O 1
ATOM 6118 N N . ASP A 1 778 ? 15.459 -2.803 -2.163 1.00 95.44 778 ASP A N 1
ATOM 6119 C CA . ASP A 1 778 ? 16.923 -2.896 -2.027 1.00 95.44 778 ASP A CA 1
ATOM 6120 C C . ASP A 1 778 ? 17.523 -1.567 -1.519 1.00 95.44 778 ASP A C 1
ATOM 6122 O O . ASP A 1 778 ? 17.509 -0.581 -2.259 1.00 95.44 778 ASP A O 1
ATOM 6126 N N . PRO A 1 779 ? 18.120 -1.504 -0.311 1.00 92.94 779 PRO A N 1
ATOM 6127 C CA . PRO A 1 779 ? 18.624 -0.252 0.272 1.00 92.94 779 PRO A CA 1
ATOM 6128 C C . PRO A 1 779 ? 19.777 0.399 -0.505 1.00 92.94 779 PRO A C 1
ATOM 6130 O O . PRO A 1 779 ? 20.105 1.564 -0.259 1.00 92.94 779 PRO A O 1
ATOM 6133 N N . TYR A 1 780 ? 20.408 -0.356 -1.411 1.00 91.00 780 TYR A N 1
ATOM 6134 C CA . TYR A 1 780 ? 21.611 0.026 -2.153 1.00 91.00 780 TYR A CA 1
ATOM 6135 C C . TYR A 1 780 ? 21.367 0.392 -3.625 1.00 91.00 780 TYR A C 1
ATOM 6137 O O . TYR A 1 780 ? 22.311 0.853 -4.282 1.00 91.00 780 TYR A O 1
ATOM 6145 N N . ASN A 1 781 ? 20.150 0.196 -4.141 1.00 91.25 781 ASN A N 1
ATOM 6146 C CA . ASN A 1 781 ? 19.751 0.597 -5.491 1.00 91.25 781 ASN A CA 1
ATOM 6147 C C . ASN A 1 781 ? 19.205 2.039 -5.473 1.00 91.25 781 ASN A C 1
ATOM 6149 O O . ASN A 1 781 ? 18.643 2.477 -4.472 1.00 91.25 781 ASN A O 1
ATOM 6153 N N . VAL A 1 782 ? 19.400 2.800 -6.557 1.00 88.94 782 VAL A N 1
ATOM 6154 C CA . VAL A 1 782 ? 18.838 4.163 -6.703 1.00 88.94 782 VAL A CA 1
ATOM 6155 C C . VAL A 1 782 ? 17.513 4.213 -7.487 1.00 88.94 782 VAL A C 1
ATOM 6157 O O . VAL A 1 782 ? 16.958 5.301 -7.665 1.00 88.94 782 VAL A O 1
ATOM 6160 N N . THR A 1 783 ? 17.061 3.053 -7.976 1.00 89.12 783 THR A N 1
ATOM 6161 C CA . THR A 1 783 ? 15.705 2.753 -8.471 1.00 89.12 783 THR A CA 1
ATOM 6162 C C . THR A 1 783 ? 15.303 1.373 -7.935 1.00 89.12 783 THR A C 1
ATOM 6164 O O . THR A 1 783 ? 15.375 0.352 -8.629 1.00 89.12 783 THR A O 1
ATOM 6167 N N . GLU A 1 784 ? 15.001 1.334 -6.639 1.00 92.12 784 GLU A N 1
ATOM 6168 C CA . GLU A 1 784 ? 14.543 0.159 -5.893 1.00 92.12 784 GLU A CA 1
ATOM 6169 C C . GLU A 1 784 ? 13.203 -0.399 -6.398 1.00 92.12 784 GLU A C 1
ATOM 6171 O O . GLU A 1 784 ? 12.935 -1.591 -6.270 1.00 92.12 784 GLU A O 1
ATOM 6176 N N . ASP A 1 785 ? 12.391 0.476 -6.986 1.00 94.00 785 ASP A N 1
ATOM 6177 C CA . ASP A 1 785 ? 11.089 0.267 -7.612 1.00 94.00 785 ASP A CA 1
ATOM 6178 C C . ASP A 1 785 ? 11.188 -0.628 -8.855 1.00 94.00 785 ASP A C 1
ATOM 6180 O O . ASP A 1 785 ? 10.574 -1.698 -8.940 1.00 94.00 785 ASP A O 1
ATOM 6184 N N . ALA A 1 786 ? 12.038 -0.227 -9.800 1.00 93.88 786 ALA A N 1
ATOM 6185 C CA . ALA A 1 786 ? 12.287 -0.953 -11.030 1.00 93.88 786 ALA A CA 1
ATOM 6186 C C . ALA A 1 786 ? 12.870 -2.343 -10.740 1.00 93.88 786 ALA A C 1
ATOM 6188 O O . ALA A 1 786 ? 12.463 -3.318 -11.365 1.00 93.88 786 ALA A O 1
ATOM 6189 N N . ASP A 1 787 ? 13.787 -2.441 -9.773 1.00 95.94 787 ASP A N 1
ATOM 6190 C CA . ASP A 1 787 ? 14.383 -3.699 -9.303 1.00 95.94 787 ASP A CA 1
ATOM 6191 C C . ASP A 1 787 ? 13.375 -4.622 -8.598 1.00 95.94 787 ASP A C 1
ATOM 6193 O O . ASP A 1 787 ? 13.299 -5.812 -8.919 1.00 95.94 787 ASP A O 1
ATOM 6197 N N . LEU A 1 788 ? 12.549 -4.083 -7.695 1.00 96.81 788 LEU A N 1
ATOM 6198 C CA . LEU A 1 788 ? 11.491 -4.837 -7.021 1.00 96.81 788 LEU A CA 1
ATOM 6199 C C . LEU A 1 788 ? 10.517 -5.462 -8.028 1.00 96.81 788 LEU A C 1
ATOM 6201 O O . LEU A 1 788 ? 10.162 -6.634 -7.888 1.00 96.81 788 LEU A O 1
ATOM 6205 N N . GLY A 1 789 ? 10.155 -4.728 -9.081 1.00 95.88 789 GLY A N 1
ATOM 6206 C CA . GLY A 1 789 ? 9.343 -5.242 -10.185 1.00 95.88 789 GLY A CA 1
ATOM 6207 C C . GLY A 1 789 ? 9.945 -6.471 -10.879 1.00 95.88 789 GLY A C 1
ATOM 6208 O O . GLY A 1 789 ? 9.246 -7.459 -11.121 1.00 95.88 789 GLY A O 1
ATOM 6209 N N . ILE A 1 790 ? 11.263 -6.475 -11.124 1.00 95.56 790 ILE A N 1
ATOM 6210 C CA . ILE A 1 790 ? 11.952 -7.654 -11.676 1.00 95.56 790 ILE A CA 1
ATOM 6211 C C . ILE A 1 790 ? 11.996 -8.796 -10.651 1.00 95.56 790 ILE A C 1
ATOM 6213 O O . ILE A 1 790 ? 11.756 -9.949 -11.013 1.00 95.56 790 ILE A O 1
ATOM 6217 N N . ARG A 1 791 ? 12.272 -8.512 -9.370 1.00 96.00 791 ARG A N 1
ATOM 6218 C CA . ARG A 1 791 ? 12.337 -9.537 -8.310 1.00 96.00 791 ARG A CA 1
ATOM 6219 C C . ARG A 1 791 ? 10.995 -10.218 -8.043 1.00 96.00 791 ARG A C 1
ATOM 6221 O O . ARG A 1 791 ? 10.989 -11.432 -7.841 1.00 96.00 791 ARG A O 1
ATOM 6228 N N . LEU A 1 792 ? 9.881 -9.487 -8.110 1.00 95.88 792 LEU A N 1
ATOM 6229 C CA . LEU A 1 792 ? 8.527 -10.055 -8.092 1.00 95.88 792 LEU A CA 1
ATOM 6230 C C . LEU A 1 792 ? 8.345 -11.051 -9.244 1.00 95.88 792 LEU A C 1
ATOM 6232 O O . LEU A 1 792 ? 8.022 -12.216 -9.004 1.00 95.88 792 LEU A O 1
ATOM 6236 N N . PHE A 1 793 ? 8.673 -10.641 -10.472 1.00 95.62 793 PHE A N 1
ATOM 6237 C CA . PHE A 1 793 ? 8.546 -11.504 -11.648 1.00 95.62 793 PHE A CA 1
ATOM 6238 C C . PHE A 1 793 ? 9.440 -12.755 -11.577 1.00 95.62 793 PHE A C 1
ATOM 6240 O O . PHE A 1 793 ? 9.002 -13.856 -11.904 1.00 95.62 793 PHE A O 1
ATOM 6247 N N . LYS A 1 794 ? 10.669 -12.632 -11.056 1.00 93.12 794 LYS A N 1
ATOM 6248 C CA . LYS A 1 794 ? 11.576 -13.770 -10.792 1.00 93.12 794 LYS A CA 1
ATOM 6249 C C . LYS A 1 794 ? 11.037 -14.780 -9.769 1.00 93.12 794 LYS A C 1
ATOM 6251 O O . LYS A 1 794 ? 11.533 -15.903 -9.723 1.00 93.12 794 LYS A O 1
ATOM 6256 N N . ARG A 1 795 ? 10.062 -14.399 -8.938 1.00 90.69 795 ARG A N 1
ATOM 6257 C CA . ARG A 1 795 ? 9.355 -15.295 -8.004 1.00 90.69 795 ARG A CA 1
ATOM 6258 C C . ARG A 1 795 ? 8.043 -15.847 -8.562 1.00 90.69 795 ARG A C 1
ATOM 6260 O O . ARG A 1 795 ? 7.351 -16.575 -7.863 1.00 90.69 795 ARG A O 1
ATOM 6267 N N . GLY A 1 796 ? 7.730 -15.553 -9.825 1.00 90.00 796 GLY A N 1
ATOM 6268 C CA . GLY A 1 796 ? 6.486 -15.959 -10.476 1.00 90.00 796 GLY A CA 1
ATOM 6269 C C . GLY A 1 796 ? 5.303 -15.035 -10.182 1.00 90.00 796 GLY A C 1
ATOM 6270 O O . GLY A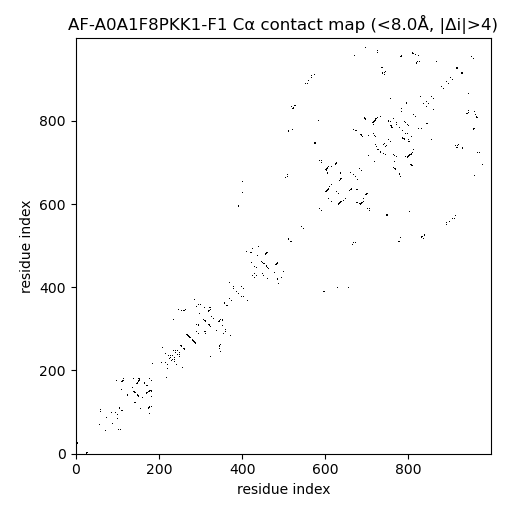 1 796 ? 4.204 -15.313 -10.655 1.00 90.00 796 GLY A O 1
ATOM 6271 N N . TYR A 1 797 ? 5.513 -13.940 -9.445 1.00 95.12 797 TYR A N 1
ATOM 6272 C CA . TYR A 1 797 ? 4.476 -12.943 -9.211 1.00 95.12 797 TYR A CA 1
ATOM 6273 C C . TYR A 1 797 ? 4.312 -11.997 -10.401 1.00 95.12 797 TYR A C 1
ATOM 6275 O O . TYR A 1 797 ? 5.263 -11.670 -11.109 1.00 95.12 797 TYR A O 1
ATOM 6283 N N . LYS A 1 798 ? 3.089 -11.510 -10.589 1.00 93.56 798 LYS A N 1
ATOM 6284 C CA . LYS A 1 798 ? 2.715 -10.531 -11.609 1.00 93.56 798 LYS A CA 1
ATOM 6285 C C . LYS A 1 798 ? 2.368 -9.185 -10.981 1.00 93.56 798 LYS A C 1
ATOM 6287 O O . LYS A 1 798 ? 1.958 -9.105 -9.818 1.00 93.56 798 LYS A O 1
ATOM 6292 N N . THR A 1 799 ? 2.477 -8.154 -11.811 1.00 95.44 799 THR A N 1
ATOM 6293 C CA . THR A 1 799 ? 1.986 -6.804 -11.537 1.00 95.44 799 THR A CA 1
ATOM 6294 C C . THR A 1 799 ? 0.855 -6.487 -12.510 1.00 95.44 799 THR A C 1
ATOM 6296 O O . THR A 1 799 ? 1.009 -6.708 -13.712 1.00 95.44 799 THR A O 1
ATOM 6299 N N . ALA A 1 800 ? -0.265 -5.977 -12.002 1.00 94.56 800 ALA A N 1
ATOM 6300 C CA . ALA A 1 800 ? -1.346 -5.417 -12.815 1.00 94.56 800 ALA A CA 1
ATOM 6301 C C . ALA A 1 800 ? -1.339 -3.880 -12.745 1.00 94.56 800 ALA A C 1
ATOM 6303 O O . ALA A 1 800 ? -0.757 -3.309 -11.824 1.00 94.56 800 ALA A O 1
ATOM 6304 N N . ILE A 1 801 ? -1.982 -3.216 -13.708 1.00 94.69 801 ILE A N 1
ATOM 6305 C CA . ILE A 1 801 ? -2.179 -1.758 -13.711 1.00 94.69 801 ILE A CA 1
ATOM 6306 C C . ILE A 1 801 ? -3.660 -1.484 -13.445 1.00 94.69 801 ILE A C 1
ATOM 6308 O O . ILE A 1 801 ? -4.497 -2.087 -14.120 1.00 94.69 801 ILE A O 1
ATOM 6312 N N . VAL A 1 802 ? -3.988 -0.615 -12.488 1.00 94.69 802 VAL A N 1
ATOM 6313 C CA . VAL A 1 802 ? -5.375 -0.192 -12.207 1.00 94.69 802 VAL A CA 1
ATOM 6314 C C . VAL A 1 802 ? -5.688 1.136 -12.893 1.00 94.69 802 VAL A C 1
ATOM 6316 O O . VAL A 1 802 ? -4.800 1.971 -13.084 1.00 94.69 802 VAL A O 1
ATOM 6319 N N . ASP A 1 803 ? -6.953 1.351 -13.243 1.00 92.38 803 ASP A N 1
ATOM 6320 C CA . ASP A 1 803 ? -7.440 2.662 -13.675 1.00 92.38 803 ASP A CA 1
ATOM 6321 C C . ASP A 1 803 ? -7.727 3.575 -12.468 1.00 92.38 803 ASP A C 1
ATOM 6323 O O . ASP A 1 803 ? -8.864 3.786 -12.052 1.00 92.38 803 ASP A O 1
ATOM 6327 N N . SER A 1 804 ? -6.646 4.056 -11.852 1.00 94.75 804 SER A N 1
ATOM 6328 C CA . SER A 1 804 ? -6.645 5.141 -10.870 1.00 94.75 804 SER A CA 1
ATOM 6329 C C . SER A 1 804 ? -5.353 5.933 -11.003 1.00 94.75 804 SER A C 1
ATOM 6331 O O . SER A 1 804 ? -4.308 5.353 -11.311 1.00 94.75 804 SER A O 1
ATOM 6333 N N . THR A 1 805 ? -5.416 7.244 -10.789 1.00 95.00 805 THR A N 1
ATOM 6334 C CA . THR A 1 805 ? -4.283 8.165 -10.916 1.00 95.00 805 THR A CA 1
ATOM 6335 C C . THR A 1 805 ? -3.811 8.678 -9.556 1.00 95.00 805 THR A C 1
ATOM 6337 O O . THR A 1 805 ? -4.608 9.032 -8.691 1.00 95.00 805 THR A O 1
ATOM 6340 N N . THR A 1 806 ? -2.494 8.770 -9.399 1.00 95.38 806 THR A N 1
ATOM 6341 C CA . THR A 1 806 ? -1.824 9.575 -8.372 1.00 95.38 806 THR A CA 1
ATOM 6342 C C . THR A 1 806 ? -1.125 10.739 -9.066 1.00 95.38 806 THR A C 1
ATOM 6344 O O . THR A 1 806 ? -0.431 10.540 -10.069 1.00 95.38 806 THR A O 1
ATOM 6347 N N . TYR A 1 807 ? -1.352 11.957 -8.577 1.00 93.12 807 TYR A N 1
ATOM 6348 C CA . TYR A 1 807 ? -0.782 13.176 -9.143 1.00 93.12 807 TYR A CA 1
ATOM 6349 C C . TYR A 1 807 ? 0.473 13.607 -8.373 1.00 93.12 807 TYR A C 1
ATOM 6351 O O . TYR A 1 807 ? 0.433 13.759 -7.157 1.00 93.12 807 TYR A O 1
ATOM 6359 N N . GLU A 1 808 ? 1.566 13.824 -9.101 1.00 90.88 808 GLU A N 1
ATOM 6360 C CA . GLU A 1 808 ? 2.877 14.280 -8.611 1.00 90.88 808 GLU A CA 1
ATOM 6361 C C . GLU A 1 808 ? 3.158 15.738 -9.049 1.00 90.88 808 GLU A C 1
ATOM 6363 O O . GLU A 1 808 ? 2.473 16.292 -9.922 1.00 90.88 808 GLU A O 1
ATOM 6368 N N . GLU A 1 809 ? 4.244 16.340 -8.544 1.00 89.25 809 GLU A N 1
ATOM 6369 C CA . GLU A 1 809 ? 4.808 17.581 -9.098 1.00 89.25 809 GLU A CA 1
ATOM 6370 C C . GLU A 1 809 ? 5.785 17.301 -10.265 1.00 89.25 809 GLU A C 1
ATOM 6372 O O . GLU A 1 809 ? 6.850 16.694 -10.108 1.00 89.25 809 GLU A O 1
ATOM 6377 N N . ALA A 1 810 ? 5.486 17.819 -11.459 1.00 91.56 810 ALA A N 1
ATOM 6378 C CA . ALA A 1 810 ? 6.412 17.802 -12.586 1.00 91.56 810 ALA A CA 1
ATOM 6379 C C . ALA A 1 810 ? 7.583 18.759 -12.355 1.00 91.56 810 ALA A C 1
ATOM 6381 O O . ALA A 1 810 ? 7.416 19.944 -12.057 1.00 91.56 810 ALA A O 1
ATOM 6382 N N . ASN A 1 811 ? 8.791 18.287 -12.659 1.00 90.81 811 ASN A N 1
ATOM 6383 C CA . ASN A 1 811 ? 9.992 19.109 -12.594 1.00 90.81 811 ASN A CA 1
ATOM 6384 C C . ASN A 1 811 ? 9.983 20.275 -13.601 1.00 90.81 811 ASN A C 1
ATOM 6386 O O . ASN A 1 811 ? 10.366 20.127 -14.762 1.00 90.81 811 ASN A O 1
ATOM 6390 N N . SER A 1 812 ? 9.646 21.473 -13.124 1.00 91.94 812 SER A N 1
ATOM 6391 C CA . SER A 1 812 ? 9.583 22.698 -13.933 1.00 91.94 812 SER A CA 1
ATOM 6392 C C . SER A 1 812 ? 10.949 23.346 -14.217 1.00 91.94 812 SER A C 1
ATOM 6394 O O . SER A 1 812 ? 11.048 24.260 -15.042 1.00 91.94 812 SER A O 1
ATOM 6396 N N . ARG A 1 813 ? 12.024 22.875 -13.564 1.00 93.12 813 ARG A N 1
ATOM 6397 C CA . ARG A 1 813 ? 13.400 23.397 -13.676 1.00 93.12 813 ARG A CA 1
ATOM 6398 C C . ARG A 1 813 ? 14.334 22.391 -14.355 1.00 93.12 813 ARG A C 1
ATOM 6400 O O . ARG A 1 813 ? 14.643 21.348 -13.785 1.00 93.12 813 ARG A O 1
ATOM 6407 N N . LEU A 1 814 ? 14.889 22.757 -15.518 1.00 92.38 814 LEU A N 1
ATOM 6408 C CA . LEU A 1 814 ? 15.744 21.884 -16.344 1.00 92.38 814 LEU A CA 1
ATOM 6409 C C . LEU A 1 814 ? 16.904 21.220 -15.581 1.00 92.38 814 LEU A C 1
ATOM 6411 O O . LEU A 1 814 ? 17.154 20.034 -15.768 1.00 92.38 814 LEU A O 1
ATOM 6415 N N . TYR A 1 815 ? 17.609 21.954 -14.714 1.00 91.19 815 TYR A N 1
ATOM 6416 C CA . TYR A 1 815 ? 18.719 21.375 -13.947 1.00 91.19 815 TYR A CA 1
ATOM 6417 C C . TYR A 1 815 ? 18.240 20.324 -12.933 1.00 91.19 815 TYR A C 1
ATOM 6419 O O . TYR A 1 815 ? 18.862 19.276 -12.812 1.00 91.19 815 TYR A O 1
ATOM 6427 N N . ASN A 1 816 ? 17.113 20.552 -12.250 1.00 91.00 816 ASN A N 1
ATOM 6428 C CA . ASN A 1 816 ? 16.554 19.585 -11.300 1.00 91.00 816 ASN A CA 1
ATOM 6429 C C . ASN A 1 816 ? 16.011 18.343 -12.035 1.00 91.00 816 ASN A C 1
ATOM 6431 O O . ASN A 1 816 ? 16.297 17.216 -11.636 1.00 91.00 816 ASN A O 1
ATOM 6435 N N . TRP A 1 817 ? 15.357 18.544 -13.186 1.00 93.00 817 TRP A N 1
ATOM 6436 C CA . TRP A 1 817 ? 14.929 17.466 -14.083 1.00 93.00 817 TRP A CA 1
ATOM 6437 C C . TRP A 1 817 ? 16.103 16.606 -14.589 1.00 93.00 817 TRP A C 1
ATOM 6439 O O . TRP A 1 817 ? 16.030 15.378 -14.547 1.00 93.00 817 TRP A O 1
ATOM 6449 N N . LEU A 1 818 ? 17.222 17.219 -15.005 1.00 93.25 818 LEU A N 1
ATOM 6450 C CA . LEU A 1 818 ? 18.422 16.487 -15.447 1.00 93.25 818 LEU A CA 1
ATOM 6451 C C . LEU A 1 818 ? 19.001 15.597 -14.336 1.00 93.25 818 LEU A C 1
ATOM 6453 O O . LEU A 1 818 ? 19.440 14.482 -14.618 1.00 93.25 818 LEU A O 1
ATOM 6457 N N . ARG A 1 819 ? 18.960 16.062 -13.081 1.00 91.06 819 ARG A N 1
ATOM 6458 C CA . ARG A 1 819 ? 19.366 15.287 -11.895 1.00 91.06 819 ARG A CA 1
ATOM 6459 C C . ARG A 1 819 ? 18.405 14.130 -11.593 1.00 91.06 819 ARG A C 1
ATOM 6461 O O . ARG A 1 819 ? 18.842 13.041 -11.230 1.00 91.06 819 ARG A O 1
ATOM 6468 N N . GLN A 1 820 ? 17.102 14.327 -11.808 1.00 91.38 820 GLN A N 1
ATOM 6469 C CA . GLN A 1 820 ? 16.108 13.252 -11.715 1.00 91.38 820 GLN A CA 1
ATOM 6470 C C . GLN A 1 820 ? 16.361 12.174 -12.787 1.00 91.38 820 GLN A C 1
ATOM 6472 O O . GLN A 1 820 ? 16.485 10.994 -12.461 1.00 91.38 820 GLN A O 1
ATOM 6477 N N . ARG A 1 821 ? 16.534 12.577 -14.057 1.00 92.25 821 ARG A N 1
ATOM 6478 C CA . ARG A 1 821 ? 16.856 11.669 -15.175 1.00 92.25 821 ARG A CA 1
ATOM 6479 C C . ARG A 1 821 ? 18.151 10.893 -14.962 1.00 92.25 821 ARG A C 1
ATOM 6481 O O . ARG A 1 821 ? 18.182 9.690 -15.216 1.00 92.25 821 ARG A O 1
ATOM 6488 N N . SER A 1 822 ? 19.217 11.559 -14.511 1.00 93.62 822 SER A N 1
ATOM 6489 C CA . SER A 1 822 ? 20.509 10.903 -14.289 1.00 93.62 822 SER A CA 1
ATOM 6490 C C . SER A 1 822 ? 20.417 9.837 -13.195 1.00 93.62 822 SER A C 1
ATOM 6492 O O . SER A 1 822 ? 20.970 8.749 -13.371 1.00 93.62 822 SER A O 1
ATOM 6494 N N . ARG A 1 823 ? 19.657 10.095 -12.116 1.00 92.00 823 ARG A N 1
ATOM 6495 C CA . ARG A 1 823 ? 19.343 9.108 -11.071 1.00 92.00 823 ARG A CA 1
ATOM 6496 C C . ARG A 1 823 ? 18.613 7.894 -11.646 1.00 92.00 823 ARG A C 1
ATOM 6498 O O . ARG A 1 823 ? 19.070 6.776 -11.424 1.00 92.00 823 ARG A O 1
ATOM 6505 N N . TRP A 1 824 ? 17.539 8.103 -12.409 1.00 92.81 824 TRP A N 1
ATOM 6506 C CA . TRP A 1 824 ? 16.719 7.008 -12.947 1.00 92.81 824 TRP A CA 1
ATOM 6507 C C . TRP A 1 824 ? 17.502 6.117 -13.912 1.00 92.81 824 TRP A C 1
ATOM 6509 O O . TRP A 1 824 ? 17.523 4.899 -13.762 1.00 92.81 824 TRP A O 1
ATOM 6519 N N . ILE A 1 825 ? 18.219 6.718 -14.867 1.00 93.25 825 ILE A N 1
ATOM 6520 C CA . ILE A 1 825 ? 18.994 5.956 -15.855 1.00 93.25 825 ILE A CA 1
ATOM 6521 C C . ILE A 1 825 ? 20.161 5.223 -15.178 1.00 93.25 825 ILE A C 1
ATOM 6523 O O . ILE A 1 825 ? 20.447 4.077 -15.523 1.00 93.25 825 ILE A O 1
ATOM 6527 N N . LYS A 1 826 ? 20.792 5.825 -14.160 1.00 93.38 826 LYS A N 1
ATOM 6528 C CA . LYS A 1 826 ? 21.798 5.143 -13.335 1.00 93.38 826 LYS A CA 1
ATOM 6529 C C . LYS A 1 826 ? 21.222 3.925 -12.608 1.00 93.38 826 LYS A C 1
ATOM 6531 O O . LYS A 1 826 ? 21.873 2.883 -12.595 1.00 93.38 826 LYS A O 1
ATOM 6536 N N . GLY A 1 827 ? 20.027 4.046 -12.034 1.00 92.81 827 GLY A N 1
ATOM 6537 C CA . GLY A 1 827 ? 19.333 2.936 -11.385 1.00 92.81 827 GLY A CA 1
ATOM 6538 C C . GLY A 1 827 ? 18.958 1.825 -12.366 1.00 92.81 827 GLY A C 1
ATOM 6539 O O . GLY A 1 827 ? 19.264 0.665 -12.116 1.00 92.81 827 GLY A O 1
ATOM 6540 N N . TYR A 1 828 ? 18.468 2.165 -13.561 1.00 95.31 828 TYR A N 1
ATOM 6541 C CA . TYR A 1 828 ? 18.228 1.180 -14.624 1.00 95.31 828 TYR A CA 1
ATOM 6542 C C . TYR A 1 828 ? 19.517 0.447 -15.039 1.00 95.31 828 TYR A C 1
ATOM 6544 O O . TYR A 1 828 ? 19.488 -0.768 -15.240 1.00 95.31 828 TYR A O 1
ATOM 6552 N N . ILE A 1 829 ? 20.667 1.138 -15.108 1.00 95.38 829 ILE A N 1
ATOM 6553 C CA . ILE A 1 829 ? 21.970 0.481 -15.321 1.00 95.38 829 ILE A CA 1
ATOM 6554 C C . ILE A 1 829 ? 22.307 -0.458 -14.148 1.00 95.38 829 ILE A C 1
ATOM 6556 O O . ILE A 1 829 ? 22.768 -1.574 -14.387 1.00 95.38 829 ILE A O 1
ATOM 6560 N N . GLN A 1 830 ? 22.079 -0.047 -12.894 1.00 95.06 830 GLN A N 1
ATOM 6561 C CA . GLN A 1 830 ? 22.299 -0.898 -11.714 1.00 95.06 830 GLN A CA 1
ATOM 6562 C C . GLN A 1 830 ? 21.424 -2.153 -11.750 1.00 95.06 830 GLN A C 1
ATOM 6564 O O . GLN A 1 830 ? 21.962 -3.256 -11.686 1.00 95.06 830 GLN A O 1
ATOM 6569 N N . THR A 1 831 ? 20.114 -2.003 -11.930 1.00 95.81 831 THR A N 1
ATOM 6570 C CA . THR A 1 831 ? 19.142 -3.099 -12.029 1.00 95.81 831 THR A CA 1
ATOM 6571 C C . THR A 1 831 ? 19.479 -4.050 -13.183 1.00 95.81 831 THR A C 1
ATOM 6573 O O . THR A 1 831 ? 19.482 -5.271 -13.006 1.00 95.81 831 THR A O 1
ATOM 6576 N N . TRP A 1 832 ? 19.869 -3.520 -14.352 1.00 96.75 832 TRP A N 1
ATOM 6577 C CA . TRP A 1 832 ? 20.355 -4.346 -15.462 1.00 96.75 832 TRP A CA 1
ATOM 6578 C C . TRP A 1 832 ? 21.617 -5.131 -15.078 1.00 96.75 832 TRP A C 1
ATOM 6580 O O . TRP A 1 832 ? 21.653 -6.347 -15.254 1.00 96.75 832 TRP A O 1
ATOM 6590 N N . LEU A 1 833 ? 22.629 -4.481 -14.490 1.00 96.12 833 LEU A N 1
ATOM 6591 C CA . LEU A 1 833 ? 23.868 -5.141 -14.056 1.00 96.12 833 LEU A CA 1
ATOM 6592 C C . LEU A 1 833 ? 23.637 -6.203 -12.972 1.00 96.12 833 LEU A C 1
ATOM 6594 O O . LEU A 1 833 ? 24.296 -7.243 -13.011 1.00 96.12 833 LEU A O 1
ATOM 6598 N N . VAL A 1 834 ? 22.715 -5.976 -12.033 1.00 95.69 834 VAL A N 1
ATOM 6599 C CA . VAL A 1 834 ? 22.361 -6.920 -10.962 1.00 95.69 834 VAL A CA 1
ATOM 6600 C C . VAL A 1 834 ? 21.756 -8.195 -11.547 1.00 95.69 834 VAL A C 1
ATOM 6602 O O . VAL A 1 834 ? 22.298 -9.282 -11.339 1.00 95.69 834 VAL A O 1
ATOM 6605 N N . HIS A 1 835 ? 20.698 -8.097 -12.353 1.00 95.44 835 HIS A N 1
ATOM 6606 C CA . HIS A 1 835 ? 20.056 -9.298 -12.899 1.00 95.44 835 HIS A CA 1
ATOM 6607 C C . HIS A 1 835 ? 20.865 -9.956 -14.032 1.00 95.44 835 HIS A C 1
ATOM 6609 O O . HIS A 1 835 ? 20.815 -11.175 -14.201 1.00 95.44 835 HIS A O 1
ATOM 6615 N N . MET A 1 836 ? 21.721 -9.203 -14.735 1.00 96.06 836 MET A N 1
ATOM 6616 C CA . MET A 1 836 ? 22.658 -9.741 -15.735 1.00 96.06 836 MET A CA 1
ATOM 6617 C C . MET A 1 836 ? 23.950 -10.327 -15.142 1.00 96.06 836 MET A C 1
ATOM 6619 O O . MET A 1 836 ? 24.901 -10.599 -15.878 1.00 96.06 836 MET A O 1
ATOM 6623 N N . ARG A 1 837 ? 24.006 -10.584 -13.827 1.00 94.44 837 ARG A N 1
ATOM 6624 C CA . ARG A 1 837 ? 25.092 -11.371 -13.207 1.00 94.44 837 ARG A CA 1
ATOM 6625 C C . ARG A 1 837 ? 25.154 -12.801 -13.745 1.00 94.44 837 ARG A C 1
ATOM 6627 O O . ARG A 1 837 ? 26.245 -13.339 -13.900 1.00 94.44 837 ARG A O 1
ATOM 6634 N N . ASN A 1 838 ? 23.998 -13.405 -14.031 1.00 93.69 838 ASN A N 1
ATOM 6635 C CA . ASN A 1 838 ? 23.874 -14.783 -14.517 1.00 93.69 838 ASN A CA 1
ATOM 6636 C C . ASN A 1 838 ? 22.765 -14.877 -15.592 1.00 93.69 838 ASN A C 1
ATOM 6638 O O . ASN A 1 838 ? 21.684 -15.392 -15.304 1.00 93.69 838 ASN A O 1
ATOM 6642 N N . PRO A 1 839 ? 22.991 -14.400 -16.832 1.00 95.25 839 PRO A N 1
ATOM 6643 C CA . PRO A 1 839 ? 21.924 -14.240 -17.829 1.00 95.25 839 PRO A CA 1
ATOM 6644 C C . PRO A 1 839 ? 21.227 -15.556 -18.207 1.00 95.25 839 PRO A C 1
ATOM 6646 O O . PRO A 1 839 ? 20.009 -15.582 -18.344 1.00 95.25 839 PRO A O 1
ATOM 6649 N N . PHE A 1 840 ? 21.960 -16.672 -18.300 1.00 95.38 840 PHE A N 1
ATOM 6650 C CA . PHE A 1 840 ? 21.362 -17.988 -18.564 1.00 95.38 840 PHE A CA 1
ATOM 6651 C C . PHE A 1 840 ? 20.441 -18.466 -17.436 1.00 95.38 840 PHE A C 1
ATOM 6653 O O . PHE A 1 840 ? 19.416 -19.083 -17.707 1.00 95.38 840 PHE A O 1
ATOM 6660 N N . ARG A 1 841 ? 20.781 -18.148 -16.181 1.00 92.00 841 ARG A N 1
ATOM 6661 C CA . ARG A 1 841 ? 19.930 -18.445 -15.026 1.00 92.00 841 ARG A CA 1
ATOM 6662 C C . ARG A 1 841 ? 18.686 -17.558 -15.032 1.00 92.00 841 ARG A C 1
ATOM 6664 O O . ARG A 1 841 ? 17.601 -18.069 -14.805 1.00 92.00 841 ARG A O 1
ATOM 6671 N N . LEU A 1 842 ? 18.819 -16.274 -15.374 1.00 93.19 842 LEU A N 1
ATOM 6672 C CA . LEU A 1 842 ? 17.663 -15.387 -15.529 1.00 93.19 842 LEU A CA 1
ATOM 6673 C C . LEU A 1 842 ? 16.697 -15.922 -16.602 1.00 93.19 842 LEU A C 1
ATOM 6675 O O . LEU A 1 842 ? 15.507 -16.027 -16.341 1.00 93.19 842 LEU A O 1
ATOM 6679 N N . ILE A 1 843 ? 17.198 -16.366 -17.762 1.00 95.50 843 ILE A N 1
ATOM 6680 C CA . ILE A 1 843 ? 16.370 -17.005 -18.808 1.00 95.50 843 ILE A CA 1
ATOM 6681 C C . ILE A 1 843 ? 15.645 -18.263 -18.290 1.00 95.50 843 ILE A C 1
ATOM 6683 O O . ILE A 1 843 ? 14.521 -18.524 -18.711 1.00 95.50 843 ILE A O 1
ATOM 6687 N N . GLN A 1 844 ? 16.252 -19.037 -17.385 1.00 90.44 844 GLN A N 1
ATOM 6688 C CA . GLN A 1 844 ? 15.602 -20.191 -16.745 1.00 90.44 844 GLN A CA 1
ATOM 6689 C C . GLN A 1 844 ? 14.548 -19.782 -15.703 1.00 90.44 844 GLN A C 1
ATOM 6691 O O . GLN A 1 844 ? 13.547 -20.476 -15.568 1.00 90.44 844 GLN A O 1
ATOM 6696 N N . GLU A 1 845 ? 14.765 -18.678 -14.983 1.00 88.19 845 GLU A N 1
ATOM 6697 C CA . GLU A 1 845 ? 13.857 -18.168 -13.945 1.00 88.19 845 GLU A CA 1
ATOM 6698 C C . GLU A 1 845 ? 12.626 -17.454 -14.532 1.00 88.19 845 GLU A C 1
ATOM 6700 O O . GLU A 1 845 ? 11.524 -17.662 -14.036 1.00 88.19 845 GLU A O 1
ATOM 6705 N N . ILE A 1 846 ? 12.791 -16.641 -15.587 1.00 92.19 846 ILE A N 1
ATOM 6706 C CA . ILE A 1 846 ? 11.706 -15.809 -16.155 1.00 92.19 846 ILE A CA 1
ATOM 6707 C C . ILE A 1 846 ? 11.283 -16.190 -17.582 1.00 92.19 846 ILE A C 1
ATOM 6709 O O . ILE A 1 846 ? 10.305 -15.656 -18.094 1.00 92.19 846 ILE A O 1
ATOM 6713 N N . GLY A 1 847 ? 11.988 -17.107 -18.247 1.00 93.94 847 GLY A N 1
ATOM 6714 C CA . GLY A 1 847 ? 11.715 -17.497 -19.633 1.00 93.94 847 GLY A CA 1
ATOM 6715 C C . GLY A 1 847 ? 12.283 -16.536 -20.689 1.00 93.94 847 GLY A C 1
ATOM 6716 O O . GLY A 1 847 ? 12.694 -15.410 -20.411 1.00 93.94 847 GLY A O 1
ATOM 6717 N N . VAL A 1 848 ? 12.307 -16.989 -21.949 1.00 95.62 848 VAL A N 1
ATOM 6718 C CA . VAL A 1 848 ? 12.970 -16.271 -23.058 1.00 95.62 848 VAL A CA 1
ATOM 6719 C C . VAL A 1 848 ? 12.252 -14.972 -23.440 1.00 95.62 848 VAL A C 1
ATOM 6721 O O . VAL A 1 848 ? 12.910 -13.946 -23.594 1.00 95.62 848 VAL A O 1
ATOM 6724 N N . MET A 1 849 ? 10.923 -14.981 -23.586 1.00 94.69 849 MET A N 1
ATOM 6725 C CA . MET A 1 849 ? 10.182 -13.780 -24.008 1.00 94.69 849 MET A CA 1
ATOM 6726 C C . MET A 1 849 ? 10.187 -12.685 -22.923 1.00 94.69 849 MET A C 1
ATOM 6728 O O . MET A 1 849 ? 10.500 -11.541 -23.260 1.00 94.69 849 MET A O 1
ATOM 6732 N N . PRO A 1 850 ? 9.977 -12.995 -21.625 1.00 95.38 850 PRO A N 1
ATOM 6733 C CA . PRO A 1 850 ? 10.133 -12.006 -20.558 1.00 95.38 850 PRO A CA 1
ATOM 6734 C C . PRO A 1 850 ? 11.584 -11.520 -20.394 1.00 95.38 850 PRO A C 1
ATOM 6736 O O . PRO A 1 850 ? 11.803 -10.341 -20.124 1.00 95.38 850 PRO A O 1
ATOM 6739 N N . PHE A 1 851 ? 12.590 -12.368 -20.655 1.00 96.75 851 PHE A N 1
ATOM 6740 C CA . PHE A 1 851 ? 13.991 -11.931 -20.730 1.00 96.75 851 PHE A CA 1
ATOM 6741 C C . PHE A 1 851 ? 14.243 -10.942 -21.879 1.00 96.75 851 PHE A C 1
ATOM 6743 O O . PHE A 1 851 ? 14.911 -9.931 -21.668 1.00 96.75 851 PHE A O 1
ATOM 6750 N N . LEU A 1 852 ? 13.703 -11.187 -23.079 1.00 95.50 852 LEU A N 1
ATOM 6751 C CA . LEU A 1 852 ? 13.795 -10.240 -24.199 1.00 95.50 852 LEU A CA 1
ATOM 6752 C C . LEU A 1 852 ? 13.081 -8.921 -23.879 1.00 95.50 852 LEU A C 1
ATOM 6754 O O . LEU A 1 852 ? 13.624 -7.856 -24.170 1.00 95.50 852 LEU A O 1
ATOM 6758 N N . SER A 1 853 ? 11.922 -8.980 -23.215 1.00 95.69 853 SER A N 1
ATOM 6759 C CA . SER A 1 853 ? 11.248 -7.787 -22.697 1.00 95.69 853 SER A CA 1
ATOM 6760 C C . SER A 1 853 ? 12.153 -7.003 -21.748 1.00 95.69 853 SER A C 1
ATOM 6762 O O . SER A 1 853 ? 12.414 -5.829 -21.989 1.00 95.69 853 SER A O 1
ATOM 6764 N N . PHE A 1 854 ? 12.746 -7.657 -20.746 1.00 96.38 854 PHE A N 1
ATOM 6765 C CA . PHE A 1 854 ? 13.702 -7.034 -19.827 1.00 96.38 854 PHE A CA 1
ATOM 6766 C C . PHE A 1 854 ? 14.899 -6.390 -20.555 1.00 96.38 854 PHE A C 1
ATOM 6768 O O . PHE A 1 854 ? 15.291 -5.267 -20.218 1.00 96.38 854 PHE A O 1
ATOM 6775 N N . GLN A 1 855 ? 15.439 -7.041 -21.598 1.00 96.19 855 GLN A N 1
ATOM 6776 C CA . GLN A 1 855 ? 16.500 -6.450 -22.422 1.00 96.19 855 GLN A CA 1
ATOM 6777 C C . GLN A 1 855 ? 16.045 -5.199 -23.175 1.00 96.19 855 GLN A C 1
ATOM 6779 O O . GLN A 1 855 ? 16.835 -4.269 -23.278 1.00 96.19 855 GLN A O 1
ATOM 6784 N N . PHE A 1 856 ? 14.814 -5.130 -23.689 1.00 95.00 856 PHE A N 1
ATOM 6785 C CA . PHE A 1 856 ? 14.329 -3.944 -24.406 1.00 95.00 856 PHE A CA 1
ATOM 6786 C C . PHE A 1 856 ? 13.797 -2.841 -23.479 1.00 95.00 856 PHE A C 1
ATOM 6788 O O . PHE A 1 856 ? 13.984 -1.662 -23.771 1.00 95.00 856 PHE A O 1
ATOM 6795 N N . VAL A 1 857 ? 13.166 -3.187 -22.359 1.00 93.75 857 VAL A N 1
ATOM 6796 C CA . VAL A 1 857 ? 12.572 -2.233 -21.413 1.00 93.75 857 VAL A CA 1
ATOM 6797 C C . VAL A 1 857 ? 13.655 -1.566 -20.569 1.00 93.75 857 VAL A C 1
ATOM 6799 O O . VAL A 1 857 ? 13.841 -0.353 -20.672 1.00 93.75 857 VAL A O 1
ATOM 6802 N N . VAL A 1 858 ? 14.391 -2.349 -19.772 1.00 94.38 858 VAL A N 1
ATOM 6803 C CA . VAL A 1 858 ? 15.371 -1.827 -18.806 1.00 94.38 858 VAL A CA 1
ATOM 6804 C C . VAL A 1 858 ? 16.695 -1.542 -19.509 1.00 94.38 858 VAL A C 1
ATOM 6806 O O . VAL A 1 858 ? 17.144 -0.398 -19.543 1.00 94.38 858 VAL A O 1
ATOM 6809 N N . GLY A 1 859 ? 17.286 -2.557 -20.150 1.00 93.81 859 GLY A N 1
ATOM 6810 C CA . GLY A 1 859 ? 18.540 -2.391 -20.893 1.00 93.81 859 GLY A CA 1
ATOM 6811 C C . GLY A 1 859 ? 18.385 -1.454 -22.094 1.00 93.81 859 GLY A C 1
ATOM 6812 O O . GLY A 1 859 ? 19.178 -0.539 -22.294 1.00 93.81 859 GLY A O 1
ATOM 6813 N N . GLY A 1 860 ? 17.333 -1.641 -22.889 1.00 92.81 860 GLY A N 1
ATOM 6814 C CA . GLY A 1 860 ? 17.175 -0.964 -24.171 1.00 92.81 860 GLY A CA 1
ATOM 6815 C C . GLY A 1 860 ? 16.934 0.534 -24.034 1.00 92.81 860 GLY A C 1
ATOM 6816 O O . GLY A 1 860 ? 17.497 1.308 -24.803 1.00 92.81 860 GLY A O 1
ATOM 6817 N N . THR A 1 861 ? 16.185 0.961 -23.013 1.00 91.38 861 THR A N 1
ATOM 6818 C CA . THR A 1 861 ? 15.998 2.389 -22.710 1.00 91.38 861 THR A CA 1
ATOM 6819 C C . THR A 1 861 ? 17.332 3.059 -22.342 1.00 91.38 861 THR A C 1
ATOM 6821 O O . THR A 1 861 ? 17.613 4.155 -22.826 1.00 91.38 861 THR A O 1
ATOM 6824 N N . VAL A 1 862 ? 18.200 2.377 -21.581 1.00 93.81 862 VAL A N 1
ATOM 6825 C CA . VAL A 1 862 ? 19.566 2.842 -21.269 1.00 93.81 862 VAL A CA 1
ATOM 6826 C C . VAL A 1 862 ? 20.434 2.914 -22.529 1.00 93.81 862 VAL A C 1
ATOM 6828 O O . VAL A 1 862 ? 21.018 3.959 -22.818 1.00 93.81 862 VAL A O 1
ATOM 6831 N N . PHE A 1 863 ? 20.536 1.816 -23.286 1.00 93.31 863 PHE A N 1
ATOM 6832 C CA . PHE A 1 863 ? 21.425 1.745 -24.449 1.00 93.31 863 PHE A CA 1
ATOM 6833 C C . PHE A 1 863 ? 21.003 2.725 -25.547 1.00 93.31 863 PHE A C 1
ATOM 6835 O O . PHE A 1 863 ? 21.861 3.414 -26.094 1.00 93.31 863 PHE A O 1
ATOM 6842 N N . ALA A 1 864 ? 19.702 2.868 -25.816 1.00 93.06 864 ALA A N 1
ATOM 6843 C CA . ALA A 1 864 ? 19.197 3.867 -26.752 1.00 93.06 864 ALA A CA 1
ATOM 6844 C C . ALA A 1 864 ? 19.555 5.296 -26.304 1.00 93.06 864 ALA A C 1
ATOM 6846 O O . ALA A 1 864 ? 20.083 6.062 -27.105 1.00 93.06 864 ALA A O 1
ATOM 6847 N N . ALA A 1 865 ? 19.358 5.652 -25.029 1.00 93.88 865 ALA A N 1
ATOM 6848 C CA . ALA A 1 865 ? 19.680 6.994 -24.531 1.00 93.88 865 ALA A CA 1
ATOM 6849 C C . ALA A 1 865 ? 21.189 7.323 -24.578 1.00 93.88 865 ALA A C 1
ATOM 6851 O O . ALA A 1 865 ? 21.562 8.473 -24.799 1.00 93.88 865 ALA A O 1
ATOM 6852 N N . LEU A 1 866 ? 22.071 6.330 -24.420 1.00 94.94 866 LEU A N 1
ATOM 6853 C CA . LEU A 1 866 ? 23.520 6.526 -24.566 1.00 94.94 866 LEU A CA 1
ATOM 6854 C C . LEU A 1 866 ? 23.962 6.613 -26.038 1.00 94.94 866 LEU A C 1
ATOM 6856 O O . LEU A 1 866 ? 24.838 7.416 -26.367 1.00 94.94 866 LEU A O 1
ATOM 6860 N N . LEU A 1 867 ? 23.360 5.812 -26.924 1.00 93.56 867 LEU A N 1
ATOM 6861 C CA . LEU A 1 867 ? 23.723 5.725 -28.344 1.00 93.56 867 LEU A CA 1
ATOM 6862 C C . LEU A 1 867 ? 23.096 6.829 -29.215 1.00 93.56 867 LEU A C 1
ATOM 6864 O O . LEU A 1 867 ? 23.720 7.247 -30.193 1.00 93.56 867 LEU A O 1
ATOM 6868 N N . ASN A 1 868 ? 21.909 7.339 -28.861 1.00 92.00 868 ASN A N 1
ATOM 6869 C CA . ASN A 1 868 ? 21.169 8.330 -29.654 1.00 92.00 868 ASN A CA 1
ATOM 6870 C C . ASN A 1 868 ? 22.015 9.563 -30.041 1.00 92.00 868 ASN A C 1
ATOM 6872 O O . ASN A 1 868 ? 22.054 9.873 -31.232 1.00 92.00 868 ASN A O 1
ATOM 6876 N N . PRO A 1 869 ? 22.761 10.233 -29.132 1.00 93.31 869 PRO A N 1
ATOM 6877 C CA . PRO A 1 869 ? 23.594 11.382 -29.502 1.00 93.31 869 PRO A CA 1
ATOM 6878 C C . PRO A 1 869 ? 24.659 11.061 -30.555 1.00 93.31 869 PRO A C 1
ATOM 6880 O O . PRO A 1 869 ? 24.956 11.901 -31.401 1.00 93.31 869 PRO A O 1
ATOM 6883 N N . ILE A 1 870 ? 25.221 9.847 -30.523 1.00 92.88 870 ILE A N 1
ATOM 6884 C CA . ILE A 1 870 ? 26.256 9.405 -31.465 1.00 92.88 870 ILE A CA 1
ATOM 6885 C C . ILE A 1 870 ? 25.633 9.215 -32.849 1.00 92.88 870 ILE A C 1
ATOM 6887 O O . ILE A 1 870 ? 26.115 9.785 -33.828 1.00 92.88 870 ILE A O 1
ATOM 6891 N N . TYR A 1 871 ? 24.532 8.462 -32.936 1.00 90.81 871 TYR A N 1
ATOM 6892 C CA . TYR A 1 871 ? 23.870 8.207 -34.215 1.00 90.81 871 TYR A CA 1
ATOM 6893 C C . TYR A 1 871 ? 23.238 9.467 -34.807 1.00 90.81 871 TYR A C 1
ATOM 6895 O O . TYR A 1 871 ? 23.370 9.689 -36.005 1.00 90.81 871 TYR A O 1
ATOM 6903 N N . TRP A 1 872 ? 22.655 10.350 -33.995 1.00 90.38 872 TRP A N 1
ATOM 6904 C CA . TRP A 1 872 ? 22.131 11.633 -34.472 1.00 90.38 872 TRP A CA 1
ATOM 6905 C C . TRP A 1 872 ? 23.234 12.574 -34.960 1.00 90.38 872 TRP A C 1
ATOM 6907 O O . TRP A 1 872 ? 23.041 13.249 -35.973 1.00 90.38 872 TRP A O 1
ATOM 6917 N N . LEU A 1 873 ? 24.401 12.596 -34.305 1.00 91.56 873 LEU A N 1
ATOM 6918 C CA . LEU A 1 873 ? 25.562 13.341 -34.793 1.00 91.56 873 LEU A CA 1
ATOM 6919 C C . LEU A 1 873 ? 26.042 12.792 -36.144 1.00 91.56 873 LEU A C 1
ATOM 6921 O O . LEU A 1 873 ? 26.234 13.573 -37.072 1.00 91.56 873 LEU A O 1
ATOM 6925 N N . LEU A 1 874 ? 26.176 11.468 -36.288 1.00 90.19 874 LEU A N 1
ATOM 6926 C CA . LEU A 1 874 ? 26.543 10.831 -37.561 1.00 90.19 874 LEU A CA 1
ATOM 6927 C C . LEU A 1 874 ? 25.521 11.143 -38.666 1.00 90.19 874 LEU A C 1
ATOM 6929 O O . LEU A 1 874 ? 25.901 11.596 -39.743 1.00 90.19 874 LEU A O 1
ATOM 6933 N N . THR A 1 875 ? 24.224 10.984 -38.394 1.00 88.12 875 THR A N 1
ATOM 6934 C CA . THR A 1 875 ? 23.143 11.346 -39.323 1.00 88.12 875 THR A CA 1
ATOM 6935 C C . THR A 1 875 ? 23.230 12.816 -39.742 1.00 88.12 875 THR A C 1
ATOM 6937 O O . THR A 1 875 ? 23.179 13.120 -40.932 1.00 88.12 875 THR A O 1
ATOM 6940 N N . THR A 1 876 ? 23.420 13.729 -38.7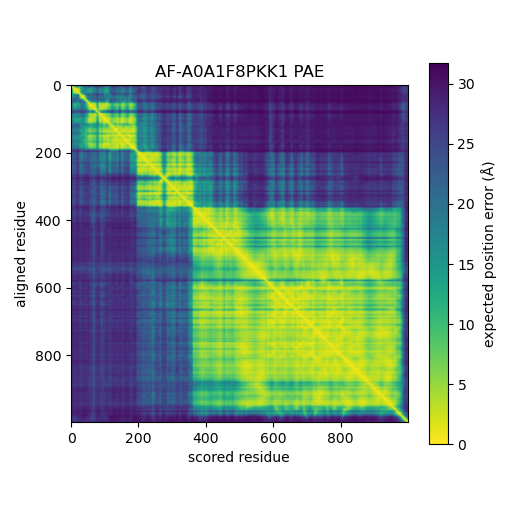86 1.00 89.25 876 THR A N 1
ATOM 6941 C CA . THR A 1 876 ? 23.521 15.174 -39.047 1.00 89.25 876 THR A CA 1
ATOM 6942 C C . THR A 1 876 ? 24.748 15.505 -39.899 1.00 89.25 876 THR A C 1
ATOM 6944 O O . THR A 1 876 ? 24.637 16.239 -40.877 1.00 89.25 876 THR A O 1
ATOM 6947 N N . LEU A 1 877 ? 25.913 14.927 -39.590 1.00 90.25 877 LEU A N 1
ATOM 6948 C CA . LEU A 1 877 ? 27.140 15.114 -40.372 1.00 90.25 877 LEU A CA 1
ATOM 6949 C C . LEU A 1 877 ? 27.011 14.564 -41.799 1.00 90.25 877 LEU A C 1
ATOM 6951 O O . LEU A 1 877 ? 27.530 15.177 -42.734 1.00 90.25 877 LEU A O 1
ATOM 6955 N N . TRP A 1 878 ? 26.296 13.451 -41.992 1.00 88.81 878 TRP A N 1
ATOM 6956 C CA . TRP A 1 878 ? 26.020 12.928 -43.329 1.00 88.81 878 TRP A CA 1
ATOM 6957 C C . TRP A 1 878 ? 25.100 13.859 -44.131 1.00 88.81 878 TRP A C 1
ATOM 6959 O O . TRP A 1 878 ? 25.418 14.154 -45.278 1.00 88.81 878 TRP A O 1
ATOM 6969 N N . PHE A 1 879 ? 24.034 14.403 -43.535 1.00 87.94 879 PHE A N 1
ATOM 6970 C CA . PHE A 1 879 ? 23.162 15.372 -44.218 1.00 87.94 879 PHE A CA 1
ATOM 6971 C C . PHE A 1 879 ? 23.823 16.732 -44.499 1.00 87.94 879 PHE A C 1
ATOM 6973 O O . PHE A 1 879 ? 23.447 17.392 -45.463 1.00 87.94 879 PHE A O 1
ATOM 6980 N N . LEU A 1 880 ? 24.780 17.171 -43.673 1.00 92.38 880 LEU A N 1
ATOM 6981 C CA . LEU A 1 880 ? 25.450 18.468 -43.844 1.00 92.38 880 LEU A CA 1
ATOM 6982 C C . LEU A 1 880 ? 26.663 18.424 -44.784 1.00 92.38 880 LEU A C 1
ATOM 6984 O O . LEU A 1 880 ? 26.964 19.427 -45.426 1.00 92.38 880 LEU A O 1
ATOM 6988 N N . VAL A 1 881 ? 27.399 17.307 -44.816 1.00 93.38 881 VAL A N 1
ATOM 6989 C CA . VAL A 1 881 ? 28.727 17.228 -45.461 1.00 93.38 881 VAL A CA 1
ATOM 6990 C C . VAL A 1 881 ? 28.850 16.037 -46.422 1.00 93.38 881 VAL A C 1
ATOM 6992 O O . VAL A 1 881 ? 29.828 15.960 -47.159 1.00 93.38 881 VAL A O 1
ATOM 6995 N N . HIS A 1 882 ? 27.889 15.102 -46.433 1.00 86.69 882 HIS A N 1
ATOM 6996 C CA . HIS A 1 882 ? 27.955 13.842 -47.194 1.00 86.69 882 HIS A CA 1
ATOM 6997 C C . HIS A 1 882 ? 29.300 13.121 -47.016 1.00 86.69 882 HIS A C 1
ATOM 6999 O O . HIS A 1 882 ? 29.947 12.681 -47.966 1.00 86.69 882 HIS A O 1
ATOM 7005 N N . TRP A 1 883 ? 29.771 13.050 -45.766 1.00 86.31 883 TRP A N 1
ATOM 7006 C CA . TRP A 1 883 ? 31.090 12.504 -45.470 1.00 86.31 883 TRP A CA 1
ATOM 7007 C C . TRP A 1 883 ? 31.126 11.006 -45.793 1.00 86.31 883 TRP A C 1
ATOM 7009 O O . TRP A 1 883 ? 30.565 10.191 -45.063 1.00 86.31 883 TRP A O 1
ATOM 7019 N N . HIS A 1 884 ? 31.840 10.649 -46.863 1.00 85.56 884 HIS A N 1
ATOM 7020 C CA . HIS A 1 884 ? 31.947 9.285 -47.396 1.00 85.56 884 HIS A CA 1
ATOM 7021 C C . HIS A 1 884 ? 32.382 8.220 -46.366 1.00 85.56 884 HIS A C 1
ATOM 7023 O O . HIS A 1 884 ? 32.043 7.047 -46.492 1.00 85.56 884 HIS A O 1
ATOM 7029 N N . PHE A 1 885 ? 33.073 8.627 -45.296 1.00 87.50 885 PHE A N 1
ATOM 7030 C CA . PHE A 1 885 ? 33.363 7.764 -44.148 1.00 87.50 885 PHE A CA 1
ATOM 7031 C C . PHE A 1 885 ? 32.095 7.136 -43.543 1.00 87.50 885 PHE A C 1
ATOM 7033 O O . PHE A 1 885 ? 32.096 5.961 -43.187 1.00 87.50 885 PHE A O 1
ATOM 7040 N N . ILE A 1 886 ? 31.004 7.902 -43.458 1.00 86.00 886 ILE A N 1
ATOM 7041 C CA . ILE A 1 886 ? 29.734 7.454 -42.879 1.00 86.00 886 ILE A CA 1
ATOM 7042 C C . ILE A 1 886 ? 29.063 6.429 -43.805 1.00 86.00 886 ILE A C 1
ATOM 7044 O O . ILE A 1 886 ? 28.538 5.426 -43.340 1.00 86.00 886 ILE A O 1
ATOM 7048 N N . GLU A 1 887 ? 29.155 6.611 -45.120 1.00 85.12 887 GLU A N 1
ATOM 7049 C CA . GLU A 1 887 ? 28.646 5.644 -46.103 1.00 85.12 887 GLU A CA 1
ATOM 7050 C C . GLU A 1 887 ? 29.422 4.321 -46.046 1.00 85.12 887 GLU A C 1
ATOM 7052 O O . GLU A 1 887 ? 28.824 3.247 -46.081 1.00 85.12 887 GLU A O 1
ATOM 7057 N N . ALA A 1 888 ? 30.746 4.388 -45.873 1.00 87.50 888 ALA A N 1
ATOM 7058 C CA . ALA A 1 888 ? 31.601 3.208 -45.759 1.00 87.50 888 ALA A CA 1
ATOM 7059 C C . ALA A 1 888 ? 31.281 2.340 -44.524 1.00 87.50 888 ALA A C 1
ATOM 7061 O O . ALA A 1 888 ? 31.389 1.115 -44.596 1.00 87.50 888 ALA A O 1
ATOM 7062 N N . ILE A 1 889 ? 30.859 2.946 -43.406 1.00 89.75 889 ILE A N 1
ATOM 7063 C CA . ILE A 1 889 ? 30.534 2.225 -42.159 1.00 89.75 889 ILE A CA 1
ATOM 7064 C C . ILE A 1 889 ? 29.061 1.786 -42.040 1.00 89.75 889 ILE A C 1
ATOM 7066 O O . ILE A 1 889 ? 28.708 1.106 -41.073 1.00 89.75 889 ILE A O 1
ATOM 7070 N N . PHE A 1 890 ? 28.212 2.137 -43.012 1.00 88.31 890 PHE A N 1
ATOM 7071 C CA . PHE A 1 890 ? 26.834 1.651 -43.153 1.00 88.31 890 PHE A CA 1
ATOM 7072 C C . PHE A 1 890 ? 26.633 1.030 -44.553 1.00 88.31 890 PHE A C 1
ATOM 7074 O O . PHE A 1 890 ? 25.993 1.629 -45.414 1.00 88.31 890 PHE A O 1
ATOM 7081 N N . PRO A 1 891 ? 27.150 -0.178 -44.836 1.00 88.81 891 PRO A N 1
ATOM 7082 C CA . PRO A 1 891 ? 26.992 -0.785 -46.155 1.00 88.81 891 PRO A CA 1
ATOM 7083 C C . PRO A 1 891 ? 25.578 -1.353 -46.373 1.00 88.81 891 PRO A C 1
ATOM 7085 O O . PRO A 1 891 ? 25.056 -2.118 -45.557 1.00 88.81 891 PRO A O 1
ATOM 7088 N N . GLY A 1 892 ? 24.977 -1.026 -47.522 1.00 87.69 892 GLY A N 1
ATOM 7089 C CA . GLY A 1 892 ? 23.792 -1.687 -48.087 1.00 87.69 892 GLY A CA 1
ATOM 7090 C C . GLY A 1 892 ? 22.617 -1.855 -47.115 1.00 87.69 892 GLY A C 1
ATOM 7091 O O . GLY A 1 892 ? 21.920 -0.898 -46.783 1.00 87.69 892 GLY A O 1
ATOM 7092 N N . VAL A 1 893 ? 22.383 -3.093 -46.667 1.00 86.81 893 VAL A N 1
ATOM 7093 C CA . VAL A 1 893 ? 21.270 -3.450 -45.766 1.00 86.81 893 VAL A CA 1
ATOM 7094 C C . VAL A 1 893 ? 21.359 -2.724 -44.418 1.00 86.81 893 VAL A C 1
ATOM 7096 O O . VAL A 1 893 ? 20.326 -2.354 -43.867 1.00 86.81 893 VAL A O 1
ATOM 7099 N N . ILE A 1 894 ? 22.566 -2.466 -43.901 1.00 88.25 894 ILE A N 1
ATOM 7100 C CA . ILE A 1 894 ? 22.747 -1.770 -42.615 1.00 88.25 894 ILE A CA 1
ATOM 7101 C C . ILE A 1 894 ? 22.311 -0.303 -42.747 1.00 88.25 894 ILE A C 1
ATOM 7103 O O . ILE A 1 894 ? 21.633 0.207 -41.860 1.00 88.25 894 ILE A O 1
ATOM 7107 N N . HIS A 1 895 ? 22.605 0.354 -43.876 1.00 86.62 895 HIS A N 1
ATOM 7108 C CA . HIS A 1 895 ? 22.082 1.694 -44.165 1.00 86.62 895 HIS A CA 1
ATOM 7109 C C . HIS A 1 895 ? 20.557 1.696 -44.279 1.00 86.62 895 HIS A C 1
ATOM 7111 O O . HIS A 1 895 ? 19.905 2.531 -43.661 1.00 86.62 895 HIS A O 1
ATOM 7117 N N . LEU A 1 896 ? 19.979 0.744 -45.023 1.00 86.75 896 LEU A N 1
ATOM 7118 C CA . LEU A 1 896 ? 18.527 0.652 -45.197 1.00 86.75 896 LEU A CA 1
ATOM 7119 C C . LEU A 1 896 ? 17.801 0.471 -43.856 1.00 86.75 896 LEU A C 1
ATOM 7121 O O . LEU A 1 896 ? 16.844 1.190 -43.580 1.00 86.75 896 LEU A O 1
ATOM 7125 N N . LEU A 1 897 ? 18.266 -0.452 -43.010 1.00 87.06 897 LEU A N 1
ATOM 7126 C CA . LEU A 1 897 ? 17.684 -0.688 -41.686 1.00 87.06 897 LEU A CA 1
ATOM 7127 C C . LEU A 1 897 ? 17.949 0.475 -40.716 1.00 87.06 897 LEU A C 1
ATOM 7129 O O . LEU A 1 897 ? 17.071 0.809 -39.925 1.00 87.06 897 LEU A O 1
ATOM 7133 N N . GLY A 1 898 ? 19.112 1.127 -40.801 1.00 86.38 898 GLY A N 1
ATOM 7134 C CA . GLY A 1 898 ? 19.433 2.320 -40.013 1.00 86.38 898 GLY A CA 1
ATOM 7135 C C . GLY A 1 898 ? 18.540 3.508 -40.374 1.00 86.38 898 GLY A C 1
ATOM 7136 O O . GLY A 1 898 ? 17.994 4.161 -39.488 1.00 86.38 898 GLY A O 1
ATOM 7137 N N . ALA A 1 899 ? 18.306 3.741 -41.668 1.00 84.56 899 ALA A N 1
ATOM 7138 C CA . ALA A 1 899 ? 17.356 4.736 -42.157 1.00 84.56 899 ALA A CA 1
ATOM 7139 C C . ALA A 1 899 ? 15.910 4.384 -41.763 1.00 84.56 899 ALA A C 1
ATOM 7141 O O . ALA A 1 899 ? 15.163 5.260 -41.334 1.00 84.56 899 ALA A O 1
ATOM 7142 N N . LEU A 1 900 ? 15.521 3.105 -41.834 1.00 85.44 900 LEU A N 1
ATOM 7143 C CA . LEU A 1 900 ? 14.212 2.633 -41.373 1.00 85.44 900 LEU A CA 1
ATOM 7144 C C . LEU A 1 900 ? 14.008 2.929 -39.878 1.00 85.44 900 LEU A C 1
ATOM 7146 O O . LEU A 1 900 ? 12.983 3.490 -39.498 1.00 85.44 900 LEU A O 1
ATOM 7150 N N . ALA A 1 901 ? 14.995 2.607 -39.037 1.00 85.31 901 ALA A N 1
ATOM 7151 C CA . ALA A 1 901 ? 14.967 2.900 -37.606 1.00 85.31 901 ALA A CA 1
ATOM 7152 C C . ALA A 1 901 ? 14.953 4.414 -37.325 1.00 85.31 901 ALA A C 1
ATOM 7154 O O . ALA A 1 901 ? 14.211 4.870 -36.458 1.00 85.31 901 ALA A O 1
ATOM 7155 N N . LEU A 1 902 ? 15.705 5.209 -38.093 1.00 83.81 902 LEU A N 1
ATOM 7156 C CA . LEU A 1 902 ? 15.713 6.666 -37.976 1.00 83.81 902 LEU A CA 1
ATOM 7157 C C . LEU A 1 902 ? 14.353 7.283 -38.331 1.00 83.81 902 LEU A C 1
ATOM 7159 O O . LEU A 1 902 ? 13.855 8.110 -37.575 1.00 83.81 902 LEU A O 1
ATOM 7163 N N . PHE A 1 903 ? 13.745 6.921 -39.461 1.00 82.69 903 PHE A N 1
ATOM 7164 C CA . PHE A 1 903 ? 12.500 7.555 -39.903 1.00 82.69 903 PHE A CA 1
ATOM 7165 C C . PHE A 1 903 ? 11.267 6.916 -39.262 1.00 82.69 903 PHE A C 1
ATOM 7167 O O . PHE A 1 903 ? 10.487 7.611 -38.615 1.00 82.69 903 PHE A O 1
ATOM 7174 N N . ILE A 1 904 ? 11.100 5.597 -39.391 1.00 82.88 904 ILE A N 1
ATOM 7175 C CA . ILE A 1 904 ? 9.921 4.887 -38.876 1.00 82.88 904 ILE A CA 1
ATOM 7176 C C . ILE A 1 904 ? 9.999 4.731 -37.356 1.00 82.88 904 ILE A C 1
ATOM 7178 O O . ILE A 1 904 ? 8.986 4.910 -36.689 1.00 82.88 904 ILE A O 1
ATOM 7182 N N . GLY A 1 905 ? 11.180 4.463 -36.788 1.00 84.56 905 GLY A N 1
ATOM 7183 C CA . GLY A 1 905 ? 11.344 4.342 -35.334 1.00 84.56 905 GLY A CA 1
ATOM 7184 C C . GLY A 1 905 ? 11.048 5.654 -34.602 1.00 84.56 905 GLY A C 1
ATOM 7185 O O . GLY A 1 905 ? 10.197 5.672 -33.715 1.00 84.56 905 GLY A O 1
ATOM 7186 N N . ASN A 1 906 ? 11.658 6.776 -35.007 1.00 86.06 906 ASN A N 1
ATOM 7187 C CA . ASN A 1 906 ? 11.336 8.076 -34.396 1.00 86.06 906 ASN A CA 1
ATOM 7188 C C . ASN A 1 906 ? 9.881 8.500 -34.658 1.00 86.06 906 ASN A C 1
ATOM 7190 O O . ASN A 1 906 ? 9.252 9.059 -33.761 1.00 86.06 906 ASN A O 1
ATOM 7194 N N . PHE A 1 907 ? 9.318 8.220 -35.843 1.00 87.06 907 PHE A N 1
ATOM 7195 C CA . PHE A 1 907 ? 7.893 8.455 -36.100 1.00 87.06 907 PHE A CA 1
ATOM 7196 C C . PHE A 1 907 ? 7.007 7.643 -35.147 1.00 87.06 907 PHE A C 1
ATOM 7198 O O . PHE A 1 907 ? 6.093 8.207 -34.554 1.00 87.06 907 PHE A O 1
ATOM 7205 N N . ALA A 1 908 ? 7.304 6.357 -34.943 1.00 86.75 908 ALA A N 1
ATOM 7206 C CA . ALA A 1 908 ? 6.574 5.490 -34.024 1.00 86.75 908 ALA A CA 1
ATOM 7207 C C . ALA A 1 908 ? 6.644 6.005 -32.578 1.00 86.75 908 ALA A C 1
ATOM 7209 O O . ALA A 1 908 ? 5.607 6.108 -31.932 1.00 86.75 908 ALA A O 1
ATOM 7210 N N . PHE A 1 909 ? 7.820 6.413 -32.086 1.00 88.31 909 PHE A N 1
ATOM 7211 C CA . PHE A 1 909 ? 7.952 6.983 -30.738 1.00 88.31 909 PHE A CA 1
ATOM 7212 C C . PHE A 1 909 ? 7.223 8.323 -30.574 1.00 88.31 909 PHE A C 1
ATOM 7214 O O . PHE A 1 909 ? 6.546 8.536 -29.569 1.00 88.31 909 PHE A O 1
ATOM 7221 N N . THR A 1 910 ? 7.285 9.206 -31.573 1.00 91.56 910 THR A N 1
ATOM 7222 C CA . THR A 1 910 ? 6.494 10.448 -31.584 1.00 91.56 910 THR A CA 1
ATOM 7223 C C . THR A 1 910 ? 4.992 10.147 -31.614 1.00 91.56 910 THR A C 1
ATOM 7225 O O . THR A 1 910 ? 4.229 10.771 -30.881 1.00 91.56 910 THR A O 1
ATOM 7228 N N . TYR A 1 911 ? 4.558 9.159 -32.400 1.00 89.69 911 TYR A N 1
ATOM 7229 C CA . TYR A 1 911 ? 3.166 8.713 -32.457 1.00 89.69 911 TYR A CA 1
ATOM 7230 C C . TYR A 1 911 ? 2.688 8.122 -31.122 1.00 89.69 911 TYR A C 1
ATOM 7232 O O . TYR A 1 911 ? 1.594 8.455 -30.681 1.00 89.69 911 TYR A O 1
ATOM 7240 N N . MET A 1 912 ? 3.509 7.318 -30.435 1.00 89.88 912 MET A N 1
ATOM 7241 C CA . MET A 1 912 ? 3.204 6.796 -29.093 1.00 89.88 912 MET A CA 1
ATOM 7242 C C . MET A 1 912 ? 3.011 7.931 -28.075 1.00 89.88 912 MET A C 1
ATOM 7244 O O . MET A 1 912 ? 2.070 7.892 -27.286 1.00 89.88 912 MET A O 1
ATOM 7248 N N . ASN A 1 913 ? 3.846 8.974 -28.129 1.00 92.38 913 ASN A N 1
ATOM 7249 C CA . ASN A 1 913 ? 3.693 10.171 -27.296 1.00 92.38 913 ASN A CA 1
ATOM 7250 C C . ASN A 1 913 ? 2.405 10.951 -27.624 1.00 92.38 913 ASN A C 1
ATOM 7252 O O . ASN A 1 913 ? 1.694 11.377 -26.716 1.00 92.38 913 ASN A O 1
ATOM 7256 N N . VAL A 1 914 ? 2.065 11.108 -28.909 1.00 92.81 914 VAL A N 1
ATOM 7257 C CA . VAL A 1 914 ? 0.784 11.704 -29.331 1.00 92.81 914 VAL A CA 1
ATOM 7258 C C . VAL A 1 914 ? -0.397 10.874 -28.819 1.00 92.81 914 VAL A C 1
ATOM 7260 O O . VAL A 1 914 ? -1.335 11.438 -28.265 1.00 92.81 914 VAL A O 1
ATOM 7263 N N . ALA A 1 915 ? -0.343 9.548 -28.948 1.00 90.44 915 ALA A N 1
ATOM 7264 C CA . ALA A 1 915 ? -1.388 8.645 -28.478 1.00 90.44 915 ALA A CA 1
ATOM 7265 C C . ALA A 1 915 ? -1.573 8.712 -26.950 1.00 90.44 915 ALA A C 1
ATOM 7267 O O . ALA A 1 915 ? -2.709 8.742 -26.484 1.00 90.44 915 ALA A O 1
ATOM 7268 N N . GLY A 1 916 ? -0.484 8.816 -26.178 1.00 90.00 916 GLY A N 1
ATOM 7269 C CA . GLY A 1 916 ? -0.541 9.014 -24.725 1.00 90.00 916 GLY A CA 1
ATOM 7270 C C . GLY A 1 916 ? -1.227 10.328 -24.339 1.00 90.00 916 GLY A C 1
ATOM 7271 O O . GLY A 1 916 ? -2.116 10.334 -23.493 1.00 90.00 916 GLY A O 1
ATOM 7272 N N . ALA A 1 917 ? -0.887 11.432 -25.016 1.00 91.69 917 ALA A N 1
ATOM 7273 C CA . ALA A 1 917 ? -1.550 12.721 -24.800 1.00 91.69 917 ALA A CA 1
ATOM 7274 C C . ALA A 1 917 ? -3.049 12.684 -25.158 1.00 91.69 917 ALA A C 1
ATOM 7276 O O . ALA A 1 917 ? -3.864 13.270 -24.448 1.00 91.69 917 ALA A O 1
ATOM 7277 N N . LEU A 1 918 ? -3.422 11.976 -26.232 1.00 90.75 918 LEU A N 1
ATOM 7278 C CA . LEU A 1 918 ? -4.820 11.802 -26.640 1.00 90.75 918 LEU A CA 1
ATOM 7279 C C . LEU A 1 918 ? -5.617 10.918 -25.668 1.00 90.75 918 LEU A C 1
ATOM 7281 O O . LEU A 1 918 ? -6.771 11.236 -25.402 1.00 90.75 918 LEU A O 1
ATOM 7285 N N . ARG A 1 919 ? -5.017 9.862 -25.095 1.00 86.56 919 ARG A N 1
ATOM 7286 C CA . ARG A 1 919 ? -5.679 8.977 -24.112 1.00 86.56 919 ARG A CA 1
ATOM 7287 C C . ARG A 1 919 ? -6.084 9.702 -22.822 1.00 86.56 919 ARG A C 1
ATOM 7289 O O . ARG A 1 919 ? -7.034 9.287 -22.174 1.00 86.56 919 ARG A O 1
ATOM 7296 N N . ARG A 1 920 ? -5.393 10.793 -22.474 1.00 88.88 920 ARG A N 1
ATOM 7297 C CA . ARG A 1 920 ? -5.720 11.696 -21.352 1.00 88.88 920 ARG A CA 1
ATOM 7298 C C . ARG A 1 920 ? -6.445 12.979 -21.790 1.00 88.88 920 ARG A C 1
ATOM 7300 O O . ARG A 1 920 ? -6.469 13.949 -21.039 1.00 88.88 920 ARG A O 1
ATOM 7307 N N . GLU A 1 921 ? -6.960 13.022 -23.021 1.00 90.94 921 GLU A N 1
ATOM 7308 C CA . GLU A 1 921 ? -7.662 14.172 -23.618 1.00 90.94 921 GLU A CA 1
ATOM 7309 C C . GLU A 1 921 ? -6.866 15.500 -23.625 1.00 90.94 921 GLU A C 1
ATOM 7311 O O . GLU A 1 921 ? -7.407 16.588 -23.835 1.00 90.94 921 GLU A O 1
ATOM 7316 N N . LYS A 1 922 ? -5.534 15.444 -23.483 1.00 89.56 922 LYS A N 1
ATOM 7317 C CA . LYS A 1 922 ? -4.633 16.610 -23.503 1.00 89.56 922 LYS A CA 1
ATOM 7318 C C . LYS A 1 922 ? -4.322 17.048 -24.942 1.00 89.56 922 LYS A C 1
ATOM 7320 O O . LYS A 1 922 ? -3.167 17.114 -25.373 1.00 89.56 922 LYS A O 1
ATOM 7325 N N . TYR A 1 923 ? -5.361 17.372 -25.717 1.00 91.31 923 TYR A N 1
ATOM 7326 C CA . TYR A 1 923 ? -5.258 17.770 -27.132 1.00 91.31 923 TYR A CA 1
ATOM 7327 C C . TYR A 1 923 ? -4.316 18.968 -27.356 1.00 91.31 923 TYR A C 1
ATOM 7329 O O . TYR A 1 923 ? -3.591 19.030 -28.351 1.00 91.31 923 TYR A O 1
ATOM 7337 N N . ASN A 1 924 ? -4.275 19.906 -26.406 1.00 90.56 924 ASN A N 1
ATOM 7338 C CA . ASN A 1 924 ? -3.379 21.065 -26.416 1.00 90.56 924 ASN A CA 1
ATOM 7339 C C . ASN A 1 924 ? -1.883 20.684 -26.346 1.00 90.56 924 ASN A C 1
ATOM 7341 O O . ASN A 1 924 ? -1.042 21.448 -26.838 1.00 90.56 924 ASN A O 1
ATOM 7345 N N . MET A 1 925 ? -1.551 19.512 -25.792 1.00 92.31 925 MET A N 1
ATOM 7346 C CA . MET A 1 925 ? -0.183 19.022 -25.611 1.00 92.31 925 MET A CA 1
ATOM 7347 C C . MET A 1 925 ? 0.377 18.271 -26.830 1.00 92.31 925 MET A C 1
ATOM 7349 O O . MET A 1 925 ? 1.596 18.191 -26.990 1.00 92.31 925 MET A O 1
ATOM 7353 N N . VAL A 1 926 ? -0.476 17.805 -27.752 1.00 92.62 926 VAL A N 1
ATOM 7354 C CA . VAL A 1 926 ? -0.087 17.044 -28.963 1.00 92.62 926 VAL A CA 1
ATOM 7355 C C . VAL A 1 926 ? 0.999 17.752 -29.787 1.00 92.62 926 VAL A C 1
ATOM 7357 O O . VAL A 1 926 ? 1.938 17.117 -30.267 1.00 92.62 926 VAL A O 1
ATOM 7360 N N . LYS A 1 927 ? 0.941 19.085 -29.898 1.00 93.31 927 LYS A N 1
ATOM 7361 C CA . LYS A 1 927 ? 1.955 19.889 -30.608 1.00 93.31 927 LYS A CA 1
ATOM 7362 C C . LYS A 1 927 ? 3.361 19.801 -29.991 1.00 93.31 927 LYS A C 1
ATOM 7364 O O . LYS A 1 927 ? 4.342 19.948 -30.714 1.00 93.31 927 LYS A O 1
ATOM 7369 N N . TYR A 1 928 ? 3.472 19.539 -28.686 1.00 93.31 928 TYR A N 1
ATOM 7370 C CA . TYR A 1 928 ? 4.755 19.359 -28.002 1.00 93.31 928 TYR A CA 1
ATOM 7371 C C . TYR A 1 928 ? 5.282 17.923 -28.131 1.00 93.31 928 TYR A C 1
ATOM 7373 O O . TYR A 1 928 ? 6.497 17.736 -28.200 1.00 93.31 928 TYR A O 1
ATOM 7381 N N . ALA A 1 929 ? 4.401 16.923 -28.272 1.00 92.00 929 ALA A N 1
ATOM 7382 C CA . ALA A 1 929 ? 4.798 15.547 -28.588 1.00 92.00 929 ALA A CA 1
ATOM 7383 C C . ALA A 1 929 ? 5.552 15.462 -29.931 1.00 92.00 929 ALA A C 1
ATOM 7385 O O . ALA A 1 929 ? 6.538 14.739 -30.048 1.00 92.00 929 ALA A O 1
ATOM 7386 N N . LEU A 1 930 ? 5.171 16.280 -30.922 1.00 90.44 930 LEU A N 1
ATOM 7387 C CA . LEU A 1 930 ? 5.872 16.369 -32.213 1.00 90.44 930 LEU A CA 1
ATOM 7388 C C . LEU A 1 930 ? 7.337 16.836 -32.100 1.00 90.44 930 LEU A C 1
ATOM 7390 O O . LEU A 1 930 ? 8.141 16.543 -32.982 1.00 90.44 930 LEU A O 1
ATOM 7394 N N . VAL A 1 931 ? 7.699 17.541 -31.021 1.00 92.69 931 VAL A N 1
ATOM 7395 C CA . VAL A 1 931 ? 9.071 18.011 -30.746 1.00 92.69 931 VAL A CA 1
ATOM 7396 C C . VAL A 1 931 ? 9.772 17.221 -29.628 1.00 92.69 931 VAL A C 1
ATOM 7398 O O . VAL A 1 931 ? 10.849 17.613 -29.175 1.00 92.69 931 VAL A O 1
ATOM 7401 N N . SER A 1 932 ? 9.234 16.055 -29.241 1.00 89.62 932 SER A N 1
ATOM 7402 C CA . SER A 1 932 ? 9.876 15.117 -28.304 1.00 89.62 932 SER A CA 1
ATOM 7403 C C . SER A 1 932 ? 11.322 14.701 -28.641 1.00 89.62 932 SER A C 1
ATOM 7405 O O . SER A 1 932 ? 12.062 14.460 -27.688 1.00 89.62 932 SER A O 1
ATOM 7407 N N . PRO A 1 933 ? 11.815 14.678 -29.901 1.00 90.00 933 PRO A N 1
ATOM 7408 C CA . PRO A 1 933 ? 13.237 14.425 -30.163 1.00 90.00 933 PRO A CA 1
ATOM 7409 C C . PRO A 1 933 ? 14.202 15.382 -29.442 1.00 90.00 933 PRO A C 1
ATOM 7411 O O . PRO A 1 933 ? 15.285 14.966 -29.033 1.00 90.00 933 PRO A O 1
ATOM 7414 N N . ILE A 1 934 ? 13.803 16.638 -29.200 1.00 91.88 934 ILE A N 1
ATOM 7415 C CA . ILE A 1 934 ? 14.601 17.590 -28.406 1.00 91.88 934 ILE A CA 1
ATOM 7416 C C . ILE A 1 934 ? 14.681 17.121 -26.945 1.00 91.88 934 ILE A C 1
ATOM 7418 O O . ILE A 1 934 ? 15.763 17.078 -26.358 1.00 91.88 934 ILE A O 1
ATOM 7422 N N . TYR A 1 935 ? 13.547 16.706 -26.378 1.00 92.50 935 TYR A N 1
ATOM 7423 C CA . TYR A 1 935 ? 13.441 16.176 -25.017 1.00 92.50 935 TYR A CA 1
ATOM 7424 C C . TYR A 1 935 ? 14.247 14.880 -24.828 1.00 92.50 935 TYR A C 1
ATOM 7426 O O . TYR A 1 935 ? 14.986 14.747 -23.853 1.00 92.50 935 TYR A O 1
ATOM 7434 N N . TRP A 1 936 ? 14.216 13.961 -25.799 1.00 92.25 936 TRP A N 1
ATOM 7435 C CA . TRP A 1 936 ? 15.061 12.759 -25.798 1.00 92.25 936 TRP A CA 1
ATOM 7436 C C . TRP A 1 936 ? 16.563 13.097 -25.859 1.00 92.25 936 TRP A C 1
ATOM 7438 O O . TRP A 1 936 ? 17.378 12.399 -25.252 1.00 92.25 936 TRP A O 1
ATOM 7448 N N . GLY A 1 937 ? 16.946 14.191 -26.527 1.00 93.12 937 GLY A N 1
ATOM 7449 C CA . GLY A 1 937 ? 18.308 14.731 -26.475 1.00 93.12 937 GLY A CA 1
ATOM 7450 C C . GLY A 1 937 ? 18.715 15.156 -25.059 1.00 93.12 937 GLY A C 1
ATOM 7451 O O . GLY A 1 937 ? 19.790 14.784 -24.588 1.00 93.12 937 GLY A O 1
ATOM 7452 N N . LEU A 1 938 ? 17.829 15.847 -24.333 1.00 94.06 938 LEU A N 1
ATOM 7453 C CA . LEU A 1 938 ? 18.044 16.200 -22.923 1.00 94.06 938 LEU A CA 1
ATOM 7454 C C . LEU A 1 938 ? 18.113 14.951 -22.023 1.00 94.06 938 LEU A C 1
ATOM 7456 O O . LEU A 1 938 ? 18.978 14.866 -21.151 1.00 94.06 938 LEU A O 1
ATOM 7460 N N . ALA A 1 939 ? 17.264 13.948 -22.267 1.00 93.69 939 ALA A N 1
ATOM 7461 C CA . ALA A 1 939 ? 17.301 12.674 -21.544 1.00 93.69 939 ALA A CA 1
ATOM 7462 C C . ALA A 1 939 ? 18.623 11.923 -21.784 1.00 93.69 939 ALA A C 1
ATOM 7464 O O . ALA A 1 939 ? 19.177 11.332 -20.859 1.00 93.69 939 ALA A O 1
ATOM 7465 N N . SER A 1 940 ? 19.179 12.019 -22.995 1.00 95.88 940 SER A N 1
ATOM 7466 C CA . SER A 1 940 ? 20.484 11.449 -23.349 1.00 95.88 940 SER A CA 1
ATOM 7467 C C . SER A 1 940 ? 21.645 12.134 -22.608 1.00 95.88 940 SER A C 1
ATOM 7469 O O . SER A 1 940 ? 22.591 11.464 -22.197 1.00 95.88 940 SER A O 1
ATOM 7471 N N . ILE A 1 941 ? 21.568 13.448 -22.352 1.00 95.44 941 ILE A N 1
ATOM 7472 C CA . ILE A 1 941 ? 22.529 14.151 -21.476 1.00 95.44 941 ILE A CA 1
ATOM 7473 C C . ILE A 1 941 ? 22.449 13.582 -20.051 1.00 95.44 941 ILE A C 1
ATOM 7475 O O . ILE A 1 941 ? 23.476 13.219 -19.473 1.00 95.44 941 ILE A O 1
ATOM 7479 N N . GLY A 1 942 ? 21.232 13.425 -19.515 1.00 93.94 942 GLY A N 1
ATOM 7480 C CA . GLY A 1 942 ? 20.998 12.761 -18.228 1.00 93.94 942 GLY A CA 1
ATOM 7481 C C . GLY A 1 942 ? 21.551 11.329 -18.185 1.00 93.94 942 GLY A C 1
ATOM 7482 O O . GLY A 1 942 ? 22.163 10.940 -17.189 1.00 93.94 942 GLY A O 1
ATOM 7483 N N . ALA A 1 943 ? 21.425 10.573 -19.280 1.00 95.38 943 ALA A N 1
ATOM 7484 C CA . ALA A 1 943 ? 21.946 9.212 -19.407 1.00 95.38 943 ALA A CA 1
ATOM 7485 C C . ALA A 1 943 ? 23.470 9.157 -19.258 1.00 95.38 943 ALA A C 1
ATOM 7487 O O . ALA A 1 943 ? 23.987 8.387 -18.447 1.00 95.38 943 ALA A O 1
ATOM 7488 N N . TRP A 1 944 ? 24.189 10.013 -19.989 1.00 95.50 944 TRP A N 1
ATOM 7489 C CA . TRP A 1 944 ? 25.646 10.107 -19.898 1.00 95.50 944 TRP A CA 1
ATOM 7490 C C . TRP A 1 944 ? 26.112 10.590 -18.520 1.00 95.50 944 TRP A C 1
ATOM 7492 O O . TRP A 1 944 ? 27.071 10.037 -17.978 1.00 95.50 944 TRP A O 1
ATOM 7502 N N . MET A 1 945 ? 25.407 11.546 -17.902 1.00 93.38 945 MET A N 1
ATOM 7503 C CA . MET A 1 945 ? 25.669 11.964 -16.517 1.00 93.38 945 MET A CA 1
ATOM 7504 C C . MET A 1 945 ? 25.516 10.796 -15.530 1.00 93.38 945 MET A C 1
ATOM 7506 O O . MET A 1 945 ? 26.415 10.558 -14.722 1.00 93.38 945 MET A O 1
ATOM 7510 N N . GLY A 1 946 ? 24.415 10.042 -15.614 1.00 92.62 946 GLY A N 1
ATOM 7511 C CA . GLY A 1 946 ? 24.142 8.887 -14.753 1.00 92.62 946 GLY A CA 1
ATOM 7512 C C . GLY A 1 946 ? 25.151 7.750 -14.940 1.00 92.62 946 GLY A C 1
ATOM 7513 O O . GLY A 1 946 ? 25.659 7.206 -13.957 1.00 92.62 946 GLY A O 1
ATOM 7514 N N . PHE A 1 947 ? 25.509 7.445 -16.191 1.00 93.69 947 PHE A N 1
ATOM 7515 C CA . PHE A 1 947 ? 26.513 6.438 -16.540 1.00 93.69 947 PHE A CA 1
ATOM 7516 C C . PHE A 1 947 ? 27.907 6.793 -16.003 1.00 93.69 947 PHE A C 1
ATOM 7518 O O . PHE A 1 947 ? 28.532 5.974 -15.333 1.00 93.69 947 PHE A O 1
ATOM 7525 N N . ILE A 1 948 ? 28.382 8.026 -16.222 1.00 92.25 948 ILE A N 1
ATOM 7526 C CA . ILE A 1 948 ? 29.677 8.486 -15.690 1.00 92.25 948 ILE A CA 1
ATOM 7527 C C . ILE A 1 948 ? 29.655 8.480 -14.157 1.00 92.25 948 ILE A C 1
ATOM 7529 O O . ILE A 1 948 ? 30.611 8.038 -13.519 1.00 92.25 948 ILE A O 1
ATOM 7533 N N . GLN A 1 949 ? 28.553 8.921 -13.544 1.00 90.00 949 GLN A N 1
ATOM 7534 C CA . GLN A 1 949 ? 28.413 8.926 -12.093 1.00 90.00 949 GLN A CA 1
ATOM 7535 C C . GLN A 1 949 ? 28.462 7.518 -11.488 1.00 90.00 949 GLN A C 1
ATOM 7537 O O . GLN A 1 949 ? 29.041 7.355 -10.414 1.00 90.00 949 GLN A O 1
ATOM 7542 N N . LEU A 1 950 ? 27.919 6.500 -12.164 1.00 89.06 950 LEU A N 1
ATOM 7543 C CA . LEU A 1 950 ? 27.960 5.111 -11.698 1.00 89.06 950 LEU A CA 1
ATOM 7544 C C . LEU A 1 950 ? 29.392 4.614 -11.441 1.00 89.06 950 LEU A C 1
ATOM 7546 O O . LEU A 1 950 ? 29.615 3.869 -10.489 1.00 89.06 950 LEU A O 1
ATOM 7550 N N . LEU A 1 951 ? 30.355 5.055 -12.258 1.00 85.88 951 LEU A N 1
ATOM 7551 C CA . LEU A 1 951 ? 31.757 4.628 -12.189 1.00 85.88 951 LEU A CA 1
ATOM 7552 C C . LEU A 1 951 ? 32.492 5.156 -10.945 1.00 85.88 951 LEU A C 1
ATOM 7554 O O . LEU A 1 951 ? 33.382 4.483 -10.432 1.00 85.88 951 LEU A O 1
ATOM 7558 N N . TYR A 1 952 ? 32.122 6.345 -10.455 1.00 84.38 952 TYR A N 1
ATOM 7559 C CA . TYR A 1 952 ? 32.816 7.025 -9.349 1.00 84.38 952 TYR A CA 1
ATOM 7560 C C . TYR A 1 952 ? 31.989 7.122 -8.058 1.00 84.38 952 TYR A C 1
ATOM 7562 O O . TYR A 1 952 ? 32.551 7.274 -6.974 1.00 84.38 952 TYR A O 1
ATOM 7570 N N . LYS A 1 953 ? 30.656 7.081 -8.160 1.00 83.25 953 LYS A N 1
ATOM 7571 C CA . LYS A 1 953 ? 29.696 7.281 -7.063 1.00 83.25 953 LYS A CA 1
ATOM 7572 C C . LYS A 1 953 ? 28.426 6.425 -7.269 1.00 83.25 953 LYS A C 1
ATOM 7574 O O . LYS A 1 953 ? 27.333 6.980 -7.435 1.00 83.25 953 LYS A O 1
ATOM 7579 N N . PRO A 1 954 ? 28.529 5.081 -7.247 1.00 77.81 954 PRO A N 1
ATOM 7580 C CA . PRO A 1 954 ? 27.415 4.197 -7.590 1.00 77.81 954 PRO A CA 1
ATOM 7581 C C . PRO A 1 954 ? 26.160 4.429 -6.734 1.00 77.81 954 PRO A C 1
ATOM 7583 O O . PRO A 1 954 ? 25.095 4.701 -7.280 1.00 77.81 954 PRO A O 1
ATOM 7586 N N . HIS A 1 955 ? 26.292 4.419 -5.406 1.00 76.94 955 HIS A N 1
ATOM 7587 C CA . HIS A 1 955 ? 25.166 4.542 -4.462 1.00 76.94 955 HIS A CA 1
ATOM 7588 C C . HIS A 1 955 ? 24.797 5.993 -4.099 1.00 76.94 955 HIS A C 1
ATOM 7590 O O . HIS A 1 955 ? 24.068 6.229 -3.142 1.00 76.94 955 HIS A O 1
ATOM 7596 N N . PHE A 1 956 ? 25.335 6.995 -4.801 1.00 76.25 956 PHE A N 1
ATOM 7597 C CA . PHE A 1 956 ? 25.050 8.397 -4.483 1.00 76.25 956 PHE A CA 1
ATOM 7598 C C . PHE A 1 956 ? 23.639 8.787 -4.936 1.00 76.25 956 PHE A C 1
ATOM 7600 O O . PHE A 1 956 ? 23.324 8.690 -6.121 1.00 76.25 956 PHE A O 1
ATOM 7607 N N . TRP A 1 957 ? 22.797 9.247 -4.015 1.00 62.94 957 TRP A N 1
ATOM 7608 C CA . TRP A 1 957 ? 21.445 9.694 -4.334 1.00 62.94 957 TRP A CA 1
ATOM 7609 C C . TRP A 1 957 ? 21.428 11.188 -4.670 1.00 62.94 957 TRP A C 1
ATOM 7611 O O . TRP A 1 957 ? 21.719 12.035 -3.824 1.00 62.94 957 TRP A O 1
ATOM 7621 N N . GLU A 1 958 ? 21.052 11.534 -5.900 1.00 68.56 958 GLU A N 1
ATOM 7622 C CA . GLU A 1 958 ? 20.764 12.921 -6.256 1.00 68.56 958 GLU A CA 1
ATOM 7623 C C . GLU A 1 958 ? 19.324 13.274 -5.874 1.00 68.56 958 GLU A C 1
ATOM 7625 O O . GLU A 1 958 ? 18.404 13.070 -6.666 1.00 68.56 958 GLU A O 1
ATOM 7630 N N . LYS A 1 959 ? 19.125 13.815 -4.659 1.00 68.88 959 LYS A N 1
ATOM 7631 C CA . LYS A 1 959 ? 17.803 14.318 -4.255 1.00 68.88 959 LYS A CA 1
ATOM 7632 C C . LYS A 1 959 ? 17.410 15.507 -5.139 1.00 68.88 959 LYS A C 1
ATOM 7634 O O . LYS A 1 959 ? 18.206 16.439 -5.312 1.00 68.88 959 LYS A O 1
ATOM 7639 N N . THR A 1 960 ? 16.206 15.438 -5.690 1.00 73.75 960 THR A N 1
ATOM 7640 C CA . THR A 1 960 ? 15.485 16.541 -6.326 1.00 73.75 960 THR A CA 1
ATOM 7641 C C . THR A 1 960 ? 14.931 17.488 -5.266 1.00 73.75 960 THR A C 1
ATOM 7643 O O . THR A 1 960 ? 14.655 17.076 -4.142 1.00 73.75 960 THR A O 1
ATOM 7646 N N . HIS A 1 961 ? 14.797 18.761 -5.623 1.00 73.12 961 HIS A N 1
ATOM 7647 C CA . HIS A 1 961 ? 13.991 19.716 -4.861 1.00 73.12 961 HIS A CA 1
ATOM 7648 C C . HIS A 1 961 ? 12.578 19.772 -5.444 1.00 73.12 961 HIS A C 1
ATOM 7650 O O . HIS A 1 961 ? 12.440 19.687 -6.662 1.00 73.12 961 HIS A O 1
ATOM 7656 N N . HIS A 1 962 ? 11.583 19.935 -4.585 1.00 72.38 962 HIS A N 1
ATOM 7657 C CA . HIS A 1 962 ? 10.164 20.069 -4.926 1.00 72.38 962 HIS A CA 1
ATOM 7658 C C . HIS A 1 962 ? 9.644 21.402 -4.363 1.00 72.38 962 HIS A C 1
ATOM 7660 O O . HIS A 1 962 ? 10.420 22.125 -3.730 1.00 72.38 962 HIS A O 1
ATOM 7666 N N . GLY A 1 963 ? 8.390 21.759 -4.627 1.00 70.00 963 GLY A N 1
ATOM 7667 C CA . GLY A 1 963 ? 7.825 23.074 -4.308 1.00 70.00 963 GLY A CA 1
ATOM 7668 C C . GLY A 1 963 ? 8.168 24.144 -5.352 1.00 70.00 963 GLY A C 1
ATOM 7669 O O . GLY A 1 963 ? 8.511 25.276 -5.006 1.00 70.00 963 GLY A O 1
ATOM 7670 N N . PHE A 1 964 ? 8.147 23.794 -6.644 1.00 75.56 964 PHE A N 1
ATOM 7671 C CA . PHE A 1 964 ? 8.312 24.744 -7.754 1.00 75.56 964 PHE A CA 1
ATOM 7672 C C . PHE A 1 964 ? 7.016 25.033 -8.532 1.00 75.56 964 PHE A C 1
ATOM 7674 O O . PHE A 1 964 ? 7.043 25.891 -9.425 1.00 75.56 964 PHE A O 1
ATOM 7681 N N . SER A 1 965 ? 5.919 24.336 -8.238 1.00 70.75 965 SER A N 1
ATOM 7682 C CA . SER A 1 965 ? 4.545 24.641 -8.657 1.00 70.75 965 SER A CA 1
ATOM 7683 C C . SER A 1 965 ? 4.039 25.957 -8.045 1.00 70.75 965 SER A C 1
ATOM 7685 O O . SER A 1 965 ? 4.748 26.633 -7.297 1.00 70.75 965 SER A O 1
ATOM 7687 N N . LYS A 1 966 ? 2.828 26.381 -8.419 1.00 64.94 966 LYS A N 1
ATOM 7688 C CA . LYS A 1 966 ? 2.108 27.466 -7.738 1.00 64.94 966 LYS A CA 1
ATOM 7689 C C . LYS A 1 966 ? 1.011 26.863 -6.867 1.00 64.94 966 LYS A C 1
ATOM 7691 O O . LYS A 1 966 ? 0.380 25.901 -7.286 1.00 64.94 966 LYS A O 1
ATOM 7696 N N . ASP A 1 967 ? 0.700 27.501 -5.745 1.00 57.88 967 ASP A N 1
ATOM 7697 C CA . ASP A 1 967 ? -0.324 27.058 -4.781 1.00 57.88 967 ASP A CA 1
ATOM 7698 C C . ASP A 1 967 ? -1.703 26.807 -5.441 1.00 57.88 967 ASP A C 1
ATOM 7700 O O . ASP A 1 967 ? -2.444 25.892 -5.070 1.00 57.88 967 ASP A O 1
ATOM 7704 N N . ASN A 1 968 ? -2.026 27.569 -6.495 1.00 56.41 968 ASN A N 1
ATOM 7705 C CA . ASN A 1 968 ? -3.238 27.380 -7.297 1.00 56.41 968 ASN A CA 1
ATOM 7706 C C . ASN A 1 968 ? -3.302 25.999 -7.977 1.00 56.41 968 ASN A C 1
ATOM 7708 O O . ASN A 1 968 ? -4.387 25.435 -8.062 1.00 56.41 968 ASN A O 1
ATOM 7712 N N . ASP A 1 969 ? -2.168 25.460 -8.444 1.00 60.06 969 ASP A N 1
ATOM 7713 C CA . ASP A 1 969 ? -2.107 24.216 -9.227 1.00 60.06 969 ASP A CA 1
ATOM 7714 C C . ASP A 1 969 ? -2.503 22.994 -8.362 1.00 60.06 969 ASP A C 1
ATOM 7716 O O . ASP A 1 969 ? -3.100 22.040 -8.856 1.00 60.06 969 ASP A O 1
ATOM 7720 N N . VAL A 1 970 ? -2.190 23.036 -7.059 1.00 59.72 970 VAL A N 1
ATOM 7721 C CA . VAL A 1 970 ? -2.590 22.023 -6.061 1.00 59.72 970 VAL A CA 1
ATOM 7722 C C . VAL A 1 970 ? -4.058 22.204 -5.670 1.00 59.72 970 VAL A C 1
ATOM 7724 O O . VAL A 1 970 ? -4.819 21.237 -5.622 1.00 59.72 970 VAL A O 1
ATOM 7727 N N . THR A 1 971 ? -4.471 23.453 -5.436 1.00 58.62 971 THR A N 1
ATOM 7728 C CA . THR A 1 971 ? -5.855 23.796 -5.071 1.00 58.62 971 THR A CA 1
ATOM 7729 C C . THR A 1 971 ? -6.854 23.349 -6.144 1.00 58.62 971 THR A C 1
ATOM 7731 O O . THR A 1 971 ? -7.899 22.797 -5.807 1.00 58.62 971 THR A O 1
ATOM 7734 N N . GLU A 1 972 ? -6.520 23.524 -7.427 1.00 58.97 972 GLU A N 1
ATOM 7735 C CA . GLU A 1 972 ? -7.369 23.127 -8.558 1.00 58.97 972 GLU A CA 1
ATOM 7736 C C . GLU A 1 972 ? -7.618 21.608 -8.580 1.00 58.97 972 GLU A C 1
ATOM 7738 O O . GLU A 1 972 ? -8.765 21.178 -8.702 1.00 58.97 972 GLU A O 1
ATOM 7743 N N . VAL A 1 973 ? -6.586 20.785 -8.356 1.00 59.00 973 VAL A N 1
ATOM 7744 C CA . VAL A 1 973 ? -6.743 19.320 -8.276 1.00 59.00 973 VAL A CA 1
ATOM 7745 C C . VAL A 1 973 ? -7.572 18.901 -7.068 1.00 59.00 973 VAL A C 1
ATOM 7747 O O . VAL A 1 973 ? -8.439 18.042 -7.218 1.00 59.00 973 VAL A O 1
ATOM 7750 N N . ILE A 1 974 ? -7.381 19.532 -5.904 1.00 59.00 974 ILE A N 1
ATOM 7751 C CA . ILE A 1 974 ? -8.220 19.264 -4.727 1.00 59.00 974 ILE A CA 1
ATOM 7752 C C . ILE A 1 974 ? -9.690 19.574 -5.053 1.00 59.00 974 ILE A C 1
ATOM 7754 O O . ILE A 1 974 ? -10.532 18.699 -4.861 1.00 59.00 974 ILE A O 1
ATOM 7758 N N . SER A 1 975 ? -9.994 20.731 -5.656 1.00 53.56 975 SER A N 1
ATOM 7759 C CA . SER A 1 975 ? -11.371 21.072 -6.046 1.00 53.56 975 SER A CA 1
ATOM 7760 C C . SER A 1 975 ? -11.969 20.128 -7.098 1.00 53.56 975 SER A C 1
ATOM 7762 O O . SER A 1 975 ? -13.124 19.736 -6.968 1.00 53.56 975 SER A O 1
ATOM 7764 N N . LEU A 1 976 ? -11.188 19.681 -8.089 1.00 53.12 976 LEU A N 1
ATOM 7765 C CA . LEU A 1 976 ? -11.645 18.718 -9.100 1.00 53.12 976 LEU A CA 1
ATOM 7766 C C . LEU A 1 976 ? -11.918 17.330 -8.498 1.00 53.12 976 LEU A C 1
ATOM 7768 O O . LEU A 1 976 ? -12.842 16.642 -8.931 1.00 53.12 976 LEU A O 1
ATOM 7772 N N . THR A 1 977 ? -11.144 16.913 -7.488 1.00 47.88 977 THR A N 1
ATOM 7773 C CA . THR A 1 977 ? -11.435 15.680 -6.738 1.00 47.88 977 THR A CA 1
ATOM 7774 C C . THR A 1 977 ? -12.627 15.829 -5.791 1.00 47.88 977 THR A C 1
ATOM 7776 O O . THR A 1 977 ? -13.355 14.861 -5.600 1.00 47.88 977 THR A O 1
ATOM 7779 N N . GLU A 1 978 ? -12.871 17.021 -5.237 1.00 45.59 978 GLU A N 1
ATOM 7780 C CA . GLU A 1 978 ? -14.046 17.303 -4.403 1.00 45.59 978 GLU A CA 1
ATOM 7781 C C . GLU A 1 978 ? -15.342 17.331 -5.230 1.00 45.59 978 GLU A C 1
ATOM 7783 O O . GLU A 1 978 ? -16.306 16.673 -4.842 1.00 45.59 978 GLU A O 1
ATOM 7788 N N . GLU A 1 979 ? -15.367 17.981 -6.402 1.00 40.28 979 GLU A N 1
ATOM 7789 C CA . GLU A 1 979 ? -16.535 17.961 -7.304 1.00 40.28 979 GLU A CA 1
ATOM 7790 C C . GLU A 1 979 ? -16.920 16.528 -7.716 1.00 40.28 979 GLU A C 1
ATOM 7792 O O . GLU A 1 979 ? -18.103 16.185 -7.726 1.00 40.28 979 GLU A O 1
ATOM 7797 N N . ALA A 1 980 ? -15.932 15.662 -7.971 1.00 36.50 980 ALA A N 1
ATOM 7798 C CA . ALA A 1 980 ? -16.147 14.251 -8.299 1.00 36.50 980 ALA A CA 1
ATOM 7799 C C . ALA A 1 980 ? -16.645 13.388 -7.119 1.00 36.50 980 ALA A C 1
ATOM 7801 O O . ALA A 1 980 ? -17.129 12.280 -7.345 1.00 36.50 980 ALA A O 1
ATOM 7802 N N . LEU A 1 981 ? -16.522 13.872 -5.877 1.00 32.38 981 LEU A N 1
ATOM 7803 C CA . LEU A 1 981 ? -16.883 13.146 -4.652 1.00 32.38 981 LEU A CA 1
ATOM 7804 C C . LEU A 1 981 ? -18.090 13.718 -3.914 1.00 32.38 981 LEU A C 1
ATOM 7806 O O . LEU A 1 981 ? -18.528 13.106 -2.942 1.00 32.38 981 LEU A O 1
ATOM 7810 N N . THR A 1 982 ? -18.653 14.847 -4.349 1.00 23.67 982 THR A N 1
ATOM 7811 C CA . THR A 1 982 ? -19.942 15.304 -3.818 1.00 23.67 982 THR A CA 1
ATOM 7812 C C . THR A 1 982 ? -21.051 14.310 -4.189 1.00 23.67 982 THR A C 1
ATOM 7814 O O . THR A 1 982 ? -21.389 14.181 -5.369 1.00 23.67 982 THR A O 1
ATOM 7817 N N . PRO A 1 983 ? -21.712 13.644 -3.218 1.00 29.67 983 PRO A N 1
ATOM 7818 C CA . PRO A 1 983 ? -23.097 13.264 -3.438 1.00 29.67 983 PRO A CA 1
ATOM 7819 C C . PRO A 1 98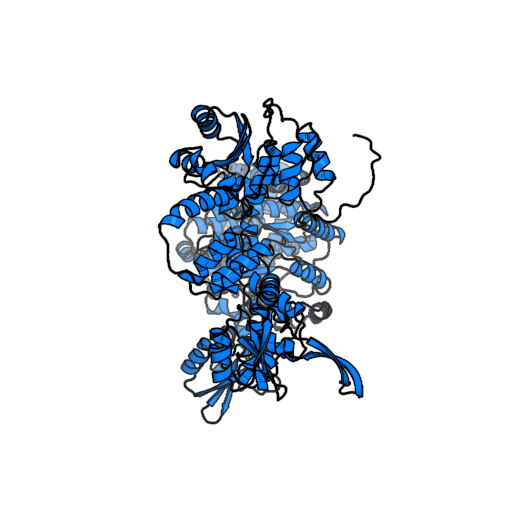3 ? -23.855 14.574 -3.662 1.00 29.67 983 PRO A C 1
ATOM 7821 O O . PRO A 1 983 ? -23.561 15.569 -2.997 1.00 29.67 983 PRO A O 1
ATOM 7824 N N . VAL A 1 984 ? -24.832 14.597 -4.570 1.00 25.70 984 VAL A N 1
ATOM 7825 C CA . VAL A 1 984 ? -25.685 15.783 -4.733 1.00 25.70 984 VAL A CA 1
ATOM 7826 C C . VAL A 1 984 ? -26.346 16.078 -3.388 1.00 25.70 984 VAL A C 1
ATOM 7828 O O . VAL A 1 984 ? -27.230 15.333 -2.957 1.00 25.70 984 VAL A O 1
ATOM 7831 N N . ASP A 1 985 ? -25.897 17.147 -2.728 1.00 24.34 985 ASP A N 1
ATOM 7832 C CA . ASP A 1 985 ? -26.354 17.519 -1.395 1.00 24.34 985 ASP A CA 1
ATOM 7833 C C . ASP A 1 985 ? -27.822 17.948 -1.494 1.00 24.34 985 ASP A C 1
ATOM 7835 O O . ASP A 1 985 ? -28.171 19.070 -1.870 1.00 24.34 985 ASP A O 1
ATOM 7839 N N . LEU A 1 986 ? -28.718 17.008 -1.192 1.00 30.19 986 LEU A N 1
ATOM 7840 C CA . LEU A 1 986 ? -30.169 17.140 -1.342 1.00 30.19 986 LEU A CA 1
ATOM 7841 C C . LEU A 1 986 ? -30.803 18.057 -0.273 1.00 30.19 986 LEU A C 1
ATOM 7843 O O . LEU A 1 986 ? -31.982 17.919 0.047 1.00 30.19 986 LEU A O 1
ATOM 7847 N N . PHE A 1 987 ? -30.027 19.000 0.275 1.00 28.30 987 PHE A N 1
ATOM 7848 C CA . PHE A 1 987 ? -30.418 19.907 1.353 1.00 28.30 987 PHE A CA 1
ATOM 7849 C C . PHE A 1 987 ? -29.815 21.324 1.272 1.00 28.30 987 PHE A C 1
ATOM 7851 O O . PHE A 1 987 ? -29.576 21.938 2.307 1.00 28.30 987 PHE A O 1
ATOM 7858 N N . ASP A 1 988 ? -29.690 21.918 0.078 1.00 24.12 988 ASP A N 1
ATOM 7859 C CA . ASP A 1 988 ? -29.586 23.390 -0.015 1.00 24.12 988 ASP A CA 1
ATOM 7860 C C . ASP A 1 988 ? -30.321 23.998 -1.230 1.00 24.12 988 ASP A C 1
ATOM 7862 O O . ASP A 1 988 ? -29.741 24.543 -2.171 1.00 24.12 988 ASP A O 1
ATOM 7866 N N . ILE A 1 989 ? -31.661 23.934 -1.210 1.00 28.22 989 ILE A N 1
ATOM 7867 C CA . ILE A 1 989 ? -32.499 24.736 -2.120 1.00 28.22 989 ILE A CA 1
ATOM 7868 C C . ILE A 1 989 ? -32.543 26.177 -1.599 1.00 28.22 989 ILE A C 1
ATOM 7870 O O . ILE A 1 989 ? -33.505 26.609 -0.954 1.00 28.22 989 ILE A O 1
ATOM 7874 N N . HIS A 1 990 ? -31.502 26.943 -1.911 1.00 24.44 990 HIS A N 1
ATOM 7875 C CA . HIS A 1 990 ? -31.517 28.385 -1.711 1.00 24.44 990 HIS A CA 1
ATOM 7876 C C . HIS A 1 990 ? -32.474 29.045 -2.714 1.00 24.44 990 HIS A C 1
ATOM 7878 O O . HIS A 1 990 ? -32.227 29.104 -3.919 1.00 24.44 990 HIS A O 1
ATOM 7884 N N . ILE A 1 991 ? -33.595 29.559 -2.206 1.00 34.22 991 ILE A N 1
ATOM 7885 C CA . ILE A 1 991 ? -34.591 30.277 -3.006 1.00 34.22 991 ILE A CA 1
ATOM 7886 C C . ILE A 1 991 ? -34.006 31.630 -3.439 1.00 34.22 991 ILE A C 1
ATOM 7888 O O . ILE A 1 991 ? -34.009 32.589 -2.666 1.00 34.22 991 ILE A O 1
ATOM 7892 N N . GLN A 1 992 ? -33.592 31.745 -4.702 1.00 26.27 992 GLN A N 1
ATOM 7893 C CA . GLN A 1 992 ? -33.522 33.032 -5.396 1.00 26.27 992 GLN A CA 1
ATOM 7894 C C . GLN A 1 992 ? -34.356 32.997 -6.675 1.00 26.27 992 GLN A C 1
ATOM 7896 O O . GLN A 1 992 ? -34.281 32.072 -7.479 1.00 26.27 992 GLN A O 1
ATOM 7901 N N . GLY A 1 993 ? -35.225 33.999 -6.803 1.00 28.72 993 GLY A N 1
ATOM 7902 C CA . GLY A 1 993 ? -36.243 34.055 -7.840 1.00 28.72 993 GLY A CA 1
ATOM 7903 C C . GLY A 1 993 ? -35.710 34.530 -9.189 1.00 28.72 993 GLY A C 1
ATOM 7904 O O . GLY A 1 993 ? -35.006 35.532 -9.271 1.00 28.72 993 GLY A O 1
ATOM 7905 N N . ASP A 1 994 ? -36.131 33.810 -10.225 1.00 29.86 994 ASP A N 1
ATOM 7906 C CA . ASP A 1 994 ? -36.582 34.316 -11.524 1.00 29.86 994 ASP A CA 1
ATOM 7907 C C . ASP A 1 994 ? -36.323 35.807 -11.832 1.00 29.86 994 ASP A C 1
ATOM 7909 O O . ASP A 1 994 ? -37.110 36.673 -11.454 1.00 29.86 994 ASP A O 1
ATOM 7913 N N . HIS A 1 995 ? -35.287 36.070 -12.634 1.00 29.44 995 HIS A N 1
ATOM 7914 C CA . HIS A 1 995 ? -35.308 37.090 -13.688 1.00 29.44 995 HIS A CA 1
ATOM 7915 C C . HIS A 1 995 ? -34.413 36.622 -14.847 1.00 29.44 995 HIS A C 1
ATOM 7917 O O . HIS A 1 995 ? -33.187 36.664 -14.767 1.00 29.44 995 HIS A O 1
ATOM 7923 N N . GLY A 1 996 ? -35.034 36.107 -15.911 1.00 27.89 996 GLY A N 1
ATOM 7924 C CA . GLY A 1 996 ? -34.331 35.371 -16.967 1.00 27.89 996 GLY A CA 1
ATOM 7925 C C . GLY A 1 996 ? -33.786 36.191 -18.143 1.00 27.89 996 GLY A C 1
ATOM 7926 O O . GLY A 1 996 ? -34.116 37.360 -18.338 1.00 27.89 996 GLY A O 1
ATOM 7927 N N . ASN A 1 997 ? -33.005 35.513 -18.990 1.00 23.69 997 ASN A N 1
ATOM 7928 C CA . ASN A 1 997 ? -32.821 35.815 -20.415 1.00 23.69 997 ASN A CA 1
ATOM 7929 C C . ASN A 1 997 ? -32.225 34.567 -21.114 1.00 23.69 997 ASN A C 1
ATOM 7931 O O . ASN A 1 997 ? -31.258 34.026 -20.580 1.00 23.69 997 ASN A O 1
ATOM 7935 N N . PRO A 1 998 ? -32.744 34.077 -22.258 1.00 41.22 998 PRO A N 1
ATOM 7936 C CA . PRO A 1 998 ? -32.218 32.865 -22.888 1.00 41.22 998 PRO A CA 1
ATOM 7937 C C . PRO A 1 998 ? -31.117 33.166 -23.917 1.00 41.22 998 PRO A C 1
ATOM 7939 O O . PRO A 1 998 ? -31.360 33.877 -24.898 1.00 41.22 998 PRO A O 1
ATOM 7942 N N . ARG A 1 999 ? -29.938 32.559 -23.739 1.00 27.50 999 ARG A N 1
ATOM 7943 C CA . ARG A 1 999 ? -28.943 32.279 -24.787 1.00 27.50 999 ARG A CA 1
ATOM 7944 C C . ARG A 1 999 ? -28.149 31.027 -24.454 1.00 27.50 999 ARG A C 1
ATOM 7946 O O . ARG A 1 999 ? -27.827 30.876 -23.260 1.00 27.50 999 ARG A O 1
#

Secondary structure (DSSP, 8-state):
-----SS--HHHHHHHHHHHSS--------HHHHHHHTTTPPPPPS----S-PPPHHHHHHHTTSS-HHHHHHTT--TT-----HHHHHHHTTSS-HHHHHHHHHHHH-PPB--GGG----HHHHTTS-HHHHHHTTEEEEEEETTEEEEEES-TT-HHHHHHHHHHH-SEEEEEE--HHHHHHHHHHHHHTTT-----HHHHHHHHHHHHTTSS-HHHHHHHHHHHHHH---HHHHHHHHH---HHHHHHHHHHHHT--B---SPEEEEEEEE-TTS-EEEEEEEEPSS-HHHHTTS-HHHHHHTTEEEEEE-SS-EEEEESS---TTHHHHHHHHH-S-EEEEE--HHHHHHHHHHHTS---HHHHHHHTTSS-HHHHHHHHHHHHHH---HHHHHHHTTSS-HHHHHHHHHHHHTPPB--SSSS---HHHHTTS-HHHHHHHTEEEEEEETTEEEEEES-TT-HHHHHHHHHHH-SEEEEEE--HHHHHHHHHHHHHHHHHHHHHHHHHHH-TTT-GGGSS-HHHHHHHHHHHHHHHHHHHH-HHHHHHHHHHHHHHHHHHHHHHHHHHHHHHHHS--SB---HHHHHT--TTTPPPEEEEEEESS-TTTHHHHHHHHTTSSS-GGGEEEEEEEETT-HHHHHHHHHH---TTEEEEEEPP-SS-SHHHHHHHHHHH---SEEEE--TT-EE-TTHHHHHHHHHHHS-TTEEEEEEEEEETTTTSSHHHHHHHHHHHHIIIIIHHHHHHTTPPPPPPSS-EEEEHHHHHHTTS--TT-S-HHHHHHHHHHHTT-EEEEEEEEEEE----SHHHHHHHHHHHHHHHHHHHHHHTTSHHHHHHHH-HHHHHHHIIIIIHHHHHHHHHHHHHHHHHHHHHH--HHHHHHS-THHHHHHHHIIIIIHHHHHHHHHHHHHHTT-GGGHHHHTTHHHHHHHHHHHHHHHHHHHHH-TT---PPP---S-HHHHHHHHHHHHHTT----TT------------

Radius of gyration: 39.44 Å; Cα contacts (8 Å, |Δi|>4): 1437; chains: 1; bounding box: 124×64×100 Å

Foldseek 3Di:
DAADDPDDDPVVQVVLCVVVVHHHHHDDDDPVVCVVVVVVDDDDDPDDPDPDFDPLLVLCCVVVLAPNCLQVVQVDDPPPPDDDSVVSCVVVPSHPLQVVLVSVCSRRVAAADDCLPADQDPVQQVLDDLCLCVVFLKGFRDDDDQETEIEGADPPPPVSQVVSCVSNVHHYRYYYYGSCSSVVVSVVVVCVVPDDDDDPVLVVLLVQCCVVVVATPQLSVQLSCCCVPVVDFSLVSSCVSGVDDLVSSLVSLCVVLVAAEDEQDWDWDFDWDQDPVGDTDTATATHTQADLVQQVLDALVRCVVLQKGFRDDPPQETEMEHQGRDDPVSLVVVCVSSVGHYRYHYYRSVSSVVSCCLRNNLQDLLSVCCRVRLADPVLQVQLVVLCVQQVDDSVLSCQLVVSDHLVSSQVSVCVSLVAAEDQPVPADFDLVQQVLDDLLLCVVQQKGFGDDDPQETEIEGQDSPSVVSVVVVCVSVVTHYDYHYYGPVRSVVNSCVNCVVVLLCLLACLCCVVPVLLFLPPLFDPVNVVVVVVVVVVLVVCCVVPVQVSLLVVLLVVLVLLLLLLVVQLQLLVVLVVDVLAAEDDPVNLVPDRSHPDWQEEEEEEDEPCLPLQLVLLVLLVLAPHSLSRAQYEYQYELPHVSNVVSVVVSPDRPSYHYHHQYDDPPPDPSSSVSSVLSVDDTQKYWYDYSQKRWQRDLSSLVVSSVVPDDPLAFKEAEQEAALLCVVDLQSLLVRLVSLLVQSGRQSSCLVVLAQDQGDPGRIMGRSVLCVVLSHFRSQALRSRRSSSLSSLLVVHGYGYHHIYMHGHGDPDLVLVLLVLLSQLLRLSSSCSSLVPPLVVSCVSNNDVNSSVSCSPSVVLLVCLQCVVVLVVLVVCCVVPVPVVSDSSQDDPSVVSSVCSVPVSLVSQLVSSLVSCVVVPVNVSNVSSNVCVVVSNSSSSSSVSNVVCCVPPSRDHRDGDDDPHDPVSVVVVVVVSVVVPDDPPPPDPDDDDDDDDDD

pLDDT: mean 80.16, std 17.75, range [22.56, 98.56]

Solvent-accessible surface area (backbone atoms only — not comparable to full-atom values): 54920 Å² total; per-residue (Å²): 129,57,60,48,61,97,73,68,58,73,67,57,49,62,43,51,27,66,74,71,70,50,91,78,51,68,44,75,72,59,72,75,53,54,70,48,49,75,75,68,66,77,79,83,71,101,70,76,80,63,98,72,67,82,55,69,60,58,53,38,36,73,70,66,59,38,54,69,66,63,56,54,56,66,76,67,59,102,76,80,83,75,96,49,74,70,61,49,39,39,73,77,64,59,39,54,55,65,57,51,31,48,52,50,19,71,70,67,72,41,51,58,53,77,66,88,79,60,88,67,51,80,78,34,62,71,66,54,58,70,65,61,29,61,79,52,42,45,44,52,63,51,76,56,98,58,42,31,34,28,38,28,53,57,95,80,53,58,63,53,54,52,50,49,27,68,74,62,73,28,48,71,43,68,28,33,28,38,55,68,60,49,49,56,53,54,49,53,63,57,46,76,76,75,79,78,90,74,64,70,66,62,52,49,53,45,50,47,38,38,71,74,64,77,38,50,71,64,23,41,51,47,13,52,48,37,31,73,71,71,70,41,57,62,50,57,16,40,34,78,38,55,78,51,61,58,63,60,53,28,52,50,45,15,63,72,69,73,32,58,72,49,79,56,60,67,43,83,40,78,45,80,41,66,49,100,85,68,47,84,42,80,39,67,39,48,42,67,65,51,37,73,80,38,35,66,74,50,53,68,66,56,25,60,74,67,36,36,45,46,26,44,65,79,88,75,46,31,34,32,34,25,40,44,85,82,51,84,63,60,57,52,52,48,35,66,73,62,72,47,53,74,45,68,29,22,21,32,54,72,37,48,53,51,45,43,37,62,66,74,38,82,58,46,72,68,51,50,37,36,56,75,46,61,40,53,74,67,57,49,49,56,18,48,53,44,16,64,50,42,60,47,57,52,67,57,34,30,39,67,69,65,61,44,52,68,74,56,52,46,56,49,50,18,66,74,70,74,34,56,72,52,71,54,86,86,46,89,59,43,65,73,56,37,63,72,46,57,67,70,59,26,62,76,48,36,41,48,48,41,48,79,56,98,74,31,34,36,31,37,24,56,51,95,79,47,57,67,42,53,49,55,47,38,68,75,68,74,49,48,75,44,74,33,34,32,48,66,69,47,48,52,52,48,49,47,74,72,39,47,70,57,47,55,44,50,19,64,39,46,34,48,73,78,38,54,71,72,28,38,83,57,48,73,49,74,66,55,52,52,50,53,49,51,50,52,52,51,50,53,51,40,43,71,76,43,47,63,65,43,48,33,49,54,46,42,53,52,34,52,46,48,43,51,40,41,54,50,55,48,51,30,32,55,52,27,72,74,38,88,56,49,48,74,68,54,72,71,60,58,71,66,58,54,57,44,74,58,66,40,37,18,38,40,33,55,43,76,87,40,41,87,50,44,66,60,37,55,54,53,64,73,59,38,56,59,64,63,91,36,42,42,36,33,44,32,32,44,65,88,40,66,60,37,53,47,43,51,64,72,68,60,71,58,83,39,53,42,87,39,74,35,76,83,56,88,68,81,38,69,34,23,43,51,38,42,49,60,74,71,53,80,29,58,35,35,32,40,42,53,67,68,53,47,60,47,42,52,43,66,48,46,48,54,56,46,58,74,73,40,60,89,49,51,34,34,37,34,44,29,54,45,43,60,41,25,81,79,42,76,60,11,39,51,49,39,25,52,32,29,21,39,47,72,20,41,48,24,16,34,41,69,68,67,32,59,49,62,44,62,96,42,45,43,37,27,39,39,68,53,42,60,72,63,36,50,41,41,38,46,42,72,36,30,35,37,39,38,25,42,45,37,29,56,72,66,31,42,56,46,37,39,76,41,53,32,31,36,79,49,58,78,45,71,72,50,37,38,41,47,42,12,37,47,41,30,14,36,51,40,44,42,42,24,60,57,72,46,54,73,57,44,35,70,57,52,33,65,68,29,44,51,44,42,47,40,60,46,43,34,52,49,51,49,32,60,44,45,66,57,54,51,48,52,52,49,46,37,78,74,64,62,47,61,70,61,54,70,42,33,57,70,68,46,35,55,48,39,49,44,33,58,52,54,33,51,48,49,55,34,48,46,27,32,49,16,20,51,76,70,68,37,66,88,50,37,73,55,27,75,51,40,70,60,54,54,52,53,49,20,52,13,29,50,51,13,54,57,39,45,79,80,45,64,75,64,79,62,81,68,84,81,89,82,74,53,77,64,45,57,50,52,54,53,51,57,55,45,66,75,63,57,70,84,72,92,79,72,88,76,89,73,81,91,82,88,81,95,128